Protein AF-0000000083364749 (afdb_homodimer)

Structure (mmCIF, N/CA/C/O backbone):
data_AF-0000000083364749-model_v1
#
loop_
_entity.id
_entity.type
_entity.pdbx_description
1 polymer 'Stress up-regulated Nod 19 protein'
#
loop_
_atom_site.group_PDB
_atom_site.id
_atom_site.type_symbol
_atom_site.label_atom_id
_atom_site.label_alt_id
_atom_site.label_comp_id
_atom_site.label_asym_id
_atom_site.label_entity_id
_atom_site.label_seq_id
_atom_site.pdbx_PDB_ins_code
_atom_site.Cartn_x
_atom_site.Cartn_y
_atom_site.Cartn_z
_atom_site.occupancy
_atom_site.B_iso_or_equiv
_atom_site.auth_seq_id
_atom_site.auth_comp_id
_atom_site.auth_asym_id
_atom_site.auth_atom_id
_atom_site.pdbx_PDB_model_num
ATOM 1 N N . MET A 1 1 ? -13.578 8.008 -82.625 1 28.19 1 MET A N 1
ATOM 2 C CA . MET A 1 1 ? -14.102 7.398 -81.438 1 28.19 1 MET A CA 1
ATOM 3 C C . MET A 1 1 ? -13.125 7.57 -80.25 1 28.19 1 MET A C 1
ATOM 5 O O . MET A 1 1 ? -12.047 6.969 -80.25 1 28.19 1 MET A O 1
ATOM 9 N N . LYS A 1 2 ? -13.062 8.867 -79.75 1 32.34 2 LYS A N 1
ATOM 10 C CA . LYS A 1 2 ? -12.227 9.453 -78.688 1 32.34 2 LYS A CA 1
ATOM 11 C C . LYS A 1 2 ? -12.43 8.742 -77.375 1 32.34 2 LYS A C 1
ATOM 13 O O . LYS A 1 2 ? -13.539 8.703 -76.812 1 32.34 2 LYS A O 1
ATOM 18 N N . MET A 1 3 ? -11.672 7.637 -77.062 1 31.55 3 MET A N 1
ATOM 19 C CA . MET A 1 3 ? -11.656 6.84 -75.875 1 31.55 3 MET A CA 1
ATOM 20 C C . MET A 1 3 ? -11.336 7.711 -74.625 1 31.55 3 MET A C 1
ATOM 22 O O . MET A 1 3 ? -10.289 8.359 -74.625 1 31.55 3 MET A O 1
ATOM 26 N N . SER A 1 4 ? -12.312 8.32 -74 1 31.8 4 SER A N 1
ATOM 27 C CA . SER A 1 4 ? -12.234 9.07 -72.75 1 31.8 4 SER A CA 1
ATOM 28 C C . SER A 1 4 ? -11.664 8.219 -71.625 1 31.8 4 SER A C 1
ATOM 30 O O . SER A 1 4 ? -12.156 7.113 -71.375 1 31.8 4 SER A O 1
ATOM 32 N N . ALA A 1 5 ? -10.328 8.391 -71.375 1 33.69 5 ALA A N 1
ATOM 33 C CA . ALA A 1 5 ? -9.555 7.812 -70.25 1 33.69 5 ALA A CA 1
ATOM 34 C C . ALA A 1 5 ? -10.18 8.156 -68.938 1 33.69 5 ALA A C 1
ATOM 36 O O . ALA A 1 5 ? -10.266 9.336 -68.562 1 33.69 5 ALA A O 1
ATOM 37 N N . PHE A 1 6 ? -11.234 7.488 -68.5 1 32.88 6 PHE A N 1
ATOM 38 C CA . PHE A 1 6 ? -11.758 7.629 -67.125 1 32.88 6 PHE A CA 1
ATOM 39 C C . PHE A 1 6 ? -10.695 7.297 -66.125 1 32.88 6 PHE A C 1
ATOM 41 O O . PHE A 1 6 ? -10.148 6.188 -66.125 1 32.88 6 PHE A O 1
ATOM 48 N N . LEU A 1 7 ? -9.836 8.273 -65.75 1 34.16 7 LEU A N 1
ATOM 49 C CA . LEU A 1 7 ? -8.922 8.078 -64.625 1 34.16 7 LEU A CA 1
ATOM 50 C C . LEU A 1 7 ? -9.68 7.781 -63.344 1 34.16 7 LEU A C 1
ATOM 52 O O . LEU A 1 7 ? -10.508 8.586 -62.906 1 34.16 7 LEU A O 1
ATOM 56 N N . PRO A 1 8 ? -9.875 6.488 -63 1 33.5 8 PRO A N 1
ATOM 57 C CA . PRO A 1 8 ? -10.461 6.191 -61.688 1 33.5 8 PRO A CA 1
ATOM 58 C C . PRO A 1 8 ? -9.672 6.812 -60.531 1 33.5 8 PRO A C 1
ATOM 60 O O . PRO A 1 8 ? -8.438 6.742 -60.531 1 33.5 8 PRO A O 1
ATOM 63 N N . LEU A 1 9 ? -10.141 7.961 -60.062 1 33.53 9 LEU A N 1
ATOM 64 C CA . LEU A 1 9 ? -9.68 8.531 -58.812 1 33.53 9 LEU A CA 1
ATOM 65 C C . LEU A 1 9 ? -9.781 7.52 -57.688 1 33.53 9 LEU A C 1
ATOM 67 O O . LEU A 1 9 ? -10.883 7.09 -57.312 1 33.53 9 LEU A O 1
ATOM 71 N N . LEU A 1 10 ? -8.75 6.656 -57.562 1 32.38 10 LEU A N 1
ATOM 72 C CA . LEU A 1 10 ? -8.617 5.785 -56.406 1 32.38 10 LEU A CA 1
ATOM 73 C C . LEU A 1 10 ? -8.602 6.598 -55.094 1 32.38 10 LEU A C 1
ATOM 75 O O . LEU A 1 10 ? -7.664 7.367 -54.875 1 32.38 10 LEU A O 1
ATOM 79 N N . VAL A 1 11 ? -9.758 6.973 -54.562 1 34.28 11 VAL A N 1
ATOM 80 C CA . VAL A 1 11 ? -9.875 7.512 -53.188 1 34.28 11 VAL A CA 1
ATOM 81 C C . VAL A 1 11 ? -9.352 6.492 -52.188 1 34.28 11 VAL A C 1
ATOM 83 O O . VAL A 1 11 ? -9.906 5.398 -52.062 1 34.28 11 VAL A O 1
ATOM 86 N N . THR A 1 12 ? -8.055 6.469 -52 1 31.2 12 THR A N 1
ATOM 87 C CA . THR A 1 12 ? -7.535 5.727 -50.844 1 31.2 12 THR A CA 1
ATOM 88 C C . THR A 1 12 ? -8.148 6.238 -49.562 1 31.2 12 THR A C 1
ATOM 90 O O . THR A 1 12 ? -7.957 7.402 -49.188 1 31.2 12 THR A O 1
ATOM 93 N N . LEU A 1 13 ? -9.297 5.723 -49.188 1 30.56 13 LEU A N 1
ATOM 94 C CA . LEU A 1 13 ? -9.812 5.898 -47.812 1 30.56 13 LEU A CA 1
ATOM 95 C C . LEU A 1 13 ? -8.789 5.426 -46.781 1 30.56 13 LEU A C 1
ATOM 97 O O . LEU A 1 13 ? -8.508 4.23 -46.688 1 30.56 13 LEU A O 1
ATOM 101 N N . LEU A 1 14 ? -7.836 6.27 -46.469 1 33.12 14 LEU A N 1
ATOM 102 C CA . LEU A 1 14 ? -7.023 6.047 -45.281 1 33.12 14 LEU A CA 1
ATOM 103 C C . LEU A 1 14 ? -7.898 5.891 -44.031 1 33.12 14 LEU A C 1
ATOM 105 O O . LEU A 1 14 ? -8.531 6.852 -43.594 1 33.12 14 LEU A O 1
ATOM 109 N N . SER A 1 15 ? -8.477 4.73 -43.875 1 27.16 15 SER A N 1
ATOM 110 C CA . SER A 1 15 ? -9.109 4.414 -42.594 1 27.16 15 SER A CA 1
ATOM 111 C C . SER A 1 15 ? -8.125 4.547 -41.438 1 27.16 15 SER A C 1
ATOM 113 O O . SER A 1 15 ? -7.207 3.736 -41.312 1 27.16 15 SER A O 1
ATOM 115 N N . ALA A 1 16 ? -7.828 5.723 -41.031 1 30.89 16 ALA A N 1
ATOM 116 C CA . ALA A 1 16 ? -7.16 5.852 -39.719 1 30.89 16 ALA A CA 1
ATOM 117 C C . ALA A 1 16 ? -7.953 5.156 -38.625 1 30.89 16 ALA A C 1
ATOM 119 O O . ALA A 1 16 ? -8.977 5.664 -38.188 1 30.89 16 ALA A O 1
ATOM 120 N N . ALA A 1 17 ? -7.918 3.867 -38.531 1 30.73 17 ALA A N 1
ATOM 121 C CA . ALA A 1 17 ? -8.367 3.191 -37.312 1 30.73 17 ALA A CA 1
ATOM 122 C C . ALA A 1 17 ? -7.668 3.76 -36.062 1 30.73 17 ALA A C 1
ATOM 124 O O . ALA A 1 17 ? -6.492 3.482 -35.844 1 30.73 17 ALA A O 1
ATOM 125 N N . ALA A 1 18 ? -7.984 4.91 -35.594 1 31.73 18 ALA A N 1
ATOM 126 C CA . ALA A 1 18 ? -7.566 5.34 -34.25 1 31.73 18 ALA A CA 1
ATOM 127 C C . ALA A 1 18 ? -7.965 4.312 -33.188 1 31.73 18 ALA A C 1
ATOM 129 O O . ALA A 1 18 ? -9.148 4.051 -33 1 31.73 18 ALA A O 1
ATOM 130 N N . THR A 1 19 ? -7.176 3.369 -32.875 1 33.38 19 THR A N 1
ATOM 131 C CA . THR A 1 19 ? -7.359 2.504 -31.719 1 33.38 19 THR A CA 1
ATOM 132 C C . THR A 1 19 ? -7.746 3.322 -30.484 1 33.38 19 THR A C 1
ATOM 134 O O . THR A 1 19 ? -7.031 4.25 -30.109 1 33.38 19 THR A O 1
ATOM 137 N N . LEU A 1 20 ? -8.961 3.559 -30.188 1 33.44 20 LEU A N 1
ATOM 138 C CA . LEU A 1 20 ? -9.469 4.195 -28.984 1 33.44 20 LEU A CA 1
ATOM 139 C C . LEU A 1 20 ? -8.812 3.6 -27.734 1 33.44 20 LEU A C 1
ATOM 141 O O . LEU A 1 20 ? -8.789 2.377 -27.578 1 33.44 20 LEU A O 1
ATOM 145 N N . PRO A 1 21 ? -7.902 4.281 -27.141 1 36.56 21 PRO A N 1
ATOM 146 C CA . PRO A 1 21 ? -7.344 3.814 -25.859 1 36.56 21 PRO A CA 1
ATOM 147 C C . PRO A 1 21 ? -8.414 3.342 -24.891 1 36.56 21 PRO A C 1
ATOM 149 O O . PRO A 1 21 ? -9.523 3.887 -24.859 1 36.56 21 PRO A O 1
ATOM 152 N N . SER A 1 22 ? -8.539 2.152 -24.641 1 38.72 22 SER A N 1
ATOM 153 C CA . SER A 1 22 ? -9.422 1.568 -23.641 1 38.72 22 SER A CA 1
ATOM 154 C C . SER A 1 22 ? -9.438 2.4 -22.359 1 38.72 22 SER A C 1
ATOM 156 O O . SER A 1 22 ? -8.391 2.605 -21.734 1 38.72 22 SER A O 1
ATOM 158 N N . GLU A 1 23 ? -10.383 3.309 -22.312 1 42.69 23 GLU A N 1
ATOM 159 C CA . GLU A 1 23 ? -10.523 4.316 -21.266 1 42.69 23 GLU A CA 1
ATOM 160 C C . GLU A 1 23 ? -10.797 3.67 -19.922 1 42.69 23 GLU A C 1
ATOM 162 O O . GLU A 1 23 ? -11.547 2.693 -19.828 1 42.69 23 GLU A O 1
ATOM 167 N N . ALA A 1 24 ? -9.914 3.766 -19.016 1 44.56 24 ALA A N 1
ATOM 168 C CA . ALA A 1 24 ? -10.07 3.387 -17.609 1 44.56 24 ALA A CA 1
ATOM 169 C C . ALA A 1 24 ? -11.273 4.086 -16.984 1 44.56 24 ALA A C 1
ATOM 171 O O . ALA A 1 24 ? -11.391 5.312 -17.062 1 44.56 24 ALA A O 1
ATOM 172 N N . LEU A 1 25 ? -12.477 3.361 -16.797 1 48.22 25 LEU A N 1
ATOM 173 C CA . LEU A 1 25 ? -13.695 3.971 -16.266 1 48.22 25 LEU A CA 1
ATOM 174 C C . LEU A 1 25 ? -13.734 3.852 -14.742 1 48.22 25 LEU A C 1
ATOM 176 O O . LEU A 1 25 ? -13.234 2.875 -14.172 1 48.22 25 LEU A O 1
ATOM 180 N N . SER A 1 26 ? -14 4.969 -14.062 1 43.47 26 SER A N 1
ATOM 181 C CA . SER A 1 26 ? -14.367 4.93 -12.648 1 43.47 26 SER A CA 1
ATOM 182 C C . SER A 1 26 ? -15.594 4.062 -12.422 1 43.47 26 SER A C 1
ATOM 184 O O . SER A 1 26 ? -16.234 3.623 -13.375 1 43.47 26 SER A O 1
ATOM 186 N N . VAL A 1 27 ? -15.852 3.717 -11.133 1 39.06 27 VAL A N 1
ATOM 187 C CA . VAL A 1 27 ? -17.016 2.922 -10.75 1 39.06 27 VAL A CA 1
ATOM 188 C C . VAL A 1 27 ? -18.281 3.553 -11.312 1 39.06 27 VAL A C 1
ATOM 190 O O . VAL A 1 27 ? -19.25 2.85 -11.625 1 39.06 27 VAL A O 1
ATOM 193 N N . ARG A 1 28 ? -18.219 4.801 -11.547 1 47.31 28 ARG A N 1
ATOM 194 C CA . ARG A 1 28 ? -19.422 5.469 -12.055 1 47.31 28 ARG A CA 1
ATOM 195 C C . ARG A 1 28 ? -19.297 5.762 -13.547 1 47.31 28 ARG A C 1
ATOM 197 O O . ARG A 1 28 ? -20.016 6.605 -14.078 1 47.31 28 ARG A O 1
ATOM 204 N N . GLY A 1 29 ? -18.344 5.098 -14.086 1 55.75 29 GLY A N 1
ATOM 205 C CA . GLY A 1 29 ? -18.25 5.199 -15.531 1 55.75 29 GLY A CA 1
ATOM 206 C C . GLY A 1 29 ? -17.359 6.348 -15.992 1 55.75 29 GLY A C 1
ATOM 207 O O . GLY A 1 29 ? -17.328 6.668 -17.188 1 55.75 29 GLY A O 1
ATOM 208 N N . GLN A 1 30 ? -16.938 7.027 -14.938 1 63.5 30 GLN A N 1
ATOM 209 C CA . GLN A 1 30 ? -16.016 8.102 -15.305 1 63.5 30 GLN A CA 1
ATOM 210 C C . GLN A 1 30 ? -14.594 7.578 -15.461 1 63.5 30 GLN A C 1
ATOM 212 O O . GLN A 1 30 ? -14.18 6.66 -14.75 1 63.5 30 GLN A O 1
ATOM 217 N N . LEU A 1 31 ? -14.055 8.148 -16.375 1 74.94 31 LEU A N 1
ATOM 218 C CA . LEU A 1 31 ? -12.695 7.723 -16.703 1 74.94 31 LEU A CA 1
ATOM 219 C C . LEU A 1 31 ? -11.719 8.125 -15.609 1 74.94 31 LEU A C 1
ATOM 221 O O . LEU A 1 31 ? -11.688 9.281 -15.195 1 74.94 31 LEU A O 1
ATOM 225 N N . LEU A 1 32 ? -11.125 7.195 -14.977 1 84.25 32 LEU A N 1
ATOM 226 C CA . LEU A 1 32 ? -10.039 7.434 -14.031 1 84.25 32 LEU A CA 1
ATOM 227 C C . LEU A 1 32 ? -8.695 7.473 -14.742 1 84.25 32 LEU A C 1
ATOM 229 O O . LEU A 1 32 ? -8.438 6.668 -15.641 1 84.25 32 LEU A O 1
ATOM 233 N N . LYS A 1 33 ? -7.992 8.516 -14.391 1 86.38 33 LYS A N 1
ATOM 234 C CA . LYS A 1 33 ? -6.637 8.656 -14.914 1 86.38 33 LYS A CA 1
ATOM 235 C C . LYS A 1 33 ? -5.602 8.578 -13.797 1 86.38 33 LYS A C 1
ATOM 237 O O . LYS A 1 33 ? -5.914 8.852 -12.633 1 86.38 33 LYS A O 1
ATOM 242 N N . SER A 1 34 ? -4.41 8.07 -14.133 1 89.75 34 SER A N 1
ATOM 243 C CA . SER A 1 34 ? -3.34 7.965 -13.148 1 89.75 34 SER A CA 1
ATOM 244 C C . SER A 1 34 ? -1.974 8.172 -13.797 1 89.75 34 SER A C 1
ATOM 246 O O . SER A 1 34 ? -1.777 7.836 -14.969 1 89.75 34 SER A O 1
ATOM 248 N N . GLN A 1 35 ? -1.102 8.766 -13.039 1 90.12 35 GLN A N 1
ATOM 249 C CA . GLN A 1 35 ? 0.281 8.945 -13.469 1 90.12 35 GLN A CA 1
ATOM 250 C C . GLN A 1 35 ? 1.241 8.852 -12.281 1 90.12 35 GLN A C 1
ATOM 252 O O . GLN A 1 35 ? 0.926 9.312 -11.188 1 90.12 35 GLN A O 1
ATOM 257 N N . THR A 1 36 ? 2.393 8.234 -12.523 1 91.31 36 THR A N 1
ATOM 258 C CA . THR A 1 36 ? 3.436 8.109 -11.508 1 91.31 36 THR A CA 1
ATOM 259 C C . THR A 1 36 ? 4.617 9.016 -11.844 1 91.31 36 THR A C 1
ATOM 261 O O . THR A 1 36 ? 5.094 9.039 -12.977 1 91.31 36 THR A O 1
ATOM 264 N N . PHE A 1 37 ? 5.059 9.75 -10.844 1 91.69 37 PHE A N 1
ATOM 265 C CA . PHE A 1 37 ? 6.137 10.719 -10.992 1 91.69 37 PHE A CA 1
ATOM 266 C C . PHE A 1 37 ? 7.254 10.445 -9.992 1 91.69 37 PHE A C 1
ATOM 268 O O . PHE A 1 37 ? 7.086 9.641 -9.07 1 91.69 37 PHE A O 1
ATOM 275 N N . LEU A 1 38 ? 8.391 11.039 -10.266 1 92.31 38 LEU A N 1
ATOM 276 C CA . LEU A 1 38 ? 9.492 11.094 -9.305 1 92.31 38 LEU A CA 1
ATOM 277 C C . LEU A 1 38 ? 9.805 12.531 -8.922 1 92.31 38 LEU A C 1
ATOM 279 O O . LEU A 1 38 ? 9.766 13.43 -9.766 1 92.31 38 LEU A O 1
ATOM 283 N N . SER A 1 39 ? 10.109 12.719 -7.672 1 93.81 39 SER A N 1
ATOM 284 C CA . SER A 1 39 ? 10.68 14 -7.266 1 93.81 39 SER A CA 1
ATOM 285 C C . SER A 1 39 ? 12.078 14.195 -7.844 1 93.81 39 SER A C 1
ATOM 287 O O . SER A 1 39 ? 12.672 13.25 -8.359 1 93.81 39 SER A O 1
ATOM 289 N N . PRO A 1 40 ? 12.562 15.484 -7.793 1 92.06 40 PRO A N 1
ATOM 290 C CA . PRO A 1 40 ? 14.008 15.617 -7.992 1 92.06 40 PRO A CA 1
ATOM 291 C C . PRO A 1 40 ? 14.812 14.758 -7.023 1 92.06 40 PRO A C 1
ATOM 293 O O . PRO A 1 40 ? 14.312 14.375 -5.965 1 92.06 40 PRO A O 1
ATOM 296 N N . PRO A 1 41 ? 16.031 14.414 -7.434 1 94.38 41 PRO A N 1
ATOM 297 C CA . PRO A 1 41 ? 16.828 13.547 -6.566 1 94.38 41 PRO A CA 1
ATOM 298 C C . PRO A 1 41 ? 17.109 14.172 -5.199 1 94.38 41 PRO A C 1
ATOM 300 O O . PRO A 1 41 ? 17.312 15.383 -5.098 1 94.38 41 PRO A O 1
ATOM 303 N N . ILE A 1 42 ? 17.062 13.375 -4.238 1 97.06 42 ILE A N 1
ATOM 304 C CA . ILE A 1 42 ? 17.422 13.719 -2.869 1 97.06 42 ILE A CA 1
ATOM 305 C C . ILE A 1 42 ? 18.719 13.023 -2.492 1 97.06 42 ILE A C 1
ATOM 307 O O . ILE A 1 42 ? 18.781 11.789 -2.439 1 97.06 42 ILE A O 1
ATOM 311 N N . PHE A 1 43 ? 19.703 13.75 -2.234 1 96.94 43 PHE A N 1
ATOM 312 C CA . PHE A 1 43 ? 21 13.188 -1.893 1 96.94 43 PHE A CA 1
ATOM 313 C C . PHE A 1 43 ? 21.156 13.078 -0.381 1 96.94 43 PHE A C 1
ATOM 315 O O . PHE A 1 43 ? 21.016 14.07 0.338 1 96.94 43 PHE A O 1
ATOM 322 N N . LEU A 1 44 ? 21.469 11.891 0.113 1 97.81 44 LEU A N 1
ATOM 323 C CA . LEU A 1 44 ? 21.562 11.648 1.549 1 97.81 44 LEU A CA 1
ATOM 324 C C . LEU A 1 44 ? 22.828 10.859 1.884 1 97.81 44 LEU A C 1
ATOM 326 O O . LEU A 1 44 ? 23.047 9.773 1.344 1 97.81 44 LEU A O 1
ATOM 330 N N . ARG A 1 45 ? 23.672 11.359 2.678 1 97.19 45 ARG A N 1
ATOM 331 C CA . ARG A 1 45 ? 24.703 10.578 3.355 1 97.19 45 ARG A CA 1
ATOM 332 C C . ARG A 1 45 ? 24.219 10.094 4.719 1 97.19 45 ARG A C 1
ATOM 334 O O . ARG A 1 45 ? 23.266 10.641 5.27 1 97.19 45 ARG A O 1
ATOM 341 N N . PRO A 1 46 ? 24.891 9.125 5.281 1 98.06 46 PRO A N 1
ATOM 342 C CA . PRO A 1 46 ? 24.453 8.68 6.605 1 98.06 46 PRO A CA 1
ATOM 343 C C . PRO A 1 46 ? 24.344 9.82 7.613 1 98.06 46 PRO A C 1
ATOM 345 O O . PRO A 1 46 ? 25.266 10.648 7.707 1 98.06 46 PRO A O 1
ATOM 348 N N . GLY A 1 47 ? 23.188 9.891 8.266 1 98.25 47 GLY A N 1
ATOM 349 C CA . GLY A 1 47 ? 22.938 10.93 9.258 1 98.25 47 GLY A CA 1
ATOM 350 C C . GLY A 1 47 ? 22.312 12.172 8.672 1 98.25 47 GLY A C 1
ATOM 351 O O . GLY A 1 47 ? 21.766 13.008 9.398 1 98.25 47 GLY A O 1
ATOM 352 N N . SER A 1 48 ? 22.25 12.289 7.371 1 97.56 48 SER A N 1
ATOM 353 C CA . SER A 1 48 ? 21.828 13.531 6.734 1 97.56 48 SER A CA 1
ATOM 354 C C . SER A 1 48 ? 20.312 13.672 6.758 1 97.56 48 SER A C 1
ATOM 356 O O . SER A 1 48 ? 19.594 12.68 6.738 1 97.56 48 SER A O 1
ATOM 358 N N . VAL A 1 49 ? 19.938 14.969 6.785 1 98.5 49 VAL A N 1
ATOM 359 C CA . VAL A 1 49 ? 18.531 15.328 6.699 1 98.5 49 VAL A CA 1
ATOM 360 C C . VAL A 1 49 ? 18.281 16.109 5.41 1 98.5 49 VAL A C 1
ATOM 362 O O . VAL A 1 49 ? 19.047 17 5.059 1 98.5 49 VAL A O 1
ATOM 365 N N . SER A 1 50 ? 17.312 15.672 4.66 1 98.38 50 SER A N 1
ATOM 366 C CA . SER A 1 50 ? 16.75 16.5 3.592 1 98.38 50 SER A CA 1
ATOM 367 C C . SER A 1 50 ? 15.359 17 3.949 1 98.38 50 SER A C 1
ATOM 369 O O . SER A 1 50 ? 14.477 16.203 4.289 1 98.38 50 SER A O 1
ATOM 371 N N . ASN A 1 51 ? 15.141 18.281 3.977 1 97.75 51 ASN A N 1
ATOM 372 C CA . ASN A 1 51 ? 13.852 18.922 4.211 1 97.75 51 ASN A CA 1
ATOM 373 C C . ASN A 1 51 ? 13.586 20.031 3.191 1 97.75 51 ASN A C 1
ATOM 375 O O . ASN A 1 51 ? 13.312 21.172 3.564 1 97.75 51 ASN A O 1
ATOM 379 N N . LYS A 1 52 ? 13.57 19.672 1.948 1 95.56 52 LYS A N 1
ATOM 380 C CA . LYS A 1 52 ? 13.523 20.641 0.854 1 95.56 52 LYS A CA 1
ATOM 381 C C . LYS A 1 52 ? 12.109 20.766 0.293 1 95.56 52 LYS A C 1
ATOM 383 O O . LYS A 1 52 ? 11.344 19.797 0.288 1 95.56 52 LYS A O 1
ATOM 388 N N . TRP A 1 53 ? 11.844 21.969 -0.144 1 94.81 53 TRP A N 1
ATOM 389 C CA . TRP A 1 53 ? 10.641 22.219 -0.93 1 94.81 53 TRP A CA 1
ATOM 390 C C . TRP A 1 53 ? 10.953 22.188 -2.424 1 94.81 53 TRP A C 1
ATOM 392 O O . TRP A 1 53 ? 11.805 22.938 -2.902 1 94.81 53 TRP A O 1
ATOM 402 N N . TYR A 1 54 ? 10.336 21.344 -3.096 1 94.81 54 TYR A N 1
ATOM 403 C CA . TYR A 1 54 ? 10.414 21.312 -4.551 1 94.81 54 TYR A CA 1
ATOM 404 C C . TYR A 1 54 ? 9.211 21.984 -5.191 1 94.81 54 TYR A C 1
ATOM 406 O O . TYR A 1 54 ? 8.07 21.578 -4.961 1 94.81 54 TYR A O 1
ATOM 414 N N . HIS A 1 55 ? 9.484 22.984 -5.973 1 93.25 55 HIS A N 1
ATOM 415 C CA . HIS A 1 55 ? 8.43 23.781 -6.598 1 93.25 55 HIS A CA 1
ATOM 416 C C . HIS A 1 55 ? 8.125 23.266 -8.008 1 93.25 55 HIS A C 1
ATOM 418 O O . HIS A 1 55 ? 9 22.719 -8.672 1 93.25 55 HIS A O 1
ATOM 424 N N . ASP A 1 56 ? 6.852 23.453 -8.414 1 92.38 56 ASP A N 1
ATOM 425 C CA . ASP A 1 56 ? 6.371 23.125 -9.75 1 92.38 56 ASP A CA 1
ATOM 426 C C . ASP A 1 56 ? 6.715 21.672 -10.117 1 92.38 56 ASP A C 1
ATOM 428 O O . ASP A 1 56 ? 7.312 21.422 -11.156 1 92.38 56 ASP A O 1
ATOM 432 N N . ILE A 1 57 ? 6.465 20.859 -9.219 1 93.62 57 ILE A N 1
ATOM 433 C CA . ILE A 1 57 ? 6.691 19.453 -9.477 1 93.62 57 ILE A CA 1
ATOM 434 C C . ILE A 1 57 ? 5.723 18.953 -10.555 1 93.62 57 ILE A C 1
ATOM 436 O O . ILE A 1 57 ? 4.691 19.578 -10.797 1 93.62 57 ILE A O 1
ATOM 440 N N . ALA A 1 58 ? 6.133 17.844 -11.188 1 92.06 58 ALA A N 1
ATOM 441 C CA . ALA A 1 58 ? 5.227 17.219 -12.148 1 92.06 58 ALA A CA 1
ATOM 442 C C . ALA A 1 58 ? 3.916 16.812 -11.484 1 92.06 58 ALA A C 1
ATOM 444 O O . ALA A 1 58 ? 3.926 16.125 -10.453 1 92.06 58 ALA A O 1
ATOM 445 N N . PHE A 1 59 ? 2.859 17.266 -12.062 1 93.94 59 PHE A N 1
ATOM 446 C CA . PHE A 1 59 ? 1.521 17.047 -11.523 1 93.94 59 PHE A CA 1
ATOM 447 C C . PHE A 1 59 ? 0.47 17.172 -12.625 1 93.94 59 PHE A C 1
ATOM 449 O O . PHE A 1 59 ? 0.639 17.938 -13.57 1 93.94 59 PHE A O 1
ATOM 456 N N . PRO A 1 60 ? -0.603 16.359 -12.539 1 92.75 60 PRO A N 1
ATOM 457 C CA . PRO A 1 60 ? -1.638 16.531 -13.562 1 92.75 60 PRO A CA 1
ATOM 458 C C . PRO A 1 60 ? -2.199 17.953 -13.594 1 92.75 60 PRO A C 1
ATOM 460 O O . PRO A 1 60 ? -2.359 18.578 -12.547 1 92.75 60 PRO A O 1
ATOM 463 N N . ARG A 1 61 ? -2.539 18.422 -14.773 1 92.25 61 ARG A N 1
ATOM 464 C CA . ARG A 1 61 ? -3.037 19.781 -14.969 1 92.25 61 ARG A CA 1
ATOM 465 C C . ARG A 1 61 ? -4.453 19.766 -15.531 1 92.25 61 ARG A C 1
ATOM 467 O O . ARG A 1 61 ? -4.875 18.781 -16.141 1 92.25 61 ARG A O 1
ATOM 474 N N . GLY A 1 62 ? -5.121 20.922 -15.289 1 94.31 62 GLY A N 1
ATOM 475 C CA . GLY A 1 62 ? -6.508 21.062 -15.711 1 94.31 62 GLY A CA 1
ATOM 476 C C . GLY A 1 62 ? -7.488 21.047 -14.555 1 94.31 62 GLY A C 1
ATOM 477 O O . GLY A 1 62 ? -7.082 20.984 -13.391 1 94.31 62 GLY A O 1
ATOM 478 N N . HIS A 1 63 ? -8.797 21.297 -14.938 1 96.5 63 HIS A N 1
ATOM 479 C CA . HIS A 1 63 ? -9.852 21.219 -13.93 1 96.5 63 HIS A CA 1
ATOM 480 C C . HIS A 1 63 ? -10.195 19.781 -13.586 1 96.5 63 HIS A C 1
ATOM 482 O O . HIS A 1 63 ? -10.906 19.109 -14.344 1 96.5 63 HIS A O 1
ATOM 488 N N . LEU A 1 64 ? -9.68 19.328 -12.438 1 97.31 64 LEU A N 1
ATOM 489 C CA . LEU A 1 64 ? -9.688 17.906 -12.117 1 97.31 64 LEU A CA 1
ATOM 490 C C . LEU A 1 64 ? -10.266 17.672 -10.719 1 97.31 64 LEU A C 1
ATOM 492 O O . LEU A 1 64 ? -10.391 18.609 -9.93 1 97.31 64 LEU A O 1
ATOM 496 N N . ALA A 1 65 ? -10.688 16.422 -10.484 1 97.25 65 ALA A N 1
ATOM 497 C CA . ALA A 1 65 ? -10.992 15.891 -9.164 1 97.25 65 ALA A CA 1
ATOM 498 C C . ALA A 1 65 ? -9.945 14.875 -8.719 1 97.25 65 ALA A C 1
ATOM 500 O O . ALA A 1 65 ? -9.875 13.766 -9.266 1 97.25 65 ALA A O 1
ATOM 501 N N . LEU A 1 66 ? -9.148 15.266 -7.746 1 97.81 66 LEU A N 1
ATOM 502 C CA . LEU A 1 66 ? -8.172 14.32 -7.223 1 97.81 66 LEU A CA 1
ATOM 503 C C . LEU A 1 66 ? -8.859 13.203 -6.449 1 97.81 66 LEU A C 1
ATOM 505 O O . LEU A 1 66 ? -9.766 13.461 -5.652 1 97.81 66 LEU A O 1
ATOM 509 N N . LYS A 1 67 ? -8.398 11.984 -6.691 1 96.56 67 LYS A N 1
ATOM 510 C CA . LYS A 1 67 ? -9.008 10.82 -6.059 1 96.56 67 LYS A CA 1
ATOM 511 C C . LYS A 1 67 ? -8.031 10.133 -5.113 1 96.56 67 LYS A C 1
ATOM 513 O O . LYS A 1 67 ? -8.438 9.445 -4.176 1 96.56 67 LYS A O 1
ATOM 518 N N . SER A 1 68 ? -6.734 10.25 -5.406 1 96.38 68 SER A N 1
ATOM 519 C CA . SER A 1 68 ? -5.746 9.688 -4.496 1 96.38 68 SER A CA 1
ATOM 520 C C . SER A 1 68 ? -4.355 10.242 -4.777 1 96.38 68 SER A C 1
ATOM 522 O O . SER A 1 68 ? -4.094 10.758 -5.867 1 96.38 68 SER A O 1
ATOM 524 N N . PHE A 1 69 ? -3.516 10.25 -3.824 1 97.5 69 PHE A N 1
ATOM 525 C CA . PHE A 1 69 ? -2.094 10.562 -3.881 1 97.5 69 PHE A CA 1
ATOM 526 C C . PHE A 1 69 ? -1.292 9.617 -2.998 1 97.5 69 PHE A C 1
ATOM 528 O O . PHE A 1 69 ? -1.35 9.703 -1.771 1 97.5 69 PHE A O 1
ATOM 535 N N . ASN A 1 70 ? -0.549 8.711 -3.588 1 95.44 70 ASN A N 1
ATOM 536 C CA . ASN A 1 70 ? 0.288 7.758 -2.869 1 95.44 70 ASN A CA 1
ATOM 537 C C . ASN A 1 70 ? 1.768 7.969 -3.176 1 95.44 70 ASN A C 1
ATOM 539 O O . ASN A 1 70 ? 2.143 8.188 -4.328 1 95.44 70 ASN A O 1
ATOM 543 N N . ALA A 1 71 ? 2.566 7.934 -2.109 1 97.31 71 ALA A N 1
ATOM 544 C CA . ALA A 1 71 ? 3.99 8.188 -2.314 1 97.31 71 ALA A CA 1
ATOM 545 C C . ALA A 1 71 ? 4.844 7.277 -1.434 1 97.31 71 ALA A C 1
ATOM 547 O O . ALA A 1 71 ? 4.348 6.707 -0.458 1 97.31 71 ALA A O 1
ATOM 548 N N . GLU A 1 72 ? 6.074 7.098 -1.833 1 96.44 72 GLU A N 1
ATOM 549 C CA . GLU A 1 72 ? 7.086 6.398 -1.049 1 96.44 72 GLU A CA 1
ATOM 550 C C . GLU A 1 72 ? 8.492 6.812 -1.468 1 96.44 72 GLU A C 1
ATOM 552 O O . GLU A 1 72 ? 8.68 7.418 -2.525 1 96.44 72 GLU A O 1
ATOM 557 N N . VAL A 1 73 ? 9.438 6.484 -0.627 1 97.88 73 VAL A N 1
ATOM 558 C CA . VAL A 1 73 ? 10.836 6.734 -0.96 1 97.88 73 VAL A CA 1
ATOM 559 C C . VAL A 1 73 ? 11.43 5.508 -1.647 1 97.88 73 VAL A C 1
ATOM 561 O O . VAL A 1 73 ? 11.281 4.383 -1.16 1 97.88 73 VAL A O 1
ATOM 564 N N . VAL A 1 74 ? 12.078 5.73 -2.787 1 96.12 74 VAL A N 1
ATOM 565 C CA . VAL A 1 74 ? 12.711 4.656 -3.549 1 96.12 74 VAL A CA 1
ATOM 566 C C . VAL A 1 74 ? 14.156 5.027 -3.867 1 96.12 74 VAL A C 1
ATOM 568 O O . VAL A 1 74 ? 14.523 6.203 -3.82 1 96.12 74 VAL A O 1
ATOM 571 N N . ASP A 1 75 ? 15 4.078 -4.148 1 94.81 75 ASP A N 1
ATOM 572 C CA . ASP A 1 75 ? 16.375 4.352 -4.527 1 94.81 75 ASP A CA 1
ATOM 573 C C . ASP A 1 75 ? 16.5 4.574 -6.035 1 94.81 75 ASP A C 1
ATOM 575 O O . ASP A 1 75 ? 15.5 4.777 -6.719 1 94.81 75 ASP A O 1
ATOM 579 N N . ASP A 1 76 ? 17.75 4.652 -6.512 1 90.56 76 ASP A N 1
ATOM 580 C CA . ASP A 1 76 ? 18.016 5.027 -7.898 1 90.56 76 ASP A CA 1
ATOM 581 C C . ASP A 1 76 ? 17.672 3.885 -8.852 1 90.56 76 ASP A C 1
ATOM 583 O O . ASP A 1 76 ? 17.766 4.035 -10.07 1 90.56 76 ASP A O 1
ATOM 587 N N . HIS A 1 77 ? 17.141 2.754 -8.344 1 89 77 HIS A N 1
ATOM 588 C CA . HIS A 1 77 ? 16.656 1.65 -9.164 1 89 77 HIS A CA 1
ATOM 589 C C . HIS A 1 77 ? 15.141 1.469 -9.008 1 89 77 HIS A C 1
ATOM 591 O O . HIS A 1 77 ? 14.57 0.523 -9.547 1 89 77 HIS A O 1
ATOM 597 N N . GLY A 1 78 ? 14.539 2.346 -8.242 1 90.88 78 GLY A N 1
ATOM 598 C CA . GLY A 1 78 ? 13.102 2.27 -8.008 1 90.88 78 GLY A CA 1
ATOM 599 C C . GLY A 1 78 ? 12.727 1.295 -6.91 1 90.88 78 GLY A C 1
ATOM 600 O O . GLY A 1 78 ? 11.547 0.98 -6.727 1 90.88 78 GLY A O 1
ATOM 601 N N . VAL A 1 79 ? 13.695 0.787 -6.234 1 92.31 79 VAL A N 1
ATOM 602 C CA . VAL A 1 79 ? 13.445 -0.155 -5.148 1 92.31 79 VAL A CA 1
ATOM 603 C C . VAL A 1 79 ? 13.047 0.605 -3.885 1 92.31 79 VAL A C 1
ATOM 605 O O . VAL A 1 79 ? 13.688 1.597 -3.52 1 92.31 79 VAL A O 1
ATOM 608 N N . PRO A 1 80 ? 11.969 0.15 -3.248 1 95.19 80 PRO A N 1
ATOM 609 C CA . PRO A 1 80 ? 11.578 0.81 -2 1 95.19 80 PRO A CA 1
ATOM 610 C C . PRO A 1 80 ? 12.688 0.812 -0.958 1 95.19 80 PRO A C 1
ATOM 612 O O . PRO A 1 80 ? 13.352 -0.211 -0.75 1 95.19 80 PRO A O 1
ATOM 615 N N . VAL A 1 81 ? 12.891 1.916 -0.289 1 97.31 81 VAL A N 1
ATOM 616 C CA . VAL A 1 81 ? 13.922 2.051 0.731 1 97.31 81 VAL A CA 1
ATOM 617 C C . VAL A 1 81 ? 13.312 1.848 2.117 1 97.31 81 VAL A C 1
ATOM 619 O O . VAL A 1 81 ? 12.359 2.529 2.486 1 97.31 81 VAL A O 1
ATOM 622 N N . PRO A 1 82 ? 13.805 0.928 2.885 1 96.88 82 PRO A N 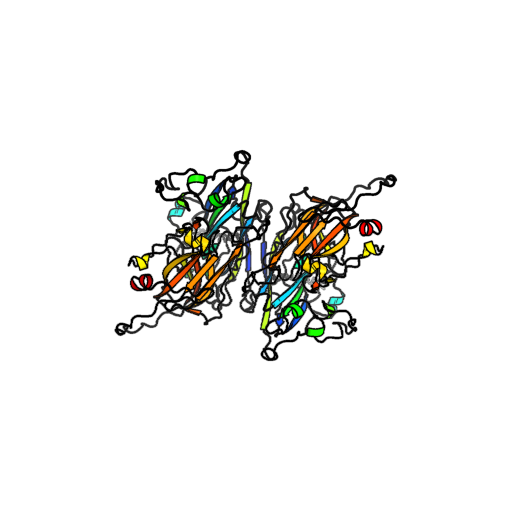1
ATOM 623 C CA . PRO A 1 82 ? 13.227 0.704 4.215 1 96.88 82 PRO A CA 1
ATOM 624 C C . PRO A 1 82 ? 13.383 1.914 5.133 1 96.88 82 PRO A C 1
ATOM 626 O O . PRO A 1 82 ? 14.352 2.664 5.02 1 96.88 82 PRO A O 1
ATOM 629 N N . LEU A 1 83 ? 12.516 2.018 6.117 1 98 83 LEU A N 1
ATOM 630 C CA . LEU A 1 83 ? 12.438 3.162 7.02 1 98 83 LEU A CA 1
ATOM 631 C C . LEU A 1 83 ? 13.664 3.227 7.922 1 98 83 LEU A C 1
ATOM 633 O O . LEU A 1 83 ? 14.062 4.309 8.359 1 98 83 LEU A O 1
ATOM 637 N N . HIS A 1 84 ? 14.32 2.078 8.227 1 97.5 84 HIS A N 1
ATOM 638 C CA . HIS A 1 84 ? 15.477 2.086 9.109 1 97.5 84 HIS A CA 1
ATOM 639 C C . HIS A 1 84 ? 16.734 2.564 8.383 1 97.5 84 HIS A C 1
ATOM 641 O O . HIS A 1 84 ? 17.766 2.824 9.008 1 97.5 84 HIS A O 1
ATOM 647 N N . GLU A 1 85 ? 16.625 2.695 7.062 1 97.81 85 GLU A N 1
ATOM 648 C CA . GLU A 1 85 ? 17.688 3.332 6.289 1 97.81 85 GLU A CA 1
ATOM 649 C C . GLU A 1 85 ? 17.375 4.805 6.039 1 97.81 85 GLU A C 1
ATOM 651 O O . GLU A 1 85 ? 18.234 5.664 6.238 1 97.81 85 GLU A O 1
ATOM 656 N N . THR A 1 86 ? 16.234 5.066 5.527 1 98.38 86 THR A N 1
ATOM 657 C CA . THR A 1 86 ? 15.742 6.422 5.336 1 98.38 86 THR A CA 1
ATOM 658 C C . THR A 1 86 ? 14.375 6.598 5.996 1 98.38 86 THR A C 1
ATOM 660 O O . THR A 1 86 ? 13.367 6.109 5.484 1 98.38 86 THR A O 1
ATOM 663 N N . TYR A 1 87 ? 14.406 7.293 7.121 1 98.44 87 TYR A N 1
ATOM 664 C CA . TYR A 1 87 ? 13.148 7.609 7.781 1 98.44 87 TYR A CA 1
ATOM 665 C C . TYR A 1 87 ? 12.422 8.742 7.07 1 98.44 87 TYR A C 1
ATOM 667 O O . TYR A 1 87 ? 12.992 9.82 6.863 1 98.44 87 TYR A O 1
ATOM 675 N N . LEU A 1 88 ? 11.242 8.461 6.586 1 98.25 88 LEU A N 1
ATOM 676 C CA . LEU A 1 88 ? 10.383 9.492 6.008 1 98.25 88 LEU A CA 1
ATOM 677 C C . LEU A 1 88 ? 9.547 10.164 7.09 1 98.25 88 LEU A C 1
ATOM 679 O O . LEU A 1 88 ? 8.461 9.688 7.426 1 98.25 88 LEU A O 1
ATOM 683 N N . HIS A 1 89 ? 10.117 11.203 7.613 1 97.06 89 HIS A N 1
ATOM 684 C CA . HIS A 1 89 ? 9.414 11.961 8.648 1 97.06 89 HIS A CA 1
ATOM 685 C C . HIS A 1 89 ? 8.062 12.453 8.148 1 97.06 89 HIS A C 1
ATOM 687 O O . HIS A 1 89 ? 7.035 12.203 8.789 1 97.06 89 HIS A O 1
ATOM 693 N N . HIS A 1 90 ? 8.07 13.164 7.031 1 96.62 90 HIS A N 1
ATOM 694 C CA . HIS A 1 90 ? 6.828 13.469 6.336 1 96.62 90 HIS A CA 1
ATOM 695 C C . HIS A 1 90 ? 7.094 13.906 4.898 1 96.62 90 HIS A C 1
ATOM 697 O O . HIS A 1 90 ? 8.219 14.281 4.555 1 96.62 90 HIS A O 1
ATOM 703 N N . TRP A 1 91 ? 6.176 13.766 4.086 1 98.25 91 TRP A N 1
ATOM 704 C CA . TRP A 1 91 ? 6.027 14.508 2.838 1 98.25 91 TRP A CA 1
ATOM 705 C C . TRP A 1 91 ? 4.688 15.234 2.799 1 98.25 91 TRP A C 1
ATOM 707 O O . TRP A 1 91 ? 3.693 14.75 3.34 1 98.25 91 TRP A O 1
ATOM 717 N N . VAL A 1 92 ? 4.668 16.422 2.258 1 98 92 VAL A N 1
ATOM 718 C CA . VAL A 1 92 ? 3.438 17.188 2.111 1 98 92 VAL A CA 1
ATOM 719 C C . VAL A 1 92 ? 3.363 17.781 0.707 1 98 92 VAL A C 1
ATOM 721 O O . VAL A 1 92 ? 4.383 18.203 0.149 1 98 92 VAL A O 1
ATOM 724 N N . VAL A 1 93 ? 2.178 17.766 0.136 1 97.62 93 VAL A N 1
ATOM 725 C CA . VAL A 1 93 ? 1.939 18.328 -1.191 1 97.62 93 VAL A CA 1
ATOM 726 C C . VAL A 1 93 ? 0.869 19.406 -1.112 1 97.62 93 VAL A C 1
ATOM 728 O O . VAL A 1 93 ? -0.178 19.219 -0.492 1 97.62 93 VAL A O 1
ATOM 731 N N . GLU A 1 94 ? 1.183 20.547 -1.72 1 95.69 94 GLU A N 1
ATOM 732 C CA . GLU A 1 94 ? 0.251 21.672 -1.68 1 95.69 94 GLU A CA 1
ATOM 733 C C . GLU A 1 94 ? 0.26 22.453 -2.996 1 95.69 94 GLU A C 1
ATOM 735 O O . GLU A 1 94 ? 1.298 22.547 -3.652 1 95.69 94 GLU A O 1
ATOM 740 N N . PRO A 1 95 ? -0.875 22.969 -3.359 1 96.44 95 PRO A N 1
ATOM 741 C CA . PRO A 1 95 ? -0.946 23.828 -4.547 1 96.44 95 PRO A CA 1
ATOM 742 C C . PRO A 1 95 ? -0.574 25.281 -4.25 1 96.44 95 PRO A C 1
ATOM 744 O O . PRO A 1 95 ? -0.593 25.703 -3.09 1 96.44 95 PRO A O 1
ATOM 747 N N . TYR A 1 96 ? -0.163 25.969 -5.305 1 94.62 96 TYR A N 1
ATOM 748 C CA . TYR A 1 96 ? 0.051 27.406 -5.262 1 94.62 96 TYR A CA 1
ATOM 749 C C . TYR A 1 96 ? -0.195 28.047 -6.629 1 94.62 96 TYR A C 1
ATOM 751 O O . TYR A 1 96 ? -0.229 27.344 -7.641 1 94.62 96 TYR A O 1
ATOM 759 N N . TYR A 1 97 ? -0.495 29.297 -6.66 1 94.81 97 TYR A N 1
ATOM 760 C CA . TYR A 1 97 ? -0.607 30.047 -7.906 1 94.81 97 TYR A CA 1
ATOM 761 C C . TYR A 1 97 ? 0.691 30.781 -8.219 1 94.81 97 TYR A C 1
ATOM 763 O O . TYR A 1 97 ? 1.281 31.422 -7.34 1 94.81 97 TYR A O 1
ATOM 771 N N . ALA A 1 98 ? 1.142 30.641 -9.367 1 93.19 98 ALA A N 1
ATOM 772 C CA . ALA A 1 98 ? 2.314 31.344 -9.875 1 93.19 98 ALA A CA 1
ATOM 773 C C . ALA A 1 98 ? 1.999 32.062 -11.195 1 93.19 98 ALA A C 1
ATOM 775 O O . ALA A 1 98 ? 1.139 31.609 -11.953 1 93.19 98 ALA A O 1
ATOM 776 N N . PRO A 1 99 ? 2.719 33.188 -11.43 1 90.5 99 PRO A N 1
ATOM 777 C CA . PRO A 1 99 ? 2.518 33.812 -12.734 1 90.5 99 PRO A CA 1
ATOM 778 C C . PRO A 1 99 ? 2.82 32.875 -13.898 1 90.5 99 PRO A C 1
ATOM 780 O O . PRO A 1 99 ? 3.779 32.094 -13.844 1 90.5 99 PRO A O 1
ATOM 783 N N . LYS A 1 100 ? 1.961 33 -14.906 1 86.81 100 LYS A N 1
ATOM 784 C CA . LYS A 1 100 ? 2.094 32.094 -16.062 1 86.81 100 LYS A CA 1
ATOM 785 C C . LYS A 1 100 ? 3.453 32.281 -16.734 1 86.81 100 LYS A C 1
ATOM 787 O O . LYS A 1 100 ? 4.008 31.328 -17.281 1 86.81 100 LYS A O 1
ATOM 792 N N . ASP A 1 101 ? 3.994 33.469 -16.781 1 78.25 101 ASP A N 1
ATOM 793 C CA . ASP A 1 101 ? 5.242 33.781 -17.469 1 78.25 101 ASP A CA 1
ATOM 794 C C . ASP A 1 101 ? 6.449 33.438 -16.594 1 78.25 101 ASP A C 1
ATOM 796 O O . ASP A 1 101 ? 7.594 33.656 -17 1 78.25 101 ASP A O 1
ATOM 800 N N . ASP A 1 102 ? 6.113 33.062 -15.5 1 69.81 102 ASP A N 1
ATOM 801 C CA . ASP A 1 102 ? 7.219 32.75 -14.594 1 69.81 102 ASP A CA 1
ATOM 802 C C . ASP A 1 102 ? 7.883 31.438 -14.992 1 69.81 102 ASP A C 1
ATOM 804 O O . ASP A 1 102 ? 7.215 30.406 -15.078 1 69.81 102 ASP A O 1
ATOM 808 N N . ALA A 1 103 ? 8.984 31.641 -15.688 1 57.94 103 ALA A N 1
ATOM 809 C CA . ALA A 1 103 ? 9.758 30.438 -15.945 1 57.94 103 ALA A CA 1
ATOM 810 C C . ALA A 1 103 ? 10.062 29.688 -14.641 1 57.94 103 ALA A C 1
ATOM 812 O O . ALA A 1 103 ? 10.289 30.312 -13.602 1 57.94 103 ALA A O 1
ATOM 813 N N . ALA A 1 104 ? 9.609 28.438 -14.547 1 55.56 104 ALA A N 1
ATOM 814 C CA . ALA A 1 104 ? 9.711 27.469 -13.461 1 55.56 104 ALA A CA 1
ATOM 815 C C . ALA A 1 104 ? 11.039 27.609 -12.719 1 55.56 104 ALA A C 1
ATOM 817 O O . ALA A 1 104 ? 12.109 27.5 -13.328 1 55.56 104 ALA A O 1
ATOM 818 N N . GLY A 1 105 ? 11.141 28.125 -11.414 1 53.97 105 GLY A N 1
ATOM 819 C CA . GLY A 1 105 ? 12.359 27.984 -10.641 1 53.97 105 GLY A CA 1
ATOM 820 C C . GLY A 1 105 ? 13 29.312 -10.273 1 53.97 105 GLY A C 1
ATOM 821 O O . GLY A 1 105 ? 13.977 29.344 -9.523 1 53.97 105 GLY A O 1
ATOM 822 N N . GLU A 1 106 ? 12.633 30.344 -10.992 1 52.34 106 GLU A N 1
ATOM 823 C CA . GLU A 1 106 ? 13.422 31.531 -10.68 1 52.34 106 GLU A CA 1
ATOM 824 C C . GLU A 1 106 ? 13.031 32.125 -9.32 1 52.34 106 GLU A C 1
ATOM 826 O O . GLU A 1 106 ? 11.852 32.312 -9.047 1 52.34 106 GLU A O 1
ATOM 831 N N . ALA A 1 107 ? 14.016 32.125 -8.391 1 53.03 107 ALA A N 1
ATOM 832 C CA . ALA A 1 107 ? 13.906 32.594 -7.02 1 53.03 107 ALA A CA 1
ATOM 833 C C . ALA A 1 107 ? 13.148 33.938 -6.973 1 53.03 107 ALA A C 1
ATOM 835 O O . ALA A 1 107 ? 12.328 34.156 -6.078 1 53.03 107 ALA A O 1
ATOM 836 N N . ARG A 1 108 ? 13.461 34.781 -7.902 1 52.31 108 ARG A N 1
ATOM 837 C CA . ARG A 1 108 ? 12.883 36.125 -7.938 1 52.31 108 ARG A CA 1
ATOM 838 C C . ARG A 1 108 ? 11.359 36.062 -8 1 52.31 108 ARG A C 1
ATOM 840 O O . ARG A 1 108 ? 10.672 36.938 -7.469 1 52.31 108 ARG A O 1
ATOM 847 N N . ASN A 1 109 ? 10.836 35 -8.578 1 57.41 109 ASN A N 1
ATOM 848 C CA . ASN A 1 109 ? 9.391 35 -8.781 1 57.41 109 ASN A CA 1
ATOM 849 C C . ASN A 1 109 ? 8.68 34.219 -7.672 1 57.41 109 ASN A C 1
ATOM 851 O O . ASN A 1 109 ? 7.449 34.156 -7.652 1 57.41 109 ASN A O 1
ATOM 855 N N . ARG A 1 110 ? 9.453 33.812 -6.742 1 66.75 110 ARG A N 1
ATOM 856 C CA . ARG A 1 110 ? 8.836 33.125 -5.605 1 66.75 110 ARG A CA 1
ATOM 857 C C . ARG A 1 110 ? 8.094 34.094 -4.715 1 66.75 110 ARG A C 1
ATOM 859 O O . ARG A 1 110 ? 7.137 33.719 -4.031 1 66.75 110 ARG A O 1
ATOM 866 N N . SER A 1 111 ? 8.469 35.312 -4.887 1 73.31 111 SER A N 1
ATOM 867 C CA . SER A 1 111 ? 7.816 36.344 -4.098 1 73.31 111 SER A CA 1
ATOM 868 C C . SER A 1 111 ? 6.395 36.594 -4.59 1 73.31 111 SER A C 1
ATOM 870 O O . SER A 1 111 ? 5.559 37.125 -3.854 1 73.31 111 SER A O 1
ATOM 872 N N . LYS A 1 112 ? 6.09 36.125 -5.711 1 81.06 112 LYS A N 1
ATOM 873 C CA . LYS A 1 112 ? 4.766 36.406 -6.262 1 81.06 112 LYS A CA 1
ATOM 874 C C . LYS A 1 112 ? 3.852 35.188 -6.105 1 81.06 112 LYS A C 1
ATOM 876 O O . LYS A 1 112 ? 2.686 35.219 -6.5 1 81.06 112 LYS A O 1
ATOM 881 N N . MET A 1 113 ? 4.355 34.25 -5.531 1 89.69 113 MET A N 1
ATOM 882 C CA . MET A 1 113 ? 3.561 33.031 -5.359 1 89.69 113 MET A CA 1
ATOM 883 C C . MET A 1 113 ? 2.449 33.25 -4.34 1 89.69 113 MET A C 1
ATOM 885 O O . MET A 1 113 ? 2.654 33.906 -3.326 1 89.69 113 MET A O 1
ATOM 889 N N . ILE A 1 114 ? 1.296 32.719 -4.668 1 91.44 114 ILE A N 1
ATOM 890 C CA . ILE A 1 114 ? 0.164 32.75 -3.746 1 91.44 114 ILE A CA 1
ATOM 891 C C . ILE A 1 114 ? -0.18 31.312 -3.328 1 91.44 114 ILE A C 1
ATOM 893 O O . ILE A 1 114 ? -0.63 30.516 -4.148 1 91.44 114 ILE A O 1
ATOM 897 N N . ARG A 1 115 ? 0.002 31.062 -2.062 1 90.5 115 ARG A N 1
ATOM 898 C CA . ARG A 1 115 ? -0.31 29.719 -1.583 1 90.5 115 ARG A CA 1
ATOM 899 C C . ARG A 1 115 ? -1.812 29.453 -1.623 1 90.5 115 ARG A C 1
ATOM 901 O O . ARG A 1 115 ? -2.609 30.344 -1.312 1 90.5 115 ARG A O 1
ATOM 908 N N . HIS A 1 116 ? -2.232 28.375 -2.131 1 92.56 116 HIS A N 1
ATOM 909 C CA . HIS A 1 116 ? -3.615 27.922 -2.131 1 92.56 116 HIS A CA 1
ATOM 910 C C . HIS A 1 116 ? -3.811 26.766 -1.147 1 92.56 116 HIS A C 1
ATOM 912 O O . HIS A 1 116 ? -3.92 25.609 -1.555 1 92.56 116 HIS A O 1
ATOM 918 N N . ARG A 1 117 ? -3.969 27.062 0.091 1 93.56 117 ARG A N 1
ATOM 919 C CA . ARG A 1 117 ? -3.945 26.125 1.211 1 93.56 117 ARG A CA 1
ATOM 920 C C . ARG A 1 117 ? -5.316 25.484 1.425 1 93.56 117 ARG A C 1
ATOM 922 O O . ARG A 1 117 ? -6.301 25.906 0.815 1 93.56 117 ARG A O 1
ATOM 929 N N . ASN A 1 118 ? -5.352 24.438 2.176 1 95.5 118 ASN A N 1
ATOM 930 C CA . ASN A 1 118 ? -6.602 23.75 2.477 1 95.5 118 ASN A CA 1
ATOM 931 C C . ASN A 1 118 ? -7.523 24.609 3.336 1 95.5 118 ASN A C 1
ATOM 933 O O . ASN A 1 118 ? -7.219 25.766 3.613 1 95.5 118 ASN A O 1
ATOM 937 N N . SER A 1 119 ? -8.641 24.078 3.709 1 92.81 119 SER A N 1
ATOM 938 C CA . SER A 1 119 ? -9.672 24.828 4.414 1 92.81 119 SER A CA 1
ATOM 939 C C . SER A 1 119 ? -9.523 24.688 5.926 1 92.81 119 SER A C 1
ATOM 941 O O . SER A 1 119 ? -10.398 25.125 6.68 1 92.81 119 SER A O 1
ATOM 943 N N . GLY A 1 120 ? -8.453 24.094 6.324 1 88.44 120 GLY A N 1
ATOM 944 C CA . GLY A 1 120 ? -8.289 23.734 7.723 1 88.44 120 GLY A CA 1
ATOM 945 C C . GLY A 1 120 ? -8.047 24.938 8.617 1 88.44 120 GLY A C 1
ATOM 946 O O . GLY A 1 120 ? -7.891 26.062 8.133 1 88.44 120 GLY A O 1
ATOM 947 N N . VAL A 1 121 ? -8.008 24.625 9.891 1 85.69 121 VAL A N 1
ATOM 948 C CA . VAL A 1 121 ? -7.965 25.656 10.914 1 85.69 121 VAL A CA 1
ATOM 949 C C . VAL A 1 121 ? -6.516 26.062 11.18 1 85.69 121 VAL A C 1
ATOM 951 O O . VAL A 1 121 ? -6.246 27.172 11.648 1 85.69 121 VAL A O 1
ATOM 954 N N . CYS A 1 122 ? -5.605 25.188 10.906 1 91.5 122 CYS A N 1
ATOM 955 C CA . CYS A 1 122 ? -4.188 25.469 11.094 1 91.5 122 CYS A CA 1
ATOM 956 C C . CYS A 1 122 ? -3.578 26.062 9.836 1 91.5 122 CYS A C 1
ATOM 958 O O . CYS A 1 122 ? -2.557 25.578 9.344 1 91.5 122 CYS A O 1
ATOM 960 N N . SER A 1 123 ? -4.047 27.156 9.398 1 83.81 123 SER A N 1
ATOM 961 C CA . SER A 1 123 ? -3.832 27.703 8.062 1 83.81 123 SER A CA 1
ATOM 962 C C . SER A 1 123 ? -2.398 28.188 7.887 1 83.81 123 SER A C 1
ATOM 964 O O . SER A 1 123 ? -1.885 28.234 6.766 1 83.81 123 SER A O 1
ATOM 966 N N . GLN A 1 124 ? -1.749 28.484 8.945 1 84.25 124 GLN A N 1
ATOM 967 C CA . GLN A 1 124 ? -0.397 29.016 8.812 1 84.25 124 GLN A CA 1
ATOM 968 C C . GLN A 1 124 ? 0.642 27.906 8.867 1 84.25 124 GLN A C 1
ATOM 970 O O . GLN A 1 124 ? 1.804 28.109 8.516 1 84.25 124 GLN A O 1
ATOM 975 N N . THR A 1 125 ? 0.239 26.781 9.312 1 90.38 125 THR A N 1
ATOM 976 C CA . THR A 1 125 ? 1.228 25.734 9.547 1 90.38 125 THR A CA 1
ATOM 977 C C . THR A 1 125 ? 0.93 24.5 8.703 1 90.38 125 THR A C 1
ATOM 979 O O . THR A 1 125 ? 1.849 23.828 8.242 1 90.38 125 THR A O 1
ATOM 982 N N . LEU A 1 126 ? -0.297 24.188 8.586 1 94.88 126 LEU A N 1
ATOM 983 C CA . LEU A 1 126 ? -0.695 22.969 7.91 1 94.88 126 LEU A CA 1
ATOM 984 C C . LEU A 1 126 ? -1.603 23.266 6.723 1 94.88 126 LEU A C 1
ATOM 986 O O . LEU A 1 126 ? -2.828 23.266 6.859 1 94.88 126 LEU A O 1
ATOM 990 N N . GLY A 1 127 ? -1.045 23.484 5.566 1 95.38 127 GLY A N 1
ATOM 991 C CA . GLY A 1 127 ? -1.824 23.891 4.406 1 95.38 127 GLY A CA 1
ATOM 992 C C . GLY A 1 127 ? -1.854 22.844 3.314 1 95.38 127 GLY A C 1
ATOM 993 O O . GLY A 1 127 ? -2.4 23.078 2.234 1 95.38 127 GLY A O 1
ATOM 994 N N . GLN A 1 128 ? -1.39 21.688 3.551 1 97.25 128 GLN A N 1
ATOM 995 C CA . GLN A 1 128 ? -1.209 20.672 2.521 1 97.25 128 GLN A CA 1
ATOM 996 C C . GLN A 1 128 ? -2.537 20.016 2.158 1 97.25 128 GLN A C 1
ATOM 998 O O . GLN A 1 128 ? -3.465 19.984 2.971 1 97.25 128 GLN A O 1
ATOM 1003 N N . TYR A 1 129 ? -2.582 19.516 0.943 1 98 129 TYR A N 1
ATOM 1004 C CA . TYR A 1 129 ? -3.725 18.734 0.48 1 98 129 TYR A CA 1
ATOM 1005 C C . TYR A 1 129 ? -3.539 17.266 0.802 1 98 129 TYR A C 1
ATOM 1007 O O . TYR A 1 129 ? -4.504 16.562 1.128 1 98 129 TYR A O 1
ATOM 1015 N N . TYR A 1 130 ? -2.357 16.812 0.627 1 98 130 TYR A N 1
ATOM 1016 C CA . TYR A 1 130 ? -1.934 15.477 1.039 1 98 130 TYR A CA 1
ATOM 1017 C C . TYR A 1 130 ? -0.653 15.539 1.863 1 98 130 TYR A C 1
ATOM 1019 O O . TYR A 1 130 ? 0.201 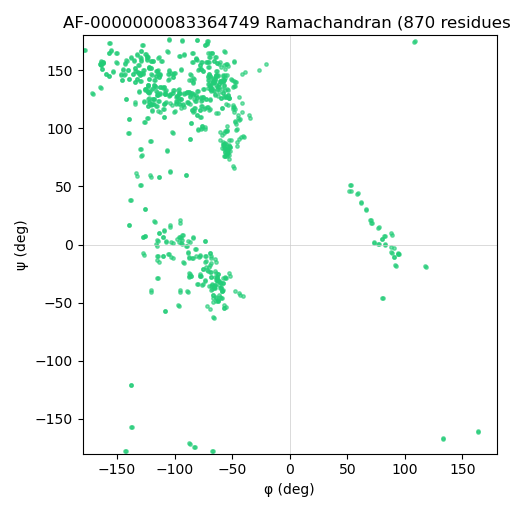16.391 1.628 1 98 130 TYR A O 1
ATOM 1027 N N . GLY A 1 131 ? -0.545 14.664 2.75 1 97.94 131 GLY A N 1
ATOM 1028 C CA . GLY A 1 131 ? 0.667 14.539 3.543 1 97.94 131 GLY A CA 1
ATOM 1029 C C . GLY A 1 131 ? 0.683 13.297 4.414 1 97.94 131 GLY A C 1
ATOM 1030 O O . GLY A 1 131 ? -0.304 12.992 5.082 1 97.94 131 GLY A O 1
ATOM 1031 N N . LEU A 1 132 ? 1.723 12.578 4.355 1 97.81 132 LEU A N 1
ATOM 1032 C CA . LEU A 1 132 ? 2 11.406 5.188 1 97.81 132 LEU A CA 1
ATOM 1033 C C . LEU A 1 132 ? 3.482 11.336 5.543 1 97.81 132 LEU A C 1
ATOM 1035 O O . LEU A 1 132 ? 4.219 12.305 5.348 1 97.81 132 LEU A O 1
ATOM 1039 N N . GLY A 1 133 ? 3.873 10.305 6.246 1 98.06 133 GLY A N 1
ATOM 1040 C CA . GLY A 1 133 ? 5.258 10.031 6.598 1 98.06 133 GLY A CA 1
ATOM 1041 C C . GLY A 1 133 ? 5.625 8.562 6.465 1 98.06 133 GLY A C 1
ATOM 1042 O O . GLY A 1 133 ? 5.465 7.977 5.395 1 98.06 133 GLY A O 1
ATOM 1043 N N . SER A 1 134 ? 6.035 8.055 7.586 1 98.06 134 SER A N 1
ATOM 1044 C CA . SER A 1 134 ? 6.48 6.664 7.598 1 98.06 134 SER A CA 1
ATOM 1045 C C . SER A 1 134 ? 5.352 5.719 7.215 1 98.06 134 SER A C 1
ATOM 1047 O O . SER A 1 134 ? 5.598 4.637 6.676 1 98.06 134 SER A O 1
ATOM 1049 N N . GLU A 1 135 ? 4.125 6.098 7.422 1 97.38 135 GLU A N 1
ATOM 1050 C CA . GLU A 1 135 ? 2.963 5.238 7.23 1 97.38 135 GLU A CA 1
ATOM 1051 C C . GLU A 1 135 ? 2.514 5.234 5.773 1 97.38 135 GLU A C 1
ATOM 1053 O O . GLU A 1 135 ? 1.521 4.59 5.426 1 97.38 135 GLU A O 1
ATOM 1058 N N . THR A 1 136 ? 3.203 5.84 4.898 1 97.31 136 THR A N 1
ATOM 1059 C CA . THR A 1 136 ? 2.754 6.18 3.553 1 97.31 136 THR A CA 1
ATOM 1060 C C . THR A 1 136 ? 2.42 4.922 2.758 1 97.31 136 THR A C 1
ATOM 1062 O O . THR A 1 136 ? 1.514 4.93 1.921 1 97.31 136 THR A O 1
ATOM 1065 N N . ARG A 1 137 ? 3.061 3.83 2.994 1 94.5 137 ARG A N 1
ATOM 1066 C CA . ARG A 1 137 ? 2.945 2.656 2.135 1 94.5 137 ARG A CA 1
ATOM 1067 C C . ARG A 1 137 ? 1.644 1.909 2.4 1 94.5 137 ARG A C 1
ATOM 1069 O O . ARG A 1 137 ? 1.117 1.232 1.514 1 94.5 137 ARG A O 1
ATOM 1076 N N . HIS A 1 138 ? 1.123 2.014 3.604 1 93.31 138 HIS A N 1
ATOM 1077 C CA . HIS A 1 138 ? -0.045 1.217 3.963 1 93.31 138 HIS A CA 1
ATOM 1078 C C . HIS A 1 138 ? -1.172 2.098 4.492 1 93.31 138 HIS A C 1
ATOM 1080 O O . HIS A 1 138 ? -1.94 1.676 5.359 1 93.31 138 HIS A O 1
ATOM 1086 N N . THR A 1 139 ? -1.246 3.324 4.008 1 95.56 139 THR A N 1
ATOM 1087 C CA . THR A 1 139 ? -2.328 4.238 4.355 1 95.56 139 THR A CA 1
ATOM 1088 C C . THR A 1 139 ? -3.123 4.637 3.115 1 95.56 139 THR A C 1
ATOM 1090 O O . THR A 1 139 ? -2.566 5.199 2.17 1 95.56 139 THR A O 1
ATOM 1093 N N . ALA A 1 140 ? -4.391 4.328 3.172 1 94.12 140 ALA A N 1
ATOM 1094 C CA . ALA A 1 140 ? -5.25 4.652 2.037 1 94.12 140 ALA A CA 1
ATOM 1095 C C . ALA A 1 140 ? -5.477 6.156 1.931 1 94.12 140 ALA A C 1
ATOM 1097 O O . ALA A 1 140 ? -5.574 6.852 2.945 1 94.12 140 ALA A O 1
ATOM 1098 N N . THR A 1 141 ? -5.574 6.664 0.68 1 96.88 141 THR A N 1
ATOM 1099 C CA . THR A 1 141 ? -5.816 8.086 0.468 1 96.88 141 THR A CA 1
ATOM 1100 C C . THR A 1 141 ? -7.008 8.297 -0.465 1 96.88 141 THR A C 1
ATOM 1102 O O . THR A 1 141 ? -7.309 9.43 -0.844 1 96.88 141 THR A O 1
ATOM 1105 N N . TRP A 1 142 ? -7.719 7.234 -0.84 1 95.5 142 TRP A N 1
ATOM 1106 C CA . TRP A 1 142 ? -8.773 7.285 -1.847 1 95.5 142 TRP A CA 1
ATOM 1107 C C . TRP A 1 142 ? -9.914 8.195 -1.394 1 95.5 142 TRP A C 1
ATOM 1109 O O . TRP A 1 142 ? -10.375 8.094 -0.255 1 95.5 142 TRP A O 1
ATOM 1119 N N . VAL A 1 143 ? -10.352 9.031 -2.283 1 97.38 143 VAL A N 1
ATOM 1120 C CA . VAL A 1 143 ? -11.555 9.82 -2.072 1 97.38 143 VAL A CA 1
ATOM 1121 C C . VAL A 1 143 ? -12.766 9.094 -2.658 1 97.38 143 VAL A C 1
ATOM 1123 O O . VAL A 1 143 ? -12.859 8.914 -3.875 1 97.38 143 VAL A O 1
ATOM 1126 N N . PRO A 1 144 ? -13.703 8.812 -1.827 1 95.38 144 PRO A N 1
ATOM 1127 C CA . PRO A 1 144 ? -14.812 7.996 -2.318 1 95.38 144 PRO A CA 1
ATOM 1128 C C . PRO A 1 144 ? -15.688 8.742 -3.33 1 95.38 144 PRO A C 1
ATOM 1130 O O . PRO A 1 144 ? -15.906 9.945 -3.193 1 95.38 144 PRO A O 1
ATOM 1133 N N . ASP A 1 145 ? -16.219 7.969 -4.355 1 91.69 145 ASP A N 1
ATOM 1134 C CA . ASP A 1 145 ? -17.219 8.539 -5.262 1 91.69 145 ASP A CA 1
ATOM 1135 C C . ASP A 1 145 ? -18.516 8.836 -4.531 1 91.69 145 ASP A C 1
ATOM 1137 O O . ASP A 1 145 ? -18.906 8.094 -3.627 1 91.69 145 ASP A O 1
ATOM 1141 N N . PRO A 1 146 ? -19.125 9.852 -4.852 1 94.06 146 PRO A N 1
ATOM 1142 C CA . PRO A 1 146 ? -18.844 10.734 -5.984 1 94.06 146 PRO A CA 1
ATOM 1143 C C . PRO A 1 146 ? -17.984 11.938 -5.598 1 94.06 146 PRO A C 1
ATOM 1145 O O . PRO A 1 146 ? -17.969 12.945 -6.305 1 94.06 146 PRO A O 1
ATOM 1148 N N . TYR A 1 147 ? -17.328 11.867 -4.527 1 96.75 147 TYR A N 1
ATOM 1149 C CA . TYR A 1 147 ? -16.578 13.016 -4.02 1 96.75 147 TYR A CA 1
ATOM 1150 C C . TYR A 1 147 ? -15.242 13.156 -4.723 1 96.75 147 TYR A C 1
ATOM 1152 O O . TYR A 1 147 ? -14.727 12.18 -5.285 1 96.75 147 TYR A O 1
ATOM 1160 N N . GLY A 1 148 ? -14.664 14.352 -4.688 1 97.62 148 GLY A N 1
ATOM 1161 C CA . GLY A 1 148 ? -13.336 14.625 -5.211 1 97.62 148 GLY A CA 1
ATOM 1162 C C . GLY A 1 148 ? -12.75 15.93 -4.691 1 97.62 148 GLY A C 1
ATOM 1163 O O . GLY A 1 148 ? -13.492 16.859 -4.348 1 97.62 148 GLY A O 1
ATOM 1164 N N . ILE A 1 149 ? -11.461 15.992 -4.594 1 98.19 149 ILE A N 1
ATOM 1165 C CA . ILE A 1 149 ? -10.781 17.25 -4.277 1 98.19 149 ILE A CA 1
ATOM 1166 C C . ILE A 1 149 ? -10.602 18.062 -5.551 1 98.19 149 ILE A C 1
ATOM 1168 O O . ILE A 1 149 ? -9.836 17.688 -6.441 1 98.19 149 ILE A O 1
ATOM 1172 N N . GLU A 1 150 ? -11.234 19.172 -5.633 1 97.25 150 GLU A N 1
ATOM 1173 C CA . GLU A 1 150 ? -11.227 20.016 -6.832 1 97.25 150 GLU A CA 1
ATOM 1174 C C . GLU A 1 150 ? -9.906 20.766 -6.98 1 97.25 150 GLU A C 1
ATOM 1176 O O . GLU A 1 150 ? -9.477 21.453 -6.051 1 97.25 150 GLU A O 1
ATOM 1181 N N . ILE A 1 151 ? -9.305 20.625 -8.125 1 97.56 151 ILE A N 1
ATOM 1182 C CA . ILE A 1 151 ? -8.094 21.391 -8.383 1 97.56 151 ILE A CA 1
ATOM 1183 C C . ILE A 1 151 ? -8.156 21.984 -9.789 1 97.56 151 ILE A C 1
ATOM 1185 O O . ILE A 1 151 ? -8.945 21.547 -10.625 1 97.56 151 ILE A O 1
ATOM 1189 N N . GLY A 1 152 ? -7.387 23.016 -9.992 1 96.5 152 GLY A N 1
ATOM 1190 C CA . GLY A 1 152 ? -7.227 23.594 -11.312 1 96.5 152 GLY A CA 1
ATOM 1191 C C . GLY A 1 152 ? -8.477 24.312 -11.805 1 96.5 152 GLY A C 1
ATOM 1192 O O . GLY A 1 152 ? -8.734 24.359 -13.008 1 96.5 152 GLY A O 1
ATOM 1193 N N . ASP A 1 153 ? -9.336 24.688 -10.914 1 94.5 153 ASP A N 1
ATOM 1194 C CA . ASP A 1 153 ? -10.492 25.5 -11.297 1 94.5 153 ASP A CA 1
ATOM 1195 C C . ASP A 1 153 ? -10.055 26.812 -11.945 1 94.5 153 ASP A C 1
ATOM 1197 O O . ASP A 1 153 ? -9.461 27.672 -11.289 1 94.5 153 ASP A O 1
ATOM 1201 N N . PRO A 1 154 ? -10.406 27.016 -13.172 1 91.06 154 PRO A N 1
ATOM 1202 C CA . PRO A 1 154 ? -9.961 28.25 -13.844 1 91.06 154 PRO A CA 1
ATOM 1203 C C . PRO A 1 154 ? -10.531 29.5 -13.188 1 91.06 154 PRO A C 1
ATOM 1205 O O . PRO A 1 154 ? -9.914 30.578 -13.266 1 91.06 154 PRO A O 1
ATOM 1208 N N . ALA A 1 155 ? -11.617 29.359 -12.625 1 91.44 155 ALA A N 1
ATOM 1209 C CA . ALA A 1 155 ? -12.266 30.516 -12.008 1 91.44 155 ALA A CA 1
ATOM 1210 C C . ALA A 1 155 ? -11.586 30.891 -10.695 1 91.44 155 ALA A C 1
ATOM 1212 O O . ALA A 1 155 ? -11.734 32 -10.203 1 91.44 155 ALA A O 1
ATOM 1213 N N . ALA A 1 156 ? -10.875 29.938 -10.133 1 91.25 156 ALA A N 1
ATOM 1214 C CA . ALA A 1 156 ? -10.266 30.172 -8.828 1 91.25 156 ALA A CA 1
ATOM 1215 C C . ALA A 1 156 ? -8.914 30.859 -8.969 1 91.25 156 ALA A C 1
ATOM 1217 O O . ALA A 1 156 ? -8.477 31.578 -8.07 1 91.25 156 ALA A O 1
ATOM 1218 N N . ALA A 1 157 ? -8.258 30.672 -10.031 1 91.19 157 ALA A N 1
ATOM 1219 C CA . ALA A 1 157 ? -6.926 31.25 -10.227 1 91.19 157 ALA A CA 1
ATOM 1220 C C . ALA A 1 157 ? -7.004 32.75 -10.5 1 91.19 157 ALA A C 1
ATOM 1222 O O . ALA A 1 157 ? -7.801 33.188 -11.328 1 91.19 157 ALA A O 1
ATOM 1223 N N . PRO A 1 158 ? -6.18 33.5 -9.852 1 91.69 158 PRO A N 1
ATOM 1224 C CA . PRO A 1 158 ? -6.125 34.938 -10.203 1 91.69 158 PRO A CA 1
ATOM 1225 C C . PRO A 1 158 ? -5.703 35.156 -11.656 1 91.69 158 PRO A C 1
ATOM 1227 O O . PRO A 1 158 ? -5.004 34.344 -12.234 1 91.69 158 PRO A O 1
ATOM 1230 N N . GLU A 1 159 ? -6.125 36.312 -12.148 1 91.19 159 GLU A N 1
ATOM 1231 C CA . GLU A 1 159 ? -5.77 36.656 -13.523 1 91.19 159 GLU A CA 1
ATOM 1232 C C . GLU A 1 159 ? -4.258 36.625 -13.727 1 91.19 159 GLU A C 1
ATOM 1234 O O . GLU A 1 159 ? -3.51 37.188 -12.922 1 91.19 159 GLU A O 1
ATOM 1239 N N . GLY A 1 160 ? -3.854 36.031 -14.727 1 90.75 160 GLY A N 1
ATOM 1240 C CA . GLY A 1 160 ? -2.439 35.969 -15.062 1 90.75 160 GLY A CA 1
ATOM 1241 C C . GLY A 1 160 ? -1.689 34.875 -14.305 1 90.75 160 GLY A C 1
ATOM 1242 O O . GLY A 1 160 ? -0.485 34.719 -14.5 1 90.75 160 GLY A O 1
ATOM 1243 N N . TYR A 1 161 ? -2.391 34.156 -13.469 1 93.56 161 TYR A N 1
ATOM 1244 C CA . TYR A 1 161 ? -1.747 33.125 -12.656 1 93.56 161 TYR A CA 1
ATOM 1245 C C . TYR A 1 161 ? -2.184 31.734 -13.094 1 93.56 161 TYR A C 1
ATOM 1247 O O . TYR A 1 161 ? -3.209 31.578 -13.758 1 93.56 161 TYR A O 1
ATOM 1255 N N . GLU A 1 162 ? -1.393 30.719 -12.781 1 93 162 GLU A N 1
ATOM 1256 C CA . GLU A 1 162 ? -1.732 29.312 -12.961 1 93 162 GLU A CA 1
ATOM 1257 C C . GLU A 1 162 ? -1.447 28.5 -11.703 1 93 162 GLU A C 1
ATOM 1259 O O . GLU A 1 162 ? -0.64 28.906 -10.867 1 93 162 GLU A O 1
ATOM 1264 N N . GLU A 1 163 ? -2.143 27.453 -11.57 1 95.25 163 GLU A N 1
ATOM 1265 C CA . GLU A 1 163 ? -1.955 26.562 -10.422 1 95.25 163 GLU A CA 1
ATOM 1266 C C . GLU A 1 163 ? -0.758 25.641 -10.625 1 95.25 163 GLU A C 1
ATOM 1268 O O . GLU A 1 163 ? -0.61 25.031 -11.688 1 95.25 163 GLU A O 1
ATOM 1273 N N . ARG A 1 164 ? 0.115 25.641 -9.672 1 94.62 164 ARG A N 1
ATOM 1274 C CA . ARG A 1 164 ? 1.267 24.734 -9.617 1 94.62 164 ARG A CA 1
ATOM 1275 C C . ARG A 1 164 ? 1.323 24 -8.289 1 94.62 164 ARG A C 1
ATOM 1277 O O . ARG A 1 164 ? 0.501 24.234 -7.402 1 94.62 164 ARG A O 1
ATOM 1284 N N . TRP A 1 165 ? 2.242 23.047 -8.281 1 95.75 165 TRP A N 1
ATOM 1285 C CA . TRP A 1 165 ? 2.27 22.203 -7.094 1 95.75 165 TRP A CA 1
ATOM 1286 C C . TRP A 1 165 ? 3.678 22.109 -6.516 1 95.75 165 TRP A C 1
ATOM 1288 O O . TRP A 1 165 ? 4.66 22.078 -7.258 1 95.75 165 TRP A O 1
ATOM 1298 N N . LEU A 1 166 ? 3.75 22.125 -5.25 1 95.5 166 LEU A N 1
ATOM 1299 C CA . LEU A 1 166 ? 5.016 21.938 -4.555 1 95.5 166 LEU A CA 1
ATOM 1300 C C . LEU A 1 166 ? 4.934 20.734 -3.602 1 95.5 166 LEU A C 1
ATOM 1302 O O . LEU A 1 166 ? 3.848 20.375 -3.145 1 95.5 166 LEU A O 1
ATOM 1306 N N . VAL A 1 167 ? 6.043 20.109 -3.35 1 97.19 167 VAL A N 1
ATOM 1307 C CA . VAL A 1 167 ? 6.156 19.016 -2.395 1 97.19 167 VAL A CA 1
ATOM 1308 C C . VAL A 1 167 ? 7.336 19.266 -1.46 1 97.19 167 VAL A C 1
ATOM 1310 O O . VAL A 1 167 ? 8.383 19.766 -1.887 1 97.19 167 VAL A O 1
ATOM 1313 N N . ASN A 1 168 ? 7.082 19.109 -0.192 1 97.5 168 ASN A N 1
ATOM 1314 C CA . ASN A 1 168 ? 8.156 19.047 0.796 1 97.5 168 ASN A CA 1
ATOM 1315 C C . ASN A 1 168 ? 8.43 17.609 1.23 1 97.5 168 ASN A C 1
ATOM 1317 O O . ASN A 1 168 ? 7.5 16.859 1.526 1 97.5 168 ASN A O 1
ATOM 1321 N N . VAL A 1 169 ? 9.641 17.234 1.201 1 98.19 169 VAL A N 1
ATOM 1322 C CA . VAL A 1 169 ? 10.047 15.906 1.667 1 98.19 169 VAL A CA 1
ATOM 1323 C C . VAL A 1 169 ? 11.039 16.047 2.818 1 98.19 169 VAL A C 1
ATOM 1325 O O . VAL A 1 169 ? 12.133 16.594 2.641 1 98.19 169 VAL A O 1
ATOM 1328 N N . HIS A 1 170 ? 10.648 15.609 3.979 1 98.38 170 HIS A N 1
ATOM 1329 C CA . HIS A 1 170 ? 11.523 15.531 5.141 1 98.38 170 HIS A CA 1
ATOM 1330 C C . HIS A 1 170 ? 12.008 14.102 5.375 1 98.38 170 HIS A C 1
ATOM 1332 O O . HIS A 1 170 ? 11.312 13.305 6.004 1 98.38 170 HIS A O 1
ATOM 1338 N N . ALA A 1 171 ? 13.148 13.828 4.887 1 98.5 171 ALA A N 1
ATOM 1339 C CA . ALA A 1 171 ? 13.75 12.492 4.938 1 98.5 171 ALA A CA 1
ATOM 1340 C C . ALA A 1 171 ? 15.047 12.508 5.742 1 98.5 171 ALA A C 1
ATOM 1342 O O . ALA A 1 171 ? 15.852 13.43 5.609 1 98.5 171 ALA A O 1
ATOM 1343 N N . ILE A 1 172 ? 15.258 11.523 6.582 1 98.44 172 ILE A N 1
ATOM 1344 C CA . ILE A 1 172 ? 16.438 11.398 7.434 1 98.44 172 ILE A CA 1
ATOM 1345 C C . ILE A 1 172 ? 17.125 10.062 7.16 1 98.44 172 ILE A C 1
ATOM 1347 O O . ILE A 1 172 ? 16.531 9 7.328 1 98.44 172 ILE A O 1
ATOM 1351 N N . ASP A 1 173 ? 18.344 10.141 6.719 1 98.56 173 ASP A N 1
ATOM 1352 C CA . ASP A 1 173 ? 19.141 8.93 6.547 1 98.56 173 ASP A CA 1
ATOM 1353 C C . ASP A 1 173 ? 19.672 8.422 7.887 1 98.56 173 ASP A C 1
ATOM 1355 O O . ASP A 1 173 ? 20.5 9.094 8.523 1 98.56 173 ASP A O 1
ATOM 1359 N N . THR A 1 174 ? 19.266 7.258 8.312 1 98.19 174 THR A N 1
ATOM 1360 C CA . THR A 1 174 ? 19.641 6.809 9.648 1 98.19 174 THR A CA 1
ATOM 1361 C C . THR A 1 174 ? 20.641 5.66 9.57 1 98.19 174 THR A C 1
ATOM 1363 O O . THR A 1 174 ? 20.891 4.988 10.57 1 98.19 174 THR A O 1
ATOM 1366 N N . ARG A 1 175 ? 21.125 5.32 8.383 1 97 175 ARG A N 1
ATOM 1367 C CA . ARG A 1 175 ? 22.203 4.34 8.297 1 97 175 ARG A CA 1
ATOM 1368 C C . ARG A 1 175 ? 23.375 4.73 9.195 1 97 175 ARG A C 1
ATOM 1370 O O . ARG A 1 175 ? 23.828 5.879 9.172 1 97 175 ARG A O 1
ATOM 1377 N N . GLY A 1 176 ? 23.766 3.748 10.07 1 97.56 176 GLY A N 1
ATOM 1378 C CA . GLY A 1 176 ? 24.938 3.969 10.906 1 97.56 176 GLY A CA 1
ATOM 1379 C C . GLY A 1 176 ? 24.688 4.957 12.031 1 97.56 176 GLY A C 1
ATOM 1380 O O . GLY A 1 176 ? 25.609 5.32 12.758 1 97.56 176 GLY A O 1
ATOM 1381 N N . ALA A 1 177 ? 23.516 5.484 12.203 1 98.06 177 ALA A N 1
ATOM 1382 C CA . ALA A 1 177 ? 23.234 6.41 13.297 1 98.06 177 ALA A CA 1
ATOM 1383 C C . ALA A 1 177 ? 23.547 5.773 14.648 1 98.06 177 ALA A C 1
ATOM 1385 O O . ALA A 1 177 ? 23.25 4.594 14.867 1 98.06 177 ALA A O 1
ATOM 1386 N N . VAL A 1 178 ? 24.094 6.551 15.555 1 97.88 178 VAL A N 1
ATOM 1387 C CA . VAL A 1 178 ? 24.422 6.047 16.891 1 97.88 178 VAL A CA 1
ATOM 1388 C C . VAL A 1 178 ? 23.141 5.727 17.641 1 97.88 178 VAL A C 1
ATOM 1390 O O . VAL A 1 178 ? 23.109 4.812 18.469 1 97.88 178 VAL A O 1
ATOM 1393 N N . ASP A 1 179 ? 22.156 6.488 17.391 1 97.62 179 ASP A N 1
ATOM 1394 C CA . ASP A 1 179 ? 20.812 6.359 17.953 1 97.62 179 ASP A CA 1
ATOM 1395 C C . ASP A 1 179 ? 19.75 6.656 16.906 1 97.62 179 ASP A C 1
ATOM 1397 O O . ASP A 1 179 ? 19.359 7.812 16.719 1 97.62 179 ASP A O 1
ATOM 1401 N N . LYS A 1 180 ? 19.219 5.609 16.266 1 96.94 180 LYS A N 1
ATOM 1402 C CA . LYS A 1 180 ? 18.281 5.785 15.156 1 96.94 180 LYS A CA 1
ATOM 1403 C C . LYS A 1 180 ? 17.016 6.508 15.609 1 96.94 180 LYS A C 1
ATOM 1405 O O . LYS A 1 180 ? 16.547 7.43 14.938 1 96.94 180 LYS A O 1
ATOM 1410 N N . LEU A 1 181 ? 16.453 6.02 16.734 1 96.75 181 LEU A N 1
ATOM 1411 C CA . LEU A 1 181 ? 15.234 6.645 17.234 1 96.75 181 LEU A CA 1
ATOM 1412 C C . LEU A 1 181 ? 15.461 8.117 17.547 1 96.75 181 LEU A C 1
ATOM 1414 O O . LEU A 1 181 ? 14.648 8.969 17.172 1 96.75 181 LEU A O 1
ATOM 1418 N N . GLY A 1 182 ? 16.547 8.398 18.219 1 97.38 182 GLY A N 1
ATOM 1419 C CA . GLY A 1 182 ? 16.875 9.781 18.531 1 97.38 182 GLY A CA 1
ATOM 1420 C C . GLY A 1 182 ? 17.016 10.656 17.297 1 97.38 182 GLY A C 1
ATOM 1421 O O . GLY A 1 182 ? 16.625 11.828 17.312 1 97.38 182 GLY A O 1
ATOM 1422 N N . CYS A 1 183 ? 17.625 10.133 16.219 1 98.06 183 CYS A N 1
ATOM 1423 C CA . CYS A 1 183 ? 17.781 10.891 14.984 1 98.06 183 CYS A CA 1
ATOM 1424 C C . CYS A 1 183 ? 16.422 11.156 14.336 1 98.06 183 CYS A C 1
ATOM 1426 O O . CYS A 1 183 ? 16.156 12.266 13.867 1 98.06 183 CYS A O 1
ATOM 1428 N N . THR A 1 184 ? 15.547 10.141 14.297 1 97.75 184 THR A N 1
ATOM 1429 C CA . THR A 1 184 ? 14.242 10.289 13.648 1 97.75 184 THR A CA 1
ATOM 1430 C C . THR A 1 184 ? 13.359 11.242 14.438 1 97.75 184 THR A C 1
ATOM 1432 O O . THR A 1 184 ? 12.453 11.867 13.875 1 97.75 184 THR A O 1
ATOM 1435 N N . GLU A 1 185 ? 13.656 11.391 15.766 1 97.69 185 GLU A N 1
ATOM 1436 C CA . GLU A 1 185 ? 12.891 12.289 16.625 1 97.69 185 GLU A CA 1
ATOM 1437 C C . GLU A 1 185 ? 13.547 13.664 16.703 1 97.69 185 GLU A C 1
ATOM 1439 O O . GLU A 1 185 ? 13.156 14.492 17.531 1 97.69 185 GLU A O 1
ATOM 1444 N N . CYS A 1 186 ? 14.578 13.836 15.961 1 97.81 186 CYS A N 1
ATOM 1445 C CA . CYS A 1 186 ? 15.258 15.117 15.82 1 97.81 186 CYS A CA 1
ATOM 1446 C C . CYS A 1 186 ? 15.766 15.609 17.172 1 97.81 186 CYS A C 1
ATOM 1448 O O . CYS A 1 186 ? 15.594 16.781 17.516 1 97.81 186 CYS A O 1
ATOM 1450 N N . ARG A 1 187 ? 16.344 14.742 17.906 1 97.19 187 ARG A N 1
ATOM 1451 C CA . ARG A 1 187 ? 16.922 15.164 19.172 1 97.19 187 ARG A CA 1
ATOM 1452 C C . ARG A 1 187 ? 18.078 16.141 18.953 1 97.19 187 ARG A C 1
ATOM 1454 O O . ARG A 1 187 ? 19.047 15.812 18.25 1 97.19 187 ARG A O 1
ATOM 1461 N N . CYS A 1 188 ? 18.062 17.25 19.609 1 97.12 188 CYS A N 1
ATOM 1462 C CA . CYS A 1 188 ? 19 18.328 19.344 1 97.12 188 CYS A CA 1
ATOM 1463 C C . CYS A 1 188 ? 20.422 17.906 19.688 1 97.12 188 CYS A C 1
ATOM 1465 O O . CYS A 1 188 ? 21.359 18.297 18.984 1 97.12 188 CYS A O 1
ATOM 1467 N N . ASP A 1 189 ? 20.641 17.109 20.734 1 96 189 ASP A N 1
ATOM 1468 C CA . ASP A 1 189 ? 21.969 16.703 21.172 1 96 189 ASP A CA 1
ATOM 1469 C C . ASP A 1 189 ? 22.656 15.836 20.125 1 96 189 ASP A C 1
ATOM 1471 O O . ASP A 1 189 ? 23.859 15.922 19.922 1 96 189 ASP A O 1
ATOM 1475 N N . LEU A 1 190 ? 21.875 15.031 19.453 1 97.88 190 LEU A N 1
ATOM 1476 C CA . LEU A 1 190 ? 22.438 14.148 18.438 1 97.88 190 LEU A CA 1
ATOM 1477 C C . LEU A 1 190 ? 22.828 14.93 17.188 1 97.88 190 LEU A C 1
ATOM 1479 O O . LEU A 1 190 ? 23.75 14.531 16.453 1 97.88 190 LEU A O 1
ATOM 1483 N N . TYR A 1 191 ? 22.125 15.969 16.922 1 97.5 191 TYR A N 1
ATOM 1484 C CA . TYR A 1 191 ? 22.422 16.828 15.773 1 97.5 191 TYR A CA 1
ATOM 1485 C C . TYR A 1 191 ? 23.438 17.891 16.156 1 97.5 191 TYR A C 1
ATOM 1487 O O . TYR A 1 191 ? 24 18.562 15.273 1 97.5 191 TYR A O 1
ATOM 1495 N N . ASN A 1 192 ? 23.719 18.062 17.406 1 95.12 192 ASN A N 1
ATOM 1496 C CA . ASN A 1 192 ? 24.703 19.016 17.938 1 95.12 192 ASN A CA 1
ATOM 1497 C C . ASN A 1 192 ? 24.453 20.422 17.406 1 95.12 192 ASN A C 1
ATOM 1499 O O . ASN A 1 192 ? 25.359 21.047 16.844 1 95.12 192 ASN A O 1
ATOM 1503 N N . LEU A 1 193 ? 23.25 20.875 17.531 1 93.25 193 LEU A N 1
ATOM 1504 C CA . LEU A 1 193 ? 22.844 22.188 17.031 1 93.25 193 LEU A CA 1
ATOM 1505 C C . LEU A 1 193 ? 22.438 23.094 18.188 1 93.25 193 LEU A C 1
ATOM 1507 O O . LEU A 1 193 ? 21.844 22.641 19.172 1 93.25 193 LEU A O 1
ATOM 1511 N N . THR A 1 194 ? 22.672 24.406 18 1 92.31 194 THR A N 1
ATOM 1512 C CA . THR A 1 194 ? 22.234 25.391 18.984 1 92.31 194 THR A CA 1
ATOM 1513 C C . THR A 1 194 ? 21.406 26.484 18.328 1 92.31 194 THR A C 1
ATOM 1515 O O . THR A 1 194 ? 20.844 27.344 19.016 1 92.31 194 THR A O 1
ATOM 1518 N N . VAL A 1 195 ? 21.328 26.484 17.031 1 94.75 195 VAL A N 1
ATOM 1519 C CA . VAL A 1 195 ? 20.547 27.469 16.297 1 94.75 195 VAL A CA 1
ATOM 1520 C C . VAL A 1 195 ? 19.656 26.766 15.281 1 94.75 195 VAL A C 1
ATOM 1522 O O . VAL A 1 195 ? 20 25.688 14.773 1 94.75 195 VAL A O 1
ATOM 1525 N N . ASP A 1 196 ? 18.484 27.312 15.016 1 94.44 196 ASP A N 1
ATOM 1526 C CA . ASP A 1 196 ? 17.578 26.719 14.031 1 94.44 196 ASP A CA 1
ATOM 1527 C C . ASP A 1 196 ? 17.953 27.156 12.617 1 94.44 196 ASP A C 1
ATOM 1529 O O . ASP A 1 196 ? 19.016 27.75 12.406 1 94.44 196 ASP A O 1
ATOM 1533 N N . GLU A 1 197 ? 17.156 26.797 11.68 1 94.06 197 GLU A N 1
ATOM 1534 C CA . GLU A 1 197 ? 17.469 27.016 10.266 1 94.06 197 GLU A CA 1
ATOM 1535 C C . GLU A 1 197 ? 17.531 28.5 9.938 1 94.06 197 GLU A C 1
ATOM 1537 O O . GLU A 1 197 ? 18.125 28.891 8.922 1 94.06 197 GLU A O 1
ATOM 1542 N N . PHE A 1 198 ? 17.094 29.375 10.766 1 93.88 198 PHE A N 1
ATOM 1543 C CA . PHE A 1 198 ? 17.047 30.812 10.539 1 93.88 198 PHE A CA 1
ATOM 1544 C C . PHE A 1 198 ? 18.109 31.516 11.375 1 93.88 198 PHE A C 1
ATOM 1546 O O . PHE A 1 198 ? 18.125 32.75 11.453 1 93.88 198 PHE A O 1
ATOM 1553 N N . GLY A 1 199 ? 18.844 30.797 12.055 1 93.38 199 GLY A N 1
ATOM 1554 C CA . GLY A 1 199 ? 19.922 31.375 12.844 1 93.38 199 GLY A CA 1
ATOM 1555 C C . GLY A 1 199 ? 19.5 31.781 14.234 1 93.38 199 GLY A C 1
ATOM 1556 O O . GLY A 1 199 ? 20.219 32.5 14.93 1 93.38 199 GLY A O 1
ATOM 1557 N N . ARG A 1 200 ? 18.375 31.453 14.625 1 96 200 ARG A N 1
ATOM 1558 C CA . ARG A 1 200 ? 17.875 31.781 15.953 1 96 200 ARG A CA 1
ATOM 1559 C C . ARG A 1 200 ? 18.297 30.734 16.969 1 96 200 ARG A C 1
ATOM 1561 O O . ARG A 1 200 ? 18.281 29.531 16.672 1 96 200 ARG A O 1
ATOM 1568 N N . ARG A 1 201 ? 18.516 31.203 18.078 1 95.81 201 ARG A N 1
ATOM 1569 C CA . ARG A 1 201 ? 18.938 30.297 19.141 1 95.81 201 ARG A CA 1
ATOM 1570 C C . ARG A 1 201 ? 17.812 29.344 19.531 1 95.81 201 ARG A C 1
ATOM 1572 O O . ARG A 1 201 ? 16.672 29.75 19.688 1 95.81 201 ARG A O 1
ATOM 1579 N N . ILE A 1 202 ? 18.109 28.078 19.672 1 95.12 202 ILE A N 1
ATOM 1580 C CA . ILE A 1 202 ? 17.172 27.062 20.156 1 95.12 202 ILE A CA 1
ATOM 1581 C C . ILE A 1 202 ? 17.172 27.062 21.688 1 95.12 202 ILE A C 1
ATOM 1583 O O . ILE A 1 202 ? 18.234 27.062 22.328 1 95.12 202 ILE A O 1
ATOM 1587 N N . ALA A 1 203 ? 16 27.141 22.234 1 93.62 203 ALA A N 1
ATOM 1588 C CA . ALA A 1 203 ? 15.898 27.141 23.688 1 93.62 203 AL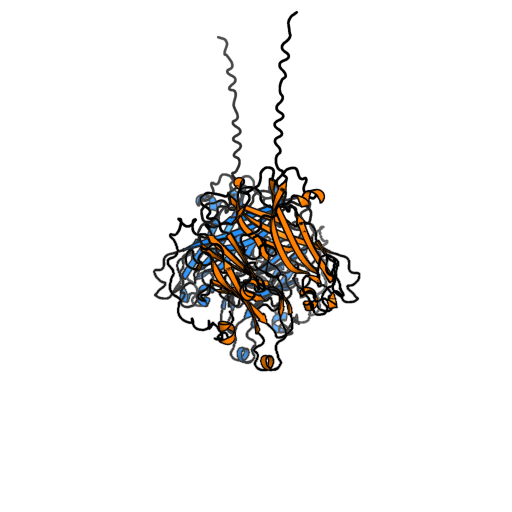A A CA 1
ATOM 1589 C C . ALA A 1 203 ? 16.594 25.938 24.297 1 93.62 203 ALA A C 1
ATOM 1591 O O . ALA A 1 203 ? 16.531 24.828 23.75 1 93.62 203 ALA A O 1
ATOM 1592 N N . ASP A 1 204 ? 17.188 26.109 25.469 1 90.38 204 ASP A N 1
ATOM 1593 C CA . ASP A 1 204 ? 17.969 25.062 26.109 1 90.38 204 ASP A CA 1
ATOM 1594 C C . ASP A 1 204 ? 17.078 23.875 26.484 1 90.38 204 ASP A C 1
ATOM 1596 O O . ASP A 1 204 ? 17.547 22.734 26.531 1 90.38 204 ASP A O 1
ATOM 1600 N N . ASP A 1 205 ? 15.844 24.109 26.719 1 90.62 205 ASP A N 1
ATOM 1601 C CA . ASP A 1 205 ? 14.953 23.047 27.156 1 90.62 205 ASP A CA 1
ATOM 1602 C C . ASP A 1 205 ? 14.234 22.391 25.984 1 90.62 205 ASP A C 1
ATOM 1604 O O . ASP A 1 205 ? 13.391 21.516 26.172 1 90.62 205 ASP A O 1
ATOM 1608 N N . TYR A 1 206 ? 14.547 22.891 24.797 1 94.88 206 TYR A N 1
ATOM 1609 C CA . TYR A 1 206 ? 14.023 22.234 23.609 1 94.88 206 TYR A CA 1
ATOM 1610 C C . TYR A 1 206 ? 14.781 20.953 23.297 1 94.88 206 TYR A C 1
ATOM 1612 O O . TYR A 1 206 ? 15.844 21 22.656 1 94.88 206 TYR A O 1
ATOM 1620 N N . ALA A 1 207 ? 14.234 19.844 23.656 1 94.31 207 ALA A N 1
ATOM 1621 C CA . ALA A 1 207 ? 14.945 18.562 23.641 1 94.31 207 ALA A CA 1
ATOM 1622 C C . ALA A 1 207 ? 15.078 18.031 22.203 1 94.31 207 ALA A C 1
ATOM 1624 O O . ALA A 1 207 ? 16.047 17.359 21.875 1 94.31 207 ALA A O 1
ATOM 1625 N N . GLY A 1 208 ? 14.047 18.312 21.422 1 96.25 208 GLY A N 1
ATOM 1626 C CA . GLY A 1 208 ? 14.047 17.797 20.062 1 96.25 208 GLY A CA 1
ATOM 1627 C C . GLY A 1 208 ? 12.836 18.234 19.25 1 96.25 208 GLY A C 1
ATOM 1628 O O . GLY A 1 208 ? 11.828 18.656 19.828 1 96.25 208 GLY A O 1
ATOM 1629 N N . GLY A 1 209 ? 12.867 18.031 17.938 1 95.81 209 GLY A N 1
ATOM 1630 C CA . GLY A 1 209 ? 11.836 18.438 17 1 95.81 209 GLY A CA 1
ATOM 1631 C C . GLY A 1 209 ? 12.383 19.141 15.773 1 95.81 209 GLY A C 1
ATOM 1632 O O . GLY A 1 209 ? 13.594 19.188 15.562 1 95.81 209 GLY A O 1
ATOM 1633 N N . LEU A 1 210 ? 11.562 19.75 15.031 1 94.31 210 LEU A N 1
ATOM 1634 C CA . LEU A 1 210 ? 11.844 20.219 13.68 1 94.31 210 LEU A CA 1
ATOM 1635 C C . LEU A 1 210 ? 12.922 21.297 13.688 1 94.31 210 LEU A C 1
ATOM 1637 O O . LEU A 1 210 ? 13.617 21.5 12.688 1 94.31 210 LEU A O 1
ATOM 1641 N N . LEU A 1 211 ? 13.109 21.969 14.781 1 95.94 211 LEU A N 1
ATOM 1642 C CA . LEU A 1 211 ? 14.125 23.016 14.852 1 95.94 211 LEU A CA 1
ATOM 1643 C C . LEU A 1 211 ? 15.523 22.438 14.789 1 95.94 211 LEU A C 1
ATOM 1645 O O . LEU A 1 211 ? 16.5 23.141 14.516 1 95.94 211 LEU A O 1
ATOM 1649 N N . CYS A 1 212 ? 15.672 21.141 15.039 1 97.38 212 CYS A N 1
ATOM 1650 C CA . CYS A 1 212 ? 17 20.547 15.195 1 97.38 212 CYS A CA 1
ATOM 1651 C C . CYS A 1 212 ? 17.328 19.641 14.008 1 97.38 212 CYS A C 1
ATOM 1653 O O . CYS A 1 212 ? 18.438 19.125 13.922 1 97.38 212 CYS A O 1
ATOM 1655 N N . CYS A 1 213 ? 16.406 19.344 13.164 1 97.69 213 CYS A N 1
ATOM 1656 C CA . CYS A 1 213 ? 16.672 18.469 12.031 1 97.69 213 CYS A CA 1
ATOM 1657 C C . CYS A 1 213 ? 16.188 19.094 10.727 1 97.69 213 CYS A C 1
ATOM 1659 O O . CYS A 1 213 ? 15.461 18.453 9.969 1 97.69 213 CYS A O 1
ATOM 1661 N N . TYR A 1 214 ? 16.594 20.297 10.531 1 97.19 214 TYR A N 1
ATOM 1662 C CA . TYR A 1 214 ? 16.266 21 9.305 1 97.19 214 TYR A CA 1
ATOM 1663 C C . TYR A 1 214 ? 17.188 20.594 8.172 1 97.19 214 TYR A C 1
ATOM 1665 O O . TYR A 1 214 ? 18.062 19.75 8.352 1 97.19 214 TYR A O 1
ATOM 1673 N N . ASP A 1 215 ? 16.922 21.109 6.996 1 97.25 215 ASP A N 1
ATOM 1674 C CA . ASP A 1 215 ? 17.609 20.688 5.781 1 97.25 215 ASP A CA 1
ATOM 1675 C C . ASP A 1 215 ? 19.125 20.797 5.941 1 97.25 215 ASP A C 1
ATOM 1677 O O . ASP A 1 215 ? 19.625 21.766 6.512 1 97.25 215 ASP A O 1
ATOM 1681 N N . GLU A 1 216 ? 19.875 19.781 5.547 1 95.94 216 GLU A N 1
ATOM 1682 C CA . GLU A 1 216 ? 21.344 19.703 5.461 1 95.94 216 GLU A CA 1
ATOM 1683 C C . GLU A 1 216 ? 21.953 19.5 6.836 1 95.94 216 GLU A C 1
ATOM 1685 O O . GLU A 1 216 ? 23.188 19.469 6.973 1 95.94 216 GLU A O 1
ATOM 1690 N N . THR A 1 217 ? 21.172 19.406 7.871 1 97.75 217 THR A N 1
ATOM 1691 C CA . THR A 1 217 ? 21.734 18.969 9.148 1 97.75 217 THR A CA 1
ATOM 1692 C C . THR A 1 217 ? 22.094 17.484 9.094 1 97.75 217 THR A C 1
ATOM 1694 O O . THR A 1 217 ? 21.734 16.781 8.148 1 97.75 217 THR A O 1
ATOM 1697 N N . ARG A 1 218 ? 22.891 17.062 10.07 1 98 218 ARG A N 1
ATOM 1698 C CA . ARG A 1 218 ? 23.344 15.672 10.078 1 98 218 ARG A CA 1
ATOM 1699 C C . ARG A 1 218 ? 23.391 15.117 11.5 1 98 218 ARG A C 1
ATOM 1701 O O . ARG A 1 218 ? 24.016 15.711 12.383 1 98 218 ARG A O 1
ATOM 1708 N N . CYS A 1 219 ? 22.75 14.07 11.68 1 98.38 219 CYS A N 1
ATOM 1709 C CA . CYS A 1 219 ? 22.766 13.367 12.961 1 98.38 219 CYS A CA 1
ATOM 1710 C C . CYS A 1 219 ? 24.062 12.602 13.156 1 98.38 219 CYS A C 1
ATOM 1712 O O . CYS A 1 219 ? 24.734 12.242 12.188 1 98.38 219 CYS A O 1
ATOM 1714 N N . LYS A 1 220 ? 24.391 12.336 14.383 1 98.12 220 LYS A N 1
ATOM 1715 C CA . LYS A 1 220 ? 25.625 11.633 14.727 1 98.12 220 LYS A CA 1
ATOM 1716 C C . LYS A 1 220 ? 25.609 10.195 14.211 1 98.12 220 LYS A C 1
ATOM 1718 O O . LYS A 1 220 ? 24.625 9.477 14.406 1 98.12 220 LYS A O 1
ATOM 1723 N N . VAL A 1 221 ? 26.672 9.805 13.57 1 98.38 221 VAL A N 1
ATOM 1724 C CA . VAL A 1 221 ? 26.766 8.445 13.031 1 98.38 221 VAL A CA 1
ATOM 1725 C C . VAL A 1 221 ? 28.016 7.758 13.594 1 98.38 221 VAL A C 1
ATOM 1727 O O . VAL A 1 221 ? 28.922 8.422 14.102 1 98.38 221 VAL A O 1
ATOM 1730 N N . GLU A 1 222 ? 28.031 6.477 13.5 1 97.88 222 GLU A N 1
ATOM 1731 C CA . GLU A 1 222 ? 29.188 5.68 13.898 1 97.88 222 GLU A CA 1
ATOM 1732 C C . GLU A 1 222 ? 30.391 5.984 13.016 1 97.88 222 GLU A C 1
ATOM 1734 O O . GLU A 1 222 ? 30.234 6.449 11.883 1 97.88 222 GLU A O 1
ATOM 1739 N N . GLU A 1 223 ? 31.578 5.625 13.5 1 96.12 223 GLU A N 1
ATOM 1740 C CA . GLU A 1 223 ? 32.844 5.957 12.828 1 96.12 223 GLU A CA 1
ATOM 1741 C C . GLU A 1 223 ? 32.875 5.375 11.422 1 96.12 223 GLU A C 1
ATOM 1743 O O . GLU A 1 223 ? 33.344 6.023 10.484 1 96.12 223 GLU A O 1
ATOM 1748 N N . GLY A 1 224 ? 32.438 4.258 11.195 1 95.38 224 GLY A N 1
ATOM 1749 C CA . GLY A 1 224 ? 32.469 3.59 9.906 1 95.38 224 GLY A CA 1
ATOM 1750 C C . GLY A 1 224 ? 31.547 4.219 8.883 1 95.38 224 GLY A C 1
ATOM 1751 O O . GLY A 1 224 ? 31.656 3.949 7.684 1 95.38 224 GLY A O 1
ATOM 1752 N N . PHE A 1 225 ? 30.719 5.191 9.305 1 96.94 225 PHE A N 1
ATOM 1753 C CA . PHE A 1 225 ? 29.703 5.758 8.43 1 96.94 225 PHE A CA 1
ATOM 1754 C C . PHE A 1 225 ? 29.984 7.234 8.164 1 96.94 225 PHE A C 1
ATOM 1756 O O . PHE A 1 225 ? 29.281 7.867 7.367 1 96.94 225 PHE A O 1
ATOM 1763 N N . VAL A 1 226 ? 31 7.758 8.688 1 94.94 226 VAL A N 1
ATOM 1764 C CA . VAL A 1 226 ? 31.281 9.188 8.641 1 94.94 226 VAL A CA 1
ATOM 1765 C C . VAL A 1 226 ? 31.656 9.602 7.215 1 94.94 226 VAL A C 1
ATOM 1767 O O . VAL A 1 226 ? 31.219 10.648 6.734 1 94.94 226 VAL A O 1
ATOM 1770 N N . ASP A 1 227 ? 32.375 8.734 6.461 1 94.56 227 ASP A N 1
ATOM 1771 C CA . ASP A 1 227 ? 32.906 9.133 5.16 1 94.56 227 ASP A CA 1
ATOM 1772 C C . ASP A 1 227 ? 32.156 8.43 4.027 1 94.56 227 ASP A C 1
ATOM 1774 O O . ASP A 1 227 ? 32.594 8.445 2.879 1 94.56 227 ASP A O 1
ATOM 1778 N N . VAL A 1 228 ? 31.078 7.824 4.406 1 95.56 228 VAL A N 1
ATOM 1779 C CA . VAL A 1 228 ? 30.297 7.156 3.377 1 95.56 228 VAL A CA 1
ATOM 1780 C C . VAL A 1 228 ? 29.656 8.195 2.455 1 95.56 228 VAL A C 1
ATOM 1782 O O . VAL A 1 228 ? 29.125 9.203 2.92 1 95.56 228 VAL A O 1
ATOM 1785 N N . GLU A 1 229 ? 29.703 7.949 1.17 1 95 229 GLU A N 1
ATOM 1786 C CA . GLU A 1 229 ? 29.219 8.883 0.161 1 95 229 GLU A CA 1
ATOM 1787 C C . GLU A 1 229 ? 27.688 8.938 0.156 1 95 229 GLU A C 1
ATOM 1789 O O . GLU A 1 229 ? 27.031 7.996 0.591 1 95 229 GLU A O 1
ATOM 1794 N N . ALA A 1 230 ? 27.234 10.078 -0.372 1 96.88 230 ALA A N 1
ATOM 1795 C CA . ALA A 1 230 ? 25.781 10.273 -0.462 1 96.88 230 ALA A CA 1
ATOM 1796 C C . ALA A 1 230 ? 25.172 9.367 -1.521 1 96.88 230 ALA A C 1
ATOM 1798 O O . ALA A 1 230 ? 25.781 9.117 -2.562 1 96.88 230 ALA A O 1
ATOM 1799 N N . ARG A 1 231 ? 24.062 8.891 -1.228 1 96.69 231 ARG A N 1
ATOM 1800 C CA . ARG A 1 231 ? 23.281 8.164 -2.215 1 96.69 231 ARG A CA 1
ATOM 1801 C C . ARG A 1 231 ? 22.094 9.008 -2.686 1 96.69 231 ARG A C 1
ATOM 1803 O O . ARG A 1 231 ? 21.766 10.031 -2.082 1 96.69 231 ARG A O 1
ATOM 1810 N N . LYS A 1 232 ? 21.578 8.477 -3.764 1 94.69 232 LYS A N 1
ATOM 1811 C CA . LYS A 1 232 ? 20.422 9.148 -4.34 1 94.69 232 LYS A CA 1
ATOM 1812 C C . LYS A 1 232 ? 19.125 8.391 -4.031 1 94.69 232 LYS A C 1
ATOM 1814 O O . LYS A 1 232 ? 19.062 7.172 -4.207 1 94.69 232 LYS A O 1
ATOM 1819 N N . VAL A 1 233 ? 18.141 9.109 -3.508 1 97.06 233 VAL A N 1
ATOM 1820 C CA . VAL A 1 233 ? 16.781 8.562 -3.363 1 97.06 233 VAL A CA 1
ATOM 1821 C C . VAL A 1 233 ? 15.773 9.531 -3.969 1 97.06 233 VAL A C 1
ATOM 1823 O O . VAL A 1 233 ? 16.125 10.648 -4.355 1 97.06 233 VAL A O 1
ATOM 1826 N N . PHE A 1 234 ? 14.539 9.039 -4.168 1 95.94 234 PHE A N 1
ATOM 1827 C CA . PHE A 1 234 ? 13.453 9.828 -4.73 1 95.94 234 PHE A CA 1
ATOM 1828 C C . PHE A 1 234 ? 12.164 9.602 -3.957 1 95.94 234 PHE A C 1
ATOM 1830 O O . PHE A 1 234 ? 11.969 8.539 -3.363 1 95.94 234 PHE A O 1
ATOM 1837 N N . LEU A 1 235 ? 11.383 10.625 -3.887 1 97.31 235 LEU A N 1
ATOM 1838 C CA . LEU A 1 235 ? 9.969 10.383 -3.621 1 97.31 235 LEU A CA 1
ATOM 1839 C C . LEU A 1 235 ? 9.234 9.977 -4.895 1 97.31 235 LEU A C 1
ATOM 1841 O O . LEU A 1 235 ? 9.133 10.773 -5.836 1 97.31 235 LEU A O 1
ATOM 1845 N N . ARG A 1 236 ? 8.805 8.797 -4.996 1 95.44 236 ARG A N 1
ATOM 1846 C CA . ARG A 1 236 ? 7.902 8.367 -6.062 1 95.44 236 ARG A CA 1
ATOM 1847 C C . ARG A 1 236 ? 6.445 8.555 -5.652 1 95.44 236 ARG A C 1
ATOM 1849 O O . ARG A 1 236 ? 6.051 8.18 -4.547 1 95.44 236 ARG A O 1
ATOM 1856 N N . TYR A 1 237 ? 5.684 9.164 -6.547 1 95.81 237 TYR A N 1
ATOM 1857 C CA . TYR A 1 237 ? 4.285 9.359 -6.18 1 95.81 237 TYR A CA 1
ATOM 1858 C C . TYR A 1 237 ? 3.369 9.109 -7.375 1 95.81 237 TYR A C 1
ATOM 1860 O O . TYR A 1 237 ? 3.732 9.398 -8.516 1 95.81 237 TYR A O 1
ATOM 1868 N N . THR A 1 238 ? 2.232 8.523 -7.109 1 93.56 238 THR A N 1
ATOM 1869 C CA . THR A 1 238 ? 1.175 8.258 -8.078 1 93.56 238 THR A CA 1
ATOM 1870 C C . THR A 1 238 ? -0.077 9.062 -7.75 1 93.56 238 THR A C 1
ATOM 1872 O O . THR A 1 238 ? -0.573 9.016 -6.621 1 93.56 238 THR A O 1
ATOM 1875 N N . VAL A 1 239 ? -0.548 9.742 -8.773 1 95.44 239 VAL A N 1
ATOM 1876 C CA . VAL A 1 239 ? -1.75 10.555 -8.625 1 95.44 239 VAL A CA 1
ATOM 1877 C C . VAL A 1 239 ? -2.883 9.953 -9.453 1 95.44 239 VAL A C 1
ATOM 1879 O O . VAL A 1 239 ? -2.68 9.57 -10.609 1 95.44 239 VAL A O 1
ATOM 1882 N N . VAL A 1 240 ? -4.016 9.781 -8.844 1 93.88 240 VAL A N 1
ATOM 1883 C CA . VAL A 1 240 ? -5.219 9.352 -9.547 1 93.88 240 VAL A CA 1
ATOM 1884 C C . VAL A 1 240 ? -6.246 10.477 -9.555 1 93.88 240 VAL A C 1
ATOM 1886 O O . VAL A 1 240 ? -6.434 11.164 -8.539 1 93.88 240 VAL A O 1
ATOM 1889 N N . TRP A 1 241 ? -6.859 10.703 -10.688 1 95 241 TRP A N 1
ATOM 1890 C CA . TRP A 1 241 ? -7.832 11.781 -10.789 1 95 241 TRP A CA 1
ATOM 1891 C C . TRP A 1 241 ? -8.891 11.461 -11.836 1 95 241 TRP A C 1
ATOM 1893 O O . TRP A 1 241 ? -8.766 10.477 -12.57 1 95 241 TRP A O 1
ATOM 1903 N N . GLN A 1 242 ? -9.93 12.156 -11.82 1 92.62 242 GLN A N 1
ATOM 1904 C CA . GLN A 1 242 ? -10.883 12.25 -12.914 1 92.62 242 GLN A CA 1
ATOM 1905 C C . GLN A 1 242 ? -11.094 13.695 -13.344 1 92.62 242 GLN A C 1
ATOM 1907 O O . GLN A 1 242 ? -10.758 14.625 -12.602 1 92.62 242 GLN A O 1
ATOM 1912 N N . ASP A 1 243 ? -11.578 13.859 -14.57 1 92.69 243 ASP A N 1
ATOM 1913 C CA . ASP A 1 243 ? -11.906 15.219 -14.992 1 92.69 243 ASP A CA 1
ATOM 1914 C C . ASP A 1 243 ? -13.047 15.789 -14.156 1 92.69 243 ASP A C 1
ATOM 1916 O O . ASP A 1 243 ? -13.984 15.07 -13.797 1 92.69 243 ASP A O 1
ATOM 1920 N N . TRP A 1 244 ? -12.898 17.016 -13.898 1 94.69 244 TRP A N 1
ATOM 1921 C CA . TRP A 1 244 ? -13.969 17.656 -13.141 1 94.69 244 TRP A CA 1
ATOM 1922 C C . TRP A 1 244 ? -15.266 17.688 -13.945 1 94.69 244 TRP A C 1
ATOM 1924 O O . TRP A 1 244 ? -15.242 17.891 -15.156 1 94.69 244 TRP A O 1
ATOM 1934 N N . SER A 1 245 ? -16.359 17.453 -13.289 1 92 245 SER A N 1
ATOM 1935 C CA . SER A 1 245 ? -17.703 17.562 -13.867 1 92 245 SER A CA 1
ATOM 1936 C C . SER A 1 245 ? -18.75 17.797 -12.781 1 92 245 SER A C 1
ATOM 1938 O O . SER A 1 245 ? -18.438 17.734 -11.586 1 92 245 SER A O 1
ATOM 1940 N N . ASP A 1 246 ? -19.953 18.031 -13.234 1 89.75 246 ASP A N 1
ATOM 1941 C CA . ASP A 1 246 ? -21.047 18.281 -12.305 1 89.75 246 ASP A CA 1
ATOM 1942 C C . ASP A 1 246 ? -21.391 17.031 -11.508 1 89.75 246 ASP A C 1
ATOM 1944 O O . ASP A 1 246 ? -22.078 17.109 -10.477 1 89.75 246 ASP A O 1
ATOM 1948 N N . ALA A 1 247 ? -20.797 15.945 -11.938 1 89.81 247 ALA A N 1
ATOM 1949 C CA . ALA A 1 247 ? -21.094 14.688 -11.258 1 89.81 247 ALA A CA 1
ATOM 1950 C C . ALA A 1 247 ? -20.203 14.523 -10.016 1 89.81 247 ALA A C 1
ATOM 1952 O O . ALA A 1 247 ? -20.469 13.664 -9.172 1 89.81 247 ALA A O 1
ATOM 1953 N N . VAL A 1 248 ? -19.219 15.344 -9.906 1 94.06 248 VAL A N 1
ATOM 1954 C CA . VAL A 1 248 ? -18.297 15.242 -8.773 1 94.06 248 VAL A CA 1
ATOM 1955 C C . VAL A 1 248 ? -18.719 16.219 -7.676 1 94.06 248 VAL A C 1
ATOM 1957 O O . VAL A 1 248 ? -18.969 17.391 -7.941 1 94.06 248 VAL A O 1
ATOM 1960 N N . LEU A 1 249 ? -18.922 15.688 -6.5 1 95.44 249 LEU A N 1
ATOM 1961 C CA . LEU A 1 249 ? -19.172 16.531 -5.34 1 95.44 249 LEU A CA 1
ATOM 1962 C C . LEU A 1 249 ? -17.859 16.969 -4.688 1 95.44 249 LEU A C 1
ATOM 1964 O O . LEU A 1 249 ? -17.062 16.125 -4.281 1 95.44 249 LEU A O 1
ATOM 1968 N N . PRO A 1 250 ? -17.625 18.234 -4.602 1 96.94 250 PRO A N 1
ATOM 1969 C CA . PRO A 1 250 ? -16.359 18.688 -4.027 1 96.94 250 PRO A CA 1
ATOM 1970 C C . PRO A 1 250 ? -16.266 18.438 -2.523 1 96.94 250 PRO A C 1
ATOM 1972 O O . PRO A 1 250 ? -17.266 18.531 -1.816 1 96.94 250 PRO A O 1
ATOM 1975 N N . VAL A 1 251 ? -15.062 18.156 -2.064 1 98.12 251 VAL A N 1
ATOM 1976 C CA . VAL A 1 251 ? -14.805 18.047 -0.632 1 98.12 251 VAL A CA 1
ATOM 1977 C C . VAL A 1 251 ? -13.742 19.062 -0.22 1 98.12 251 VAL A C 1
ATOM 1979 O O . VAL A 1 251 ? -12.906 19.469 -1.035 1 98.12 251 VAL A O 1
ATOM 1982 N N . LYS A 1 252 ? -13.828 19.484 1.045 1 97.88 252 LYS A N 1
ATOM 1983 C CA . LYS A 1 252 ? -12.836 20.359 1.653 1 97.88 252 LYS A CA 1
ATOM 1984 C C . LYS A 1 252 ? -11.945 19.578 2.621 1 97.88 252 LYS A C 1
ATOM 1986 O O . LYS A 1 252 ? -12.398 18.641 3.277 1 97.88 252 LYS A O 1
ATOM 1991 N N . ILE A 1 253 ? -10.734 20.016 2.66 1 98.19 253 ILE A N 1
ATOM 1992 C CA . ILE A 1 253 ? -9.75 19.359 3.508 1 98.19 253 ILE A CA 1
ATOM 1993 C C . ILE A 1 253 ? -9.594 20.125 4.82 1 98.19 253 ILE A C 1
ATOM 1995 O O . ILE A 1 253 ? -9.328 21.328 4.816 1 98.19 253 ILE A O 1
ATOM 1999 N N . TYR A 1 254 ? -9.727 19.438 5.941 1 97.75 254 TYR A N 1
ATOM 2000 C CA . TYR A 1 254 ? -9.445 19.984 7.266 1 97.75 254 TYR A CA 1
ATOM 2001 C C . TYR A 1 254 ? -8.391 19.156 7.984 1 97.75 254 TYR A C 1
ATOM 2003 O O . TYR A 1 254 ? -8.492 17.922 8.055 1 97.75 254 TYR A O 1
ATOM 2011 N N . ILE A 1 255 ? -7.422 19.812 8.5 1 97.56 255 ILE A N 1
ATOM 2012 C CA . ILE A 1 255 ? -6.395 19.156 9.312 1 97.56 255 ILE A CA 1
ATOM 2013 C C . ILE A 1 255 ? -6.426 19.719 10.734 1 97.56 255 ILE A C 1
ATOM 2015 O O . ILE A 1 255 ? -6.328 20.938 10.93 1 97.56 255 ILE A O 1
ATOM 2019 N N . PHE A 1 256 ? -6.551 18.875 11.648 1 97.12 256 PHE A N 1
ATOM 2020 C CA . PHE A 1 256 ? -6.551 19.234 13.062 1 97.12 256 PHE A CA 1
ATOM 2021 C C . PHE A 1 256 ? -5.234 18.844 13.727 1 97.12 256 PHE A C 1
ATOM 2023 O O . PHE A 1 256 ? -4.664 17.797 13.414 1 97.12 256 PHE A O 1
ATOM 2030 N N . ASP A 1 257 ? -4.84 19.688 14.562 1 97.62 257 ASP A N 1
ATOM 2031 C CA . ASP A 1 257 ? -3.568 19.531 15.266 1 97.62 257 ASP A CA 1
ATOM 2032 C C . ASP A 1 257 ? -3.771 19.516 16.781 1 97.62 257 ASP A C 1
ATOM 2034 O O . ASP A 1 257 ? -4.227 20.484 17.359 1 97.62 257 ASP A O 1
ATOM 2038 N N . VAL A 1 258 ? -3.275 18.516 17.406 1 97.56 258 VAL A N 1
ATOM 2039 C CA . VAL A 1 258 ? -3.52 18.312 18.828 1 97.56 258 VAL A CA 1
ATOM 2040 C C . VAL A 1 258 ? -2.715 19.328 19.641 1 97.56 258 VAL A C 1
ATOM 2042 O O . VAL A 1 258 ? -2.953 19.516 20.844 1 97.56 258 VAL A O 1
ATOM 2045 N N . THR A 1 259 ? -1.842 20.031 19.016 1 96.25 259 THR A N 1
ATOM 2046 C CA . THR A 1 259 ? -0.991 20.984 19.734 1 96.25 259 THR A CA 1
ATOM 2047 C C . THR A 1 259 ? -1.671 22.344 19.828 1 96.25 259 THR A C 1
ATOM 2049 O O . THR A 1 259 ? -1.148 23.266 20.484 1 96.25 259 THR A O 1
ATOM 2052 N N . ASP A 1 260 ? -2.781 22.453 19.156 1 93.5 260 ASP A N 1
ATOM 2053 C CA . ASP A 1 260 ? -3.441 23.766 19.188 1 93.5 260 ASP A CA 1
ATOM 2054 C C . ASP A 1 260 ? -3.891 24.109 20.609 1 93.5 260 ASP A C 1
ATOM 2056 O O . ASP A 1 260 ? -4.465 23.281 21.312 1 93.5 260 ASP A O 1
ATOM 2060 N N . ARG A 1 261 ? -3.686 25.359 21.047 1 85.81 261 ARG A N 1
ATOM 2061 C CA . ARG A 1 261 ? -4.055 25.797 22.391 1 85.81 261 ARG A CA 1
ATOM 2062 C C . ARG A 1 261 ? -4.945 27.031 22.344 1 85.81 261 ARG A C 1
ATOM 2064 O O . ARG A 1 261 ? -5.195 27.656 23.375 1 85.81 261 ARG A O 1
ATOM 2071 N N . ALA A 1 262 ? -5.352 27.406 21.188 1 81.38 262 ALA A N 1
ATOM 2072 C CA . ALA A 1 262 ? -6.051 28.688 21.031 1 81.38 262 ALA A CA 1
ATOM 2073 C C . ALA A 1 262 ? -7.277 28.75 21.922 1 81.38 262 ALA A C 1
ATOM 2075 O O . ALA A 1 262 ? -7.426 29.703 22.703 1 81.38 262 ALA A O 1
ATOM 2076 N N . LEU A 1 263 ? -8.109 27.797 21.859 1 76.69 263 LEU A N 1
ATOM 2077 C CA . LEU A 1 263 ? -9.344 27.828 22.641 1 76.69 263 LEU A CA 1
ATOM 2078 C C . LEU A 1 263 ? -9.055 27.766 24.141 1 76.69 263 LEU A C 1
ATOM 2080 O O . LEU A 1 263 ? -9.742 28.406 24.938 1 76.69 263 LEU A O 1
ATOM 2084 N N . LEU A 1 264 ? -8.109 27.016 24.438 1 73.88 264 LEU A N 1
ATOM 2085 C CA . LEU A 1 264 ? -7.707 26.953 25.844 1 73.88 264 LEU A CA 1
ATOM 2086 C C . LEU A 1 264 ? -7.195 28.312 26.312 1 73.88 264 LEU A C 1
ATOM 2088 O O . LEU A 1 264 ? -7.391 28.672 27.484 1 73.88 264 LEU A O 1
ATOM 2092 N N . GLU A 1 265 ? -6.633 29 25.438 1 75.75 265 GLU A N 1
ATOM 2093 C CA . GLU A 1 265 ? -6.047 30.281 25.797 1 75.75 265 GLU A CA 1
ATOM 2094 C C . GLU A 1 265 ? -7.016 31.438 25.516 1 75.75 265 GLU A C 1
ATOM 2096 O O . GLU A 1 265 ? -6.648 32.594 25.641 1 75.75 265 GLU A O 1
ATOM 2101 N N . GLY A 1 266 ? -8.18 31.094 25.156 1 72.44 266 GLY A N 1
ATOM 2102 C CA . GLY A 1 266 ? -9.195 32.094 24.906 1 72.44 266 GLY A CA 1
ATOM 2103 C C . GLY A 1 266 ? -8.953 32.906 23.641 1 72.44 266 GLY A C 1
ATOM 2104 O O . GLY A 1 266 ? -9.375 34.062 23.531 1 72.44 266 GLY A O 1
ATOM 2105 N N . LYS A 1 267 ? -8.164 32.344 22.875 1 73.75 267 LYS A N 1
ATOM 2106 C CA . LYS A 1 267 ? -7.863 33 21.609 1 73.75 267 LYS A CA 1
ATOM 2107 C C . LYS A 1 267 ? -8.672 32.406 20.469 1 73.75 267 LYS A C 1
ATOM 2109 O O . LYS A 1 267 ? -9.047 31.219 20.516 1 73.75 267 LYS A O 1
ATOM 2114 N N . THR A 1 268 ? -8.938 33.312 19.609 1 68.81 268 THR A N 1
ATOM 2115 C CA . THR A 1 268 ? -9.727 32.875 18.453 1 68.81 268 THR A CA 1
ATOM 2116 C C . THR A 1 268 ? -8.82 32.344 17.344 1 68.81 268 THR A C 1
ATOM 2118 O O . THR A 1 268 ? -9.195 31.438 16.609 1 68.81 268 THR A O 1
ATOM 2121 N N . GLU A 1 269 ? -7.668 32.875 17.359 1 75.19 269 GLU A N 1
ATOM 2122 C CA . GLU A 1 269 ? -6.773 32.469 16.297 1 75.19 269 GLU A CA 1
ATOM 2123 C C . GLU A 1 269 ? -6.008 31.203 16.688 1 75.19 269 GLU A C 1
ATOM 2125 O O . GLU A 1 269 ? -5.473 31.109 17.781 1 75.19 269 GLU A O 1
ATOM 2130 N N . THR A 1 270 ? -6.121 30.219 15.773 1 76.06 270 THR A N 1
ATOM 2131 C CA . THR A 1 270 ? -5.465 28.953 16.047 1 76.06 270 THR A CA 1
ATOM 2132 C C . THR A 1 270 ? -3.961 29.141 16.219 1 76.06 270 THR A C 1
ATOM 2134 O O . THR A 1 270 ? -3.367 30 15.57 1 76.06 270 THR A O 1
ATOM 2137 N N . ALA A 1 271 ? -3.424 28.438 17.156 1 82.25 271 ALA A N 1
ATOM 2138 C CA . ALA A 1 271 ? -1.996 28.422 17.453 1 82.25 271 ALA A CA 1
ATOM 2139 C C . ALA A 1 271 ? -1.417 27.016 17.328 1 82.25 271 ALA A C 1
ATOM 2141 O O . ALA A 1 271 ? -0.807 26.5 18.266 1 82.25 271 ALA A O 1
ATOM 2142 N N . CYS A 1 272 ? -1.532 26.469 16.156 1 92.5 272 CYS A N 1
ATOM 2143 C CA . CYS A 1 272 ? -1.039 25.125 15.906 1 92.5 272 CYS A CA 1
ATOM 2144 C C . CYS A 1 272 ? 0.485 25.078 15.93 1 92.5 272 CYS A C 1
ATOM 2146 O O . CYS A 1 272 ? 1.141 25.828 15.203 1 92.5 272 CYS A O 1
ATOM 2148 N N . ARG A 1 273 ? 1.056 24.266 16.719 1 91.88 273 ARG A N 1
ATOM 2149 C CA . ARG A 1 273 ? 2.508 24.172 16.844 1 91.88 273 ARG A CA 1
ATOM 2150 C C . ARG A 1 273 ? 3.059 22.984 16.078 1 91.88 273 ARG A C 1
ATOM 2152 O O . ARG A 1 273 ? 4.273 22.828 15.945 1 91.88 273 ARG A O 1
ATOM 2159 N N . VAL A 1 274 ? 2.227 22.047 15.602 1 94.88 274 VAL A N 1
ATOM 2160 C CA . VAL A 1 274 ? 2.518 20.953 14.688 1 94.88 274 VAL A CA 1
ATOM 2161 C C . VAL A 1 274 ? 3.154 19.797 15.453 1 94.88 274 VAL A C 1
ATOM 2163 O O . VAL A 1 274 ? 2.764 18.641 15.281 1 94.88 274 VAL A O 1
ATOM 2166 N N . GLU A 1 275 ? 4.141 20.062 16.328 1 96.44 275 GLU A N 1
ATOM 2167 C CA . GLU A 1 275 ? 4.836 19.016 17.062 1 96.44 275 GLU A CA 1
ATOM 2168 C C . GLU A 1 275 ? 4.75 19.25 18.562 1 96.44 275 GLU A C 1
ATOM 2170 O O . GLU A 1 275 ? 4.43 20.344 19.016 1 96.44 275 GLU A O 1
ATOM 2175 N N . TYR A 1 276 ? 5 18.172 19.312 1 96.19 276 TYR A N 1
ATOM 2176 C CA . TYR A 1 276 ? 5.023 18.281 20.766 1 96.19 276 TYR A CA 1
ATOM 2177 C C . TYR A 1 276 ? 5.879 17.188 21.391 1 96.19 276 TYR A C 1
ATOM 2179 O O . TYR A 1 276 ? 6.387 16.312 20.688 1 96.19 276 TYR A O 1
ATOM 2187 N N . LEU A 1 277 ? 6.16 17.391 22.656 1 96.75 277 LEU A N 1
ATOM 2188 C CA . LEU A 1 277 ? 6.977 16.469 23.453 1 96.75 277 LEU A CA 1
ATOM 2189 C C . LEU A 1 277 ? 6.098 15.508 24.234 1 96.75 277 LEU A C 1
ATOM 2191 O O . LEU A 1 277 ? 5.09 15.914 24.828 1 96.75 277 LEU A O 1
ATOM 2195 N N . VAL A 1 278 ? 6.387 14.211 24.156 1 97.69 278 VAL A N 1
ATOM 2196 C CA . VAL A 1 278 ? 5.789 13.211 25.031 1 97.69 278 VAL A CA 1
ATOM 2197 C C . VAL A 1 278 ? 6.766 12.852 26.141 1 97.69 278 VAL A C 1
ATOM 2199 O O . VAL A 1 278 ? 7.816 12.258 25.891 1 97.69 278 VAL A O 1
ATOM 2202 N N . GLU A 1 279 ? 6.406 13.188 27.359 1 96.19 279 GLU A N 1
ATOM 2203 C CA . GLU A 1 279 ? 7.266 12.891 28.5 1 96.19 279 GLU A CA 1
ATOM 2204 C C . GLU A 1 279 ? 7.211 11.406 28.859 1 96.19 279 GLU A C 1
ATOM 2206 O O . GLU A 1 279 ? 6.188 10.75 28.656 1 96.19 279 GLU A O 1
ATOM 2211 N N . GLU A 1 280 ? 8.312 10.922 29.375 1 96.56 280 GLU A N 1
ATOM 2212 C CA . GLU A 1 280 ? 8.344 9.555 29.875 1 96.56 280 GLU A CA 1
ATOM 2213 C C . GLU A 1 280 ? 7.402 9.391 31.062 1 96.56 280 GLU A C 1
ATOM 2215 O O . GLU A 1 280 ? 7.293 10.281 31.906 1 96.56 280 GLU A O 1
ATOM 2220 N N . CYS A 1 281 ? 6.828 8.211 31.125 1 96.75 281 CYS A N 1
ATOM 2221 C CA . CYS A 1 281 ? 5.863 7.973 32.188 1 96.75 281 CYS A CA 1
ATOM 2222 C C . CYS A 1 281 ? 6.559 7.855 33.562 1 96.75 281 CYS A C 1
ATOM 2224 O O . CYS A 1 281 ? 7.75 7.551 33.625 1 96.75 281 CYS A O 1
ATOM 2226 N N . SER A 1 282 ? 5.805 8.117 34.625 1 95.5 282 SER A N 1
ATOM 2227 C CA . SER A 1 282 ? 6.33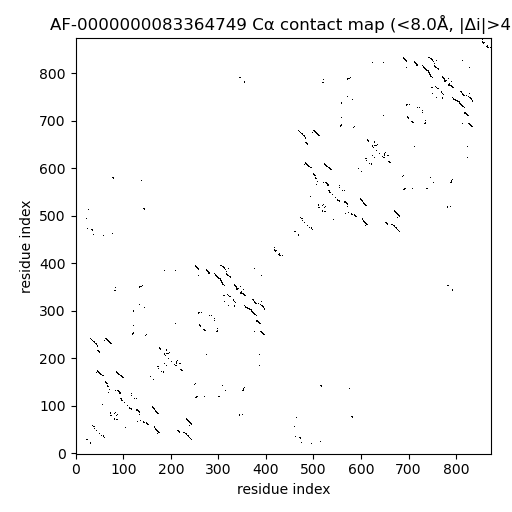6 8.008 35.969 1 95.5 282 SER A CA 1
ATOM 2228 C C . SER A 1 282 ? 6.609 6.559 36.344 1 95.5 282 SER A C 1
ATOM 2230 O O . SER A 1 282 ? 6.105 5.637 35.719 1 95.5 282 SER A O 1
ATOM 2232 N N . SER A 1 283 ? 7.434 6.387 37.375 1 94.62 283 SER A N 1
ATOM 2233 C CA . SER A 1 283 ? 7.711 5.043 37.875 1 94.62 283 SER A CA 1
ATOM 2234 C C . SER A 1 283 ? 6.438 4.355 38.344 1 94.62 283 SER A C 1
ATOM 2236 O O . SER A 1 283 ? 6.285 3.143 38.188 1 94.62 283 SER A O 1
ATOM 2238 N N . GLU A 1 284 ? 5.594 5.086 38.906 1 93.94 284 GLU A N 1
ATOM 2239 C CA . GLU A 1 284 ? 4.32 4.547 39.406 1 93.94 284 GLU A CA 1
ATOM 2240 C C . GLU A 1 284 ? 3.482 4.02 38.219 1 93.94 284 GLU A C 1
ATOM 2242 O O . GLU A 1 284 ? 2.936 2.916 38.312 1 93.94 284 GLU A O 1
ATOM 2247 N N . ASN A 1 285 ? 3.375 4.852 37.188 1 93.12 285 ASN A N 1
ATOM 2248 C CA . ASN A 1 285 ? 2.59 4.445 36.031 1 93.12 285 ASN A CA 1
ATOM 2249 C C . ASN A 1 285 ? 3.217 3.252 35.312 1 93.12 285 ASN A C 1
ATOM 2251 O O . ASN A 1 285 ? 2.508 2.389 34.781 1 93.12 285 ASN A O 1
ATOM 2255 N N . ARG A 1 286 ? 4.449 3.258 35.281 1 93.44 286 ARG A N 1
ATOM 2256 C CA . ARG A 1 286 ? 5.156 2.141 34.656 1 93.44 286 ARG A CA 1
ATOM 2257 C C . ARG A 1 286 ? 4.844 0.832 35.375 1 93.44 286 ARG A C 1
ATOM 2259 O O . ARG A 1 286 ? 4.621 -0.197 34.75 1 93.44 286 ARG A O 1
ATOM 2266 N N . ALA A 1 287 ? 4.848 0.847 36.719 1 92.81 287 ALA A N 1
ATOM 2267 C CA . ALA A 1 287 ? 4.547 -0.334 37.531 1 92.81 287 ALA A CA 1
ATOM 2268 C C . ALA A 1 287 ? 3.139 -0.849 37.25 1 92.81 287 ALA A C 1
ATOM 2270 O O . ALA A 1 287 ? 2.893 -2.057 37.281 1 92.81 287 ALA A O 1
ATOM 2271 N N . LYS A 1 288 ? 2.285 0.064 36.938 1 93.81 288 LYS A N 1
ATOM 2272 C CA . LYS A 1 288 ? 0.897 -0.305 36.688 1 93.81 288 LYS A CA 1
ATOM 2273 C C . LYS A 1 288 ? 0.685 -0.625 35.219 1 93.81 288 LYS A C 1
ATOM 2275 O O . LYS A 1 288 ? -0.441 -0.893 34.781 1 93.81 288 LYS A O 1
ATOM 2280 N N . ASN A 1 289 ? 1.704 -0.5 34.438 1 91.81 289 ASN A N 1
ATOM 2281 C CA . ASN A 1 289 ? 1.633 -0.708 33 1 91.81 289 ASN A CA 1
ATOM 2282 C C . ASN A 1 289 ? 0.679 0.281 32.344 1 91.81 289 ASN A C 1
ATOM 2284 O O . ASN A 1 289 ? -0.091 -0.091 31.453 1 91.81 289 ASN A O 1
ATOM 2288 N N . ASP A 1 290 ? 0.682 1.479 32.875 1 92 290 ASP A N 1
ATOM 2289 C CA . ASP A 1 290 ? -0.159 2.564 32.375 1 92 290 ASP A CA 1
ATOM 2290 C C . ASP A 1 290 ? 0.687 3.686 31.766 1 92 290 ASP A C 1
ATOM 2292 O O . ASP A 1 290 ? 0.584 4.84 32.188 1 92 290 ASP A O 1
ATOM 2296 N N . CYS A 1 291 ? 1.507 3.42 30.766 1 96.56 291 CYS A N 1
ATOM 2297 C CA . CYS A 1 291 ? 2.41 4.383 30.141 1 96.56 291 CYS A CA 1
ATOM 2298 C C . CYS A 1 291 ? 1.877 4.84 28.797 1 96.56 291 CYS A C 1
ATOM 2300 O O . CYS A 1 291 ? 2.52 4.629 27.766 1 96.56 291 CYS A O 1
ATOM 2302 N N . VAL A 1 292 ? 0.714 5.473 28.844 1 97.5 292 VAL A N 1
ATOM 2303 C CA . VAL A 1 292 ? 0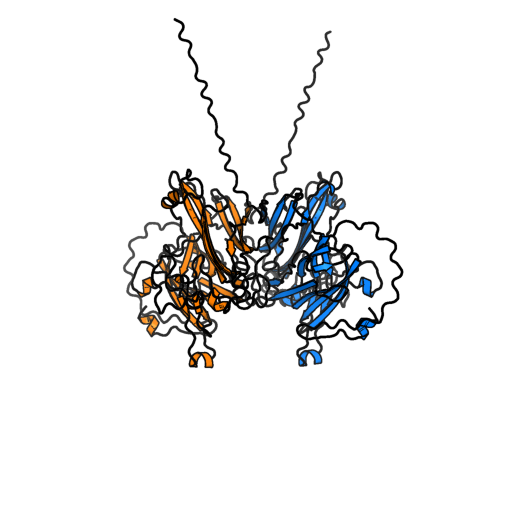.118 6.07 27.641 1 97.5 292 VAL A CA 1
ATOM 2304 C C . VAL A 1 292 ? -0.051 7.574 27.859 1 97.5 292 VAL A C 1
ATOM 2306 O O . VAL A 1 292 ? -0.663 8.008 28.828 1 97.5 292 VAL A O 1
ATOM 2309 N N . HIS A 1 293 ? 0.542 8.375 27.062 1 97.81 293 HIS A N 1
ATOM 2310 C CA . HIS A 1 293 ? 0.363 9.82 27.047 1 97.81 293 HIS A CA 1
ATOM 2311 C C . HIS A 1 293 ? -0.84 10.219 26.203 1 97.81 293 HIS A C 1
ATOM 2313 O O . HIS A 1 293 ? -0.993 9.758 25.078 1 97.81 293 HIS A O 1
ATOM 2319 N N . VAL A 1 294 ? -1.666 11.016 26.734 1 97.56 294 VAL A N 1
ATOM 2320 C CA . VAL A 1 294 ? -2.842 11.508 26.031 1 97.56 294 VAL A CA 1
ATOM 2321 C C . VAL A 1 294 ? -2.742 13.023 25.844 1 97.56 294 VAL A C 1
ATOM 2323 O O . VAL A 1 294 ? -2.588 13.766 26.812 1 97.56 294 VAL A O 1
ATOM 2326 N N . GLN A 1 295 ? -2.732 13.492 24.641 1 97.44 295 GLN A N 1
ATOM 2327 C CA . GLN A 1 295 ? -2.797 14.906 24.297 1 97.44 295 GLN A CA 1
ATOM 2328 C C . GLN A 1 295 ? -4.148 15.258 23.672 1 97.44 295 GLN A C 1
ATOM 2330 O O . GLN A 1 295 ? -4.684 14.5 22.875 1 97.44 295 GLN A O 1
ATOM 2335 N N . VAL A 1 296 ? -4.734 16.375 24.109 1 96.62 296 VAL A N 1
ATOM 2336 C CA . VAL A 1 296 ? -6.07 16.75 23.672 1 96.62 296 VAL A CA 1
ATOM 2337 C C . VAL A 1 296 ? -6.086 18.219 23.266 1 96.62 296 VAL A C 1
ATOM 2339 O O . VAL A 1 296 ? -5.391 19.047 23.859 1 96.62 296 VAL A O 1
ATOM 2342 N N . ALA A 1 297 ? -6.801 18.547 22.25 1 96.06 297 ALA A N 1
ATOM 2343 C CA . ALA A 1 297 ? -7.055 19.922 21.844 1 96.06 297 ALA A CA 1
ATOM 2344 C C . ALA A 1 297 ? -8.461 20.078 21.266 1 96.06 297 ALA A C 1
ATOM 2346 O O . ALA A 1 297 ? -9.039 19.125 20.766 1 96.06 297 ALA A O 1
ATOM 2347 N N . LYS A 1 298 ? -9.008 21.234 21.406 1 94.12 298 LYS A N 1
ATOM 2348 C CA . LYS A 1 298 ? -10.289 21.578 20.797 1 94.12 298 LYS A CA 1
ATOM 2349 C C . LYS A 1 298 ? -10.109 22.594 19.688 1 94.12 298 LYS A C 1
ATOM 2351 O O . LYS A 1 298 ? -9.328 23.547 19.812 1 94.12 298 LYS A O 1
ATOM 2356 N N . GLN A 1 299 ? -10.758 22.344 18.641 1 94.56 299 GLN A N 1
ATOM 2357 C CA . GLN A 1 299 ? -10.695 23.234 17.484 1 94.56 299 GLN A CA 1
ATOM 2358 C C . GLN A 1 299 ? -12.062 23.375 16.828 1 94.56 299 GLN A C 1
ATOM 2360 O O . GLN A 1 299 ? -12.852 22.438 16.812 1 94.56 299 GLN A O 1
ATOM 2365 N N . ILE A 1 300 ? -12.32 24.516 16.219 1 93.12 300 ILE A N 1
ATOM 2366 C CA . ILE A 1 300 ? -13.617 24.797 15.617 1 93.12 300 ILE A CA 1
ATOM 2367 C C . ILE A 1 300 ? -13.578 24.516 14.117 1 93.12 300 ILE A C 1
ATOM 2369 O O . ILE A 1 300 ? -12.656 24.953 13.422 1 93.12 300 ILE A O 1
ATOM 2373 N N . LEU A 1 301 ? -14.484 23.75 13.641 1 94.25 301 LEU A N 1
ATOM 2374 C CA . LEU A 1 301 ? -14.672 23.562 12.203 1 94.25 301 LEU A CA 1
ATOM 2375 C C . LEU A 1 301 ? -15.562 24.656 11.633 1 94.25 301 LEU A C 1
ATOM 2377 O O . LEU A 1 301 ? -16.75 24.75 11.977 1 94.25 301 LEU A O 1
ATOM 2381 N N . PRO A 1 302 ? -15.055 25.438 10.805 1 92.38 302 PRO A N 1
ATOM 2382 C CA . PRO A 1 302 ? -15.812 26.594 10.344 1 92.38 302 PRO A CA 1
ATOM 2383 C C . PRO A 1 302 ? -17.078 26.203 9.57 1 92.38 302 PRO A C 1
ATOM 2385 O O . PRO A 1 302 ? -18.141 26.781 9.805 1 92.38 302 PRO A O 1
ATOM 2388 N N . ARG A 1 303 ? -16.969 25.281 8.672 1 95.25 303 ARG A N 1
ATOM 2389 C CA . ARG A 1 303 ? -18.094 24.859 7.844 1 95.25 303 ARG A CA 1
ATOM 2390 C C . ARG A 1 303 ? -18.344 23.359 7.988 1 95.25 303 ARG A C 1
ATOM 2392 O O . ARG A 1 303 ? -17.422 22.547 7.832 1 95.25 303 ARG A O 1
ATOM 2399 N N . GLY A 1 304 ? -19.609 23.094 8.211 1 95.94 304 GLY A N 1
ATOM 2400 C CA . GLY A 1 304 ? -19.969 21.703 8.453 1 95.94 304 GLY A CA 1
ATOM 2401 C C . GLY A 1 304 ? -20.406 20.984 7.191 1 95.94 304 GLY A C 1
ATOM 2402 O O . GLY A 1 304 ? -20.453 21.578 6.113 1 95.94 304 GLY A O 1
ATOM 2403 N N . GLY A 1 305 ? -20.641 19.656 7.355 1 97.75 305 GLY A N 1
ATOM 2404 C CA . GLY A 1 305 ? -21.047 18.75 6.293 1 97.75 305 GLY A CA 1
ATOM 2405 C C . GLY A 1 305 ? -20.859 17.281 6.656 1 97.75 305 GLY A C 1
ATOM 2406 O O . GLY A 1 305 ? -20.875 16.922 7.836 1 97.75 305 GLY A O 1
ATOM 2407 N N . ASP A 1 306 ? -20.844 16.484 5.582 1 97.69 306 ASP A N 1
ATOM 2408 C CA . ASP A 1 306 ? -20.609 15.055 5.758 1 97.69 306 ASP A CA 1
ATOM 2409 C C . ASP A 1 306 ? -19.109 14.742 5.734 1 97.69 306 ASP A C 1
ATOM 2411 O O . ASP A 1 306 ? -18.422 15.086 4.777 1 97.69 306 ASP A O 1
ATOM 2415 N N . ILE A 1 307 ? -18.641 14.133 6.82 1 98.25 307 ILE A N 1
ATOM 2416 C CA . ILE A 1 307 ? -17.281 13.594 6.758 1 98.25 307 ILE A CA 1
ATOM 2417 C C . ILE A 1 307 ? -17.266 12.344 5.875 1 98.25 307 ILE A C 1
ATOM 2419 O O . ILE A 1 307 ? -18 11.391 6.121 1 98.25 307 ILE A O 1
ATOM 2423 N N . VAL A 1 308 ? -16.391 12.312 4.832 1 97.69 308 VAL A N 1
ATOM 2424 C CA . VAL A 1 308 ? -16.422 11.195 3.896 1 97.69 308 VAL A CA 1
ATOM 2425 C C . VAL A 1 308 ? -15.117 10.414 3.984 1 97.69 308 VAL A C 1
ATOM 2427 O O . VAL A 1 308 ? -15 9.32 3.418 1 97.69 308 VAL A O 1
ATOM 2430 N N . PHE A 1 309 ? -14.195 10.922 4.656 1 97.94 309 PHE A N 1
ATOM 2431 C CA . PHE A 1 309 ? -12.883 10.312 4.832 1 97.94 309 PHE A CA 1
ATOM 2432 C C . PHE A 1 309 ? -12.18 10.891 6.055 1 97.94 309 PHE A C 1
ATOM 2434 O O . PHE A 1 309 ? -12.359 12.07 6.383 1 97.94 309 PHE A O 1
ATOM 2441 N N . GLY A 1 310 ? -11.375 10.078 6.762 1 98.06 310 GLY A N 1
ATOM 2442 C CA . GLY A 1 310 ? -10.539 10.531 7.867 1 98.06 310 GLY A CA 1
ATOM 2443 C C . GLY A 1 310 ? -9.312 9.672 8.078 1 98.06 310 GLY A C 1
ATOM 2444 O O . GLY A 1 310 ? -9.336 8.469 7.824 1 98.06 310 GLY A O 1
ATOM 2445 N N . VAL A 1 311 ? -8.266 10.281 8.547 1 98.25 311 VAL A N 1
ATOM 2446 C CA . VAL A 1 311 ? -7.027 9.57 8.852 1 98.25 311 VAL A CA 1
ATOM 2447 C C . VAL A 1 311 ? -6.152 10.414 9.773 1 98.25 311 VAL A C 1
ATOM 2449 O O . VAL A 1 311 ? -6.32 11.633 9.844 1 98.25 311 VAL A O 1
ATOM 2452 N N . ALA A 1 312 ? -5.246 9.742 10.5 1 98.44 312 ALA A N 1
ATOM 2453 C CA . ALA A 1 312 ? -4.324 10.477 11.367 1 98.44 312 ALA A CA 1
ATOM 2454 C C . ALA A 1 312 ? -2.883 10.328 10.883 1 98.44 312 ALA A C 1
ATOM 2456 O O . ALA A 1 312 ? -2.586 9.461 10.055 1 98.44 312 ALA A O 1
ATOM 2457 N N . HIS A 1 313 ? -2.104 11.195 11.312 1 98.5 313 HIS A N 1
ATOM 2458 C CA . HIS A 1 313 ? -0.654 11.141 11.156 1 98.5 313 HIS A CA 1
ATOM 2459 C C . HIS A 1 313 ? 0.054 11.188 12.5 1 98.5 313 HIS A C 1
ATOM 2461 O O . HIS A 1 313 ? -0.114 12.133 13.266 1 98.5 313 HIS A O 1
ATOM 2467 N N . LEU A 1 314 ? 0.82 10.211 12.734 1 98.5 314 LEU A N 1
ATOM 2468 C CA . LEU A 1 314 ? 1.586 10.078 13.969 1 98.5 314 LEU A CA 1
ATOM 2469 C C . LEU A 1 314 ? 3.035 9.711 13.672 1 98.5 314 LEU A C 1
ATOM 2471 O O . LEU A 1 314 ? 3.363 9.312 12.547 1 98.5 314 LEU A O 1
ATOM 2475 N N . HIS A 1 315 ? 3.848 9.906 14.641 1 97.94 315 HIS A N 1
ATOM 2476 C CA . HIS A 1 315 ? 5.234 9.453 14.602 1 97.94 315 HIS A CA 1
ATOM 2477 C C . HIS A 1 315 ? 5.43 8.211 15.477 1 97.94 315 HIS A C 1
ATOM 2479 O O . HIS A 1 315 ? 4.5 7.773 16.156 1 97.94 315 HIS A O 1
ATOM 2485 N N . SER A 1 316 ? 6.672 7.715 15.414 1 95.75 316 SER A N 1
ATOM 2486 C CA . SER A 1 316 ? 6.984 6.551 16.234 1 95.75 316 SER A CA 1
ATOM 2487 C C . SER A 1 316 ? 6.57 6.77 17.688 1 95.75 316 SER A C 1
ATOM 2489 O O . SER A 1 316 ? 6.754 7.859 18.234 1 95.75 316 SER A O 1
ATOM 2491 N N . GLY A 1 317 ? 6.062 5.676 18.297 1 97.25 317 GLY A N 1
ATOM 2492 C CA . GLY A 1 317 ? 5.484 5.762 19.625 1 97.25 317 GLY A CA 1
ATOM 2493 C C . GLY A 1 317 ? 3.992 6.023 19.609 1 97.25 317 GLY A C 1
ATOM 2494 O O . GLY A 1 317 ? 3.316 5.852 20.625 1 97.25 317 GLY A O 1
ATOM 2495 N N . GLY A 1 318 ? 3.529 6.488 18.438 1 98.31 318 GLY A N 1
ATOM 2496 C CA . GLY A 1 318 ? 2.105 6.738 18.297 1 98.31 318 GLY A CA 1
ATOM 2497 C C . GLY A 1 318 ? 1.266 5.477 18.359 1 98.31 318 GLY A C 1
ATOM 2498 O O . GLY A 1 318 ? 1.662 4.434 17.844 1 98.31 318 GLY A O 1
ATOM 2499 N N . ILE A 1 319 ? 0.142 5.574 19 1 97.19 319 ILE A N 1
ATOM 2500 C CA . ILE A 1 319 ? -0.783 4.453 19.125 1 97.19 319 ILE A CA 1
ATOM 2501 C C . ILE A 1 319 ? -2.016 4.695 18.266 1 97.19 319 ILE A C 1
ATOM 2503 O O . ILE A 1 319 ? -2.354 3.871 17.406 1 97.19 319 ILE A O 1
ATOM 2507 N N . ALA A 1 320 ? -2.67 5.801 18.516 1 97.38 320 ALA A N 1
ATOM 2508 C CA . ALA A 1 320 ? -3.889 6.156 17.781 1 97.38 320 ALA A CA 1
ATOM 2509 C C . ALA A 1 320 ? -4.215 7.637 17.969 1 97.38 320 ALA A C 1
ATOM 2511 O O . ALA A 1 320 ? -3.732 8.281 18.891 1 97.38 320 ALA A O 1
ATOM 2512 N N . ALA A 1 321 ? -4.961 8.172 17.047 1 98.56 321 ALA A N 1
ATOM 2513 C CA . ALA A 1 321 ? -5.574 9.492 17.172 1 98.56 321 ALA A CA 1
ATOM 2514 C C . ALA A 1 321 ? -7.039 9.453 16.75 1 98.56 321 ALA A C 1
ATOM 2516 O O . ALA A 1 321 ? -7.445 8.609 15.953 1 98.56 321 ALA A O 1
ATOM 2517 N N . SER A 1 322 ? -7.789 10.32 17.375 1 98.31 322 SER A N 1
ATOM 2518 C CA . SER A 1 322 ? -9.227 10.328 17.094 1 98.31 322 SER A CA 1
ATOM 2519 C C . SER A 1 322 ? -9.781 11.742 17.094 1 98.31 322 SER A C 1
ATOM 2521 O O . SER A 1 322 ? -9.156 12.664 17.625 1 98.31 322 SER A O 1
ATOM 2523 N N . LEU A 1 323 ? -10.828 11.906 16.438 1 98.62 323 LEU A N 1
ATOM 2524 C CA . LEU A 1 323 ? -11.594 13.141 16.359 1 98.62 323 LEU A CA 1
ATOM 2525 C C . LEU A 1 323 ? -13.016 12.93 16.891 1 98.62 323 LEU A C 1
ATOM 2527 O O . LEU A 1 323 ? -13.656 11.93 16.562 1 98.62 323 LEU A O 1
ATOM 2531 N N . HIS A 1 324 ? -13.477 13.875 17.75 1 98.38 324 HIS A N 1
ATOM 2532 C CA . HIS A 1 324 ? -14.789 13.766 18.375 1 98.38 324 HIS A CA 1
ATOM 2533 C C . HIS A 1 324 ? -15.617 15.031 18.156 1 98.38 324 HIS A C 1
ATOM 2535 O O . HIS A 1 324 ? -15.07 16.141 18.125 1 98.38 324 HIS A O 1
ATOM 2541 N N . GLY A 1 325 ? -16.922 14.844 18.047 1 97.69 325 GLY A N 1
ATOM 2542 C CA . GLY A 1 325 ? -17.812 15.984 17.969 1 97.69 325 GLY A CA 1
ATOM 2543 C C . GLY A 1 325 ? -17.953 16.719 19.281 1 97.69 325 GLY A C 1
ATOM 2544 O O . GLY A 1 325 ? -17.453 16.266 20.312 1 97.69 325 GLY A O 1
ATOM 2545 N N . GLU A 1 326 ? -18.641 17.828 19.172 1 96.25 326 GLU A N 1
ATOM 2546 C CA . GLU A 1 326 ? -18.859 18.672 20.344 1 96.25 326 GLU A CA 1
ATOM 2547 C C . GLU A 1 326 ? -19.562 17.906 21.453 1 96.25 326 GLU A C 1
ATOM 2549 O O . GLU A 1 326 ? -19.312 18.125 22.641 1 96.25 326 GLU A O 1
ATOM 2554 N N . ASP A 1 327 ? -20.391 17.031 21.047 1 95.06 327 ASP A N 1
ATOM 2555 C CA . ASP A 1 327 ? -21.172 16.25 22 1 95.06 327 ASP A CA 1
ATOM 2556 C C . ASP A 1 327 ? -20.406 14.992 22.422 1 95.06 327 ASP A C 1
ATOM 2558 O O . ASP A 1 327 ? -20.969 14.125 23.109 1 95.06 327 ASP A O 1
ATOM 2562 N N . GLY A 1 328 ? -19.203 14.836 21.953 1 95.81 328 GLY A N 1
ATOM 2563 C CA . GLY A 1 328 ? -18.375 13.719 22.375 1 95.81 328 GLY A CA 1
ATOM 2564 C C . GLY A 1 328 ? -18.453 12.531 21.422 1 95.81 328 GLY A C 1
ATOM 2565 O O . GLY A 1 328 ? -17.703 11.57 21.578 1 95.81 328 GLY A O 1
ATOM 2566 N N . ARG A 1 329 ? -19.281 12.523 20.5 1 97 329 ARG A N 1
ATOM 2567 C CA . ARG A 1 329 ? -19.406 11.391 19.594 1 97 329 ARG A CA 1
ATOM 2568 C C . ARG A 1 329 ? -18.125 11.195 18.781 1 97 329 ARG A C 1
ATOM 2570 O O . ARG A 1 329 ? -17.469 12.164 18.391 1 97 329 ARG A O 1
ATOM 2577 N N . LEU A 1 330 ? -17.828 9.938 18.5 1 97.44 330 LEU A N 1
ATOM 2578 C CA . LEU A 1 330 ? -16.641 9.609 17.719 1 97.44 330 LEU A CA 1
ATOM 2579 C C . LEU A 1 330 ? -16.891 9.898 16.234 1 97.44 330 LEU A C 1
ATOM 2581 O O . LEU A 1 330 ? -17.859 9.414 15.656 1 97.44 330 LEU A O 1
ATOM 2585 N N . LEU A 1 331 ? -16.062 10.695 15.68 1 98.25 331 LEU A N 1
ATOM 2586 C CA . LEU A 1 331 ? -16.141 10.984 14.258 1 98.25 331 LEU A CA 1
ATOM 2587 C C . LEU A 1 331 ? -15.203 10.094 13.461 1 98.25 331 LEU A C 1
ATOM 2589 O O . LEU A 1 331 ? -15.547 9.617 12.375 1 98.25 331 LEU A O 1
ATOM 2593 N N . CYS A 1 332 ? -14.047 9.836 13.945 1 97.56 332 CYS A N 1
ATOM 2594 C CA . CYS A 1 332 ? -13.047 8.977 13.32 1 97.56 332 CYS A CA 1
ATOM 2595 C C . CYS A 1 332 ? -11.961 8.586 14.312 1 97.56 332 CYS A C 1
ATOM 2597 O O . CYS A 1 332 ? -11.523 9.414 15.117 1 97.56 332 CYS A O 1
ATOM 2599 N N . GLU A 1 333 ? -11.586 7.41 14.352 1 96.81 333 GLU A N 1
ATOM 2600 C CA . GLU A 1 333 ? -10.391 6.922 15.039 1 96.81 333 GLU A CA 1
ATOM 2601 C C . GLU A 1 333 ? -9.422 6.266 14.055 1 96.81 333 GLU A C 1
ATOM 2603 O O . GLU A 1 333 ? -9.812 5.406 13.266 1 96.81 333 GLU A O 1
ATOM 2608 N N . SER A 1 334 ? -8.281 6.68 14.031 1 97.12 334 SER A N 1
ATOM 2609 C CA . SER A 1 334 ? -7.199 6.152 13.203 1 97.12 334 SER A CA 1
ATOM 2610 C C . SER A 1 334 ? -6.105 5.523 14.062 1 97.12 334 SER A C 1
ATOM 2612 O O . SER A 1 334 ? -5.508 6.191 14.906 1 97.12 334 SER A O 1
ATOM 2614 N N . THR A 1 335 ? -5.793 4.312 13.852 1 95.25 335 THR A N 1
ATOM 2615 C CA . THR A 1 335 ? -4.848 3.557 14.664 1 95.25 335 THR A CA 1
ATOM 2616 C C . THR A 1 335 ? -3.59 3.225 13.875 1 95.25 335 THR A C 1
ATOM 2618 O O . THR A 1 335 ? -3.666 2.891 12.688 1 95.25 335 THR A O 1
ATOM 2621 N N . ALA A 1 336 ? -2.484 3.189 14.57 1 95.81 336 ALA A N 1
ATOM 2622 C CA . ALA A 1 336 ? -1.198 2.906 13.945 1 95.81 336 ALA A CA 1
ATOM 2623 C C . ALA A 1 336 ? -0.97 1.402 13.812 1 95.81 336 ALA A C 1
ATOM 2625 O O . ALA A 1 336 ? -1.328 0.635 14.711 1 95.81 336 ALA A O 1
ATOM 2626 N N . THR A 1 337 ? -0.418 1.017 12.664 1 91.88 337 THR A N 1
ATOM 2627 C CA . THR A 1 337 ? 0.107 -0.329 12.469 1 91.88 337 THR A CA 1
ATOM 2628 C C . THR A 1 337 ? 1.632 -0.313 12.422 1 91.88 337 THR A C 1
ATOM 2630 O O . THR A 1 337 ? 2.227 0.462 11.664 1 91.88 337 THR A O 1
ATOM 2633 N N . TYR A 1 338 ? 2.281 -1.203 13.234 1 92.31 338 TYR A N 1
ATOM 2634 C CA . TYR A 1 338 ? 3.736 -1.307 13.258 1 92.31 338 TYR A CA 1
ATOM 2635 C C . TYR A 1 338 ? 4.211 -2.51 12.453 1 92.31 338 TYR A C 1
ATOM 2637 O O . TYR A 1 338 ? 3.521 -3.529 12.383 1 92.31 338 TYR A O 1
ATOM 2645 N N . GLY A 1 339 ? 5.379 -2.305 11.789 1 90 339 GLY A N 1
ATOM 2646 C CA . GLY A 1 339 ? 6.016 -3.459 11.18 1 90 339 GLY A CA 1
ATOM 2647 C C . GLY A 1 339 ? 6.672 -4.383 12.188 1 90 339 GLY A C 1
ATOM 2648 O O . GLY A 1 339 ? 6.727 -4.074 13.375 1 90 339 GLY A O 1
ATOM 2649 N N . ASP A 1 340 ? 7.121 -5.527 11.758 1 88 340 ASP A N 1
ATOM 2650 C CA . ASP A 1 340 ? 7.781 -6.488 12.641 1 88 340 ASP A CA 1
ATOM 2651 C C . ASP A 1 340 ? 8.977 -7.133 11.945 1 88 340 ASP A C 1
ATOM 2653 O O . ASP A 1 340 ? 9.445 -8.195 12.367 1 88 340 ASP A O 1
ATOM 2657 N N . GLY A 1 341 ? 9.414 -6.555 10.93 1 89.12 341 GLY A N 1
ATOM 2658 C CA . GLY A 1 341 ? 10.539 -7.066 10.164 1 89.12 341 GLY A CA 1
ATOM 2659 C C . GLY A 1 341 ? 11.508 -5.98 9.742 1 89.12 341 GLY A C 1
ATOM 2660 O O . GLY A 1 341 ? 11.656 -4.965 10.422 1 89.12 341 GLY A O 1
ATOM 2661 N N . GLN A 1 342 ? 12.32 -6.266 8.625 1 91.75 342 GLN A N 1
ATOM 2662 C CA . GLN A 1 342 ? 13.328 -5.324 8.148 1 91.75 342 GLN A CA 1
ATOM 2663 C C . GLN A 1 342 ? 12.977 -4.785 6.77 1 91.75 342 GLN A C 1
ATOM 2665 O O . GLN A 1 342 ? 13.516 -3.76 6.34 1 91.75 342 GLN A O 1
ATOM 2670 N N . GLU A 1 343 ? 12.07 -5.387 6.078 1 89.19 343 GLU A N 1
ATOM 2671 C CA . GLU A 1 343 ? 11.75 -5.066 4.691 1 89.19 343 GLU A CA 1
ATOM 2672 C C . GLU A 1 343 ? 10.914 -3.793 4.598 1 89.19 343 GLU A C 1
ATOM 2674 O O . GLU A 1 343 ? 10.117 -3.498 5.492 1 89.19 343 GLU A O 1
ATOM 2679 N N . ALA A 1 344 ? 11.062 -3.113 3.523 1 93.5 344 ALA A N 1
ATOM 2680 C CA . ALA A 1 344 ? 10.258 -1.914 3.299 1 93.5 344 ALA A CA 1
ATOM 2681 C C . ALA A 1 344 ? 8.766 -2.225 3.404 1 93.5 344 ALA A C 1
ATOM 2683 O O . ALA A 1 344 ? 8.273 -3.154 2.762 1 93.5 344 ALA A O 1
ATOM 2684 N N . GLY A 1 345 ? 8.078 -1.469 4.227 1 90.75 345 GLY A N 1
ATOM 2685 C CA . GLY A 1 345 ? 6.66 -1.682 4.445 1 90.75 345 GLY A CA 1
ATOM 2686 C C . GLY A 1 345 ? 6.367 -2.574 5.637 1 90.75 345 GLY A C 1
ATOM 2687 O O . GLY A 1 345 ? 5.207 -2.752 6.016 1 90.75 345 GLY A O 1
ATOM 2688 N N . ASN A 1 346 ? 7.363 -3.166 6.219 1 90.12 346 ASN A N 1
ATOM 2689 C CA . ASN A 1 346 ? 7.223 -4.027 7.391 1 90.12 346 ASN A CA 1
ATOM 2690 C C . ASN A 1 346 ? 8.336 -3.777 8.406 1 90.12 346 ASN A C 1
ATOM 2692 O O . ASN A 1 346 ? 8.859 -4.719 9 1 90.12 346 ASN A O 1
ATOM 2696 N N . GLU A 1 347 ? 8.734 -2.648 8.602 1 94.75 347 GLU A N 1
ATOM 2697 C CA . GLU A 1 347 ? 9.875 -2.33 9.469 1 94.75 347 GLU A CA 1
ATOM 2698 C C . GLU A 1 347 ? 9.461 -2.293 10.938 1 94.75 347 GLU A C 1
ATOM 2700 O O . GLU A 1 347 ? 8.57 -1.53 11.312 1 94.75 347 GLU A O 1
ATOM 2705 N N . ALA A 1 348 ? 10.164 -3.104 11.672 1 94.19 348 ALA A N 1
ATOM 2706 C CA . ALA A 1 348 ? 9.891 -3.141 13.109 1 94.19 348 ALA A CA 1
ATOM 2707 C C . ALA A 1 348 ? 10.164 -1.782 13.75 1 94.19 348 ALA A C 1
ATOM 2709 O O . ALA A 1 348 ? 11.125 -1.1 13.391 1 94.19 348 ALA A O 1
ATOM 2710 N N . ASP A 1 349 ? 9.266 -1.326 14.688 1 94.06 349 ASP A N 1
ATOM 2711 C CA . ASP A 1 349 ? 9.398 -0.14 15.531 1 94.06 349 ASP A CA 1
ATOM 2712 C C . ASP A 1 349 ? 9.016 1.123 14.758 1 94.06 349 ASP A C 1
ATOM 2714 O O . ASP A 1 349 ? 9.172 2.236 15.266 1 94.06 349 ASP A O 1
ATOM 2718 N N . TYR A 1 350 ? 8.562 0.986 13.555 1 96.62 350 TYR A N 1
ATOM 2719 C CA . TYR A 1 350 ? 8.062 2.111 12.773 1 96.62 350 TYR A CA 1
ATOM 2720 C C . TYR A 1 350 ? 6.582 1.946 12.461 1 96.62 350 TYR A C 1
ATOM 2722 O O . TYR A 1 350 ? 6.102 0.825 12.281 1 96.62 350 TYR A O 1
ATOM 2730 N N . ILE A 1 351 ? 5.898 3.039 12.445 1 96.44 351 ILE A N 1
ATOM 2731 C CA . ILE A 1 351 ? 4.535 3.008 11.922 1 96.44 351 ILE A CA 1
ATOM 2732 C C . ILE A 1 351 ? 4.566 2.82 10.406 1 96.44 351 ILE A C 1
ATOM 2734 O O . ILE A 1 351 ? 5.059 3.686 9.68 1 96.44 351 ILE A O 1
ATOM 2738 N N . VAL A 1 352 ? 4.004 1.763 9.938 1 95.12 352 VAL A N 1
ATOM 2739 C CA . VAL A 1 352 ? 4.055 1.481 8.508 1 95.12 352 VAL A CA 1
ATOM 2740 C C . VAL A 1 352 ? 2.695 1.763 7.875 1 95.12 352 VAL A C 1
ATOM 2742 O O . VAL A 1 352 ? 2.561 1.765 6.648 1 95.12 352 VAL A O 1
ATOM 2745 N N . GLY A 1 353 ? 1.695 2.025 8.656 1 94.56 353 GLY A N 1
ATOM 2746 C CA . GLY A 1 353 ? 0.357 2.33 8.18 1 94.56 353 GLY A CA 1
ATOM 2747 C C . GLY A 1 353 ? -0.53 2.949 9.242 1 94.56 353 GLY A C 1
ATOM 2748 O O . GLY A 1 353 ? -0.312 2.744 10.438 1 94.56 353 GLY A O 1
ATOM 2749 N N . MET A 1 354 ? -1.513 3.68 8.773 1 96.38 354 MET A N 1
ATOM 2750 C CA . MET A 1 354 ? -2.594 4.195 9.617 1 96.38 354 MET A CA 1
ATOM 2751 C C . MET A 1 354 ? -3.951 3.74 9.086 1 96.38 354 MET A C 1
ATOM 2753 O O . MET A 1 354 ? -4.184 3.73 7.879 1 96.38 354 MET A O 1
ATOM 2757 N N . SER A 1 355 ? -4.801 3.338 10.047 1 93.44 355 SER A N 1
ATOM 2758 C CA . SER A 1 355 ? -6.152 2.998 9.602 1 93.44 355 SER A CA 1
ATOM 2759 C C . SER A 1 355 ? -6.926 4.242 9.188 1 93.44 355 SER A C 1
ATOM 2761 O O . SER A 1 355 ? -6.605 5.355 9.609 1 93.44 355 SER A O 1
ATOM 2763 N N . THR A 1 356 ? -7.879 4.051 8.289 1 95.31 356 THR A N 1
ATOM 2764 C CA . THR A 1 356 ? -8.656 5.168 7.754 1 95.31 356 THR A CA 1
ATOM 2765 C C . THR A 1 356 ? -10.141 4.98 8.039 1 95.31 356 THR A C 1
ATOM 2767 O O . THR A 1 356 ? -10.586 3.869 8.336 1 95.31 356 THR A O 1
ATOM 2770 N N . CYS A 1 357 ? -10.883 6.078 8.031 1 95.69 357 CYS A N 1
ATOM 2771 C CA . CYS A 1 357 ? -12.328 6.094 8.203 1 95.69 357 CYS A CA 1
ATOM 2772 C C . CYS A 1 357 ? -13.031 6.434 6.887 1 95.69 357 CYS A C 1
ATOM 2774 O O . CYS A 1 357 ? -12.664 7.402 6.219 1 95.69 357 CYS A O 1
ATOM 2776 N N . TYR A 1 358 ? -13.984 5.617 6.559 1 95.12 358 TYR A N 1
ATOM 2777 C CA . TYR A 1 358 ? -14.852 5.844 5.41 1 95.12 358 TYR A CA 1
ATOM 2778 C C . TYR A 1 358 ? -16.312 5.734 5.805 1 95.12 358 TYR A C 1
ATOM 2780 O O . TYR A 1 358 ? -16.984 4.758 5.465 1 95.12 358 TYR A O 1
ATOM 2788 N N . PRO A 1 359 ? -16.75 6.77 6.445 1 95 359 PRO A N 1
ATOM 2789 C CA . PRO A 1 359 ? -18.172 6.707 6.797 1 95 359 PRO A CA 1
ATOM 2790 C C . PRO A 1 359 ? -19.078 6.664 5.574 1 95 359 PRO A C 1
ATOM 2792 O O . PRO A 1 359 ? -18.766 7.25 4.535 1 95 359 PRO A O 1
ATOM 2795 N N . LYS A 1 360 ? -20.234 5.973 5.805 1 89.75 360 LYS A N 1
ATOM 2796 C CA . LYS A 1 360 ? -21.266 6.086 4.781 1 89.75 360 LYS A CA 1
ATOM 2797 C C . LYS A 1 360 ? -21.734 7.527 4.633 1 89.75 360 LYS A C 1
ATOM 2799 O O . LYS A 1 360 ? -21.781 8.273 5.613 1 89.75 360 LYS A O 1
ATOM 2804 N N . PRO A 1 361 ? -22.047 7.828 3.404 1 87.19 361 PRO A N 1
ATOM 2805 C CA . PRO A 1 361 ? -22.531 9.195 3.227 1 87.19 361 PRO A CA 1
ATOM 2806 C C . PRO A 1 361 ? -23.688 9.539 4.168 1 87.19 361 PRO A C 1
ATOM 2808 O O . PRO A 1 361 ? -24.656 8.789 4.258 1 87.19 361 PRO A O 1
ATOM 2811 N N . GLY A 1 362 ? -23.5 10.586 4.879 1 90.81 362 GLY A N 1
ATOM 2812 C CA . GLY A 1 362 ? -24.562 11.07 5.758 1 90.81 362 GLY A CA 1
ATOM 2813 C C . GLY A 1 362 ? -24.5 10.453 7.145 1 90.81 362 GLY A C 1
ATOM 2814 O O . GLY A 1 362 ? -25.219 10.891 8.047 1 90.81 362 GLY A O 1
ATOM 2815 N N . ALA A 1 363 ? -23.672 9.516 7.359 1 93.5 363 ALA A N 1
ATOM 2816 C CA . ALA A 1 363 ? -23.625 8.812 8.641 1 93.5 363 ALA A CA 1
ATOM 2817 C C . ALA A 1 363 ? -22.875 9.625 9.688 1 93.5 363 ALA A C 1
ATOM 2819 O O . ALA A 1 363 ? -23.188 9.547 10.883 1 93.5 363 ALA A O 1
ATOM 2820 N N . VAL A 1 364 ? -21.891 10.352 9.328 1 97.25 364 VAL A N 1
ATOM 2821 C CA . VAL A 1 364 ? -21.094 11.188 10.219 1 97.25 364 VAL A CA 1
ATOM 2822 C C . VAL A 1 364 ? -21.125 12.633 9.727 1 97.25 364 VAL A C 1
ATOM 2824 O O . VAL A 1 364 ? -20.5 12.969 8.719 1 97.25 364 VAL A O 1
ATOM 2827 N N . THR A 1 365 ? -21.812 13.43 10.477 1 97 365 THR A N 1
ATOM 2828 C CA . THR A 1 365 ? -22 14.82 10.078 1 97 365 THR A CA 1
ATOM 2829 C C . THR A 1 365 ? -21.484 15.766 11.156 1 97 365 THR A C 1
ATOM 2831 O O . THR A 1 365 ? -21.453 15.414 12.336 1 97 365 THR A O 1
ATOM 2834 N N . VAL A 1 366 ? -21.078 16.922 10.719 1 97.38 366 VAL A N 1
ATOM 2835 C CA . VAL A 1 366 ? -20.641 18 11.602 1 97.38 366 VAL A CA 1
ATOM 2836 C C . VAL A 1 366 ? -21.328 19.312 11.195 1 97.38 366 VAL A C 1
ATOM 2838 O O . VAL A 1 366 ? -21.609 19.531 10.016 1 97.38 366 VAL A O 1
ATOM 2841 N N . ARG A 1 367 ? -21.594 20.141 12.148 1 96.5 367 ARG A N 1
ATOM 2842 C CA . ARG A 1 367 ? -22.297 21.391 11.891 1 96.5 367 ARG A CA 1
ATOM 2843 C C . ARG A 1 367 ? -21.312 22.547 11.711 1 96.5 367 ARG A C 1
ATOM 2845 O O . ARG A 1 367 ? -20.156 22.453 12.125 1 96.5 367 ARG A O 1
ATOM 2852 N N . ASP A 1 368 ? -21.812 23.656 11.102 1 95.38 368 ASP A N 1
ATOM 2853 C CA . ASP A 1 368 ? -21.047 24.891 11.023 1 95.38 368 ASP A CA 1
ATOM 2854 C C . ASP A 1 368 ? -20.625 25.359 12.422 1 95.38 368 ASP A C 1
ATOM 2856 O O . ASP A 1 368 ? -21.469 25.469 13.32 1 95.38 368 ASP A O 1
ATOM 2860 N N . GLY A 1 369 ? -19.359 25.609 12.586 1 94.06 369 GLY A N 1
ATOM 2861 C CA . GLY A 1 369 ? -18.891 26.172 13.844 1 94.06 369 GLY A CA 1
ATOM 2862 C C . GLY A 1 369 ? -18.812 25.156 14.961 1 94.06 369 GLY A C 1
ATOM 2863 O O . GLY A 1 369 ? -18.688 25.516 16.141 1 94.06 369 GLY A O 1
ATOM 2864 N N . GLU A 1 370 ? -18.891 23.906 14.602 1 95.75 370 GLU A N 1
ATOM 2865 C CA . GLU A 1 370 ? -18.844 22.875 15.648 1 95.75 370 GLU A CA 1
ATOM 2866 C C . GLU A 1 370 ? -17.469 22.797 16.281 1 95.75 370 GLU A C 1
ATOM 2868 O O . GLU A 1 370 ? -16.453 22.844 15.57 1 95.75 370 GLU A O 1
ATOM 2873 N N . VAL A 1 371 ? -17.438 22.75 17.594 1 94.88 371 VAL A N 1
ATOM 2874 C CA . VAL A 1 371 ? -16.172 22.547 18.297 1 94.88 371 VAL A CA 1
ATOM 2875 C C . VAL A 1 371 ? -15.828 21.062 18.344 1 94.88 371 VAL A C 1
ATOM 2877 O O . VAL A 1 371 ? -16.562 20.266 18.938 1 94.88 371 VAL A O 1
ATOM 2880 N N . LEU A 1 372 ? -14.742 20.719 17.734 1 96.75 372 LEU A N 1
ATOM 2881 C CA . LEU A 1 372 ? -14.312 19.328 17.703 1 96.75 372 LEU A CA 1
ATOM 2882 C C . LEU A 1 372 ? -13.141 19.109 18.656 1 96.75 372 LEU A C 1
ATOM 2884 O O . LEU A 1 372 ? -12.383 20.031 18.953 1 96.75 372 LEU A O 1
ATOM 2888 N N . THR A 1 373 ? -13.07 17.906 19.172 1 96.94 373 THR A N 1
ATOM 2889 C CA . THR A 1 373 ? -11.984 17.516 20.047 1 96.94 373 THR A CA 1
ATOM 2890 C C . THR A 1 373 ? -11.047 16.531 19.359 1 96.94 373 THR A C 1
ATOM 2892 O O . THR A 1 373 ? -11.484 15.453 18.938 1 96.94 373 THR A O 1
ATOM 2895 N N . VAL A 1 374 ? -9.812 16.875 19.234 1 97.81 374 VAL A N 1
ATOM 2896 C CA . VAL A 1 374 ? -8.797 15.969 18.688 1 97.81 374 VAL A CA 1
ATOM 2897 C C . VAL A 1 374 ? -7.98 15.359 19.812 1 97.81 374 VAL A C 1
ATOM 2899 O O . VAL A 1 374 ? -7.59 16.062 20.75 1 97.81 374 VAL A O 1
ATOM 2902 N N . VAL A 1 375 ? -7.801 14.047 19.75 1 98.38 375 VAL A N 1
ATOM 2903 C CA . VAL A 1 375 ? -7.082 13.297 20.781 1 98.38 375 VAL A CA 1
ATOM 2904 C C . VAL A 1 375 ? -5.957 12.492 20.125 1 98.38 375 VAL A C 1
ATOM 2906 O O . VAL A 1 375 ? -6.152 11.859 19.094 1 98.38 375 VAL A O 1
ATOM 2909 N N . SER A 1 376 ? -4.785 12.547 20.703 1 98.56 376 SER A N 1
ATOM 2910 C CA . SER A 1 376 ? -3.652 11.742 20.25 1 98.56 376 SER A CA 1
ATOM 2911 C C . SER A 1 376 ? -3.066 10.93 21.406 1 98.56 376 SER A C 1
ATOM 2913 O O . SER A 1 376 ? -2.879 11.453 22.516 1 98.56 376 SER A O 1
ATOM 2915 N N . ASN A 1 377 ? -2.818 9.68 21.156 1 98.44 377 ASN A N 1
ATOM 2916 C CA . ASN A 1 377 ? -2.254 8.766 22.156 1 98.44 377 ASN A CA 1
ATOM 2917 C C . ASN A 1 377 ? -0.875 8.266 21.719 1 98.44 377 ASN A C 1
ATOM 2919 O O . ASN A 1 377 ? -0.696 7.809 20.594 1 98.44 377 ASN A O 1
ATOM 2923 N N . TYR A 1 378 ? 0.035 8.344 22.656 1 98.56 378 TYR A N 1
ATOM 2924 C CA . TYR A 1 378 ? 1.385 7.832 22.453 1 98.56 378 TYR A CA 1
ATOM 2925 C C . TYR A 1 378 ? 1.802 6.934 23.625 1 98.56 378 TYR A C 1
ATOM 2927 O O . TYR A 1 378 ? 1.403 7.164 24.766 1 98.56 378 TYR A O 1
ATOM 2935 N N . SER A 1 379 ? 2.609 5.898 23.234 1 97.81 379 SER A N 1
ATOM 2936 C CA . SER A 1 379 ? 3.336 5.23 24.312 1 97.81 379 SER A CA 1
ATOM 2937 C C . SER A 1 379 ? 4.293 6.188 25.016 1 97.81 379 SER A C 1
ATOM 2939 O O . SER A 1 379 ? 4.977 6.977 24.359 1 97.81 379 SER A O 1
ATOM 2941 N N . SER A 1 380 ? 4.301 6.137 26.328 1 97.88 380 SER A N 1
ATOM 2942 C CA . SER A 1 380 ? 5.199 7.004 27.094 1 97.88 380 SER A CA 1
ATOM 2943 C C . SER A 1 380 ? 6.203 6.191 27.891 1 97.88 380 SER A C 1
ATOM 2945 O O . SER A 1 380 ? 6.715 6.664 28.906 1 97.88 380 SER A O 1
ATOM 2947 N N . HIS A 1 381 ? 6.402 4.922 27.484 1 96 381 HIS A N 1
ATOM 2948 C CA . HIS A 1 381 ? 7.438 4.121 28.125 1 96 381 HIS A CA 1
ATOM 2949 C C . HIS A 1 381 ? 8.789 4.82 28.062 1 96 381 HIS A C 1
ATOM 2951 O O . HIS A 1 381 ? 9.641 4.621 28.938 1 96 381 HIS A O 1
ATOM 2957 N N . GLN A 1 382 ? 8.977 5.574 27.109 1 95.75 382 GLN A N 1
ATOM 2958 C CA . GLN A 1 382 ? 10.125 6.457 26.953 1 95.75 382 GLN A CA 1
ATOM 2959 C C . GLN A 1 382 ? 9.703 7.824 26.422 1 95.75 382 GLN A C 1
ATOM 2961 O O . GLN A 1 382 ? 8.586 7.984 25.922 1 95.75 382 GLN A O 1
ATOM 2966 N N . GLN A 1 383 ? 10.57 8.805 26.625 1 96.69 383 GLN A N 1
ATOM 2967 C CA . GLN A 1 383 ? 10.312 10.141 26.078 1 96.69 383 GLN A CA 1
ATOM 2968 C C . GLN A 1 383 ? 10.352 10.141 24.562 1 96.69 383 GLN A C 1
ATOM 2970 O O . GLN A 1 383 ? 11.18 9.445 23.953 1 96.69 383 GLN A O 1
ATOM 2975 N N . HIS A 1 384 ? 9.461 10.867 23.969 1 98.06 384 HIS A N 1
ATOM 2976 C CA . HIS A 1 384 ? 9.492 11.117 22.531 1 98.06 384 HIS A CA 1
ATOM 2977 C C . HIS A 1 384 ? 9.523 12.609 22.234 1 98.06 384 HIS A C 1
ATOM 2979 O O . HIS A 1 384 ? 8.812 13.391 22.875 1 98.06 384 HIS A O 1
ATOM 2985 N N . THR A 1 385 ? 10.375 13.031 21.297 1 97.62 385 THR A N 1
ATOM 2986 C CA . THR A 1 385 ? 10.469 14.438 20.922 1 97.62 385 THR A CA 1
ATOM 2987 C C . THR A 1 385 ? 9.977 14.656 19.484 1 97.62 385 THR A C 1
ATOM 2989 O O . THR A 1 385 ? 10.141 13.781 18.625 1 97.62 385 THR A O 1
ATOM 2992 N N . GLY A 1 386 ? 9.367 15.805 19.281 1 96.31 386 GLY A N 1
ATOM 2993 C CA . GLY A 1 386 ? 8.984 16.219 17.938 1 96.31 386 GLY A CA 1
ATOM 2994 C C . GLY A 1 386 ? 7.914 15.328 17.328 1 96.31 386 GLY A C 1
ATOM 2995 O O . GLY A 1 386 ? 7.926 15.07 16.109 1 96.31 386 GLY A O 1
ATOM 2996 N N . VAL A 1 387 ? 7.055 14.758 18.141 1 97.94 387 VAL A N 1
ATOM 2997 C CA . VAL A 1 387 ? 6.008 13.898 17.594 1 97.94 387 VAL A CA 1
ATOM 2998 C C . VAL A 1 387 ? 4.852 14.758 17.078 1 97.94 387 VAL A C 1
ATOM 3000 O O . VAL A 1 387 ? 4.754 15.945 17.422 1 97.94 387 VAL A O 1
ATOM 3003 N N . MET A 1 388 ? 4.059 14.211 16.25 1 98 388 MET A N 1
ATOM 3004 C CA . MET A 1 388 ? 2.893 14.906 15.703 1 98 388 MET A CA 1
ATOM 3005 C C . MET A 1 388 ? 1.606 14.164 16.047 1 98 388 MET A C 1
ATOM 3007 O O . MET A 1 388 ? 1.63 12.953 16.281 1 98 388 MET A O 1
ATOM 3011 N N . GLY A 1 389 ? 0.553 14.844 16.25 1 98.25 389 GLY A N 1
ATOM 3012 C CA . GLY A 1 389 ? -0.811 14.359 16.406 1 98.25 389 GLY A CA 1
ATOM 3013 C C . GLY A 1 389 ? -1.804 15.094 15.516 1 98.25 389 GLY A C 1
ATOM 3014 O O . GLY A 1 389 ? -2.479 16.016 15.961 1 98.25 389 GLY A O 1
ATOM 3015 N N . LEU A 1 390 ? -1.866 14.656 14.281 1 98.44 390 LEU A N 1
ATOM 3016 C CA . LEU A 1 390 ? -2.721 15.312 13.297 1 98.44 390 LEU A CA 1
ATOM 3017 C C . LEU A 1 390 ? -3.861 14.391 12.875 1 98.44 390 LEU A C 1
ATOM 3019 O O . LEU A 1 390 ? -3.678 13.18 12.766 1 98.44 390 LEU A O 1
ATOM 3023 N N . VAL A 1 391 ? -4.977 14.938 12.641 1 98.31 391 VAL A N 1
ATOM 3024 C CA . VAL A 1 391 ? -6.105 14.219 12.062 1 98.31 391 VAL A CA 1
ATOM 3025 C C . VAL A 1 391 ? -6.613 14.969 10.828 1 98.31 391 VAL A C 1
ATOM 3027 O O . VAL A 1 391 ? -6.93 16.156 10.898 1 98.31 391 VAL A O 1
ATOM 3030 N N . TYR A 1 392 ? -6.645 14.281 9.68 1 97.94 392 TYR A N 1
ATOM 3031 C CA . TYR A 1 392 ? -7.168 14.758 8.406 1 97.94 392 TYR A CA 1
ATOM 3032 C C . TYR A 1 392 ? -8.602 14.281 8.195 1 97.94 392 TYR A C 1
ATOM 3034 O O . TYR A 1 392 ? -8.898 13.102 8.367 1 97.94 392 TYR A O 1
ATOM 3042 N N . ILE A 1 393 ? -9.453 15.203 7.789 1 98.31 393 ILE A N 1
ATOM 3043 C CA . ILE A 1 393 ? -10.766 14.75 7.324 1 98.31 393 ILE A CA 1
ATOM 3044 C C . ILE A 1 393 ? -11.125 15.469 6.023 1 98.31 393 ILE A C 1
ATOM 3046 O O . ILE A 1 393 ? -10.633 16.562 5.754 1 98.31 393 ILE A O 1
ATOM 3050 N N . LEU A 1 394 ? -11.914 14.828 5.195 1 98.5 394 LEU A N 1
ATOM 3051 C CA . LEU A 1 394 ? -12.586 15.414 4.039 1 98.5 394 LEU A CA 1
ATOM 3052 C C . LEU A 1 394 ? -14.07 15.633 4.32 1 98.5 394 LEU A C 1
ATOM 3054 O O . LEU A 1 394 ? -14.758 14.711 4.762 1 98.5 394 LEU A O 1
ATOM 3058 N N . VAL A 1 395 ? -14.477 16.828 4.07 1 98.12 395 VAL A N 1
ATOM 3059 C CA . VAL A 1 395 ? -15.852 17.188 4.391 1 98.12 395 VAL A CA 1
ATOM 3060 C C . VAL A 1 395 ? -16.578 17.625 3.123 1 98.12 395 VAL A C 1
ATOM 3062 O O . VAL A 1 395 ? -16.125 18.531 2.422 1 98.12 395 VAL A O 1
ATOM 3065 N N . ALA A 1 396 ? -17.656 16.938 2.789 1 97.88 396 ALA A N 1
ATOM 3066 C CA . ALA A 1 396 ? -18.609 17.453 1.801 1 97.88 396 ALA A CA 1
ATOM 3067 C C . ALA A 1 396 ? -19.547 18.484 2.418 1 97.88 396 ALA A C 1
ATOM 3069 O O . ALA A 1 396 ? -20.547 18.125 3.037 1 97.88 396 ALA A O 1
ATOM 3070 N N . GLU A 1 397 ? -19.266 19.75 2.229 1 95.62 397 GLU A N 1
ATOM 3071 C CA . GLU A 1 397 ? -19.969 20.828 2.914 1 95.62 397 GLU A CA 1
ATOM 3072 C C . GLU A 1 397 ? -21.422 20.906 2.459 1 95.62 397 GLU A C 1
ATOM 3074 O O . GLU A 1 397 ? -21.719 20.719 1.276 1 95.62 397 GLU A O 1
ATOM 3079 N N . HIS A 1 398 ? -22.297 21.141 3.422 1 88.88 398 HIS A N 1
ATOM 3080 C CA . HIS A 1 398 ? -23.703 21.344 3.125 1 88.88 398 HIS A CA 1
ATOM 3081 C C . HIS A 1 398 ? -23.953 22.75 2.58 1 88.88 398 HIS A C 1
ATOM 3083 O O . HIS A 1 398 ? -23.266 23.703 2.959 1 88.88 398 HIS A O 1
ATOM 3089 N N . GLY A 1 399 ? -24.594 22.938 1.394 1 68.69 399 GLY A N 1
ATOM 3090 C CA . GLY A 1 399 ? -24.922 24.172 0.694 1 68.69 399 GLY A CA 1
ATOM 3091 C C . GLY A 1 399 ? -24.938 25.375 1.605 1 68.69 399 GLY A C 1
ATOM 3092 O O . GLY A 1 399 ? -24.969 25.234 2.83 1 68.69 399 GLY A O 1
ATOM 3093 N N . GLN A 1 400 ? -24.719 26.656 1.123 1 50.72 400 GLN A N 1
ATOM 3094 C CA . GLN A 1 400 ? -24.703 27.984 1.739 1 50.72 400 GLN A CA 1
ATOM 3095 C C . GLN A 1 400 ? -25.875 28.141 2.695 1 50.72 400 GLN A C 1
ATOM 3097 O O . GLN A 1 400 ? -27 27.75 2.383 1 50.72 400 GLN A O 1
ATOM 3102 N N . PRO A 1 401 ? -25.734 28.516 3.924 1 42.34 401 PRO A N 1
ATOM 3103 C CA . PRO A 1 401 ? -26.781 28.938 4.863 1 42.34 401 PRO A CA 1
ATOM 3104 C C . PRO A 1 401 ? -27.812 29.875 4.227 1 42.34 401 PRO A C 1
ATOM 3106 O O . PRO A 1 401 ? -27.453 30.719 3.406 1 42.34 401 PRO A O 1
ATOM 3109 N N . GLN A 1 402 ? -29.094 29.484 3.947 1 35.28 402 GLN A N 1
ATOM 3110 C CA . GLN A 1 402 ? -30.016 30.609 4.094 1 35.28 402 GLN A CA 1
ATOM 3111 C C . GLN A 1 402 ? -29.672 31.438 5.324 1 35.28 402 GLN A C 1
ATOM 3113 O O . GLN A 1 402 ? -29.109 30.922 6.297 1 35.28 402 GLN A O 1
ATOM 3118 N N . PRO A 1 403 ? -29.906 32.844 5.273 1 35.06 403 PRO A N 1
ATOM 3119 C CA . PRO A 1 403 ? -29.688 33.719 6.426 1 35.06 403 PRO A CA 1
ATOM 3120 C C . PRO A 1 403 ? -30.266 33.156 7.719 1 35.06 403 PRO A C 1
ATOM 3122 O O . PRO A 1 403 ? -31.453 32.812 7.773 1 35.06 403 PRO A O 1
ATOM 3125 N N . GLN A 1 404 ? -29.656 32.438 8.414 1 34.12 404 GLN A N 1
ATOM 3126 C CA . GLN A 1 404 ? -30.219 32 9.688 1 34.12 404 GLN A CA 1
ATOM 3127 C C . GLN A 1 404 ? -30.797 33.188 10.461 1 34.12 404 GLN A C 1
ATOM 3129 O O . GLN A 1 404 ? -30.172 34.25 10.539 1 34.12 404 GLN A O 1
ATOM 3134 N N . PRO A 1 405 ? -32.188 33.156 10.695 1 33.78 405 PRO A N 1
ATOM 3135 C CA . PRO A 1 405 ? -32.625 34.188 11.641 1 33.78 405 PRO A CA 1
ATOM 3136 C C . PRO A 1 405 ? -31.781 34.25 12.898 1 33.78 405 PRO A C 1
ATOM 3138 O O . PRO A 1 405 ? -31.094 33.281 13.234 1 33.78 405 PRO A O 1
ATOM 3141 N N . GLN A 1 406 ? -31.781 35.375 13.57 1 30.62 406 GLN A N 1
ATOM 3142 C CA . GLN A 1 406 ? -31.094 35.844 14.773 1 30.62 406 GLN A CA 1
ATOM 3143 C C . GLN A 1 406 ? -31.203 34.781 15.891 1 30.62 406 GLN A C 1
ATOM 3145 O O . GLN A 1 406 ? -32.312 34.312 16.203 1 30.62 406 GLN A O 1
ATOM 3150 N N . PRO A 1 407 ? -30.141 34.094 16.172 1 31.45 407 PRO A N 1
ATOM 3151 C CA . PRO A 1 407 ? -30.172 33.094 17.234 1 31.45 407 PRO A CA 1
ATOM 3152 C C . PRO A 1 407 ? -30.844 33.594 18.5 1 31.45 407 PRO A C 1
ATOM 3154 O O . PRO A 1 407 ? -30.547 34.688 18.969 1 31.45 407 PRO A O 1
ATOM 3157 N N . GLN A 1 408 ? -32.125 33.188 18.641 1 30.05 408 GLN A N 1
ATOM 3158 C CA . GLN A 1 408 ? -32.719 33.438 19.953 1 30.05 408 GLN A CA 1
ATOM 3159 C C . GLN A 1 408 ? -31.797 32.969 21.062 1 30.05 408 GLN A C 1
ATOM 3161 O O . GLN A 1 408 ? -31.078 31.969 20.891 1 30.05 408 GLN A O 1
ATOM 3166 N N . GLN A 1 409 ? -31.609 33.75 22.156 1 27.44 409 GLN A N 1
ATOM 3167 C CA . GLN A 1 409 ? -30.859 33.656 23.406 1 27.44 409 GLN A CA 1
ATOM 3168 C C . GLN A 1 409 ? -31.125 32.312 24.109 1 27.44 409 GLN A C 1
ATOM 3170 O O . GLN A 1 409 ? -32.219 32.062 24.609 1 27.44 409 GLN A O 1
ATOM 3175 N N . LEU A 1 410 ? -30.672 31.219 23.531 1 29.58 410 LEU A N 1
ATOM 3176 C CA . LEU A 1 410 ? -31.047 30 24.25 1 29.58 410 LEU A CA 1
ATOM 3177 C C . LEU A 1 410 ? -30.531 30.047 25.688 1 29.58 410 LEU A C 1
ATOM 3179 O O . LEU A 1 410 ? -29.422 30.5 25.938 1 29.58 410 LEU A O 1
ATOM 3183 N N . PRO A 1 411 ? -31.406 29.766 26.656 1 31.09 411 PRO A N 1
ATOM 3184 C CA . PRO A 1 411 ? -31.078 29.859 28.078 1 31.09 411 PRO A CA 1
ATOM 3185 C C . PRO A 1 411 ? -29.875 28.984 28.469 1 31.09 411 PRO A C 1
ATOM 3187 O O . PRO A 1 411 ? -29.547 28.031 27.766 1 31.09 411 PRO A O 1
ATOM 3190 N N . ALA A 1 412 ? -29.156 29.344 29.547 1 31.09 412 ALA A N 1
ATOM 3191 C CA . ALA A 1 412 ? -27.938 28.891 30.219 1 31.09 412 ALA A CA 1
ATOM 3192 C C . ALA A 1 412 ? -28.016 27.406 30.531 1 31.09 412 ALA A C 1
ATOM 3194 O O . ALA A 1 412 ? -28.859 26.969 31.312 1 31.09 412 ALA A O 1
ATOM 3195 N N . ALA A 1 413 ? -27.656 26.547 29.609 1 24.89 413 ALA A N 1
ATOM 3196 C CA . ALA A 1 413 ? -27.672 25.094 29.75 1 24.89 413 ALA A CA 1
ATOM 3197 C C . ALA A 1 413 ? -27.031 24.641 31.062 1 24.89 413 ALA A C 1
ATOM 3199 O O . ALA A 1 413 ? -26.031 25.234 31.5 1 24.89 413 ALA A O 1
ATOM 3200 N N . ALA A 1 414 ? -27.625 23.734 31.719 1 29.84 414 ALA A N 1
ATOM 3201 C CA . ALA A 1 414 ? -27.281 22.969 32.906 1 29.84 414 ALA A CA 1
ATOM 3202 C C . ALA A 1 414 ? -25.953 22.25 32.719 1 29.84 414 ALA A C 1
ATOM 3204 O O . ALA A 1 414 ? -25.547 21.969 31.609 1 29.84 414 ALA A O 1
ATOM 3205 N N . GLY A 1 415 ? -25.141 21.969 33.781 1 28.56 415 GLY A N 1
ATOM 3206 C CA . GLY A 1 415 ? -23.781 21.531 34.094 1 28.56 415 GLY A CA 1
ATOM 3207 C C . GLY A 1 415 ? -23.438 20.203 33.438 1 28.56 415 GLY A C 1
ATOM 3208 O O . GLY A 1 415 ? -24 19.172 33.781 1 28.56 415 GLY A O 1
ATOM 3209 N N . LYS A 1 416 ? -23.156 20.094 32.188 1 33.34 416 LYS A N 1
ATOM 3210 C CA . LYS A 1 416 ? -23.047 18.844 31.453 1 33.34 416 LYS A CA 1
ATOM 3211 C C . LYS A 1 416 ? -21.938 17.969 32.031 1 33.34 416 LYS A C 1
ATOM 3213 O O . LYS A 1 416 ? -20.875 18.453 32.375 1 33.34 416 LYS A O 1
ATOM 3218 N N . PRO A 1 417 ? -22.188 16.625 32.312 1 34.22 417 PRO A N 1
ATOM 3219 C CA . PRO A 1 417 ? -21.344 15.578 32.906 1 34.22 417 PRO A CA 1
ATOM 3220 C C . PRO A 1 417 ? -20.062 15.352 32.125 1 34.22 417 PRO A C 1
ATOM 3222 O O . PRO A 1 417 ? -19.984 15.664 30.938 1 34.22 417 PRO A O 1
ATOM 3225 N N . GLY A 1 418 ? -18.938 15.094 32.719 1 31.45 418 GLY A N 1
ATOM 3226 C CA . GLY A 1 418 ? -17.578 14.805 32.312 1 31.45 418 GLY A CA 1
ATOM 3227 C C . GLY A 1 418 ? -17.5 13.727 31.234 1 31.45 418 GLY A C 1
ATOM 3228 O O . GLY A 1 418 ? -18.375 12.852 31.172 1 31.45 418 GLY A O 1
ATOM 3229 N N . LEU A 1 419 ? -17.062 14.047 30.016 1 37.09 419 LEU A N 1
ATOM 3230 C CA . LEU A 1 419 ? -16.953 13.203 28.844 1 37.09 419 LEU A CA 1
ATOM 3231 C C . LEU A 1 419 ? -16.172 11.93 29.141 1 37.09 419 LEU A C 1
ATOM 3233 O O . LEU A 1 419 ? -15.008 11.992 29.547 1 37.09 419 LEU A O 1
ATOM 3237 N N . CYS A 1 420 ? -16.766 10.914 29.641 1 42.75 420 CYS A N 1
ATOM 3238 C CA . CYS A 1 420 ? -16.203 9.594 29.875 1 42.75 420 CYS A CA 1
ATOM 3239 C C . CYS A 1 420 ? -16.125 8.797 28.578 1 42.75 420 CYS A C 1
ATOM 3241 O O . CYS A 1 420 ? -17.031 8.875 27.734 1 42.75 420 CYS A O 1
ATOM 3243 N N . PHE A 1 421 ? -14.93 8.617 28.156 1 38.28 421 PHE A N 1
ATOM 3244 C CA . PHE A 1 421 ? -14.703 7.828 26.938 1 38.28 421 PHE A CA 1
ATOM 3245 C C . PHE A 1 421 ? -14.633 6.34 27.281 1 38.28 421 PHE A C 1
ATOM 3247 O O . PHE A 1 421 ? -14.055 5.957 28.297 1 38.28 421 PHE A O 1
ATOM 3254 N N . SER A 1 422 ? -15.555 5.598 27.031 1 34.78 422 SER A N 1
ATOM 3255 C CA . SER A 1 422 ? -15.656 4.191 27.406 1 34.78 422 SER A CA 1
ATOM 3256 C C . SER A 1 422 ? -14.617 3.352 26.672 1 34.78 422 SER A C 1
ATOM 3258 O O . SER A 1 422 ? -14.195 2.305 27.172 1 34.78 422 SER A O 1
ATOM 3260 N N . PHE A 1 423 ? -14.539 3.191 25.422 1 35.88 423 PHE A N 1
ATOM 3261 C CA . PHE A 1 423 ? -13.906 2.02 24.828 1 35.88 423 PHE A CA 1
ATOM 3262 C C . PHE A 1 423 ? -12.414 2.24 24.656 1 35.88 423 PHE A C 1
ATOM 3264 O O . PHE A 1 423 ? -11.977 3.34 24.312 1 35.88 423 PHE A O 1
ATOM 3271 N N . PRO A 1 424 ? -11.477 1.044 24.938 1 34.38 424 PRO A N 1
ATOM 3272 C CA . PRO A 1 424 ? -11.492 -0.216 25.672 1 34.38 424 PRO A CA 1
ATOM 3273 C C . PRO A 1 424 ? -11.438 -0.007 27.188 1 34.38 424 PRO A C 1
ATOM 3275 O O . PRO A 1 424 ? -11.773 -0.917 27.953 1 34.38 424 PRO A O 1
ATOM 3278 N N . VAL A 1 425 ? -10.492 0.738 27.75 1 33.75 425 VAL A N 1
ATOM 3279 C CA . VAL A 1 425 ? -10.625 1.046 29.156 1 33.75 425 VAL A CA 1
ATOM 3280 C C . VAL A 1 425 ? -11.312 2.396 29.344 1 33.75 425 VAL A C 1
ATOM 3282 O O . VAL A 1 425 ? -11.008 3.354 28.625 1 33.75 425 VAL A O 1
ATOM 3285 N N . SER A 1 426 ? -12.516 2.445 29.984 1 36.59 426 SER A N 1
ATOM 3286 C CA . SER A 1 426 ? -13.344 3.598 30.328 1 36.59 426 SER A CA 1
ATOM 3287 C C . SER A 1 426 ? -12.539 4.648 31.078 1 36.59 426 SER A C 1
ATOM 3289 O O . SER A 1 426 ? -11.945 4.352 32.125 1 36.59 426 SER A O 1
ATOM 3291 N N . TRP A 1 427 ? -11.867 5.465 30.547 1 40.41 427 TRP A N 1
ATOM 3292 C CA . TRP A 1 427 ? -11.328 6.52 31.391 1 40.41 427 TRP A CA 1
ATOM 3293 C C . TRP A 1 427 ? -12.094 7.824 31.203 1 40.41 427 TRP A C 1
ATOM 3295 O O . TRP A 1 427 ? -12.711 8.039 30.156 1 40.41 427 TRP A O 1
ATOM 3305 N N . CYS A 1 428 ? -12.68 8.367 32.344 1 43 428 CYS A N 1
ATOM 3306 C CA . CYS A 1 428 ? -13.375 9.648 32.375 1 43 428 CYS A CA 1
ATOM 3307 C C . CYS A 1 428 ? -12.383 10.797 32.531 1 43 428 CYS A C 1
ATOM 3309 O O . CYS A 1 428 ? -11.359 10.648 33.188 1 43 428 CYS A O 1
ATOM 3311 N N . LEU A 1 429 ? -12.352 11.703 31.766 1 39.84 429 LEU A N 1
ATOM 3312 C CA . LEU A 1 429 ? -11.57 12.914 32 1 39.84 429 LEU A CA 1
ATOM 3313 C C . LEU A 1 429 ? -11.828 13.453 33.406 1 39.84 429 LEU A C 1
ATOM 3315 O O . LEU A 1 429 ? -12.977 13.477 33.875 1 39.84 429 LEU A O 1
ATOM 3319 N N . PRO A 1 430 ? -10.852 13.562 34.312 1 35.19 430 PRO A N 1
ATOM 3320 C CA . PRO A 1 430 ? -11.133 14.164 35.625 1 35.19 430 PRO A CA 1
ATOM 3321 C C . PRO A 1 430 ? -11.906 15.477 35.5 1 35.19 430 PRO A C 1
ATOM 3323 O O . PRO A 1 430 ? -11.789 16.188 34.5 1 35.19 430 PRO A O 1
ATOM 3326 N N . SER A 1 431 ? -12.906 15.672 36.438 1 34.47 431 SER A N 1
ATOM 3327 C CA . SER A 1 431 ? -13.781 16.828 36.531 1 34.47 431 SER A CA 1
ATOM 3328 C C . SER A 1 431 ? -12.992 18.141 36.438 1 34.47 431 SER A C 1
ATOM 3330 O O . SER A 1 431 ? -13.508 19.141 35.969 1 34.47 431 SER A O 1
ATOM 3332 N N . TRP A 1 432 ? -11.82 18.172 37.094 1 36.88 432 TRP A N 1
ATOM 3333 C CA . TRP A 1 432 ? -11.141 19.453 37.125 1 36.88 432 TRP A CA 1
ATOM 3334 C C . TRP A 1 432 ? -10.75 19.906 35.719 1 36.88 432 TRP A C 1
ATOM 3336 O O . TRP A 1 432 ? -10.562 21.109 35.5 1 36.88 432 TRP A O 1
ATOM 3346 N N . LEU A 1 433 ? -10.492 19.047 34.875 1 32.88 433 LEU A N 1
ATOM 3347 C CA . LEU A 1 433 ? -10.18 19.453 33.5 1 32.88 433 LEU A CA 1
ATOM 3348 C C . LEU A 1 433 ? -11.453 19.828 32.75 1 32.88 433 LEU A C 1
ATOM 3350 O O . LEU A 1 433 ? -11.391 20.406 31.672 1 32.88 433 LEU A O 1
ATOM 3354 N N . SER A 1 434 ? -12.617 19.312 33.062 1 32.06 434 SER A N 1
ATOM 3355 C CA . SER A 1 434 ? -13.883 19.703 32.469 1 32.06 434 SER A CA 1
ATOM 3356 C C . SER A 1 434 ? -14.266 21.125 32.875 1 32.06 434 SER A C 1
ATOM 3358 O O . SER A 1 434 ? -15.125 21.75 32.25 1 32.06 434 SER A O 1
ATOM 3360 N N . SER A 1 435 ? -14.008 21.484 34.125 1 32.19 435 SER A N 1
ATOM 3361 C CA . SER A 1 435 ? -14.477 22.781 34.562 1 32.19 435 SER A CA 1
ATOM 3362 C C . SER A 1 435 ? -13.758 23.906 33.844 1 32.19 435 SER A C 1
ATOM 3364 O O . SER A 1 435 ? -14.25 25.047 33.781 1 32.19 435 SER A O 1
ATOM 3366 N N . ASN A 1 436 ? -12.367 23.797 33.75 1 29.33 436 ASN A N 1
ATOM 3367 C CA . ASN A 1 436 ? -11.719 24.984 33.219 1 29.33 436 ASN A CA 1
ATOM 3368 C C . ASN A 1 436 ? -11.789 25 31.688 1 29.33 436 ASN A C 1
ATOM 3370 O O . ASN A 1 436 ? -11.125 25.828 31.047 1 29.33 436 ASN A O 1
ATOM 3374 N N . LEU A 1 437 ? -12.219 23.906 31.062 1 26.47 437 LEU A N 1
ATOM 3375 C CA . LEU A 1 437 ? -12.391 24.188 29.641 1 26.47 437 LEU A CA 1
ATOM 3376 C C . LEU A 1 437 ? -13.758 24.828 29.391 1 26.47 437 LEU A C 1
ATOM 3378 O O . LEU A 1 437 ? -14.773 24.375 29.922 1 26.47 437 LEU A O 1
ATOM 3382 N N . MET B 1 1 ? 1.565 58.531 -60 1 27.77 1 MET B N 1
ATOM 3383 C CA . MET B 1 1 ? 2.375 57.75 -59.062 1 27.77 1 MET B CA 1
ATOM 3384 C C . MET B 1 1 ? 1.492 56.938 -58.125 1 27.77 1 MET B C 1
ATOM 3386 O O . MET B 1 1 ? 0.828 57.531 -57.25 1 27.77 1 MET B O 1
ATOM 3390 N N . LYS B 1 2 ? 0.878 55.844 -58.688 1 32.66 2 LYS B N 1
ATOM 3391 C CA . LYS B 1 2 ? -0.099 54.906 -58.125 1 32.66 2 LYS B CA 1
ATOM 3392 C C . LYS B 1 2 ? 0.47 54.188 -56.938 1 32.66 2 LYS B C 1
ATOM 3394 O O . LYS B 1 2 ? 1.492 53.5 -57.031 1 32.66 2 LYS B O 1
ATOM 3399 N N . MET B 1 3 ? 0.295 54.75 -55.719 1 31.27 3 MET B N 1
ATOM 3400 C CA . MET B 1 3 ? 0.7 54.188 -54.406 1 31.27 3 MET B CA 1
ATOM 3401 C C . MET B 1 3 ? 0.109 52.812 -54.188 1 31.27 3 MET B C 1
ATOM 3403 O O . MET B 1 3 ? -1.111 52.656 -54.219 1 31.27 3 MET B O 1
ATOM 3407 N N . SER B 1 4 ? 0.75 51.75 -54.656 1 32.41 4 SER B N 1
ATOM 3408 C CA . SER B 1 4 ? 0.462 50.344 -54.438 1 32.41 4 SER B CA 1
ATOM 3409 C C . SER B 1 4 ? 0.407 50.031 -52.969 1 32.41 4 SER B C 1
ATOM 3411 O O . SER B 1 4 ? 1.345 50.312 -52.219 1 32.41 4 SER B O 1
ATOM 3413 N N . ALA B 1 5 ? -0.847 50 -52.438 1 33.03 5 ALA B N 1
ATOM 3414 C CA . ALA B 1 5 ? -1.189 49.594 -51.062 1 33.03 5 ALA B CA 1
ATOM 3415 C C . ALA B 1 5 ? -0.685 48.188 -50.75 1 33.03 5 ALA B C 1
ATOM 3417 O O . ALA B 1 5 ? -1.095 47.219 -51.375 1 33.03 5 ALA B O 1
ATOM 3418 N N . PHE B 1 6 ? 0.586 48 -50.438 1 32.91 6 PHE B N 1
ATOM 3419 C CA . PHE B 1 6 ? 1.125 46.75 -49.906 1 32.91 6 PHE B CA 1
ATOM 3420 C C . PHE B 1 6 ? 0.384 46.312 -48.656 1 32.91 6 PHE B C 1
ATOM 3422 O O . PHE B 1 6 ? 0.368 47.031 -47.656 1 32.91 6 PHE B O 1
ATOM 3429 N N . LEU B 1 7 ? -0.773 45.656 -48.812 1 34.47 7 LEU B N 1
ATOM 3430 C CA . LEU B 1 7 ? -1.41 45.094 -47.625 1 34.47 7 LEU B CA 1
ATOM 3431 C C . LEU B 1 7 ? -0.493 44.062 -46.969 1 34.47 7 LEU B C 1
ATOM 3433 O O . LEU B 1 7 ? -0.067 43.094 -47.594 1 34.47 7 LEU B O 1
ATOM 3437 N N . PRO B 1 8 ? 0.269 44.469 -45.938 1 32.91 8 PRO B N 1
ATOM 3438 C CA . PRO B 1 8 ? 1.041 43.5 -45.188 1 32.91 8 PRO B CA 1
ATOM 3439 C C . PRO B 1 8 ? 0.171 42.375 -44.594 1 32.91 8 PRO B C 1
ATOM 3441 O O . PRO B 1 8 ? -0.902 42.625 -44.062 1 32.91 8 PRO B O 1
ATOM 3444 N N . LEU B 1 9 ? 0.122 41.25 -45.344 1 33.97 9 LEU B N 1
ATOM 3445 C CA . LEU B 1 9 ? -0.421 40.031 -44.781 1 33.97 9 LEU B CA 1
ATOM 3446 C C . LEU B 1 9 ? 0.239 39.688 -43.438 1 33.97 9 LEU B C 1
ATOM 3448 O O . LEU B 1 9 ? 1.438 39.375 -43.406 1 33.97 9 LEU B O 1
ATOM 3452 N N . LEU B 1 10 ? -0.28 40.312 -42.344 1 32.84 10 LEU B N 1
ATOM 3453 C CA . LEU B 1 10 ? 0.115 39.906 -41 1 32.84 10 LEU B CA 1
ATOM 3454 C C . LEU B 1 10 ? -0.183 38.406 -40.781 1 32.84 10 LEU B C 1
ATOM 3456 O O . LEU B 1 10 ? -1.347 38 -40.781 1 32.84 10 LEU B O 1
ATOM 3460 N N . VAL B 1 11 ? 0.708 37.5 -41.188 1 34.5 11 VAL B N 1
ATOM 3461 C CA . VAL B 1 11 ? 0.682 36.125 -40.781 1 34.5 11 VAL B CA 1
ATOM 3462 C C . VAL B 1 11 ? 0.744 36 -39.25 1 34.5 11 VAL B C 1
ATOM 3464 O O . VAL B 1 11 ? 1.73 36.406 -38.625 1 34.5 11 VAL B O 1
ATOM 3467 N N . THR B 1 12 ? -0.398 36.156 -38.625 1 31.36 12 THR B N 1
ATOM 3468 C CA . THR B 1 12 ? -0.434 35.812 -37.219 1 31.36 12 THR B CA 1
ATOM 3469 C C . THR B 1 12 ? 0.002 34.375 -37 1 31.36 12 THR B C 1
ATOM 3471 O O . THR B 1 12 ? -0.636 33.438 -37.531 1 31.36 12 THR B O 1
ATOM 3474 N N . LEU B 1 13 ? 1.289 34.125 -36.844 1 31 13 LEU B N 1
ATOM 3475 C CA . LEU B 1 13 ? 1.805 32.875 -36.344 1 31 13 LEU B CA 1
ATOM 3476 C C . LEU B 1 13 ? 1.173 32.531 -35 1 31 13 LEU B C 1
ATOM 3478 O O . LEU B 1 13 ? 1.435 33.219 -34 1 31 13 LEU B O 1
ATOM 3482 N N . LEU B 1 14 ? -0.029 32 -35 1 32.62 14 LEU B N 1
ATOM 3483 C CA . LEU B 1 14 ? -0.553 31.359 -33.812 1 32.62 14 LEU B CA 1
ATOM 3484 C C . LEU B 1 14 ? 0.41 30.297 -33.281 1 32.62 14 LEU B C 1
ATOM 3486 O O . LEU B 1 14 ? 0.595 29.266 -33.938 1 32.62 14 LEU B O 1
ATOM 3490 N N . SER B 1 15 ? 1.446 30.734 -32.625 1 26.73 15 SER B N 1
ATOM 3491 C CA . SER B 1 15 ? 2.264 29.781 -31.875 1 26.73 15 SER B CA 1
ATOM 3492 C C . SER B 1 15 ? 1.424 29 -30.875 1 26.73 15 SER B C 1
ATOM 3494 O O . SER B 1 15 ? 0.978 29.562 -29.859 1 26.73 15 SER B O 1
ATOM 3496 N N . ALA B 1 16 ? 0.68 28.062 -31.297 1 31.69 16 ALA B N 1
ATOM 3497 C CA . ALA B 1 16 ? 0.149 27.125 -30.312 1 31.69 16 ALA B CA 1
ATOM 3498 C C . ALA B 1 16 ? 1.27 26.531 -29.469 1 31.69 16 ALA B C 1
ATOM 3500 O O . ALA B 1 16 ? 2.016 25.672 -29.938 1 31.69 16 ALA B O 1
ATOM 3501 N N . ALA B 1 17 ? 1.754 27.203 -28.469 1 29.89 17 ALA B N 1
ATOM 3502 C CA . ALA B 1 17 ? 2.566 26.562 -27.438 1 29.89 17 ALA B CA 1
ATOM 3503 C C . ALA B 1 17 ? 1.847 25.359 -26.844 1 29.89 17 ALA B C 1
ATOM 3505 O O . ALA B 1 17 ? 0.897 25.516 -26.078 1 29.89 17 ALA B O 1
ATOM 3506 N N . ALA B 1 18 ? 1.812 24.234 -27.469 1 31.36 18 ALA B N 1
ATOM 3507 C CA . ALA B 1 18 ? 1.436 22.984 -26.812 1 31.36 18 ALA B CA 1
ATOM 3508 C C . ALA B 1 18 ? 2.242 22.766 -25.531 1 31.36 18 ALA B C 1
ATOM 3510 O O . ALA B 1 18 ? 3.471 22.672 -25.578 1 31.36 18 ALA B O 1
ATOM 3511 N N . THR B 1 19 ? 1.812 23.203 -24.422 1 32.72 19 THR B N 1
ATOM 3512 C CA . THR B 1 19 ? 2.398 22.859 -23.141 1 32.72 19 THR B CA 1
ATOM 3513 C C . THR B 1 19 ? 2.734 21.375 -23.078 1 32.72 19 THR B C 1
ATOM 3515 O O . THR B 1 19 ? 1.872 20.531 -23.312 1 32.72 19 THR B O 1
ATOM 3518 N N . LEU B 1 20 ? 3.881 20.922 -23.406 1 32.94 20 LEU B N 1
ATOM 3519 C CA . LEU B 1 20 ? 4.391 19.578 -23.234 1 32.94 20 LEU B CA 1
ATOM 3520 C C . LEU B 1 20 ? 4.055 19.031 -21.859 1 32.94 20 LEU B C 1
ATOM 3522 O O . LEU B 1 20 ? 4.293 19.703 -20.844 1 32.94 20 LEU B O 1
ATOM 3526 N N . PRO B 1 21 ? 3.158 18.125 -21.766 1 36.41 21 PRO B N 1
ATOM 3527 C CA . PRO B 1 21 ? 2.887 17.484 -20.484 1 36.41 21 PRO B CA 1
ATOM 3528 C C . PRO B 1 21 ? 4.16 17.094 -19.734 1 36.41 21 PRO B C 1
ATOM 3530 O O . PRO B 1 21 ? 5.176 16.781 -20.359 1 36.41 21 PRO B O 1
ATOM 3533 N N . SER B 1 22 ? 4.469 17.672 -18.703 1 38.31 22 SER B N 1
ATOM 3534 C CA . SER B 1 22 ? 5.578 17.344 -17.828 1 38.31 22 SER B CA 1
ATOM 3535 C C . SER B 1 22 ? 5.727 15.836 -17.656 1 38.31 22 SER B C 1
ATOM 3537 O O . SER B 1 22 ? 4.785 15.156 -17.25 1 38.31 22 SER B O 1
ATOM 3539 N N . GLU B 1 23 ? 6.582 15.281 -18.5 1 42.84 23 GLU B N 1
ATOM 3540 C CA . GLU B 1 23 ? 6.805 13.844 -18.625 1 42.84 23 GLU B CA 1
ATOM 3541 C C . GLU B 1 23 ? 7.355 13.258 -17.328 1 42.84 23 GLU B C 1
ATOM 3543 O O . GLU B 1 23 ? 8.188 13.883 -16.656 1 42.84 23 GLU B O 1
ATOM 3548 N N . ALA B 1 24 ? 6.625 12.453 -16.672 1 43.59 24 ALA B N 1
ATOM 3549 C CA . ALA B 1 24 ? 7.043 11.656 -15.531 1 43.59 24 ALA B CA 1
ATOM 3550 C C . ALA B 1 24 ? 8.266 10.812 -15.867 1 43.59 24 ALA B C 1
ATOM 3552 O O . ALA B 1 24 ? 8.258 10.055 -16.828 1 43.59 24 ALA B O 1
ATOM 3553 N N . LEU B 1 25 ? 9.539 11.266 -15.477 1 47.31 25 LEU B N 1
ATOM 3554 C CA . LEU B 1 25 ? 10.773 10.562 -15.82 1 47.31 25 LEU B CA 1
ATOM 3555 C C . LEU B 1 25 ? 11.086 9.492 -14.781 1 47.31 25 LEU B C 1
ATOM 3557 O O . LEU B 1 25 ? 10.773 9.648 -13.602 1 47.31 25 LEU B O 1
ATOM 3561 N N . SER B 1 26 ? 11.344 8.273 -15.242 1 43.38 26 SER B N 1
ATOM 3562 C CA . SER B 1 26 ? 11.945 7.246 -14.406 1 43.38 26 SER B CA 1
ATOM 3563 C C . SER B 1 26 ? 13.281 7.719 -13.82 1 43.38 26 SER B C 1
ATOM 3565 O O . SER B 1 26 ? 13.789 8.773 -14.211 1 43.38 26 SER B O 1
ATOM 3567 N N . VAL B 1 27 ? 13.781 6.973 -12.805 1 38.84 27 VAL B N 1
ATOM 3568 C CA . VAL B 1 27 ? 15.062 7.258 -12.164 1 38.84 27 VAL B CA 1
ATOM 3569 C C . VAL B 1 27 ? 16.156 7.387 -13.227 1 38.84 27 VAL B C 1
ATOM 3571 O O . VAL B 1 27 ? 17.094 8.156 -13.062 1 38.84 27 VAL B O 1
ATOM 3574 N N . ARG B 1 28 ? 15.961 6.746 -14.32 1 47.41 28 ARG B N 1
ATOM 3575 C CA . ARG B 1 28 ? 16.984 6.797 -15.352 1 47.41 28 ARG B CA 1
ATOM 3576 C C . ARG B 1 28 ? 16.578 7.727 -16.484 1 47.41 28 ARG B C 1
ATOM 3578 O O . ARG B 1 28 ? 17.109 7.641 -17.594 1 47.41 28 ARG B O 1
ATOM 3585 N N . GLY B 1 29 ? 15.633 8.508 -16.141 1 55.56 29 GLY B N 1
ATOM 3586 C CA . GLY B 1 29 ? 15.266 9.531 -17.109 1 55.56 29 GLY B CA 1
ATOM 3587 C C . GLY B 1 29 ? 14.219 9.07 -18.109 1 55.56 29 GLY B C 1
ATOM 3588 O O . GLY B 1 29 ? 13.938 9.766 -19.094 1 55.56 29 GLY B O 1
ATOM 3589 N N . GLN B 1 30 ? 13.922 7.773 -17.859 1 63.53 30 GLN B N 1
ATOM 3590 C CA . GLN B 1 30 ? 12.867 7.293 -18.734 1 63.53 30 GLN B CA 1
ATOM 3591 C C . GLN B 1 30 ? 11.484 7.641 -18.188 1 63.53 30 GLN B C 1
ATOM 3593 O O . GLN B 1 30 ? 11.289 7.652 -16.969 1 63.53 30 GLN B O 1
ATOM 3598 N N . LEU B 1 31 ? 10.75 7.91 -19.094 1 74.38 31 LEU B N 1
ATOM 3599 C CA . LEU B 1 31 ? 9.398 8.328 -18.734 1 74.38 31 LEU B CA 1
ATOM 3600 C C . LEU B 1 31 ? 8.594 7.152 -18.188 1 74.38 31 LEU B C 1
ATOM 3602 O O . LEU B 1 31 ? 8.539 6.09 -18.812 1 74.38 31 LEU B O 1
ATOM 3606 N N . LEU B 1 32 ? 8.203 7.211 -16.969 1 83.75 32 LEU B N 1
ATOM 3607 C CA . LEU B 1 32 ? 7.281 6.246 -16.391 1 83.75 32 LEU B CA 1
ATOM 3608 C C . LEU B 1 32 ? 5.832 6.66 -16.625 1 83.75 32 LEU B C 1
ATOM 3610 O O . LEU B 1 32 ? 5.496 7.84 -16.531 1 83.75 32 LEU B O 1
ATOM 3614 N N . LYS B 1 33 ? 5.121 5.652 -17.094 1 86.19 33 LYS B N 1
ATOM 3615 C CA . LYS B 1 33 ? 3.689 5.859 -17.297 1 86.19 33 LYS B CA 1
ATOM 3616 C C . LYS B 1 33 ? 2.867 4.973 -16.359 1 86.19 33 LYS B C 1
ATOM 3618 O O . LYS B 1 33 ? 3.342 3.93 -15.914 1 86.19 33 LYS B O 1
ATOM 3623 N N . SER B 1 34 ? 1.688 5.453 -16 1 89.62 34 SER B N 1
ATOM 3624 C CA . SER B 1 34 ? 0.81 4.68 -15.125 1 89.62 34 SER B CA 1
ATOM 3625 C C . SER B 1 34 ? -0.657 4.93 -15.461 1 89.62 34 SER B C 1
ATOM 3627 O O . SER B 1 34 ? -1.021 6.02 -15.906 1 89.62 34 SER B O 1
ATOM 3629 N N . GLN B 1 35 ? -1.434 3.91 -15.289 1 90.12 35 GLN B N 1
ATOM 3630 C CA . GLN B 1 35 ? -2.879 4.008 -15.461 1 90.12 35 GLN B CA 1
ATOM 3631 C C . GLN B 1 35 ? -3.613 3.09 -14.484 1 90.12 35 GLN B C 1
ATOM 3633 O O . GLN B 1 35 ? -3.152 1.982 -14.195 1 90.12 35 GLN B O 1
ATOM 3638 N N . THR B 1 36 ? -4.73 3.564 -13.961 1 91.31 36 THR B N 1
ATOM 3639 C CA . THR B 1 36 ? -5.574 2.791 -13.062 1 91.31 36 THR B CA 1
ATOM 3640 C C . THR B 1 36 ? -6.863 2.365 -13.758 1 91.31 36 THR B C 1
ATOM 3642 O O . THR B 1 36 ? -7.527 3.182 -14.398 1 91.31 36 THR B O 1
ATOM 3645 N N . PHE B 1 37 ? -7.191 1.107 -13.602 1 91.88 37 PHE B N 1
ATOM 3646 C CA . PHE B 1 37 ? -8.352 0.51 -14.242 1 91.88 37 PHE B CA 1
ATOM 3647 C C . PHE B 1 37 ? -9.258 -0.167 -13.219 1 91.88 37 PHE B C 1
ATOM 3649 O O . PHE B 1 37 ? -8.867 -0.339 -12.062 1 91.88 37 PHE B O 1
ATOM 3656 N N . LEU B 1 38 ? -10.477 -0.434 -13.664 1 92.5 38 LEU B N 1
ATOM 3657 C CA . LEU B 1 38 ? -11.391 -1.286 -12.914 1 92.5 38 LEU B CA 1
ATOM 3658 C C . LEU B 1 38 ? -11.75 -2.533 -13.719 1 92.5 38 LEU B C 1
ATOM 3660 O O . LEU B 1 38 ? -11.922 -2.463 -14.938 1 92.5 38 LEU B O 1
ATOM 3664 N N . SER B 1 39 ? -11.844 -3.627 -13.023 1 93.94 39 SER B N 1
ATOM 3665 C CA . SER B 1 39 ? -12.43 -4.805 -13.648 1 93.94 39 SER B CA 1
ATOM 3666 C C . SER B 1 39 ? -13.914 -4.602 -13.922 1 93.94 39 SER B C 1
ATOM 3668 O O . SER B 1 39 ? -14.523 -3.648 -13.43 1 93.94 39 SER B O 1
ATOM 3670 N N . PRO B 1 40 ? -14.484 -5.504 -14.789 1 92.19 40 PRO B N 1
ATOM 3671 C CA . PRO B 1 40 ? -15.953 -5.551 -14.766 1 92.19 40 PRO B CA 1
ATOM 3672 C C . PRO B 1 40 ? -16.516 -5.809 -13.375 1 92.19 40 PRO B C 1
ATOM 3674 O O . PRO B 1 40 ? -15.812 -6.328 -12.508 1 92.19 40 PRO B O 1
ATOM 3677 N N . PRO B 1 41 ? -17.75 -5.379 -13.164 1 94.5 41 PRO B N 1
ATOM 3678 C CA . PRO B 1 41 ? -18.328 -5.543 -11.828 1 94.5 41 PRO B CA 1
ATOM 3679 C C . PRO B 1 41 ? -18.406 -7.008 -11.398 1 94.5 41 PRO B C 1
ATOM 3681 O O . PRO B 1 41 ? -18.703 -7.879 -12.219 1 94.5 41 PRO B O 1
ATOM 3684 N N . ILE B 1 42 ? -18.141 -7.227 -10.203 1 97.19 42 ILE B N 1
ATOM 3685 C CA . ILE B 1 42 ? -18.297 -8.516 -9.547 1 97.19 42 ILE B CA 1
ATOM 3686 C C . ILE B 1 42 ? -19.453 -8.461 -8.555 1 97.19 42 ILE B C 1
ATOM 3688 O O . ILE B 1 42 ? -19.406 -7.715 -7.574 1 97.19 42 ILE B O 1
ATOM 3692 N N . PHE B 1 43 ? -20.422 -9.203 -8.781 1 97.06 43 PHE B N 1
ATOM 3693 C CA . PHE B 1 43 ? -21.594 -9.203 -7.914 1 97.06 43 PHE B CA 1
ATOM 3694 C C . PHE B 1 43 ? -21.484 -10.297 -6.859 1 97.06 43 PHE B C 1
ATOM 3696 O O . PHE B 1 43 ? -21.297 -11.469 -7.191 1 97.06 43 PHE B O 1
ATOM 3703 N N . LEU B 1 44 ? -21.609 -9.938 -5.602 1 97.88 44 LEU B N 1
ATOM 3704 C CA . LEU B 1 44 ? -21.453 -10.891 -4.508 1 97.88 44 LEU B CA 1
ATOM 3705 C C . LEU B 1 44 ? -22.562 -10.734 -3.479 1 97.88 44 LEU B C 1
ATOM 3707 O O . LEU B 1 44 ? -22.781 -9.648 -2.953 1 97.88 44 LEU B O 1
ATOM 3711 N N . ARG B 1 45 ? -23.297 -11.727 -3.205 1 97.25 45 ARG B N 1
ATOM 3712 C CA . ARG B 1 45 ? -24.125 -11.828 -2.008 1 97.25 45 ARG B CA 1
ATOM 3713 C C . ARG B 1 45 ? -23.375 -12.523 -0.876 1 97.25 45 ARG B C 1
ATOM 3715 O O . ARG B 1 45 ? -22.375 -13.211 -1.114 1 97.25 45 ARG B O 1
ATOM 3722 N N . PRO B 1 46 ? -23.859 -12.391 0.331 1 98.12 46 PRO B N 1
ATOM 3723 C CA . PRO B 1 46 ? -23.172 -13.078 1.424 1 98.12 46 PRO B CA 1
ATOM 3724 C C . PRO B 1 46 ? -22.984 -14.57 1.16 1 98.12 46 PRO B C 1
ATOM 3726 O O . PRO B 1 46 ? -23.938 -15.25 0.75 1 98.12 46 PRO B O 1
ATOM 3729 N N . GLY B 1 47 ? -21.734 -15.016 1.323 1 98.31 47 GLY B N 1
ATOM 3730 C CA . GLY B 1 47 ? -21.406 -16.422 1.105 1 98.31 47 GLY B CA 1
ATOM 3731 C C . GLY B 1 47 ? -20.984 -16.719 -0.321 1 98.31 47 GLY B C 1
ATOM 3732 O O . GLY B 1 47 ? -20.391 -17.766 -0.593 1 98.31 47 GLY B O 1
ATOM 3733 N N . SER B 1 48 ? -21.156 -15.789 -1.223 1 97.62 48 SER B N 1
ATOM 3734 C CA . SER B 1 48 ? -20.953 -16.062 -2.641 1 97.62 48 SER B CA 1
ATOM 3735 C C . SER B 1 48 ? -19.469 -16.047 -2.992 1 97.62 48 SER B C 1
ATOM 3737 O O . SER B 1 48 ? -18.688 -15.336 -2.363 1 97.62 48 SER B O 1
ATOM 3739 N N . VAL B 1 49 ? -19.203 -16.875 -4.031 1 98.56 49 VAL B N 1
ATOM 3740 C CA . VAL B 1 49 ? -17.859 -16.922 -4.605 1 98.56 49 VAL B CA 1
ATOM 3741 C C . VAL B 1 49 ? -17.906 -16.422 -6.047 1 98.56 49 VAL B C 1
ATOM 3743 O O . VAL B 1 49 ? -18.797 -16.781 -6.816 1 98.56 49 VAL B O 1
ATOM 3746 N N . SER B 1 50 ? -17.047 -15.492 -6.34 1 98.38 50 SER B N 1
ATOM 3747 C CA . SER B 1 50 ? -16.734 -15.164 -7.727 1 98.38 50 SER B CA 1
ATOM 3748 C C . SER B 1 50 ? -15.352 -15.648 -8.125 1 98.38 50 SER B C 1
ATOM 3750 O O . SER B 1 50 ? -14.367 -15.344 -7.457 1 98.38 50 SER B O 1
ATOM 3752 N N . ASN B 1 51 ? -15.242 -16.469 -9.141 1 97.75 51 ASN B N 1
ATOM 3753 C CA . ASN B 1 51 ? -13.992 -16.969 -9.711 1 97.75 51 ASN B CA 1
ATOM 3754 C C . ASN B 1 51 ? -14 -16.875 -11.234 1 97.75 51 ASN B C 1
ATOM 3756 O O . ASN B 1 51 ? -13.781 -17.891 -11.914 1 97.75 51 ASN B O 1
ATOM 3760 N N . LYS B 1 52 ? -14.117 -15.695 -11.734 1 95.69 52 LYS B N 1
ATOM 3761 C CA . LYS B 1 52 ? -14.336 -15.477 -13.156 1 95.69 52 LYS B CA 1
ATOM 3762 C C . LYS B 1 52 ? -13.055 -15.016 -13.852 1 95.69 52 LYS B C 1
ATOM 3764 O O . LYS B 1 52 ? -12.234 -14.32 -13.25 1 95.69 52 LYS B O 1
ATOM 3769 N N . TRP B 1 53 ? -12.969 -15.438 -15.078 1 94.94 53 TRP B N 1
ATOM 3770 C CA . TRP B 1 53 ? -11.945 -14.906 -15.977 1 94.94 53 TRP B CA 1
ATOM 3771 C C . TRP B 1 53 ? -12.508 -13.773 -16.828 1 94.94 53 TRP B C 1
ATOM 3773 O O . TRP B 1 53 ? -13.492 -13.961 -17.547 1 94.94 53 TRP B O 1
ATOM 3783 N N . TYR B 1 54 ? -11.953 -12.672 -16.719 1 94.81 54 TYR B N 1
ATOM 3784 C CA . TYR B 1 54 ? -12.281 -11.539 -17.578 1 94.81 54 TYR B CA 1
ATOM 3785 C C . TYR B 1 54 ? -11.266 -11.391 -18.703 1 94.81 54 TYR B C 1
ATOM 3787 O O . TYR B 1 54 ? -10.07 -11.227 -18.438 1 94.81 54 TYR B O 1
ATOM 3795 N N . HIS B 1 55 ? -11.75 -11.461 -19.906 1 93.38 55 HIS B N 1
ATOM 3796 C CA . HIS B 1 55 ? -10.883 -11.398 -21.078 1 93.38 55 HIS B CA 1
ATOM 3797 C C . HIS B 1 55 ? -10.781 -9.977 -21.609 1 93.38 55 HIS B C 1
ATOM 3799 O O . HIS B 1 55 ? -11.711 -9.188 -21.469 1 93.38 55 HIS B O 1
ATOM 3805 N N . ASP B 1 56 ? -9.617 -9.688 -22.234 1 92.56 56 ASP B N 1
ATOM 3806 C CA . ASP B 1 56 ? -9.344 -8.414 -22.891 1 92.56 56 ASP B CA 1
ATOM 3807 C C . ASP B 1 56 ? -9.625 -7.238 -21.969 1 92.56 56 ASP B C 1
ATOM 3809 O O . ASP B 1 56 ? -10.375 -6.324 -22.312 1 92.56 56 ASP B O 1
ATOM 3813 N N . ILE B 1 57 ? -9.172 -7.371 -20.828 1 93.88 57 ILE B N 1
ATOM 3814 C CA . ILE B 1 57 ? -9.32 -6.285 -19.859 1 93.88 57 ILE B CA 1
ATOM 3815 C C . ILE B 1 57 ? -8.516 -5.07 -20.328 1 93.88 57 ILE B C 1
ATOM 3817 O O . ILE B 1 57 ? -7.602 -5.199 -21.141 1 93.88 57 ILE B O 1
ATOM 3821 N N . ALA B 1 58 ? -8.938 -3.902 -19.797 1 92.38 58 ALA B N 1
ATOM 3822 C CA . ALA B 1 58 ? -8.164 -2.697 -20.078 1 92.38 58 ALA B CA 1
ATOM 3823 C C . ALA B 1 58 ? -6.73 -2.834 -19.578 1 92.38 58 ALA B C 1
ATOM 3825 O O . ALA B 1 58 ? -6.508 -3.195 -18.422 1 92.38 58 ALA B O 1
ATOM 3826 N N . PHE B 1 59 ? -5.836 -2.602 -20.469 1 94 59 PHE B N 1
ATOM 3827 C CA . PHE B 1 59 ? -4.41 -2.766 -20.203 1 94 59 PHE B CA 1
ATOM 3828 C C . PHE B 1 59 ? -3.576 -1.921 -21.156 1 94 59 PHE B C 1
ATOM 3830 O O . PHE B 1 59 ? -3.965 -1.71 -22.312 1 94 59 PHE B O 1
ATOM 3837 N N . PRO B 1 60 ? -2.439 -1.375 -20.672 1 92.81 60 PRO B N 1
ATOM 3838 C CA . PRO B 1 60 ? -1.61 -0.628 -21.625 1 92.81 60 PRO B CA 1
ATOM 3839 C C . PRO B 1 60 ? -1.176 -1.473 -22.812 1 92.81 60 PRO B C 1
ATOM 3841 O O . PRO B 1 60 ? -0.893 -2.664 -22.656 1 92.81 60 PRO B O 1
ATOM 3844 N N . ARG B 1 61 ? -1.077 -0.85 -23.969 1 92.31 61 ARG B N 1
ATOM 3845 C CA . ARG B 1 61 ? -0.726 -1.538 -25.203 1 92.31 61 ARG B CA 1
ATOM 3846 C C . ARG B 1 61 ? 0.569 -0.985 -25.797 1 92.31 61 ARG B C 1
ATOM 3848 O O . ARG B 1 61 ? 0.953 0.15 -25.5 1 92.31 61 ARG B O 1
ATOM 3855 N N . GLY B 1 62 ? 1.173 -1.843 -26.625 1 94.25 62 GLY B N 1
ATOM 3856 C CA . GLY B 1 62 ? 2.449 -1.5 -27.234 1 94.25 62 GLY B CA 1
ATOM 3857 C C . GLY B 1 62 ? 3.611 -2.297 -26.672 1 94.25 62 GLY B C 1
ATOM 3858 O O . GLY B 1 62 ? 3.416 -3.182 -25.844 1 94.25 62 GLY B O 1
ATOM 3859 N N . HIS B 1 63 ? 4.809 -2.057 -27.328 1 96.5 63 HIS B N 1
ATOM 3860 C CA . HIS B 1 63 ? 6.02 -2.695 -26.828 1 96.5 63 HIS B CA 1
ATOM 3861 C C . HIS B 1 63 ? 6.535 -1.996 -25.578 1 96.5 63 HIS B C 1
ATOM 3863 O O . HIS B 1 63 ? 7.156 -0.934 -25.656 1 96.5 63 HIS B O 1
ATOM 3869 N N . LEU B 1 64 ? 6.262 -2.625 -24.438 1 97.25 64 LEU B N 1
ATOM 3870 C CA . LEU B 1 64 ? 6.441 -1.956 -23.156 1 97.25 64 LEU B CA 1
ATOM 3871 C C . LEU B 1 64 ? 7.258 -2.822 -22.188 1 97.25 64 LEU B C 1
ATOM 3873 O O . LEU B 1 64 ? 7.445 -4.016 -22.438 1 97.25 64 LEU B O 1
ATOM 3877 N N . ALA B 1 65 ? 7.809 -2.166 -21.156 1 97.25 65 ALA B N 1
ATOM 3878 C CA . ALA B 1 65 ? 8.375 -2.811 -19.984 1 97.25 65 ALA B CA 1
ATOM 3879 C C . ALA B 1 65 ? 7.5 -2.578 -18.75 1 97.25 65 ALA B C 1
ATOM 3881 O O . ALA B 1 65 ? 7.43 -1.463 -18.234 1 97.25 65 ALA B O 1
ATOM 3882 N N . LEU B 1 66 ? 6.855 -3.645 -18.312 1 97.75 66 LEU B N 1
ATOM 3883 C CA . LEU B 1 66 ? 6.062 -3.514 -17.094 1 97.75 66 LEU B CA 1
ATOM 3884 C C . LEU B 1 66 ? 6.961 -3.332 -15.867 1 97.75 66 LEU B C 1
ATOM 3886 O O . LEU B 1 66 ? 7.965 -4.035 -15.719 1 97.75 66 LEU B O 1
ATOM 3890 N N . LYS B 1 67 ? 6.559 -2.396 -15.016 1 96.44 67 LYS B N 1
ATOM 3891 C CA . LYS B 1 67 ? 7.355 -2.082 -13.836 1 96.44 67 LYS B CA 1
ATOM 3892 C C . LYS B 1 67 ? 6.609 -2.447 -12.555 1 96.44 67 LYS B C 1
ATOM 3894 O O . LYS B 1 67 ? 7.23 -2.691 -11.516 1 96.44 67 LYS B O 1
ATOM 3899 N N . SER B 1 68 ? 5.281 -2.408 -12.609 1 96.38 68 SER B N 1
ATOM 3900 C CA . SER B 1 68 ? 4.508 -2.82 -11.445 1 96.38 68 SER B CA 1
ATOM 3901 C C . SER B 1 68 ? 3.049 -3.074 -11.812 1 96.38 68 SER B C 1
ATOM 3903 O O . SER B 1 68 ? 2.568 -2.588 -12.836 1 96.38 68 SER B O 1
ATOM 3905 N N . PHE B 1 69 ? 2.393 -3.873 -11.078 1 97.5 69 PHE B N 1
ATOM 3906 C CA . PHE B 1 69 ? 0.961 -4.148 -11.117 1 97.5 69 PHE B CA 1
ATOM 3907 C C . PHE B 1 69 ? 0.402 -4.281 -9.703 1 97.5 69 PHE B C 1
ATOM 3909 O O . PHE B 1 69 ? 0.664 -5.273 -9.016 1 97.5 69 PHE B O 1
ATOM 3916 N N . ASN B 1 70 ? -0.356 -3.322 -9.258 1 95.56 70 ASN B N 1
ATOM 3917 C CA . ASN B 1 70 ? -0.977 -3.33 -7.938 1 95.56 70 ASN B CA 1
ATOM 3918 C C . ASN B 1 70 ? -2.5 -3.346 -8.031 1 95.56 70 ASN B C 1
ATOM 3920 O O . ASN B 1 70 ? -3.08 -2.635 -8.859 1 95.56 70 ASN B O 1
ATOM 3924 N N . ALA B 1 71 ? -3.102 -4.188 -7.199 1 97.31 71 ALA B N 1
ATOM 3925 C CA . ALA B 1 71 ? -4.555 -4.305 -7.273 1 97.31 71 ALA B CA 1
ATOM 3926 C C . ALA B 1 71 ? -5.168 -4.461 -5.887 1 97.31 71 ALA B C 1
ATOM 3928 O O . ALA B 1 71 ? -4.469 -4.797 -4.926 1 97.31 71 ALA B O 1
ATOM 3929 N N . GLU B 1 72 ? -6.438 -4.141 -5.789 1 96.5 72 GLU B N 1
ATOM 3930 C CA . GLU B 1 72 ? -7.242 -4.367 -4.594 1 96.5 72 GLU B CA 1
ATOM 3931 C C . GLU B 1 72 ? -8.727 -4.43 -4.93 1 96.5 72 GLU B C 1
ATOM 3933 O O . GLU B 1 72 ? -9.141 -4.027 -6.023 1 96.5 72 GLU B O 1
ATOM 3938 N N . VAL B 1 73 ? -9.484 -4.93 -3.992 1 97.94 73 VAL B N 1
ATOM 3939 C CA . VAL B 1 73 ? -10.93 -4.949 -4.152 1 97.94 73 VAL B CA 1
ATOM 3940 C C . VAL B 1 73 ? -11.531 -3.684 -3.543 1 97.94 73 VAL B C 1
ATOM 3942 O O . VAL B 1 73 ? -11.219 -3.322 -2.408 1 97.94 73 VAL B O 1
ATOM 3945 N N . VAL B 1 74 ? -12.391 -3 -4.316 1 96.19 74 VAL B N 1
ATOM 3946 C CA . VAL B 1 74 ? -13.055 -1.78 -3.867 1 96.19 74 VAL B CA 1
ATOM 3947 C C . VAL B 1 74 ? -14.562 -1.895 -4.102 1 96.19 74 VAL B C 1
ATOM 3949 O O . VAL B 1 74 ? -15.008 -2.713 -4.906 1 96.19 74 VAL B O 1
ATOM 3952 N N . ASP B 1 75 ? -15.352 -1.139 -3.398 1 94.94 75 ASP B N 1
ATOM 3953 C CA . ASP B 1 75 ? -16.797 -1.137 -3.607 1 94.94 75 ASP B CA 1
ATOM 3954 C C . ASP B 1 75 ? -17.203 -0.146 -4.699 1 94.94 75 ASP B C 1
ATOM 3956 O O . ASP B 1 75 ? -16.344 0.323 -5.457 1 94.94 75 ASP B O 1
ATOM 3960 N N . ASP B 1 76 ? -18.516 0.064 -4.848 1 90.75 76 ASP B N 1
ATOM 3961 C CA . ASP B 1 76 ? -19.031 0.856 -5.957 1 90.75 76 ASP B CA 1
ATOM 3962 C C . ASP B 1 76 ? -18.766 2.344 -5.742 1 90.75 76 ASP B C 1
ATOM 3964 O O . ASP B 1 76 ? -19.094 3.168 -6.598 1 90.75 76 ASP B O 1
ATOM 3968 N N . HIS B 1 77 ? -18.062 2.725 -4.648 1 89.12 77 HIS B N 1
ATOM 3969 C CA . HIS B 1 77 ? -17.641 4.098 -4.406 1 89.12 77 HIS B CA 1
ATOM 3970 C C . HIS B 1 77 ? -16.125 4.211 -4.422 1 89.12 77 HIS B C 1
ATOM 3972 O O . HIS B 1 77 ? -15.57 5.277 -4.137 1 89.12 77 HIS B O 1
ATOM 3978 N N . GLY B 1 78 ? -15.461 3.115 -4.73 1 91 78 GLY B N 1
ATOM 3979 C CA . GLY B 1 78 ? -14.008 3.1 -4.77 1 91 78 GLY B CA 1
ATOM 3980 C C . GLY B 1 78 ? -13.375 2.92 -3.402 1 91 78 GLY B C 1
ATOM 3981 O O . GLY B 1 78 ? -12.164 3.072 -3.25 1 91 78 GLY B O 1
ATOM 3982 N N . VAL B 1 79 ? -14.172 2.666 -2.432 1 92.44 79 VAL B N 1
ATOM 3983 C CA . VAL B 1 79 ? -13.672 2.467 -1.077 1 92.44 79 VAL B CA 1
ATOM 3984 C C . VAL B 1 79 ? -13.117 1.05 -0.935 1 92.44 79 VAL B C 1
ATOM 3986 O O . VAL B 1 79 ? -13.758 0.082 -1.351 1 92.44 79 VAL B O 1
ATOM 3989 N N . PRO B 1 80 ? -11.914 0.944 -0.374 1 95.19 80 PRO B N 1
ATOM 3990 C CA . PRO B 1 80 ? -11.367 -0.397 -0.163 1 95.19 80 PRO B CA 1
ATOM 3991 C C . PRO B 1 80 ? -12.281 -1.284 0.679 1 95.19 80 PRO B C 1
ATOM 3993 O O . PRO B 1 80 ? -12.805 -0.837 1.7 1 95.19 80 PRO B O 1
ATOM 3996 N N . VAL B 1 81 ? -12.43 -2.52 0.292 1 97.31 81 VAL B N 1
ATOM 3997 C CA . VAL B 1 81 ? -13.281 -3.469 1.003 1 97.31 81 VAL B CA 1
ATOM 3998 C C . VAL B 1 81 ? -12.43 -4.348 1.913 1 97.31 81 VAL B C 1
ATOM 4000 O O . VAL B 1 81 ? -11.469 -4.98 1.458 1 97.31 81 VAL B O 1
ATOM 4003 N N . PRO B 1 82 ? -12.711 -4.387 3.178 1 96.88 82 PRO B N 1
ATOM 4004 C CA . PRO B 1 82 ? -11.898 -5.207 4.078 1 96.88 82 PRO B CA 1
ATOM 4005 C C . PRO B 1 82 ? -11.984 -6.699 3.754 1 96.88 82 PRO B C 1
ATOM 4007 O O . PRO B 1 82 ? -13.023 -7.168 3.277 1 96.88 82 PRO B O 1
ATOM 4010 N N . LEU B 1 83 ? -10.977 -7.453 4.145 1 98.06 83 LEU B N 1
ATOM 4011 C CA . LEU B 1 83 ? -10.844 -8.867 3.822 1 98.06 83 LEU B CA 1
ATOM 4012 C C . LEU B 1 83 ? -11.906 -9.695 4.547 1 98.06 83 LEU B C 1
ATOM 4014 O O . LEU B 1 83 ? -12.312 -10.75 4.066 1 98.06 83 LEU B O 1
ATOM 4018 N N . HIS B 1 84 ? -12.398 -9.234 5.723 1 97.44 84 HIS B N 1
ATOM 4019 C CA . HIS B 1 84 ? -13.391 -10.008 6.469 1 97.44 84 HIS B CA 1
ATOM 4020 C C . HIS B 1 84 ? -14.781 -9.852 5.863 1 97.44 84 HIS B C 1
ATOM 4022 O O . HIS B 1 84 ? -15.711 -10.57 6.238 1 97.44 84 HIS B O 1
ATOM 4028 N N . GLU B 1 85 ? -14.906 -8.93 4.922 1 97.81 85 GLU B N 1
ATOM 4029 C CA . GLU B 1 85 ? -16.141 -8.836 4.141 1 97.81 85 GLU B CA 1
ATOM 4030 C C . GLU B 1 85 ? -16 -9.562 2.807 1 97.81 85 GLU B C 1
ATOM 4032 O O . GLU B 1 85 ? -16.891 -10.328 2.416 1 97.81 85 GLU B O 1
ATOM 4037 N N . THR B 1 86 ? -14.977 -9.25 2.098 1 98.44 86 THR B N 1
ATOM 4038 C CA . THR B 1 86 ? -14.641 -9.938 0.856 1 98.44 86 THR B CA 1
ATOM 4039 C C . THR B 1 86 ? -13.195 -10.445 0.895 1 98.44 86 THR B C 1
ATOM 4041 O O . THR B 1 86 ? -12.258 -9.664 0.778 1 98.44 86 THR B O 1
ATOM 4044 N N . TYR B 1 87 ? -13.086 -11.75 1.075 1 98.44 87 TYR B N 1
ATOM 4045 C CA . TYR B 1 87 ? -11.766 -12.352 1.035 1 98.44 87 TYR B CA 1
ATOM 4046 C C . TYR B 1 87 ? -11.266 -12.484 -0.4 1 98.44 87 TYR B C 1
ATOM 4048 O O . TYR B 1 87 ? -11.945 -13.062 -1.25 1 98.44 87 TYR B O 1
ATOM 4056 N N . LEU B 1 88 ? -10.164 -11.836 -0.686 1 98.31 88 LEU B N 1
ATOM 4057 C CA . LEU B 1 88 ? -9.508 -12 -1.979 1 98.31 88 LEU B CA 1
ATOM 4058 C C . LEU B 1 88 ? -8.555 -13.188 -1.963 1 98.31 88 LEU B C 1
ATOM 4060 O O . LEU B 1 88 ? -7.395 -13.055 -1.576 1 98.31 88 LEU B O 1
ATOM 4064 N N . HIS B 1 89 ? -9.117 -14.297 -2.34 1 97.31 89 HIS B N 1
ATOM 4065 C CA . HIS B 1 89 ? -8.32 -15.516 -2.385 1 97.31 89 HIS B CA 1
ATOM 4066 C C . HIS B 1 89 ? -7.109 -15.352 -3.299 1 97.31 89 HIS B C 1
ATOM 4068 O O . HIS B 1 89 ? -5.977 -15.609 -2.887 1 97.31 89 HIS B O 1
ATOM 4074 N N . HIS B 1 90 ? -7.367 -14.961 -4.539 1 96.75 90 HIS B N 1
ATOM 4075 C CA . HIS B 1 90 ? -6.285 -14.531 -5.418 1 96.75 90 HIS B CA 1
ATOM 4076 C C . HIS B 1 90 ? -6.82 -13.727 -6.598 1 96.75 90 HIS B C 1
ATOM 4078 O O . HIS B 1 90 ? -8.016 -13.789 -6.91 1 96.75 90 HIS B O 1
ATOM 4084 N N . TRP B 1 91 ? -6.043 -12.945 -7.148 1 98.31 91 TRP B N 1
ATOM 4085 C CA . TRP B 1 91 ? -6.168 -12.453 -8.516 1 98.31 91 TRP B CA 1
ATOM 4086 C C . TRP B 1 91 ? -4.918 -12.781 -9.328 1 98.31 91 TRP B C 1
ATOM 4088 O O . TRP B 1 91 ? -3.811 -12.805 -8.789 1 98.31 91 TRP B O 1
ATOM 4098 N N . VAL B 1 92 ? -5.09 -13.125 -10.578 1 98 92 VAL B N 1
ATOM 4099 C CA . VAL B 1 92 ? -3.965 -13.406 -11.469 1 98 92 VAL B CA 1
ATOM 4100 C C . VAL B 1 92 ? -4.184 -12.711 -12.812 1 98 92 VAL B C 1
ATOM 4102 O O . VAL B 1 92 ? -5.312 -12.633 -13.305 1 98 92 VAL B O 1
ATOM 4105 N N . VAL B 1 93 ? -3.117 -12.164 -13.352 1 97.69 93 VAL B N 1
ATOM 4106 C CA . VAL B 1 93 ? -3.162 -11.5 -14.648 1 97.69 93 VAL B CA 1
ATOM 4107 C C . VAL B 1 93 ? -2.182 -12.164 -15.609 1 97.69 93 VAL B C 1
ATOM 4109 O O . VAL B 1 93 ? -1.03 -12.43 -15.25 1 97.69 93 VAL B O 1
ATOM 4112 N N . GLU B 1 94 ? -2.68 -12.461 -16.812 1 95.75 94 GLU B N 1
ATOM 4113 C CA . GLU B 1 94 ? -1.85 -13.148 -17.797 1 95.75 94 GLU B CA 1
ATOM 4114 C C . GLU B 1 94 ? -2.141 -12.633 -19.203 1 95.75 94 GLU B C 1
ATOM 4116 O O . GLU B 1 94 ? -3.279 -12.281 -19.531 1 95.75 94 GLU B O 1
ATOM 4121 N N . PRO B 1 95 ? -1.129 -12.609 -20.031 1 96.5 95 PRO B N 1
ATOM 4122 C CA . PRO B 1 95 ? -1.33 -12.25 -21.438 1 96.5 95 PRO B CA 1
ATOM 4123 C C . PRO B 1 95 ? -1.76 -13.438 -22.297 1 96.5 95 PRO B C 1
ATOM 4125 O O . PRO B 1 95 ? -1.575 -14.586 -21.891 1 96.5 95 PRO B O 1
ATOM 4128 N N . TYR B 1 96 ? -2.398 -13.102 -23.406 1 94.81 96 TYR B N 1
ATOM 4129 C CA . TYR B 1 96 ? -2.713 -14.078 -24.438 1 94.81 96 TYR B CA 1
ATOM 4130 C C . TYR B 1 96 ? -2.756 -13.422 -25.812 1 94.81 96 TYR B C 1
ATOM 4132 O O . TYR B 1 96 ? -2.844 -12.195 -25.922 1 94.81 96 TYR B O 1
ATOM 4140 N N . TYR B 1 97 ? -2.561 -14.188 -26.844 1 94.88 97 TYR B N 1
ATOM 4141 C CA . TYR B 1 97 ? -2.723 -13.711 -28.219 1 94.88 97 TYR B CA 1
ATOM 4142 C C . TYR B 1 97 ? -4.113 -14.047 -28.75 1 94.88 97 TYR B C 1
ATOM 4144 O O . TYR B 1 97 ? -4.594 -15.164 -28.594 1 94.88 97 TYR B O 1
ATOM 4152 N N . ALA B 1 98 ? -4.738 -13.102 -29.281 1 93.38 98 ALA B N 1
ATOM 4153 C CA . ALA B 1 98 ? -6.035 -13.258 -29.938 1 93.38 98 ALA B CA 1
ATOM 4154 C C . ALA B 1 98 ? -6.004 -12.695 -31.359 1 93.38 98 ALA B C 1
ATOM 4156 O O . ALA B 1 98 ? -5.254 -11.766 -31.641 1 93.38 98 ALA B O 1
ATOM 4157 N N . PRO B 1 99 ? -6.836 -13.297 -32.219 1 90.62 99 PRO B N 1
ATOM 4158 C CA . PRO B 1 99 ? -6.91 -12.703 -33.562 1 90.62 99 PRO B CA 1
ATOM 4159 C C . PRO B 1 99 ? -7.328 -11.234 -33.531 1 90.62 99 PRO B C 1
ATOM 4161 O O . P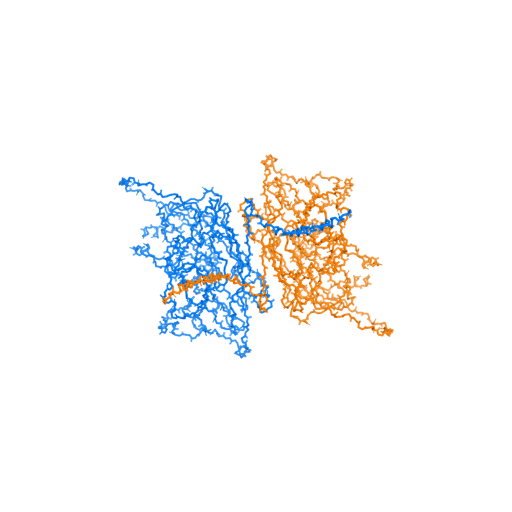RO B 1 99 ? -8.203 -10.852 -32.75 1 90.62 99 PRO B O 1
ATOM 4164 N N . LYS B 1 100 ? -6.652 -10.477 -34.406 1 87.06 100 LYS B N 1
ATOM 4165 C CA . LYS B 1 100 ? -6.902 -9.039 -34.438 1 87.06 100 LYS B CA 1
ATOM 4166 C C . LYS B 1 100 ? -8.367 -8.742 -34.75 1 87.06 100 LYS B C 1
ATOM 4168 O O . LYS B 1 100 ? -8.922 -7.754 -34.281 1 87.06 100 LYS B O 1
ATOM 4173 N N . ASP B 1 101 ? -9 -9.508 -35.625 1 78.12 101 ASP B N 1
ATOM 4174 C CA . ASP B 1 101 ? -10.367 -9.266 -36.062 1 78.12 101 ASP B CA 1
ATOM 4175 C C . ASP B 1 101 ? -11.383 -9.812 -35.062 1 78.12 101 ASP B C 1
ATOM 4177 O O . ASP B 1 101 ? -12.594 -9.734 -35.312 1 78.12 101 ASP B O 1
ATOM 4181 N N . ASP B 1 102 ? -10.836 -10.391 -34.156 1 69.5 102 ASP B N 1
ATOM 4182 C CA . ASP B 1 102 ? -11.75 -10.953 -33.156 1 69.5 102 ASP B CA 1
ATOM 4183 C C . ASP B 1 102 ? -12.359 -9.859 -32.281 1 69.5 102 ASP B C 1
ATOM 4185 O O . ASP B 1 102 ? -11.633 -9.07 -31.688 1 69.5 102 ASP B O 1
ATOM 4189 N N . ALA B 1 103 ? -13.602 -9.547 -32.656 1 58.56 103 ALA B N 1
ATOM 4190 C CA . ALA B 1 103 ? -14.297 -8.641 -31.75 1 58.56 103 ALA B CA 1
ATOM 4191 C C . ALA B 1 103 ? -14.312 -9.195 -30.328 1 58.56 103 ALA B C 1
ATOM 4193 O O . ALA B 1 103 ? -14.422 -10.414 -30.125 1 58.56 103 ALA B O 1
ATOM 4194 N N . ALA B 1 104 ? -13.766 -8.461 -29.406 1 55.72 104 ALA B N 1
ATOM 4195 C CA . ALA B 1 104 ? -13.586 -8.703 -27.969 1 55.72 104 ALA B CA 1
ATOM 4196 C C . ALA B 1 104 ? -14.773 -9.469 -27.391 1 55.72 104 ALA B C 1
ATOM 4198 O O . ALA B 1 104 ? -15.922 -9.031 -27.516 1 55.72 104 ALA B O 1
ATOM 4199 N N . GLY B 1 105 ? -14.711 -10.781 -26.938 1 54 105 GLY B N 1
ATOM 4200 C CA . GLY B 1 105 ? -15.758 -11.375 -26.125 1 54 105 GLY B CA 1
ATOM 4201 C C . GLY B 1 105 ? -16.438 -12.562 -26.797 1 54 105 GLY B C 1
ATOM 4202 O O . GLY B 1 105 ? -17.266 -13.234 -26.188 1 54 105 GLY B O 1
ATOM 4203 N N . GLU B 1 106 ? -16.266 -12.648 -28.109 1 51.78 106 GLU B N 1
ATOM 4204 C CA . GLU B 1 106 ? -17.094 -13.711 -28.672 1 51.78 106 GLU B CA 1
ATOM 4205 C C . GLU B 1 106 ? -16.516 -15.086 -28.344 1 51.78 106 GLU B C 1
ATOM 4207 O O . GLU B 1 106 ? -15.328 -15.328 -28.516 1 51.78 106 GLU B O 1
ATOM 4212 N N . ALA B 1 107 ? -17.312 -15.891 -27.562 1 52.88 107 ALA B N 1
ATOM 4213 C CA . ALA B 1 107 ? -17.016 -17.25 -27.094 1 52.88 107 ALA B CA 1
ATOM 4214 C C . ALA B 1 107 ? -16.359 -18.062 -28.203 1 52.88 107 ALA B C 1
ATOM 4216 O O . ALA B 1 107 ? -15.414 -18.828 -27.938 1 52.88 107 ALA B O 1
ATOM 4217 N N . ARG B 1 108 ? -16.906 -17.953 -29.406 1 52.19 108 ARG B N 1
ATOM 4218 C CA . ARG B 1 108 ? -16.438 -18.75 -30.547 1 52.19 108 ARG B CA 1
ATOM 4219 C C . ARG B 1 108 ? -14.953 -18.547 -30.797 1 52.19 108 ARG B C 1
ATOM 4221 O O . ARG B 1 108 ? -14.258 -19.453 -31.234 1 52.19 108 ARG B O 1
ATOM 4228 N N . ASN B 1 109 ? -14.461 -17.344 -30.438 1 56.88 109 ASN B N 1
ATOM 4229 C CA . ASN B 1 109 ? -13.07 -17.062 -30.781 1 56.88 109 ASN B CA 1
ATOM 4230 C C . ASN B 1 109 ? -12.125 -17.359 -29.625 1 56.88 109 ASN B C 1
ATOM 4232 O O . ASN B 1 109 ? -10.906 -17.234 -29.766 1 56.88 109 ASN B O 1
ATOM 4236 N N . ARG B 1 110 ? -12.688 -17.828 -28.594 1 66.5 110 ARG B N 1
ATOM 4237 C CA . ARG B 1 110 ? -11.836 -18.219 -27.469 1 66.5 110 ARG B CA 1
ATOM 4238 C C . ARG B 1 110 ? -11.031 -19.469 -27.797 1 66.5 110 ARG B C 1
ATOM 4240 O O . ARG B 1 110 ? -9.945 -19.672 -27.25 1 66.5 110 ARG B O 1
ATOM 4247 N N . SER B 1 111 ? -11.516 -20.125 -28.75 1 73.75 111 SER B N 1
ATOM 4248 C CA . SER B 1 111 ? -10.812 -21.344 -29.156 1 73.75 111 SER B CA 1
ATOM 4249 C C . SER B 1 111 ? -9.523 -21 -29.906 1 73.75 111 SER B C 1
ATOM 4251 O O . SER B 1 111 ? -8.617 -21.844 -29.984 1 73.75 111 SER B O 1
ATOM 4253 N N . LYS B 1 112 ? -9.398 -19.844 -30.312 1 81.69 112 LYS B N 1
ATOM 4254 C CA . LYS B 1 112 ? -8.211 -19.484 -31.094 1 81.69 112 LYS B CA 1
ATOM 4255 C C . LYS B 1 112 ? -7.191 -18.75 -30.234 1 81.69 112 LYS B C 1
ATOM 4257 O O . LYS B 1 112 ? -6.117 -18.375 -30.703 1 81.69 112 LYS B O 1
ATOM 4262 N N . MET B 1 113 ? -7.523 -18.609 -29.062 1 90.06 113 MET B N 1
ATOM 4263 C CA . MET B 1 113 ? -6.613 -17.891 -28.172 1 90.06 113 MET B CA 1
ATOM 4264 C C . MET B 1 113 ? -5.363 -18.719 -27.891 1 90.06 113 MET B C 1
ATOM 4266 O O . MET B 1 113 ? -5.445 -19.938 -27.734 1 90.06 113 MET B O 1
ATOM 4270 N N . ILE B 1 114 ? -4.242 -18.062 -27.906 1 91.56 114 ILE B N 1
ATOM 4271 C CA . ILE B 1 114 ? -2.975 -18.672 -27.547 1 91.56 114 ILE B CA 1
ATOM 4272 C C . ILE B 1 114 ? -2.445 -18.047 -26.25 1 91.56 114 ILE B C 1
ATOM 4274 O O . ILE B 1 114 ? -2.082 -16.875 -26.234 1 91.56 114 ILE B O 1
ATOM 4278 N N . ARG B 1 115 ? -2.391 -18.859 -25.234 1 90.62 115 ARG B N 1
ATOM 4279 C CA . ARG B 1 115 ? -1.892 -18.328 -23.969 1 90.62 115 ARG B CA 1
ATOM 4280 C C . ARG B 1 115 ? -0.403 -18.016 -24.062 1 90.62 115 ARG B C 1
ATOM 4282 O O . ARG B 1 115 ? 0.361 -18.766 -24.672 1 90.62 115 ARG B O 1
ATOM 4289 N N . HIS B 1 116 ? 0.012 -16.906 -23.625 1 92.69 116 HIS B N 1
ATOM 4290 C CA . HIS B 1 116 ? 1.407 -16.5 -23.5 1 92.69 116 HIS B CA 1
ATOM 4291 C C . HIS B 1 116 ? 1.861 -16.5 -22.047 1 92.69 116 HIS B C 1
ATOM 4293 O O . HIS B 1 116 ? 1.996 -15.43 -21.438 1 92.69 116 HIS B O 1
ATOM 4299 N N . ARG B 1 117 ? 2.189 -17.625 -21.516 1 93.69 117 ARG B N 1
ATOM 4300 C CA . ARG B 1 117 ? 2.428 -17.875 -20.109 1 93.69 117 ARG B CA 1
ATOM 4301 C C . ARG B 1 117 ? 3.861 -17.516 -19.719 1 93.69 117 ARG B C 1
ATOM 4303 O O . ARG B 1 117 ? 4.695 -17.25 -20.594 1 93.69 117 ARG B O 1
ATOM 4310 N N . ASN B 1 118 ? 4.105 -17.406 -18.453 1 95.62 118 ASN B N 1
ATOM 4311 C CA . ASN B 1 118 ? 5.441 -17.094 -17.953 1 95.62 118 ASN B CA 1
ATOM 4312 C C . ASN B 1 118 ? 6.422 -18.234 -18.234 1 95.62 118 ASN B C 1
ATOM 4314 O O . ASN B 1 118 ? 6.07 -19.219 -18.891 1 95.62 118 ASN B O 1
ATOM 4318 N N . SER B 1 119 ? 7.621 -18.094 -17.797 1 92.81 119 SER B N 1
ATOM 4319 C CA . SER B 1 119 ? 8.695 -19.031 -18.109 1 92.81 119 SER B CA 1
ATOM 4320 C C . SER B 1 119 ? 8.82 -20.094 -17.031 1 92.81 119 SER B C 1
ATOM 4322 O O . SER B 1 119 ? 9.781 -20.875 -17.031 1 92.81 119 SER B O 1
ATOM 4324 N N . GLY B 1 120 ? 7.887 -20.109 -16.141 1 88.56 120 GLY B N 1
ATOM 4325 C CA . GLY B 1 120 ? 7.992 -20.969 -14.977 1 88.56 120 GLY B CA 1
ATOM 4326 C C . GLY B 1 120 ? 7.816 -22.438 -15.289 1 88.56 120 GLY B C 1
ATOM 4327 O O . GLY B 1 120 ? 7.504 -22.797 -16.422 1 88.56 120 GLY B O 1
ATOM 4328 N N . VAL B 1 121 ? 8.016 -23.203 -14.234 1 85.81 121 VAL B N 1
ATOM 4329 C CA . VAL B 1 121 ? 8.062 -24.656 -14.367 1 85.81 121 VAL B CA 1
ATOM 4330 C C . VAL B 1 121 ? 6.652 -25.234 -14.273 1 85.81 121 VAL B C 1
ATOM 4332 O O . VAL B 1 121 ? 6.383 -26.328 -14.773 1 85.81 121 VAL B O 1
ATOM 4335 N N . CYS B 1 122 ? 5.777 -24.531 -13.617 1 91.56 122 CYS B N 1
ATOM 4336 C CA . CYS B 1 122 ? 4.395 -24.969 -13.477 1 91.56 122 CYS B CA 1
ATOM 4337 C C . CYS B 1 122 ? 3.535 -24.438 -14.617 1 91.56 122 CYS B C 1
ATOM 4339 O O . CYS B 1 122 ? 2.486 -23.844 -14.383 1 91.56 122 CYS B O 1
ATOM 4341 N N . SER B 1 123 ? 3.836 -24.766 -15.805 1 83.88 123 SER B N 1
ATOM 4342 C CA . SER B 1 123 ? 3.354 -24.109 -17.016 1 83.88 123 SER B CA 1
ATOM 4343 C C . SER B 1 123 ? 1.877 -24.406 -17.266 1 83.88 123 SER B C 1
ATOM 4345 O O . SER B 1 123 ? 1.179 -23.625 -17.906 1 83.88 123 SER B O 1
ATOM 4347 N N . GLN B 1 124 ? 1.401 -25.453 -16.719 1 84.62 124 GLN B N 1
ATOM 4348 C CA . GLN B 1 124 ? 0.01 -25.812 -16.969 1 84.62 124 GLN B CA 1
ATOM 4349 C C . GLN B 1 124 ? -0.914 -25.219 -15.906 1 84.62 124 GLN B C 1
ATOM 4351 O O . GLN B 1 124 ? -2.133 -25.188 -16.094 1 84.62 124 GLN B O 1
ATOM 4356 N N . THR B 1 125 ? -0.362 -24.797 -14.852 1 90.56 125 THR B N 1
ATOM 4357 C CA . THR B 1 125 ? -1.213 -24.391 -13.734 1 90.56 125 THR B CA 1
ATOM 4358 C C . THR B 1 125 ? -0.964 -22.922 -13.383 1 90.56 125 THR B C 1
ATOM 4360 O O . THR B 1 125 ? -1.892 -22.203 -13 1 90.56 125 THR B O 1
ATOM 4363 N N . LEU B 1 126 ? 0.249 -22.547 -13.414 1 95.12 126 LEU B N 1
ATOM 4364 C CA . LEU B 1 126 ? 0.624 -21.203 -12.969 1 95.12 126 LEU B CA 1
ATOM 4365 C C . LEU B 1 126 ? 1.29 -20.422 -14.094 1 95.12 126 LEU B C 1
ATOM 4367 O O . LEU B 1 126 ? 2.516 -20.422 -14.219 1 95.12 126 LEU B O 1
ATOM 4371 N N . GLY B 1 127 ? 0.526 -19.719 -14.891 1 95.56 127 GLY B N 1
ATOM 4372 C CA . GLY B 1 127 ? 1.061 -19.031 -16.062 1 95.56 127 GLY B CA 1
ATOM 4373 C C . GLY B 1 127 ? 0.986 -17.531 -15.938 1 95.56 127 GLY B C 1
ATOM 4374 O O . GLY B 1 127 ? 1.306 -16.812 -16.891 1 95.56 127 GLY B O 1
ATOM 4375 N N . GLN B 1 128 ? 0.671 -17.016 -14.844 1 97.31 128 GLN B N 1
ATOM 4376 C CA . GLN B 1 128 ? 0.394 -15.586 -14.672 1 97.31 128 GLN B CA 1
ATOM 4377 C C . GLN B 1 128 ? 1.687 -14.781 -14.625 1 97.31 128 GLN B C 1
ATOM 4379 O O . GLN B 1 128 ? 2.74 -15.305 -14.258 1 97.31 128 GLN B O 1
ATOM 4384 N N . TYR B 1 129 ? 1.562 -13.523 -15 1 98.06 129 TYR B N 1
ATOM 4385 C CA . TYR B 1 129 ? 2.666 -12.578 -14.891 1 98.06 129 TYR B CA 1
ATOM 4386 C C . TYR B 1 129 ? 2.662 -11.891 -13.531 1 98.06 129 TYR B C 1
ATOM 4388 O O . TYR B 1 129 ? 3.723 -11.617 -12.961 1 98.06 129 TYR B O 1
ATOM 4396 N N . TYR B 1 130 ? 1.51 -11.57 -13.078 1 98.06 130 TYR B N 1
ATOM 4397 C CA . TYR B 1 130 ? 1.275 -11.07 -11.727 1 98.06 130 TYR B CA 1
ATOM 4398 C C . TYR B 1 130 ? 0.147 -11.836 -11.055 1 98.06 130 TYR B C 1
ATOM 4400 O O . TYR B 1 130 ? -0.802 -12.266 -11.711 1 98.06 130 TYR B O 1
ATOM 4408 N N . GLY B 1 131 ? 0.263 -11.961 -9.812 1 98 131 GLY B N 1
ATOM 4409 C CA . GLY B 1 131 ? -0.782 -12.586 -9.016 1 98 131 GLY B CA 1
ATOM 4410 C C . GLY B 1 131 ? -0.553 -12.453 -7.523 1 98 131 GLY B C 1
ATOM 4411 O O . GLY B 1 131 ? 0.553 -12.695 -7.035 1 98 131 GLY B O 1
ATOM 4412 N N . LEU B 1 132 ? -1.521 -12.023 -6.836 1 97.94 132 LEU B N 1
ATOM 4413 C CA . LEU B 1 132 ? -1.562 -11.93 -5.383 1 97.94 132 LEU B CA 1
ATOM 4414 C C . LEU B 1 132 ? -2.949 -12.273 -4.852 1 97.94 132 LEU B C 1
ATOM 4416 O O . LEU B 1 132 ? -3.781 -12.812 -5.582 1 97.94 132 LEU B O 1
ATOM 4420 N N . GLY B 1 133 ? -3.139 -12.188 -3.57 1 98.12 133 GLY B N 1
ATOM 4421 C CA . GLY B 1 133 ? -4.418 -12.391 -2.904 1 98.12 133 GLY B CA 1
ATOM 4422 C C . GLY B 1 133 ? -4.684 -11.383 -1.806 1 98.12 133 GLY B C 1
ATOM 4423 O O . GLY B 1 133 ? -4.664 -10.172 -2.049 1 98.12 133 GLY B O 1
ATOM 4424 N N . SER B 1 134 ? -4.855 -11.938 -0.642 1 98.12 134 SER B N 1
ATOM 4425 C CA . SER B 1 134 ? -5.184 -11.094 0.501 1 98.12 134 SER B CA 1
ATOM 4426 C C . SER B 1 134 ? -4.066 -10.094 0.792 1 98.12 134 SER B C 1
ATOM 4428 O O . SER B 1 134 ? -4.312 -9.008 1.321 1 98.12 134 SER B O 1
ATOM 4430 N N . GLU B 1 135 ? -2.854 -10.406 0.416 1 97.44 135 GLU B N 1
ATOM 4431 C CA . GLU B 1 135 ? -1.677 -9.609 0.754 1 97.44 135 GLU B CA 1
ATOM 4432 C C . GLU B 1 135 ? -1.484 -8.461 -0.23 1 97.44 135 GLU B C 1
ATOM 4434 O O . GLU B 1 135 ? -0.515 -7.703 -0.13 1 97.44 135 GLU B O 1
ATOM 4439 N N . THR B 1 136 ? -2.369 -8.234 -1.114 1 97.31 136 THR B N 1
ATOM 4440 C CA . THR B 1 136 ? -2.186 -7.395 -2.291 1 97.31 136 THR B CA 1
ATOM 4441 C C . THR B 1 136 ? -1.888 -5.953 -1.883 1 97.31 136 THR B C 1
ATOM 4443 O O . THR B 1 136 ? -1.135 -5.254 -2.562 1 97.31 136 THR B O 1
ATOM 4446 N N . ARG B 1 137 ? -2.385 -5.48 -0.797 1 94.62 137 ARG B N 1
ATOM 4447 C CA . ARG B 1 137 ? -2.32 -4.059 -0.461 1 94.62 137 ARG B CA 1
ATOM 4448 C C . ARG B 1 137 ? -0.934 -3.68 0.049 1 94.62 137 ARG B C 1
ATOM 4450 O O . ARG B 1 137 ? -0.513 -2.529 -0.082 1 94.62 137 ARG B O 1
ATOM 4457 N N . HIS B 1 138 ? -0.225 -4.625 0.633 1 93.31 138 HIS B N 1
ATOM 4458 C CA . HIS B 1 138 ? 1.047 -4.289 1.265 1 93.31 138 HIS B CA 1
ATOM 4459 C C . HIS B 1 138 ? 2.174 -5.168 0.733 1 93.31 138 HIS B C 1
ATOM 4461 O O . HIS B 1 138 ? 3.113 -5.488 1.464 1 93.31 138 HIS B O 1
ATOM 4467 N N . THR B 1 139 ? 2.064 -5.59 -0.515 1 95.56 139 THR B N 1
ATOM 4468 C CA . THR B 1 139 ? 3.111 -6.359 -1.18 1 95.56 139 THR B CA 1
ATOM 4469 C C . THR B 1 139 ? 3.648 -5.602 -2.393 1 95.56 139 THR B C 1
ATOM 4471 O O . THR B 1 139 ? 2.896 -5.289 -3.318 1 95.56 139 THR B O 1
ATOM 4474 N N . ALA B 1 140 ? 4.93 -5.344 -2.348 1 94.19 140 ALA B N 1
ATOM 4475 C CA . ALA B 1 140 ? 5.551 -4.613 -3.449 1 94.19 140 ALA B CA 1
ATOM 4476 C C . ALA B 1 140 ? 5.637 -5.48 -4.703 1 94.19 140 ALA B C 1
ATOM 4478 O O . ALA B 1 140 ? 5.875 -6.688 -4.613 1 94.19 140 ALA B O 1
ATOM 4479 N N . THR B 1 141 ? 5.461 -4.844 -5.879 1 96.94 141 THR B N 1
ATOM 4480 C CA . THR B 1 141 ? 5.551 -5.578 -7.137 1 96.94 141 THR B CA 1
ATOM 4481 C C . THR B 1 141 ? 6.539 -4.906 -8.086 1 96.94 141 THR B C 1
ATOM 4483 O O . THR B 1 141 ? 6.68 -5.32 -9.234 1 96.94 141 THR B O 1
ATOM 4486 N N . TRP B 1 142 ? 7.258 -3.873 -7.629 1 95.38 142 TRP B N 1
ATOM 4487 C CA . TRP B 1 142 ? 8.117 -3.055 -8.477 1 95.38 142 TRP B CA 1
ATOM 4488 C C . TRP B 1 142 ? 9.242 -3.891 -9.078 1 95.38 142 TRP B C 1
ATOM 4490 O O . TRP B 1 142 ? 9.898 -4.66 -8.375 1 95.38 142 TRP B O 1
ATOM 4500 N N . VAL B 1 143 ? 9.453 -3.721 -10.352 1 97.38 143 VAL B N 1
ATOM 4501 C CA . VAL B 1 143 ? 10.609 -4.293 -11.031 1 97.38 143 VAL B CA 1
ATOM 4502 C C . VAL B 1 143 ? 11.758 -3.281 -11.039 1 97.38 143 VAL B C 1
ATOM 4504 O O . VAL B 1 143 ? 11.656 -2.227 -11.672 1 97.38 143 VAL B O 1
ATOM 4507 N N . PRO B 1 144 ? 12.836 -3.654 -10.469 1 95.25 144 PRO B N 1
ATOM 4508 C CA . PRO B 1 144 ? 13.914 -2.666 -10.344 1 95.25 144 PRO B CA 1
ATOM 4509 C C . PRO B 1 144 ? 14.539 -2.305 -11.688 1 95.25 144 PRO B C 1
ATOM 4511 O O . PRO B 1 144 ? 14.68 -3.168 -12.555 1 95.25 144 PRO B O 1
ATOM 4514 N N . ASP B 1 145 ? 14.945 -0.984 -11.836 1 91.62 145 ASP B N 1
ATOM 4515 C CA . ASP B 1 145 ? 15.727 -0.581 -13 1 91.62 145 ASP B CA 1
ATOM 4516 C C . ASP B 1 145 ? 17.109 -1.217 -12.992 1 91.62 145 ASP B C 1
ATOM 4518 O O . ASP B 1 145 ? 17.703 -1.401 -11.922 1 91.62 145 ASP B O 1
ATOM 4522 N N . PRO B 1 146 ? 17.594 -1.572 -14.078 1 94 146 PRO B N 1
ATOM 4523 C CA . PRO B 1 146 ? 17.031 -1.293 -15.406 1 94 146 PRO B CA 1
ATOM 4524 C C . PRO B 1 146 ? 16.172 -2.432 -15.938 1 94 146 PRO B C 1
ATOM 4526 O O . PRO B 1 146 ? 15.961 -2.541 -17.141 1 94 146 PRO B O 1
ATOM 4529 N N . TYR B 1 147 ? 15.703 -3.254 -15.102 1 96.69 147 TYR B N 1
ATOM 4530 C CA . TYR B 1 147 ? 14.969 -4.438 -15.539 1 96.69 147 TYR B CA 1
ATOM 4531 C C . TYR B 1 147 ? 13.523 -4.094 -15.852 1 96.69 147 TYR B C 1
ATOM 4533 O O . TYR B 1 147 ? 13 -3.08 -15.375 1 96.69 147 TYR B O 1
ATOM 4541 N N . GLY B 1 148 ? 12.867 -4.945 -16.641 1 97.56 148 GLY B N 1
ATOM 4542 C CA . GLY B 1 148 ? 11.453 -4.836 -16.953 1 97.56 148 GLY B CA 1
ATOM 4543 C C . GLY B 1 148 ? 10.867 -6.109 -17.516 1 97.56 148 GLY B C 1
ATOM 4544 O O . GLY B 1 148 ? 11.578 -6.906 -18.141 1 97.56 148 GLY B O 1
ATOM 4545 N N . ILE B 1 149 ? 9.609 -6.328 -17.297 1 98.19 149 ILE B N 1
ATOM 4546 C CA . ILE B 1 149 ? 8.898 -7.426 -17.938 1 98.19 149 ILE B CA 1
ATOM 4547 C C . ILE B 1 149 ? 8.438 -6.996 -19.328 1 98.19 149 ILE B C 1
ATOM 4549 O O . ILE B 1 149 ? 7.57 -6.129 -19.469 1 98.19 149 ILE B O 1
ATOM 4553 N N . GLU B 1 150 ? 8.969 -7.594 -20.328 1 97.25 150 GLU B N 1
ATOM 4554 C CA . GLU B 1 150 ? 8.688 -7.211 -21.719 1 97.25 150 GLU B CA 1
ATOM 4555 C C . GLU B 1 150 ? 7.309 -7.688 -22.156 1 97.25 150 GLU B C 1
ATOM 4557 O O . GLU B 1 150 ? 6.98 -8.867 -22.016 1 97.25 150 GLU B O 1
ATOM 4562 N N . ILE B 1 151 ? 6.531 -6.781 -22.656 1 97.56 151 ILE B N 1
ATOM 4563 C CA . ILE B 1 151 ? 5.227 -7.164 -23.188 1 97.56 151 ILE B CA 1
ATOM 4564 C C . ILE B 1 151 ? 5 -6.48 -24.531 1 97.56 151 ILE B C 1
ATOM 4566 O O . ILE B 1 151 ? 5.664 -5.496 -24.859 1 97.56 151 ILE B O 1
ATOM 4570 N N . GLY B 1 152 ? 4.137 -7.043 -25.312 1 96.5 152 GLY B N 1
ATOM 4571 C CA . GLY B 1 152 ? 3.707 -6.426 -26.562 1 96.5 152 GLY B CA 1
ATOM 4572 C C . GLY B 1 152 ? 4.789 -6.41 -27.625 1 96.5 152 GLY B C 1
ATOM 4573 O O . GLY B 1 152 ? 4.824 -5.512 -28.469 1 96.5 152 GLY B O 1
ATOM 4574 N N . ASP B 1 153 ? 5.758 -7.254 -27.5 1 94.56 153 ASP B N 1
ATOM 4575 C CA . ASP B 1 153 ? 6.762 -7.391 -28.562 1 94.56 153 ASP B CA 1
ATOM 4576 C C . ASP B 1 153 ? 6.117 -7.777 -29.891 1 94.56 153 ASP B C 1
ATOM 4578 O O . ASP B 1 153 ? 5.582 -8.883 -30.031 1 94.56 153 ASP B O 1
ATOM 4582 N N . PRO B 1 154 ? 6.227 -6.949 -30.875 1 91.19 154 PRO B N 1
ATOM 4583 C CA . PRO B 1 154 ? 5.582 -7.27 -32.156 1 91.19 154 PRO B CA 1
ATOM 4584 C C . PRO B 1 154 ? 6.152 -8.531 -32.812 1 91.19 154 PRO B C 1
ATOM 4586 O O . PRO B 1 154 ? 5.453 -9.211 -33.562 1 91.19 154 PRO B O 1
ATOM 4589 N N . ALA B 1 155 ? 7.332 -8.789 -32.531 1 91.69 155 ALA B N 1
ATOM 4590 C CA . ALA B 1 155 ? 7.984 -9.945 -33.125 1 91.69 155 ALA B CA 1
ATOM 4591 C C . ALA B 1 155 ? 7.516 -11.242 -32.469 1 91.69 155 ALA B C 1
ATOM 4593 O O . ALA B 1 155 ? 7.664 -12.32 -33.062 1 91.69 155 ALA B O 1
ATOM 4594 N N . ALA B 1 156 ? 6.996 -11.102 -31.281 1 91.44 156 ALA B N 1
ATOM 4595 C CA . ALA B 1 156 ? 6.602 -12.297 -30.531 1 91.44 156 ALA B CA 1
ATOM 4596 C C . ALA B 1 156 ? 5.195 -12.734 -30.906 1 91.44 156 ALA B C 1
ATOM 4598 O O . ALA B 1 156 ? 4.863 -13.922 -30.812 1 91.44 156 ALA B O 1
ATOM 4599 N N . ALA B 1 157 ? 4.387 -11.875 -31.328 1 91.38 157 ALA B N 1
ATOM 4600 C CA . ALA B 1 157 ? 3 -12.203 -31.656 1 91.38 157 ALA B CA 1
ATOM 4601 C C . ALA B 1 157 ? 2.914 -12.953 -32.969 1 91.38 157 ALA B C 1
ATOM 4603 O O . ALA B 1 157 ? 3.523 -12.547 -33.969 1 91.38 157 ALA B O 1
ATOM 4604 N N . PRO B 1 158 ? 2.17 -14 -33 1 92 158 PRO B N 1
ATOM 4605 C CA . PRO B 1 158 ? 1.943 -14.656 -34.312 1 92 158 PRO B CA 1
ATOM 4606 C C . PRO B 1 158 ? 1.268 -13.734 -35.312 1 92 158 PRO B C 1
ATOM 4608 O O . PRO B 1 158 ? 0.544 -12.812 -34.938 1 92 158 PRO B O 1
ATOM 4611 N N . GLU B 1 159 ? 1.491 -14.086 -36.594 1 91.5 159 GLU B N 1
ATOM 4612 C CA . GLU B 1 159 ? 0.885 -13.273 -37.625 1 91.5 159 GLU B CA 1
ATOM 4613 C C . GLU B 1 159 ? -0.633 -13.227 -37.5 1 91.5 159 GLU B C 1
ATOM 4615 O O . GLU B 1 159 ? -1.275 -14.258 -37.281 1 91.5 159 GLU B O 1
ATOM 4620 N N . GLY B 1 160 ? -1.151 -12.102 -37.594 1 91 160 GLY B N 1
ATOM 4621 C CA . GLY B 1 160 ? -2.594 -11.93 -37.5 1 91 160 GLY B CA 1
ATOM 4622 C C . GLY B 1 160 ? -3.119 -11.867 -36.094 1 91 160 GLY B C 1
ATOM 4623 O O . GLY B 1 160 ? -4.32 -11.703 -35.875 1 91 160 GLY B O 1
ATOM 4624 N N . TYR B 1 161 ? -2.232 -11.969 -35.125 1 93.69 161 TYR B N 1
ATOM 4625 C CA . TYR B 1 161 ? -2.646 -11.977 -33.719 1 93.69 161 TYR B CA 1
ATOM 4626 C C . TYR B 1 161 ? -2.184 -10.711 -33 1 93.69 161 TYR B C 1
ATOM 4628 O O . TYR B 1 161 ? -1.281 -10.016 -33.469 1 93.69 161 TYR B O 1
ATOM 4636 N N . GLU B 1 162 ? -2.83 -10.359 -31.906 1 93.12 162 GLU B N 1
ATOM 4637 C CA . GLU B 1 162 ? -2.416 -9.289 -31 1 93.12 162 GLU B CA 1
ATOM 4638 C C . GLU B 1 162 ? -2.42 -9.75 -29.547 1 93.12 162 GLU B C 1
ATOM 4640 O O . GLU B 1 162 ? -3.113 -10.711 -29.203 1 93.12 162 GLU B O 1
ATOM 4645 N N . GLU B 1 163 ? -1.636 -9.117 -28.797 1 95.31 163 GLU B N 1
ATOM 4646 C CA . GLU B 1 163 ? -1.558 -9.445 -27.375 1 95.31 163 GLU B CA 1
ATOM 4647 C C . GLU B 1 163 ? -2.695 -8.789 -26.594 1 95.31 163 GLU B C 1
ATOM 4649 O O . GLU B 1 163 ? -2.973 -7.602 -26.766 1 95.31 163 GLU B O 1
ATOM 4654 N N . ARG B 1 164 ? -3.391 -9.578 -25.828 1 94.75 164 ARG B N 1
ATOM 4655 C CA . ARG B 1 164 ? -4.441 -9.133 -24.922 1 94.75 164 ARG B CA 1
ATOM 4656 C C . ARG B 1 164 ? -4.207 -9.672 -23.516 1 94.75 164 ARG B C 1
ATOM 4658 O O . ARG B 1 164 ? -3.266 -10.438 -23.281 1 94.75 164 ARG B O 1
ATOM 4665 N N . TRP B 1 165 ? -5.035 -9.156 -22.625 1 95.81 165 TRP B N 1
ATOM 4666 C CA . TRP B 1 165 ? -4.793 -9.516 -21.234 1 95.81 165 TRP B CA 1
ATOM 4667 C C . TRP B 1 165 ? -6.07 -10.008 -20.578 1 95.81 165 TRP B C 1
ATOM 4669 O O . TRP B 1 165 ? -7.16 -9.5 -20.844 1 95.81 165 TRP B O 1
ATOM 4679 N N . LEU B 1 166 ? -5.926 -10.984 -19.781 1 95.56 166 LEU B N 1
ATOM 4680 C CA . LEU B 1 166 ? -7.035 -11.492 -18.969 1 95.56 166 LEU B CA 1
ATOM 4681 C C . LEU B 1 166 ? -6.699 -11.445 -17.484 1 95.56 166 LEU B C 1
ATOM 4683 O O . LEU B 1 166 ? -5.523 -11.477 -17.109 1 95.56 166 LEU B O 1
ATOM 4687 N N . VAL B 1 167 ? -7.688 -11.328 -16.672 1 97.25 167 VAL B N 1
ATOM 4688 C CA . VAL B 1 167 ? -7.547 -11.359 -15.211 1 97.25 167 VAL B CA 1
ATOM 4689 C C . VAL B 1 167 ? -8.57 -12.328 -14.617 1 97.25 167 VAL B C 1
ATOM 4691 O O . VAL B 1 167 ? -9.703 -12.406 -15.086 1 97.25 167 VAL B O 1
ATOM 4694 N N . ASN B 1 168 ? -8.094 -13.18 -13.758 1 97.56 168 ASN B N 1
ATOM 4695 C CA . ASN B 1 168 ? -8.969 -13.977 -12.906 1 97.56 168 ASN B CA 1
ATOM 4696 C C . ASN B 1 168 ? -9.047 -13.406 -11.492 1 97.56 168 ASN B C 1
ATOM 4698 O O . ASN B 1 168 ? -8.023 -13.078 -10.891 1 97.56 168 ASN B O 1
ATOM 4702 N N . VAL B 1 169 ? -10.211 -13.242 -11.016 1 98.25 169 VAL B N 1
ATOM 4703 C CA . VAL B 1 169 ? -10.43 -12.781 -9.648 1 98.25 169 VAL B CA 1
ATOM 4704 C C . VAL B 1 169 ? -11.219 -13.828 -8.867 1 98.25 169 VAL B C 1
ATOM 4706 O O . VAL B 1 169 ? -12.367 -14.133 -9.211 1 98.25 169 VAL B O 1
ATOM 4709 N N . HIS B 1 170 ? -10.602 -14.391 -7.867 1 98.44 170 HIS B N 1
ATOM 4710 C CA . HIS B 1 170 ? -11.258 -15.297 -6.934 1 98.44 170 HIS B CA 1
ATOM 4711 C C . HIS B 1 170 ? -11.578 -14.602 -5.617 1 98.44 170 HIS B C 1
ATOM 4713 O O . HIS B 1 170 ? -10.719 -14.508 -4.734 1 98.44 170 HIS B O 1
ATOM 4719 N N . ALA B 1 171 ? -12.773 -14.148 -5.512 1 98.56 171 ALA B N 1
ATOM 4720 C CA . ALA B 1 171 ? -13.242 -13.383 -4.359 1 98.56 171 ALA B CA 1
ATOM 4721 C C . ALA B 1 171 ? -14.383 -14.109 -3.646 1 98.56 171 ALA B C 1
ATOM 4723 O O . ALA B 1 171 ? -15.273 -14.664 -4.293 1 98.56 171 ALA B O 1
ATOM 4724 N N . ILE B 1 172 ? -14.359 -14.133 -2.338 1 98.5 172 ILE B N 1
ATOM 4725 C CA . ILE B 1 172 ? -15.367 -14.797 -1.507 1 98.5 172 ILE B CA 1
ATOM 4726 C C . ILE B 1 172 ? -15.984 -13.781 -0.546 1 98.5 172 ILE B C 1
ATOM 4728 O O . ILE B 1 172 ? -15.281 -13.172 0.265 1 98.5 172 ILE B O 1
ATOM 4732 N N . ASP B 1 173 ? -17.266 -13.594 -0.667 1 98.56 173 ASP B N 1
ATOM 4733 C CA . ASP B 1 173 ? -17.984 -12.742 0.286 1 98.56 173 ASP B CA 1
ATOM 4734 C C . ASP B 1 173 ? -18.234 -13.477 1.597 1 98.56 173 ASP B C 1
ATOM 4736 O O . ASP B 1 173 ? -18.984 -14.453 1.629 1 98.56 173 ASP B O 1
ATOM 4740 N N . THR B 1 174 ? -17.672 -13.023 2.684 1 98.19 174 THR B N 1
ATOM 4741 C CA . THR B 1 174 ? -17.766 -13.781 3.926 1 98.19 174 THR B CA 1
ATOM 4742 C C . THR B 1 174 ? -18.672 -13.07 4.926 1 98.19 174 THR B C 1
ATOM 4744 O O . THR B 1 174 ? -18.703 -13.422 6.105 1 98.19 174 THR B O 1
ATOM 4747 N N . ARG B 1 175 ? -19.328 -11.984 4.52 1 97.12 175 ARG B N 1
ATOM 4748 C CA . ARG B 1 175 ? -20.312 -11.375 5.398 1 97.12 175 ARG B CA 1
ATOM 4749 C C . ARG B 1 175 ? -21.344 -12.398 5.863 1 97.12 175 ARG B C 1
ATOM 4751 O O . ARG B 1 175 ? -21.875 -13.164 5.051 1 97.12 175 ARG B O 1
ATOM 4758 N N . GLY B 1 176 ? -21.5 -12.469 7.227 1 97.56 176 GLY B N 1
ATOM 4759 C CA . GLY B 1 176 ? -22.516 -13.344 7.781 1 97.56 176 GLY B CA 1
ATOM 4760 C C . GLY B 1 176 ? -22.156 -14.82 7.695 1 97.56 176 GLY B C 1
ATOM 4761 O O . GLY B 1 176 ? -22.969 -15.68 8.039 1 97.56 176 GLY B O 1
ATOM 4762 N N . ALA B 1 177 ? -21.031 -15.195 7.191 1 98.06 177 ALA B N 1
ATOM 4763 C CA . ALA B 1 177 ? -20.641 -16.609 7.121 1 98.06 177 ALA B CA 1
ATOM 4764 C C . ALA B 1 177 ? -20.656 -17.25 8.5 1 98.06 177 ALA B C 1
ATOM 4766 O O . ALA B 1 177 ? -20.234 -16.641 9.484 1 98.06 177 ALA B O 1
ATOM 4767 N N . VAL B 1 178 ? -21.094 -18.484 8.578 1 97.88 178 VAL B N 1
ATOM 4768 C CA . VAL B 1 178 ? -21.156 -19.203 9.844 1 97.88 178 VAL B CA 1
ATOM 4769 C C . VAL B 1 178 ? -19.734 -19.469 10.344 1 97.88 178 VAL B C 1
ATOM 4771 O O . VAL B 1 178 ? -19.484 -19.516 11.555 1 97.88 178 VAL B O 1
ATOM 4774 N N . ASP B 1 179 ? -18.875 -19.703 9.453 1 97.62 179 ASP B N 1
ATOM 4775 C CA . ASP B 1 179 ? -17.453 -19.938 9.664 1 97.62 179 ASP B CA 1
ATOM 4776 C C . ASP B 1 179 ? -16.609 -19.234 8.594 1 97.62 179 ASP B C 1
ATOM 4778 O O . ASP B 1 179 ? -16.359 -19.812 7.535 1 97.62 179 ASP B O 1
ATOM 4782 N N . LYS B 1 180 ? -16.109 -18.031 8.906 1 97.12 180 LYS B N 1
ATOM 4783 C CA . LYS B 1 180 ? -15.406 -17.234 7.918 1 97.12 180 LYS B CA 1
ATOM 4784 C C . LYS B 1 180 ? -14.148 -17.938 7.43 1 97.12 180 LYS B C 1
ATOM 4786 O O . LYS B 1 180 ? -13.883 -17.984 6.227 1 97.12 180 LYS B O 1
ATOM 4791 N N . LEU B 1 181 ? -13.359 -18.422 8.398 1 96.81 181 LEU B N 1
ATOM 4792 C CA . LEU B 1 181 ? -12.125 -19.109 8.023 1 96.81 181 LEU B CA 1
ATOM 4793 C C . LEU B 1 181 ? -12.422 -20.312 7.137 1 96.81 181 LEU B C 1
ATOM 4795 O O . LEU B 1 181 ? -11.758 -20.516 6.121 1 96.81 181 LEU B O 1
ATOM 4799 N N . GLY B 1 182 ? -13.391 -21.094 7.531 1 97.5 182 GLY B N 1
ATOM 4800 C CA . GLY B 1 182 ? -13.773 -22.25 6.734 1 97.5 182 GLY B CA 1
ATOM 4801 C C . GLY B 1 182 ? -14.195 -21.891 5.324 1 97.5 182 GLY B C 1
ATOM 4802 O O . GLY B 1 182 ? -13.891 -22.625 4.375 1 97.5 182 GLY B O 1
ATOM 4803 N N . CYS B 1 183 ? -14.93 -20.781 5.152 1 98.19 183 CYS B N 1
ATOM 4804 C CA . CYS B 1 183 ? -15.359 -20.328 3.83 1 98.19 183 CYS B CA 1
ATOM 4805 C C . CYS B 1 183 ? -14.164 -19.891 2.99 1 98.19 183 CYS B C 1
ATOM 4807 O O . CYS B 1 183 ? -14.078 -20.234 1.809 1 98.19 183 CYS B O 1
ATOM 4809 N N . THR B 1 184 ? -13.219 -19.141 3.59 1 97.81 184 THR B N 1
ATOM 4810 C CA . THR B 1 184 ? -12.062 -18.641 2.848 1 97.81 184 THR B CA 1
ATOM 4811 C C . THR B 1 184 ? -11.133 -19.797 2.467 1 97.81 184 THR B C 1
ATOM 4813 O O . THR B 1 184 ? -10.383 -19.688 1.489 1 97.81 184 THR B O 1
ATOM 4816 N N . GLU B 1 185 ? -11.211 -20.922 3.227 1 97.75 185 GLU B N 1
ATOM 4817 C CA . GLU B 1 185 ? -10.391 -22.094 2.947 1 97.75 185 GLU B CA 1
ATOM 4818 C C . GLU B 1 185 ? -11.133 -23.094 2.066 1 97.75 185 GLU B C 1
ATOM 4820 O O . GLU B 1 185 ? -10.672 -24.219 1.884 1 97.75 185 GLU B O 1
ATOM 4825 N N . CYS B 1 186 ? -12.266 -22.703 1.642 1 97.88 186 CYS B N 1
ATOM 4826 C CA . CYS B 1 186 ? -13.062 -23.484 0.695 1 97.88 186 CYS B CA 1
ATOM 4827 C C . CYS B 1 186 ? -13.375 -24.859 1.248 1 97.88 186 CYS B C 1
ATOM 4829 O O . CYS B 1 186 ? -13.25 -25.859 0.539 1 97.88 186 CYS B O 1
ATOM 4831 N N . ARG B 1 187 ? -13.742 -24.922 2.465 1 97.19 187 ARG B N 1
ATOM 4832 C CA . ARG B 1 187 ? -14.125 -26.203 3.029 1 97.19 187 ARG B CA 1
ATOM 4833 C C . ARG B 1 187 ? -15.383 -26.75 2.35 1 97.19 187 ARG B C 1
ATOM 4835 O O . ARG B 1 187 ? -16.422 -26.094 2.332 1 97.19 187 ARG B O 1
ATOM 4842 N N . CYS B 1 188 ? -15.344 -27.953 1.913 1 97.19 188 CYS B N 1
ATOM 4843 C CA . CYS B 1 188 ? -16.406 -28.531 1.088 1 97.19 188 CYS B CA 1
ATOM 4844 C C . CYS B 1 188 ? -17.703 -28.625 1.867 1 97.19 188 CYS B C 1
ATOM 4846 O O . CYS B 1 188 ? -18.781 -28.422 1.309 1 97.19 188 CYS B O 1
ATOM 4848 N N . ASP B 1 189 ? -17.672 -28.938 3.174 1 96 189 ASP B N 1
ATOM 4849 C CA . ASP B 1 189 ? -18.875 -29.109 3.982 1 96 189 ASP B CA 1
ATOM 4850 C C . ASP B 1 189 ? -19.656 -27.812 4.109 1 96 189 ASP B C 1
ATOM 4852 O O . ASP B 1 189 ? -20.875 -27.812 4.137 1 96 189 ASP B O 1
ATOM 4856 N N . LEU B 1 190 ? -18.938 -26.719 4.168 1 97.88 190 LEU B N 1
ATOM 4857 C CA . LEU B 1 190 ? -19.594 -25.422 4.305 1 97.88 190 LEU B CA 1
ATOM 4858 C C . LEU B 1 190 ? -20.266 -25 2.994 1 97.88 190 LEU B C 1
ATOM 4860 O O . LEU B 1 190 ? -21.25 -24.266 3 1 97.88 190 LEU B O 1
ATOM 4864 N N . TYR B 1 191 ? -19.688 -25.406 1.914 1 97.56 191 TYR B N 1
ATOM 4865 C CA . TYR B 1 191 ? -20.25 -25.109 0.601 1 97.56 191 TYR B CA 1
ATOM 4866 C C . TYR B 1 191 ? -21.266 -26.172 0.19 1 97.56 191 TYR B C 1
ATOM 4868 O O . TYR B 1 191 ? -22.016 -25.969 -0.764 1 97.56 191 TYR B O 1
ATOM 4876 N N . ASN B 1 192 ? -21.344 -27.266 0.895 1 95.25 192 ASN B N 1
ATOM 4877 C CA . ASN B 1 192 ? -22.297 -28.344 0.671 1 95.25 192 ASN B CA 1
ATOM 4878 C C . ASN B 1 192 ? -22.25 -28.828 -0.774 1 95.25 192 ASN B C 1
ATOM 4880 O O . ASN B 1 192 ? -23.281 -28.875 -1.447 1 95.25 192 ASN B O 1
ATOM 4884 N N . LEU B 1 193 ? -21.094 -29.125 -1.25 1 93.38 193 LEU B N 1
ATOM 4885 C CA . LEU B 1 193 ? -20.891 -29.562 -2.629 1 93.38 193 LEU B CA 1
ATOM 4886 C C . LEU B 1 193 ? -20.359 -30.984 -2.678 1 93.38 193 LEU B C 1
ATOM 4888 O O . LEU B 1 193 ? -19.578 -31.391 -1.812 1 93.38 193 LEU B O 1
ATOM 4892 N N . THR B 1 194 ? -20.719 -31.703 -3.74 1 92.5 194 THR B N 1
ATOM 4893 C CA . THR B 1 194 ? -20.203 -33.062 -3.957 1 92.5 194 THR B CA 1
ATOM 4894 C C . THR B 1 194 ? -19.578 -33.188 -5.344 1 92.5 194 THR B C 1
ATOM 4896 O O . THR B 1 194 ? -18.984 -34.219 -5.664 1 92.5 194 THR B O 1
ATOM 4899 N N . VAL B 1 195 ? -19.75 -32.188 -6.176 1 94.88 195 VAL B N 1
ATOM 4900 C CA . VAL B 1 195 ? -19.172 -32.188 -7.52 1 94.88 195 VAL B CA 1
ATOM 4901 C C . VAL B 1 195 ? -18.422 -30.891 -7.766 1 94.88 195 VAL B C 1
ATOM 4903 O O . VAL B 1 195 ? -18.766 -29.844 -7.203 1 94.88 195 VAL B O 1
ATOM 4906 N N . ASP B 1 196 ? -17.359 -30.953 -8.539 1 94.56 196 ASP B N 1
ATOM 4907 C CA . ASP B 1 196 ? -16.594 -29.75 -8.859 1 94.56 196 ASP B CA 1
ATOM 4908 C C . ASP B 1 196 ? -17.234 -28.984 -10.016 1 94.56 196 ASP B C 1
ATOM 4910 O O . ASP B 1 196 ? -18.359 -29.281 -10.414 1 94.56 196 ASP B O 1
ATOM 4914 N N . GLU B 1 197 ? -16.578 -27.969 -10.469 1 94.06 197 GLU B N 1
ATOM 4915 C CA . GLU B 1 197 ? -17.125 -27.047 -11.453 1 94.06 197 GLU B CA 1
ATOM 4916 C C . GLU B 1 197 ? -17.391 -27.766 -12.781 1 94.06 197 GLU B C 1
ATOM 4918 O O . GLU B 1 197 ? -18.172 -27.281 -13.602 1 94.06 197 GLU B O 1
ATOM 4923 N N . PHE B 1 198 ? -16.875 -28.922 -13.008 1 93.94 198 PHE B N 1
ATOM 4924 C CA . PHE B 1 198 ? -17 -29.656 -14.258 1 93.94 198 PHE B CA 1
ATOM 4925 C C . PHE B 1 198 ? -17.953 -30.844 -14.086 1 93.94 198 PHE B C 1
ATOM 4927 O O . PHE B 1 198 ? -18.078 -31.672 -14.984 1 93.94 198 PHE B O 1
ATOM 4934 N N . GLY B 1 199 ? -18.5 -30.969 -12.992 1 93.5 199 GLY B N 1
ATOM 4935 C CA . GLY B 1 199 ? -19.469 -32 -12.742 1 93.5 199 GLY B CA 1
ATOM 4936 C C . GLY B 1 199 ? -18.844 -33.312 -12.266 1 93.5 199 GLY B C 1
ATOM 4937 O O . GLY B 1 199 ? -19.5 -34.344 -12.25 1 93.5 199 GLY B O 1
ATOM 4938 N N . ARG B 1 200 ? -17.656 -33.312 -11.969 1 95.88 200 ARG B N 1
ATOM 4939 C CA . ARG B 1 200 ? -16.969 -34.5 -11.477 1 95.88 200 ARG B CA 1
ATOM 4940 C C . ARG B 1 200 ? -17.125 -34.625 -9.969 1 95.88 200 ARG B C 1
ATOM 4942 O O . ARG B 1 200 ? -17.078 -33.656 -9.242 1 95.88 200 ARG B O 1
ATOM 4949 N N . ARG B 1 201 ? -17.172 -35.781 -9.586 1 95.88 201 ARG B N 1
ATOM 4950 C CA . ARG B 1 201 ? -17.344 -36.062 -8.156 1 95.88 201 ARG B CA 1
ATOM 4951 C C . ARG B 1 201 ? -16.094 -35.656 -7.379 1 95.88 201 ARG B C 1
ATOM 4953 O O . ARG B 1 201 ? -14.977 -35.969 -7.789 1 95.88 201 ARG B O 1
ATOM 4960 N N . ILE B 1 202 ? -16.266 -34.969 -6.285 1 95.44 202 ILE B N 1
ATOM 4961 C CA . ILE B 1 202 ? -15.188 -34.594 -5.367 1 95.44 202 ILE B CA 1
ATOM 4962 C C . ILE B 1 202 ? -14.914 -35.781 -4.414 1 95.44 202 ILE B C 1
ATOM 4964 O O . ILE B 1 202 ? -15.844 -36.344 -3.842 1 95.44 202 ILE B O 1
ATOM 4968 N N . ALA B 1 203 ? -13.68 -36.125 -4.328 1 93.81 203 ALA B N 1
ATOM 4969 C CA . ALA B 1 203 ? -13.32 -37.25 -3.449 1 93.81 203 ALA B CA 1
ATOM 4970 C C . ALA B 1 203 ? -13.797 -37 -2.021 1 93.81 203 ALA B C 1
ATOM 4972 O O . ALA B 1 203 ? -13.75 -35.875 -1.535 1 93.81 203 ALA B O 1
ATOM 4973 N N . ASP B 1 204 ? -14.195 -38.031 -1.322 1 90.44 204 ASP B N 1
ATOM 4974 C CA . ASP B 1 204 ? -14.758 -37.938 0.019 1 90.44 204 ASP B CA 1
ATOM 4975 C C . ASP B 1 204 ? -13.734 -37.375 1.003 1 90.44 204 ASP B C 1
ATOM 4977 O O . ASP B 1 204 ? -14.094 -36.719 1.983 1 90.44 204 ASP B O 1
ATOM 4981 N N . ASP B 1 205 ? -12.484 -37.594 0.746 1 90.62 205 ASP B N 1
ATOM 4982 C CA . ASP B 1 205 ? -11.453 -37.188 1.685 1 90.62 205 ASP B CA 1
ATOM 4983 C C . ASP B 1 205 ? -10.898 -35.812 1.317 1 90.62 205 ASP B C 1
ATOM 4985 O O . ASP B 1 205 ? -9.953 -35.312 1.947 1 90.62 205 ASP B O 1
ATOM 4989 N N . TYR B 1 206 ? -11.461 -35.25 0.257 1 95 206 TYR B N 1
ATOM 4990 C CA . TYR B 1 206 ? -11.094 -33.875 -0.089 1 95 206 TYR B CA 1
ATOM 4991 C C . TYR B 1 206 ? -11.797 -32.875 0.824 1 95 206 TYR B C 1
ATOM 4993 O O . TYR B 1 206 ? -12.945 -32.531 0.583 1 95 206 TYR B O 1
ATOM 5001 N N . ALA B 1 207 ? -11.102 -32.406 1.817 1 94.38 207 ALA B N 1
ATOM 5002 C CA . ALA B 1 207 ? -11.703 -31.641 2.896 1 94.38 207 ALA B CA 1
ATOM 5003 C C . ALA B 1 207 ? -12.031 -30.219 2.432 1 94.38 207 ALA B C 1
ATOM 5005 O O . ALA B 1 207 ? -12.984 -29.609 2.922 1 94.38 207 ALA B O 1
ATOM 5006 N N . GLY B 1 208 ? -11.18 -29.703 1.544 1 96.44 208 GLY B N 1
ATOM 5007 C CA . GLY B 1 208 ? -11.375 -28.344 1.088 1 96.44 208 GLY B CA 1
ATOM 5008 C C . GLY B 1 208 ? -10.352 -27.906 0.051 1 96.44 208 GLY B C 1
ATOM 5009 O O . GLY B 1 208 ? -9.305 -28.531 -0.09 1 96.44 208 GLY B O 1
ATOM 5010 N N . GLY B 1 209 ? -10.609 -26.781 -0.607 1 95.94 209 GLY B N 1
ATOM 5011 C CA . GLY B 1 209 ? -9.781 -26.234 -1.676 1 95.94 209 GLY B CA 1
ATOM 5012 C C . GLY B 1 209 ? -10.586 -25.797 -2.885 1 95.94 209 GLY B C 1
ATOM 5013 O O . GLY B 1 209 ? -11.82 -25.766 -2.84 1 95.94 209 GLY B O 1
ATOM 5014 N N . LEU B 1 210 ? -9.953 -25.562 -3.953 1 94.44 210 LEU B N 1
ATOM 5015 C CA . LEU B 1 210 ? -10.5 -24.859 -5.109 1 94.44 210 LEU B CA 1
ATOM 5016 C C . LEU B 1 210 ? -11.648 -25.641 -5.73 1 94.44 210 LEU B C 1
ATOM 5018 O O . LEU B 1 210 ? -12.516 -25.078 -6.391 1 94.44 210 LEU B O 1
ATOM 5022 N N . LEU B 1 211 ? -11.695 -26.938 -5.539 1 96.19 211 LEU B N 1
ATOM 5023 C CA . LEU B 1 211 ? -12.758 -27.734 -6.125 1 96.19 211 LEU B CA 1
ATOM 5024 C C . LEU B 1 211 ? -14.102 -27.422 -5.469 1 96.19 211 LEU B C 1
ATOM 5026 O O . LEU B 1 211 ? -15.156 -27.75 -6.016 1 96.19 211 LEU B O 1
ATOM 5030 N N . CYS B 1 212 ? -14.094 -26.781 -4.305 1 97.44 212 CYS B N 1
ATOM 5031 C CA . CYS B 1 212 ? -15.32 -26.625 -3.529 1 97.44 212 CYS B CA 1
ATOM 5032 C C . CYS B 1 212 ? -15.773 -25.172 -3.525 1 97.44 212 CYS B C 1
ATOM 5034 O O . CYS B 1 212 ? -16.828 -24.844 -2.977 1 97.44 212 CYS B O 1
ATOM 5036 N N . CYS B 1 213 ? -14.984 -24.266 -3.988 1 97.75 213 CYS B N 1
ATOM 5037 C CA . CYS B 1 213 ? -15.383 -22.859 -3.98 1 97.75 213 CYS B CA 1
ATOM 5038 C C . CYS B 1 213 ? -15.18 -22.234 -5.352 1 97.75 213 CYS B C 1
ATOM 5040 O O . CYS B 1 213 ? -14.539 -21.188 -5.473 1 97.75 213 CYS B O 1
ATOM 5042 N N . TYR B 1 214 ? -15.703 -22.875 -6.32 1 97.31 214 TYR B N 1
ATOM 5043 C CA . TYR B 1 214 ? -15.648 -22.375 -7.688 1 97.31 214 TYR B CA 1
ATOM 5044 C C . TYR B 1 214 ? -16.719 -21.312 -7.926 1 97.31 214 TYR B C 1
ATOM 5046 O O . TYR B 1 214 ? -17.484 -20.984 -7.016 1 97.31 214 TYR B O 1
ATOM 5054 N N . ASP B 1 215 ? -16.703 -20.734 -9.086 1 97.31 215 ASP B N 1
ATOM 5055 C CA . ASP B 1 215 ? -17.562 -19.594 -9.414 1 97.31 215 ASP B CA 1
ATOM 5056 C C . ASP B 1 215 ? -19.031 -19.906 -9.133 1 97.31 215 ASP B C 1
ATOM 5058 O O . ASP B 1 215 ? -19.5 -21 -9.438 1 97.31 215 ASP B O 1
ATOM 5062 N N . GLU B 1 216 ? -19.734 -19 -8.477 1 96 216 GLU B N 1
ATOM 5063 C CA . GLU B 1 216 ? -21.172 -18.984 -8.211 1 96 216 GLU B CA 1
ATOM 5064 C C . GLU B 1 216 ? -21.531 -19.953 -7.09 1 96 216 GLU B C 1
ATOM 5066 O O . GLU B 1 216 ? -22.703 -20.125 -6.762 1 96 216 GLU B O 1
ATOM 5071 N N . THR B 1 217 ? -20.578 -20.641 -6.523 1 97.81 217 THR B N 1
ATOM 5072 C CA . THR B 1 217 ? -20.875 -21.375 -5.301 1 97.81 217 THR B CA 1
ATOM 5073 C C . THR B 1 217 ? -21.125 -20.422 -4.137 1 97.81 217 THR B C 1
ATOM 5075 O O . THR B 1 217 ? -20.859 -19.219 -4.25 1 97.81 217 THR B O 1
ATOM 5078 N N . ARG B 1 218 ? -21.703 -20.953 -3.066 1 98.12 218 ARG B N 1
ATOM 5079 C CA . ARG B 1 218 ? -22.047 -20.109 -1.928 1 98.12 218 ARG B CA 1
ATOM 5080 C C . ARG B 1 218 ? -21.797 -20.844 -0.61 1 98.12 218 ARG B C 1
ATOM 5082 O O . ARG B 1 218 ? -22.312 -21.938 -0.405 1 98.12 218 ARG B O 1
ATOM 5089 N N . CYS B 1 219 ? -21.062 -20.25 0.19 1 98.38 219 CYS B N 1
ATOM 5090 C CA . CYS B 1 219 ? -20.781 -20.781 1.523 1 98.38 219 CYS B CA 1
ATOM 5091 C C . CYS B 1 219 ? -21.969 -20.547 2.455 1 98.38 219 CYS B C 1
ATOM 5093 O O . CYS B 1 219 ? -22.766 -19.625 2.242 1 98.38 219 CYS B O 1
ATOM 5095 N N . LYS B 1 220 ? -22.062 -21.328 3.479 1 98.19 220 LYS B N 1
ATOM 5096 C CA . LYS B 1 220 ? -23.172 -21.25 4.441 1 98.19 220 LYS B CA 1
ATOM 5097 C C . LYS B 1 220 ? -23.109 -19.922 5.207 1 98.19 220 LYS B C 1
ATOM 5099 O O . LYS B 1 220 ? -22.062 -19.531 5.715 1 98.19 220 LYS B O 1
ATOM 5104 N N . VAL B 1 221 ? -24.234 -19.266 5.297 1 98.38 221 VAL B N 1
ATOM 5105 C CA . VAL B 1 221 ? -24.312 -18 6.008 1 98.38 221 VAL B CA 1
ATOM 5106 C C . VAL B 1 221 ? -25.375 -18.078 7.098 1 98.38 221 VAL B C 1
ATOM 5108 O O . VAL B 1 221 ? -26.234 -18.969 7.066 1 98.38 221 VAL B O 1
ATOM 5111 N N . GLU B 1 222 ? -25.297 -17.188 8.031 1 97.88 222 GLU B N 1
ATOM 5112 C CA . GLU B 1 222 ? -26.297 -17.078 9.086 1 97.88 222 GLU B CA 1
ATOM 5113 C C . GLU B 1 222 ? -27.656 -16.703 8.5 1 97.88 222 GLU B C 1
ATOM 5115 O O . GLU B 1 222 ? -27.734 -16.109 7.418 1 97.88 222 GLU B O 1
ATOM 5120 N N . GLU B 1 223 ? -28.719 -16.938 9.273 1 96.25 223 GLU B N 1
ATOM 5121 C CA . GLU B 1 223 ? -30.094 -16.734 8.812 1 96.25 223 GLU B CA 1
ATOM 5122 C C . GLU B 1 223 ? -30.344 -15.297 8.383 1 96.25 223 GLU B C 1
ATOM 5124 O O . GLU B 1 223 ? -31.016 -15.047 7.387 1 96.25 223 GLU B O 1
ATOM 5129 N N . GLY B 1 224 ? -29.859 -14.375 9.031 1 95.44 224 GLY B N 1
ATOM 5130 C CA . GLY B 1 224 ? -30.062 -12.961 8.742 1 95.44 224 GLY B CA 1
ATOM 5131 C C . GLY B 1 224 ? -29.375 -12.508 7.469 1 95.44 224 GLY B C 1
ATOM 5132 O O . GLY B 1 224 ? -29.672 -11.43 6.945 1 95.44 224 GLY B O 1
ATOM 5133 N N . PHE B 1 225 ? -28.562 -13.367 6.848 1 97 225 PHE B N 1
ATOM 5134 C CA . PHE B 1 225 ? -27.766 -12.984 5.695 1 97 225 PHE B CA 1
ATOM 5135 C C . PHE B 1 225 ? -28.203 -13.742 4.449 1 97 225 PHE B C 1
ATOM 5137 O O . PHE B 1 225 ? -27.703 -13.484 3.35 1 97 225 PHE B O 1
ATOM 5144 N N . VAL B 1 226 ? -29.141 -14.586 4.562 1 95 226 VAL B N 1
ATOM 5145 C CA . VAL B 1 226 ? -29.531 -15.492 3.488 1 95 226 VAL B CA 1
ATOM 5146 C C . VAL B 1 226 ? -30.172 -14.695 2.35 1 95 226 VAL B C 1
ATOM 5148 O O . VAL B 1 226 ? -29.922 -14.969 1.174 1 95 226 VAL B O 1
ATOM 5151 N N . ASP B 1 227 ? -30.938 -13.633 2.654 1 94.69 227 ASP B N 1
ATOM 5152 C CA . ASP B 1 227 ? -31.703 -12.945 1.631 1 94.69 227 ASP B CA 1
ATOM 5153 C C . ASP B 1 227 ? -31.125 -11.562 1.337 1 94.69 227 ASP B C 1
ATOM 5155 O O . ASP B 1 227 ? -31.766 -10.734 0.687 1 94.69 227 ASP B O 1
ATOM 5159 N N . VAL B 1 228 ? -29.969 -11.375 1.847 1 95.56 228 VAL B N 1
ATOM 5160 C CA . VAL B 1 228 ? -29.312 -10.094 1.579 1 95.56 228 VAL B CA 1
ATOM 5161 C C . VAL B 1 228 ? -28.938 -10 0.103 1 95.56 228 VAL B C 1
ATOM 5163 O O . VAL B 1 228 ? -28.406 -10.961 -0.468 1 95.56 228 VAL B O 1
ATOM 5166 N N . GLU B 1 229 ? -29.203 -8.883 -0.509 1 95 229 GLU B N 1
ATOM 5167 C CA . GLU B 1 229 ? -28.969 -8.672 -1.936 1 95 229 GLU B CA 1
ATOM 5168 C C . GLU B 1 229 ? -27.469 -8.578 -2.244 1 95 229 GLU B C 1
ATOM 5170 O O . GLU B 1 229 ? -26.672 -8.242 -1.369 1 95 229 GLU B O 1
ATOM 5175 N N . ALA B 1 230 ? -27.203 -8.883 -3.518 1 96.94 230 ALA B N 1
ATOM 5176 C CA . ALA B 1 230 ? -25.812 -8.82 -3.973 1 96.94 230 ALA B CA 1
ATOM 5177 C C . ALA B 1 230 ? -25.328 -7.379 -4.047 1 96.94 230 ALA B C 1
ATOM 5179 O O . ALA B 1 230 ? -26.078 -6.477 -4.406 1 96.94 230 ALA B O 1
ATOM 5180 N N . ARG B 1 231 ? -24.156 -7.199 -3.691 1 96.75 231 ARG B N 1
ATOM 5181 C CA . ARG B 1 231 ? -23.484 -5.918 -3.895 1 96.75 231 ARG B CA 1
ATOM 5182 C C . ARG B 1 231 ? -22.469 -6.004 -5.031 1 96.75 231 ARG B C 1
ATOM 5184 O O . ARG B 1 231 ? -22.141 -7.098 -5.496 1 96.75 231 ARG B O 1
ATOM 5191 N N . LYS B 1 232 ? -22.109 -4.801 -5.387 1 94.75 232 LYS B N 1
ATOM 5192 C CA . LYS B 1 232 ? -21.125 -4.703 -6.461 1 94.75 232 LYS B CA 1
ATOM 5193 C C . LYS B 1 232 ? -19.734 -4.344 -5.914 1 94.75 232 LYS B C 1
ATOM 5195 O O . LYS B 1 232 ? -19.609 -3.418 -5.109 1 94.75 232 LYS B O 1
ATOM 5200 N N . VAL B 1 233 ? -18.719 -5.117 -6.305 1 97.19 233 VAL B N 1
ATOM 5201 C CA . VAL B 1 233 ? -17.328 -4.77 -6.031 1 97.19 233 VAL B CA 1
ATOM 5202 C C . VAL B 1 233 ? -16.516 -4.848 -7.316 1 97.19 233 VAL B C 1
ATOM 5204 O O . VAL B 1 233 ? -17.016 -5.297 -8.352 1 97.19 233 VAL B O 1
ATOM 5207 N N . PHE B 1 234 ? -15.297 -4.285 -7.273 1 96.06 234 PHE B N 1
ATOM 5208 C CA . PHE B 1 234 ? -14.391 -4.281 -8.414 1 96.06 234 PHE B CA 1
ATOM 5209 C C . PHE B 1 234 ? -12.969 -4.617 -7.977 1 96.06 234 PHE B C 1
ATOM 5211 O O . PHE B 1 234 ? -12.594 -4.359 -6.832 1 96.06 234 PHE B O 1
ATOM 5218 N N . LEU B 1 235 ? -12.281 -5.266 -8.844 1 97.44 235 LEU B N 1
ATOM 5219 C CA . LEU B 1 235 ? -10.828 -5.199 -8.742 1 97.44 235 LEU B CA 1
ATOM 5220 C C . LEU B 1 235 ? -10.297 -3.908 -9.352 1 97.44 235 LEU B C 1
ATOM 5222 O O . LEU B 1 235 ? -10.422 -3.691 -10.562 1 97.44 235 LEU B O 1
ATOM 5226 N N . ARG B 1 236 ? -9.797 -3.029 -8.594 1 95.56 236 ARG B N 1
ATOM 5227 C CA . ARG B 1 236 ? -9.055 -1.872 -9.086 1 95.56 236 ARG B CA 1
ATOM 5228 C C . ARG B 1 236 ? -7.57 -2.189 -9.227 1 95.56 236 ARG B C 1
ATOM 5230 O O . ARG B 1 236 ? -6.965 -2.76 -8.32 1 95.56 236 ARG B O 1
ATOM 5237 N N . TYR B 1 237 ? -7.023 -1.848 -10.375 1 96 237 TYR B N 1
ATOM 5238 C CA . TYR B 1 237 ? -5.605 -2.145 -10.539 1 96 237 TYR B CA 1
ATOM 5239 C C . TYR B 1 237 ? -4.887 -1.001 -11.242 1 96 237 TYR B C 1
ATOM 5241 O O . TYR B 1 237 ? -5.465 -0.341 -12.109 1 96 237 TYR B O 1
ATOM 5249 N N . THR B 1 238 ? -3.682 -0.732 -10.828 1 93.62 238 THR B N 1
ATOM 5250 C CA . THR B 1 238 ? -2.785 0.263 -11.406 1 93.62 238 THR B CA 1
ATOM 5251 C C . THR B 1 238 ? -1.565 -0.406 -12.031 1 93.62 238 THR B C 1
ATOM 5253 O O . THR B 1 238 ? -0.886 -1.203 -11.383 1 93.62 238 THR B O 1
ATOM 5256 N N . VAL B 1 239 ? -1.33 -0.018 -13.266 1 95.56 239 VAL B N 1
ATOM 5257 C CA . VAL B 1 239 ? -0.189 -0.552 -14 1 95.56 239 VAL B CA 1
ATOM 5258 C C . VAL B 1 239 ? 0.828 0.558 -14.25 1 95.56 239 VAL B C 1
ATOM 5260 O O . VAL B 1 239 ? 0.46 1.668 -14.648 1 95.56 239 VAL B O 1
ATOM 5263 N N . VAL B 1 240 ? 2.059 0.299 -13.93 1 93.81 240 VAL B N 1
ATOM 5264 C CA . VAL B 1 240 ? 3.152 1.211 -14.242 1 93.81 240 VAL B CA 1
ATOM 5265 C C . VAL B 1 240 ? 4.07 0.577 -15.281 1 93.81 240 VAL B C 1
ATOM 5267 O O . VAL B 1 240 ? 4.375 -0.617 -15.211 1 93.81 240 VAL B O 1
ATOM 5270 N N . TRP B 1 241 ? 4.457 1.351 -16.281 1 94.94 241 TRP B N 1
ATOM 5271 C CA . TRP B 1 241 ? 5.312 0.82 -17.328 1 94.94 241 TRP B CA 1
ATOM 5272 C C . TRP B 1 241 ? 6.199 1.913 -17.922 1 94.94 241 TRP B C 1
ATOM 5274 O O . TRP B 1 241 ? 6.035 3.092 -17.594 1 94.94 241 TRP B O 1
ATOM 5284 N N . GLN B 1 242 ? 7.168 1.529 -18.609 1 92.44 242 GLN B N 1
ATOM 5285 C CA . GLN B 1 242 ? 7.914 2.385 -19.516 1 92.44 242 GLN B CA 1
ATOM 5286 C C . GLN B 1 242 ? 7.934 1.798 -20.922 1 92.44 242 GLN B C 1
ATOM 5288 O O . GLN B 1 242 ? 7.664 0.609 -21.109 1 92.44 242 GLN B O 1
ATOM 5293 N N . ASP B 1 243 ? 8.195 2.66 -21.891 1 92.62 243 ASP B N 1
ATOM 5294 C CA . ASP B 1 243 ? 8.344 2.137 -23.25 1 92.62 243 ASP B CA 1
ATOM 5295 C C . ASP B 1 243 ? 9.562 1.223 -23.359 1 92.62 243 ASP B C 1
ATOM 5297 O O . ASP B 1 243 ? 10.602 1.488 -22.734 1 92.62 243 ASP B O 1
ATOM 5301 N N . TRP B 1 244 ? 9.375 0.23 -24.109 1 94.75 244 TRP B N 1
ATOM 5302 C CA . TRP B 1 244 ? 10.5 -0.676 -24.312 1 94.75 244 TRP B CA 1
ATOM 5303 C C . TRP B 1 244 ? 11.633 0.021 -25.062 1 94.75 244 TRP B C 1
ATOM 5305 O O . TRP B 1 244 ? 11.383 0.811 -25.969 1 94.75 244 TRP B O 1
ATOM 5315 N N . SER B 1 245 ? 12.828 -0.241 -24.672 1 92.06 245 SER B N 1
ATOM 5316 C CA . SER B 1 245 ? 14.039 0.244 -25.328 1 92.06 245 SER B CA 1
ATOM 5317 C C . SER B 1 245 ? 15.234 -0.65 -25.016 1 92.06 245 SER B C 1
ATOM 5319 O O . SER B 1 245 ? 15.148 -1.541 -24.172 1 92.06 245 SER B O 1
ATOM 5321 N N . ASP B 1 246 ? 16.328 -0.354 -25.672 1 89.81 246 ASP B N 1
ATOM 5322 C CA . ASP B 1 246 ? 17.547 -1.131 -25.484 1 89.81 246 ASP B CA 1
ATOM 5323 C C . ASP B 1 246 ? 18.109 -0.913 -24.078 1 89.81 246 ASP B C 1
ATOM 5325 O O . ASP B 1 246 ? 18.953 -1.687 -23.625 1 89.81 246 ASP B O 1
ATOM 5329 N N . ALA B 1 247 ? 17.547 0.07 -23.422 1 89.69 247 ALA B N 1
ATOM 5330 C CA . ALA B 1 247 ? 18.047 0.38 -22.078 1 89.69 247 ALA B CA 1
ATOM 5331 C C . ALA B 1 247 ? 17.391 -0.528 -21.031 1 89.69 247 ALA B C 1
ATOM 5333 O O . ALA B 1 247 ? 17.875 -0.604 -19.891 1 89.69 247 ALA B O 1
ATOM 5334 N N . VAL B 1 248 ? 16.375 -1.222 -21.422 1 94.12 248 VAL B N 1
ATOM 5335 C CA . VAL B 1 248 ? 15.672 -2.094 -20.484 1 94.12 248 VAL B CA 1
ATOM 5336 C C . VAL B 1 248 ? 16.203 -3.52 -20.609 1 94.12 248 VAL B C 1
ATOM 5338 O O . VAL B 1 248 ? 16.312 -4.055 -21.719 1 94.12 248 VAL B O 1
ATOM 5341 N N . LEU B 1 249 ? 16.625 -4.074 -19.5 1 95.44 249 LEU B N 1
ATOM 5342 C CA . LEU B 1 249 ? 17 -5.484 -19.469 1 95.44 249 LEU B CA 1
ATOM 5343 C C . LEU B 1 249 ? 15.797 -6.363 -19.172 1 95.44 249 LEU B C 1
ATOM 5345 O O . LEU B 1 249 ? 15.141 -6.199 -18.141 1 95.44 249 LEU B O 1
ATOM 5349 N N . PRO B 1 250 ? 15.484 -7.266 -20.047 1 96.94 250 PRO B N 1
ATOM 5350 C CA . PRO B 1 250 ? 14.305 -8.102 -19.828 1 96.94 250 PRO B CA 1
ATOM 5351 C C . PRO B 1 250 ? 14.492 -9.094 -18.672 1 96.94 250 PRO B C 1
ATOM 5353 O O . PRO B 1 250 ? 15.594 -9.602 -18.469 1 96.94 250 PRO B O 1
ATOM 5356 N N . VAL B 1 251 ? 13.414 -9.367 -17.969 1 98.06 251 VAL B N 1
ATOM 5357 C CA . VAL B 1 251 ? 13.414 -10.406 -16.953 1 98.06 251 VAL B CA 1
ATOM 5358 C C . VAL B 1 251 ? 12.367 -11.469 -17.281 1 98.06 251 VAL B C 1
ATOM 5360 O O . VAL B 1 251 ? 11.375 -11.172 -17.953 1 98.06 251 VAL B O 1
ATOM 5363 N N . LYS B 1 252 ? 12.633 -12.688 -16.828 1 97.88 252 LYS B N 1
ATOM 5364 C CA . LYS B 1 252 ? 11.688 -13.789 -16.938 1 97.88 252 LYS B CA 1
ATOM 5365 C C . LYS B 1 252 ? 11.039 -14.102 -15.594 1 97.88 252 LYS B C 1
ATOM 5367 O O . LYS B 1 252 ? 11.672 -13.961 -14.547 1 97.88 252 LYS B O 1
ATOM 5372 N N . ILE B 1 253 ? 9.828 -14.508 -15.703 1 98.19 253 ILE B N 1
ATOM 5373 C CA . ILE B 1 253 ? 9.055 -14.812 -14.508 1 98.19 253 ILE B CA 1
ATOM 5374 C C . ILE B 1 253 ? 9.07 -16.312 -14.242 1 98.19 253 ILE B C 1
ATOM 5376 O O . ILE B 1 253 ? 8.711 -17.109 -15.117 1 98.19 253 ILE B O 1
ATOM 5380 N N . TYR B 1 254 ? 9.438 -16.703 -13.023 1 97.75 254 TYR B N 1
ATOM 5381 C CA . TYR B 1 254 ? 9.352 -18.094 -12.57 1 97.75 254 TYR B CA 1
ATOM 5382 C C . TYR B 1 254 ? 8.5 -18.188 -11.312 1 97.75 254 TYR B C 1
ATOM 5384 O O . TYR B 1 254 ? 8.711 -17.453 -10.352 1 97.75 254 TYR B O 1
ATOM 5392 N N . ILE B 1 255 ? 7.582 -19.094 -11.328 1 97.56 255 ILE B N 1
ATOM 5393 C CA . ILE B 1 255 ? 6.758 -19.375 -10.156 1 97.56 255 ILE B CA 1
ATOM 5394 C C . ILE B 1 255 ? 6.984 -20.828 -9.703 1 97.56 255 ILE B C 1
ATOM 5396 O O . ILE B 1 255 ? 6.824 -21.75 -10.492 1 97.56 255 ILE B O 1
ATOM 5400 N N . PHE B 1 256 ? 7.332 -20.969 -8.508 1 97.12 256 PHE B N 1
ATOM 5401 C CA . PHE B 1 256 ? 7.543 -22.281 -7.906 1 97.12 256 PHE B CA 1
ATOM 5402 C C . PHE B 1 256 ? 6.391 -22.641 -6.98 1 97.12 256 PHE B C 1
ATOM 5404 O O . PHE B 1 256 ? 5.844 -21.766 -6.293 1 97.12 256 PHE B O 1
ATOM 5411 N N . ASP B 1 257 ? 6.086 -23.859 -7.023 1 97.69 257 ASP B N 1
ATOM 5412 C CA . ASP B 1 257 ? 4.961 -24.391 -6.262 1 97.69 257 ASP B CA 1
ATOM 5413 C C . ASP B 1 257 ? 5.418 -25.516 -5.328 1 97.69 257 ASP B C 1
ATOM 5415 O O . ASP B 1 257 ? 5.883 -26.562 -5.785 1 97.69 257 ASP B O 1
ATOM 5419 N N . VAL B 1 258 ? 5.121 -25.375 -4.09 1 97.62 258 VAL B N 1
ATOM 5420 C CA . VAL B 1 258 ? 5.617 -26.312 -3.09 1 97.62 258 VAL B CA 1
ATOM 5421 C C . VAL B 1 258 ? 4.883 -27.656 -3.219 1 97.62 258 VAL B C 1
ATOM 5423 O O . VAL B 1 258 ? 5.305 -28.656 -2.643 1 97.62 258 VAL B O 1
ATOM 5426 N N . THR B 1 259 ? 3.869 -27.719 -3.992 1 96.38 259 THR B N 1
ATOM 5427 C CA . THR B 1 259 ? 3.08 -28.938 -4.129 1 96.38 259 THR B CA 1
ATOM 5428 C C . THR B 1 259 ? 3.658 -29.828 -5.223 1 96.38 259 THR B C 1
ATOM 5430 O O . THR B 1 259 ? 3.182 -30.953 -5.43 1 96.38 259 THR B O 1
ATOM 5433 N N . ASP B 1 260 ? 4.621 -29.297 -5.914 1 93.75 260 ASP B N 1
ATOM 5434 C CA . ASP B 1 260 ? 5.168 -30.094 -7.004 1 93.75 260 ASP B CA 1
ATOM 5435 C C . ASP B 1 260 ? 5.816 -31.375 -6.477 1 93.75 260 ASP B C 1
ATOM 5437 O O . ASP B 1 260 ? 6.566 -31.344 -5.5 1 93.75 260 ASP B O 1
ATOM 5441 N N . ARG B 1 261 ? 5.59 -32.531 -7.125 1 86.12 261 ARG B N 1
ATOM 5442 C CA . ARG B 1 261 ? 6.137 -33.781 -6.684 1 86.12 261 ARG B CA 1
ATOM 5443 C C . ARG B 1 261 ? 6.914 -34.469 -7.805 1 86.12 261 ARG B C 1
ATOM 5445 O O . ARG B 1 261 ? 7.293 -35.656 -7.688 1 86.12 261 ARG B O 1
ATOM 5452 N N . ALA B 1 262 ? 7.098 -33.812 -8.867 1 81.31 262 ALA B N 1
ATOM 5453 C CA . ALA B 1 262 ? 7.66 -34.438 -10.062 1 81.31 262 ALA B CA 1
ATOM 5454 C C . ALA B 1 262 ? 9.008 -35.094 -9.758 1 81.31 262 ALA B C 1
ATOM 5456 O O . ALA B 1 262 ? 9.211 -36.281 -10.023 1 81.31 262 ALA B O 1
ATOM 5457 N N . LEU B 1 263 ? 9.898 -34.344 -9.203 1 76.69 263 LEU B N 1
ATOM 5458 C CA . LEU B 1 263 ? 11.234 -34.875 -8.961 1 76.69 263 LEU B CA 1
ATOM 5459 C C . LEU B 1 263 ? 11.203 -36 -7.93 1 76.69 263 LEU B C 1
ATOM 5461 O O . LEU B 1 263 ? 11.961 -36.969 -8.031 1 76.69 263 LEU B O 1
ATOM 5465 N N . LEU B 1 264 ? 10.383 -35.844 -7.012 1 74.06 264 LEU B N 1
ATOM 5466 C CA . LEU B 1 264 ? 10.227 -36.906 -6.027 1 74.06 264 LEU B CA 1
ATOM 5467 C C . LEU B 1 264 ? 9.695 -38.156 -6.68 1 74.06 264 LEU B C 1
ATOM 5469 O O . LEU B 1 264 ? 10.055 -39.281 -6.27 1 74.06 264 LEU B O 1
ATOM 5473 N N . GLU B 1 265 ? 8.953 -37.969 -7.668 1 75.75 265 GLU B N 1
ATOM 5474 C CA . GLU B 1 265 ? 8.328 -39.125 -8.336 1 75.75 265 GLU B CA 1
ATOM 5475 C C . GLU B 1 265 ? 9.148 -39.562 -9.547 1 75.75 265 GLU B C 1
ATOM 5477 O O . GLU B 1 265 ? 8.719 -40.406 -10.305 1 75.75 265 GLU B O 1
ATOM 5482 N N . GLY B 1 266 ? 10.25 -38.969 -9.703 1 72.38 266 GLY B N 1
ATOM 5483 C CA . GLY B 1 266 ? 11.133 -39.344 -10.797 1 72.38 266 GLY B CA 1
ATOM 5484 C C . GLY B 1 266 ? 10.617 -38.906 -12.156 1 72.38 266 GLY B C 1
ATOM 5485 O O . GLY B 1 266 ? 10.93 -39.5 -13.172 1 72.38 266 GLY B O 1
ATOM 5486 N N . LYS B 1 267 ? 9.75 -38 -12.062 1 73.69 267 LYS B N 1
ATOM 5487 C CA . LYS B 1 267 ? 9.188 -37.5 -13.305 1 73.69 267 LYS B CA 1
ATOM 5488 C C . LYS B 1 267 ? 9.836 -36.156 -13.695 1 73.69 267 LYS B C 1
ATOM 5490 O O . LYS B 1 267 ? 10.297 -35.406 -12.836 1 73.69 267 LYS B O 1
ATOM 5495 N N . THR B 1 268 ? 9.883 -36.094 -14.992 1 68.75 268 THR B N 1
ATOM 5496 C CA . THR B 1 268 ? 10.492 -34.844 -15.492 1 68.75 268 THR B CA 1
ATOM 5497 C C . THR B 1 268 ? 9.453 -33.75 -15.625 1 68.75 268 THR B C 1
ATOM 5499 O O . THR B 1 268 ? 9.773 -32.562 -15.461 1 68.75 268 THR B O 1
ATOM 5502 N N . GLU B 1 269 ? 8.281 -34.219 -15.836 1 75.38 269 GLU B N 1
ATOM 5503 C CA . GLU B 1 269 ? 7.254 -33.188 -16.016 1 75.38 269 GLU B CA 1
ATOM 5504 C C . GLU B 1 269 ? 6.676 -32.75 -14.688 1 75.38 269 GLU B C 1
ATOM 5506 O O . GLU B 1 269 ? 6.359 -33.562 -13.828 1 75.38 269 GLU B O 1
ATOM 5511 N N . THR B 1 270 ? 6.699 -31.406 -14.523 1 76.62 270 THR B N 1
ATOM 5512 C CA . THR B 1 270 ? 6.211 -30.859 -13.266 1 76.62 270 THR B CA 1
ATOM 5513 C C . THR B 1 270 ? 4.75 -31.25 -13.039 1 76.62 270 THR B C 1
ATOM 5515 O O . THR B 1 270 ? 3.98 -31.375 -13.992 1 76.62 270 THR B O 1
ATOM 5518 N N . ALA B 1 271 ? 4.445 -31.547 -11.828 1 82.5 271 ALA B N 1
ATOM 5519 C CA . ALA B 1 271 ? 3.102 -31.906 -11.375 1 82.5 271 ALA B CA 1
ATOM 5520 C C . ALA B 1 271 ? 2.617 -30.938 -10.289 1 82.5 271 ALA B C 1
ATOM 5522 O O . ALA B 1 271 ? 2.209 -31.375 -9.211 1 82.5 271 ALA B O 1
ATOM 5523 N N . CYS B 1 272 ? 2.58 -29.688 -10.617 1 92.56 272 CYS B N 1
ATOM 5524 C CA . CYS B 1 272 ? 2.154 -28.672 -9.672 1 92.56 272 CYS B CA 1
ATOM 5525 C C . CYS B 1 272 ? 0.665 -28.781 -9.375 1 92.56 272 CYS B C 1
ATOM 5527 O O . CYS B 1 272 ? -0.159 -28.781 -10.289 1 92.56 272 CYS B O 1
ATOM 5529 N N . ARG B 1 273 ? 0.306 -28.891 -8.156 1 92.12 273 ARG B N 1
ATOM 5530 C CA . ARG B 1 273 ? -1.092 -29.062 -7.77 1 92.12 273 ARG B CA 1
ATOM 5531 C C . ARG B 1 273 ? -1.67 -27.75 -7.242 1 92.12 273 ARG B C 1
ATOM 5533 O O . ARG B 1 273 ? -2.873 -27.656 -6.996 1 92.12 273 ARG B O 1
ATOM 5540 N N . VAL B 1 274 ? -0.874 -26.719 -6.977 1 95.12 274 VAL B N 1
ATOM 5541 C CA . VAL B 1 274 ? -1.23 -25.344 -6.656 1 95.12 274 VAL B CA 1
ATOM 5542 C C . VAL B 1 274 ? -1.63 -25.234 -5.188 1 95.12 274 VAL B C 1
ATOM 5544 O O . VAL B 1 274 ? -1.184 -24.328 -4.477 1 95.12 274 VAL B O 1
ATOM 5547 N N . GLU B 1 275 ? -2.467 -26.141 -4.68 1 96.44 275 GLU B N 1
ATOM 5548 C CA . GLU B 1 275 ? -2.939 -26.094 -3.299 1 96.44 275 GLU B CA 1
ATOM 5549 C C . GLU B 1 275 ? -2.617 -27.375 -2.551 1 96.44 275 GLU B C 1
ATOM 5551 O O . GLU B 1 275 ? -2.311 -28.406 -3.168 1 96.44 275 GLU B O 1
ATOM 5556 N N . TYR B 1 276 ? -2.65 -27.281 -1.224 1 96.19 276 TYR B N 1
ATOM 5557 C CA . TYR B 1 276 ? -2.439 -28.469 -0.401 1 96.19 276 TYR B CA 1
ATOM 5558 C C . TYR B 1 276 ? -3.084 -28.297 0.97 1 96.19 276 TYR B C 1
ATOM 5560 O O . TYR B 1 276 ? -3.633 -27.234 1.281 1 96.19 276 TYR B O 1
ATOM 5568 N N . LEU B 1 277 ? -3.162 -29.406 1.667 1 96.75 277 LEU B N 1
ATOM 5569 C CA . LEU B 1 277 ? -3.756 -29.5 2.998 1 96.75 277 LEU B CA 1
ATOM 5570 C C . LEU B 1 277 ? -2.682 -29.406 4.078 1 96.75 277 LEU B C 1
ATOM 5572 O O . LEU B 1 277 ? -1.63 -30.047 3.961 1 96.75 277 LEU B O 1
ATOM 5576 N N . VAL B 1 278 ? -2.869 -28.531 5.059 1 97.75 278 VAL B N 1
ATOM 5577 C CA . VAL B 1 278 ? -2.051 -28.516 6.266 1 97.75 278 VAL B CA 1
ATOM 5578 C C . VAL B 1 278 ? -2.791 -29.219 7.406 1 97.75 278 VAL B C 1
ATOM 5580 O O . VAL B 1 278 ? -3.818 -28.719 7.879 1 97.75 278 VAL B O 1
ATOM 5583 N N . GLU B 1 279 ? -2.262 -30.312 7.852 1 96.25 279 GLU B N 1
ATOM 5584 C CA . GLU B 1 279 ? -2.885 -31.062 8.938 1 96.25 279 GLU B CA 1
ATOM 5585 C C . GLU B 1 279 ? -2.648 -30.375 10.281 1 96.25 279 GLU B C 1
ATOM 5587 O O . GLU B 1 279 ? -1.629 -29.719 10.477 1 96.25 279 GLU B O 1
ATOM 5592 N N . GLU B 1 280 ? -3.617 -30.547 11.164 1 96.56 280 GLU B N 1
ATOM 5593 C CA . GLU B 1 280 ? -3.447 -30.062 12.523 1 96.56 280 GLU B CA 1
ATOM 5594 C C . GLU B 1 280 ? -2.305 -30.781 13.234 1 96.56 280 GLU B C 1
ATOM 5596 O O . GLU B 1 280 ? -2.123 -31.984 13.055 1 96.56 280 GLU B O 1
ATOM 5601 N N . CYS B 1 281 ? -1.63 -30.016 14.07 1 96.69 281 CYS B N 1
ATOM 5602 C CA . CYS B 1 281 ? -0.48 -30.594 14.758 1 96.69 281 CYS B CA 1
ATOM 5603 C C . CYS B 1 281 ? -0.923 -31.625 15.805 1 96.69 281 CYS B C 1
ATOM 5605 O O . CYS B 1 281 ? -2.061 -31.578 16.281 1 96.69 281 CYS B O 1
ATOM 5607 N N . SER B 1 282 ? -0.015 -32.531 16.141 1 95.5 282 SER B N 1
ATOM 5608 C CA . SER B 1 282 ? -0.294 -33.531 17.156 1 95.5 282 SER B CA 1
ATOM 5609 C C . SER B 1 282 ? -0.38 -32.906 18.547 1 95.5 282 SER B C 1
ATOM 5611 O O . SER B 1 282 ? 0.075 -31.797 18.75 1 95.5 282 SER B O 1
ATOM 5613 N N . SER B 1 283 ? -0.993 -33.656 19.453 1 94.62 283 SER B N 1
ATOM 5614 C CA . SER B 1 283 ? -1.071 -33.188 20.828 1 94.62 283 SER B CA 1
ATOM 5615 C C . SER B 1 283 ? 0.319 -33 21.438 1 94.62 283 SER B C 1
ATOM 5617 O O . SER B 1 283 ? 0.536 -32.094 22.234 1 94.62 283 SER B O 1
ATOM 5619 N N . GLU B 1 284 ? 1.184 -33.844 21.109 1 93.81 284 GLU B N 1
ATOM 5620 C CA . GLU B 1 284 ? 2.559 -33.75 21.594 1 93.81 284 GLU B CA 1
ATOM 5621 C C . GLU B 1 284 ? 3.221 -32.469 21.125 1 93.81 284 GLU B C 1
ATOM 5623 O O . GLU B 1 284 ? 3.859 -31.766 21.922 1 93.81 284 GLU B O 1
ATOM 5628 N N . ASN B 1 285 ? 3.078 -32.188 19.812 1 93.06 285 ASN B N 1
ATOM 5629 C CA . ASN B 1 285 ? 3.682 -30.984 19.266 1 93.06 285 ASN B CA 1
ATOM 5630 C C . ASN B 1 285 ? 3.035 -29.734 19.844 1 93.06 285 ASN B C 1
ATOM 5632 O O . ASN B 1 285 ? 3.709 -28.719 20.047 1 93.06 285 ASN B O 1
ATOM 5636 N N . ARG B 1 286 ? 1.82 -29.828 20.031 1 93.25 286 ARG B N 1
ATOM 5637 C CA . ARG B 1 286 ? 1.104 -28.703 20.625 1 93.25 286 ARG B CA 1
ATOM 5638 C C . ARG B 1 286 ? 1.643 -28.375 22.016 1 93.25 286 ARG B C 1
ATOM 5640 O O . ARG B 1 286 ? 1.824 -27.203 22.359 1 93.25 286 ARG B O 1
ATOM 5647 N N . ALA B 1 287 ? 1.864 -29.391 22.844 1 92.75 287 ALA B N 1
ATOM 5648 C CA . ALA B 1 287 ? 2.393 -29.219 24.188 1 92.75 287 ALA B CA 1
ATOM 5649 C C . ALA B 1 287 ? 3.764 -28.547 24.156 1 92.75 287 ALA B C 1
ATOM 5651 O O . ALA B 1 287 ? 4.105 -27.781 25.062 1 92.75 287 ALA B O 1
ATOM 5652 N N . LYS B 1 288 ? 4.477 -28.844 23.141 1 93.69 288 LYS B N 1
ATOM 5653 C CA . LYS B 1 288 ? 5.824 -28.297 23.031 1 93.69 288 LYS B CA 1
ATOM 5654 C C . LYS B 1 288 ? 5.797 -26.938 22.312 1 93.69 288 LYS B C 1
ATOM 5656 O O . LYS B 1 288 ? 6.848 -26.359 22.047 1 93.69 288 LYS B O 1
ATOM 5661 N N . ASN B 1 289 ? 4.664 -26.516 21.906 1 91.75 289 ASN B N 1
ATOM 5662 C CA . ASN B 1 289 ? 4.5 -25.281 21.141 1 91.75 289 ASN B CA 1
ATOM 5663 C C . ASN B 1 289 ? 5.242 -25.344 19.812 1 91.75 289 ASN B C 1
ATOM 5665 O O . ASN B 1 289 ? 5.867 -24.359 19.406 1 91.75 289 ASN B O 1
ATOM 5669 N N . ASP B 1 290 ? 5.254 -26.516 19.234 1 92.12 290 ASP B N 1
ATOM 5670 C CA . ASP B 1 290 ? 5.91 -26.766 17.953 1 92.12 290 ASP B CA 1
ATOM 5671 C C . ASP B 1 290 ? 4.887 -27.109 16.875 1 92.12 290 ASP B C 1
ATOM 5673 O O . ASP B 1 290 ? 4.98 -28.156 16.234 1 92.12 290 ASP B O 1
ATOM 5677 N N . CYS B 1 291 ? 3.922 -26.234 16.594 1 96.56 291 CYS B N 1
ATOM 5678 C CA . CYS B 1 291 ? 2.855 -26.453 15.625 1 96.56 291 CYS B CA 1
ATOM 5679 C C . CYS B 1 291 ? 3.109 -25.672 14.344 1 96.56 291 CYS B C 1
ATOM 5681 O O . CYS B 1 291 ? 2.316 -24.812 13.969 1 96.56 291 CYS B O 1
ATOM 5683 N N . VAL B 1 292 ? 4.211 -26.031 13.688 1 97.56 292 VAL B N 1
ATOM 5684 C CA . VAL B 1 292 ? 4.543 -25.453 12.383 1 97.56 292 VAL B CA 1
ATOM 5685 C C . VAL B 1 292 ? 4.629 -26.562 11.336 1 97.56 292 VAL B C 1
ATOM 5687 O O . VAL B 1 292 ? 5.367 -27.547 11.516 1 97.56 292 VAL B O 1
ATOM 5690 N N . HIS B 1 293 ? 3.848 -26.516 10.328 1 97.81 293 HIS B N 1
ATOM 5691 C CA . HIS B 1 293 ? 3.91 -27.422 9.188 1 97.81 293 HIS B CA 1
ATOM 5692 C C . HIS B 1 293 ? 4.914 -26.938 8.148 1 97.81 293 HIS B C 1
ATOM 5694 O O . HIS B 1 293 ? 4.914 -25.766 7.781 1 97.81 293 HIS B O 1
ATOM 5700 N N . VAL B 1 294 ? 5.746 -27.797 7.734 1 97.62 294 VAL B N 1
ATOM 5701 C CA . VAL B 1 294 ? 6.742 -27.484 6.715 1 97.62 294 VAL B CA 1
ATOM 5702 C C . VAL B 1 294 ? 6.488 -28.312 5.461 1 97.62 294 VAL B C 1
ATOM 5704 O O . VAL B 1 294 ? 6.441 -29.547 5.531 1 97.62 294 VAL B O 1
ATOM 5707 N N . GLN B 1 295 ? 6.238 -27.703 4.352 1 97.38 295 GLN B N 1
ATOM 5708 C CA . GLN B 1 295 ? 6.129 -28.344 3.045 1 97.38 295 GLN B CA 1
ATOM 5709 C C . GLN B 1 295 ? 7.32 -28 2.16 1 97.38 295 GLN B C 1
ATOM 5711 O O . GLN B 1 295 ? 7.777 -26.859 2.145 1 97.38 295 GLN B O 1
ATOM 5716 N N . VAL B 1 296 ? 7.875 -29 1.482 1 96.69 296 VAL B N 1
ATOM 5717 C CA . VAL B 1 296 ? 9.078 -28.797 0.688 1 96.69 296 VAL B CA 1
ATOM 5718 C C . VAL B 1 296 ? 8.906 -29.422 -0.691 1 96.69 296 VAL B C 1
ATOM 5720 O O . VAL B 1 296 ? 8.258 -30.469 -0.827 1 96.69 296 VAL B O 1
ATOM 5723 N N . ALA B 1 297 ? 9.406 -28.812 -1.701 1 96.19 297 ALA B N 1
ATOM 5724 C CA . ALA B 1 297 ? 9.477 -29.359 -3.051 1 96.19 297 ALA B CA 1
ATOM 5725 C C . ALA B 1 297 ? 10.75 -28.906 -3.766 1 96.19 297 ALA B C 1
ATOM 5727 O O . ALA B 1 297 ? 11.305 -27.859 -3.447 1 96.19 297 ALA B O 1
ATOM 5728 N N . LYS B 1 298 ? 11.219 -29.719 -4.645 1 94.19 298 LYS B N 1
ATOM 5729 C CA . LYS B 1 298 ? 12.352 -29.375 -5.504 1 94.19 298 LYS B CA 1
ATOM 5730 C C . LYS B 1 298 ? 11.906 -29.188 -6.949 1 94.19 298 LYS B C 1
ATOM 5732 O O . LYS B 1 298 ? 11.086 -29.953 -7.453 1 94.19 298 LYS B O 1
ATOM 5737 N N . GLN B 1 299 ? 12.383 -28.172 -7.52 1 94.56 299 GLN B N 1
ATOM 5738 C CA . GLN B 1 299 ? 12.055 -27.875 -8.914 1 94.56 299 GLN B CA 1
ATOM 5739 C C . GLN B 1 299 ? 13.273 -27.344 -9.664 1 94.56 299 GLN B C 1
ATOM 5741 O O . GLN B 1 299 ? 14.125 -26.672 -9.078 1 94.56 299 GLN B O 1
ATOM 5746 N N . ILE B 1 300 ? 13.328 -27.594 -10.953 1 93.19 300 ILE B N 1
ATOM 5747 C CA . ILE B 1 300 ? 14.484 -27.219 -11.758 1 93.19 300 ILE B CA 1
ATOM 5748 C C . ILE B 1 300 ? 14.211 -25.891 -12.469 1 93.19 300 ILE B C 1
ATOM 5750 O O . ILE B 1 300 ? 13.156 -25.719 -13.094 1 93.19 300 ILE B O 1
ATOM 5754 N N . LEU B 1 301 ? 15.086 -24.969 -12.336 1 94.25 301 LEU B N 1
ATOM 5755 C CA . LEU B 1 301 ? 15.047 -23.734 -13.125 1 94.25 301 LEU B CA 1
ATOM 5756 C C . LEU B 1 301 ? 15.727 -23.938 -14.469 1 94.25 301 LEU B C 1
ATOM 5758 O O . LEU B 1 301 ? 16.938 -24.172 -14.531 1 94.25 301 LEU B O 1
ATOM 5762 N N . PRO B 1 302 ? 15.023 -23.844 -15.5 1 92.38 302 PRO B N 1
ATOM 5763 C CA . PRO B 1 302 ? 15.602 -24.172 -16.797 1 92.38 302 PRO B CA 1
ATOM 5764 C C . PRO B 1 302 ? 16.734 -23.234 -17.203 1 92.38 302 PRO B C 1
ATOM 5766 O O . PRO B 1 302 ? 17.781 -23.688 -17.688 1 92.38 302 PRO B O 1
ATOM 5769 N N . ARG B 1 303 ? 16.562 -21.953 -17.031 1 95.31 303 ARG B N 1
ATOM 5770 C CA . ARG B 1 303 ? 17.562 -20.969 -17.422 1 95.31 303 ARG B CA 1
ATOM 5771 C C . ARG B 1 303 ? 17.953 -20.094 -16.234 1 95.31 303 ARG B C 1
ATOM 5773 O O . ARG B 1 303 ? 17.078 -19.531 -15.562 1 95.31 303 ARG B O 1
ATOM 5780 N N . GLY B 1 304 ? 19.25 -20 -16.125 1 95.94 304 GLY B N 1
ATOM 5781 C CA . GLY B 1 304 ? 19.75 -19.25 -14.969 1 95.94 304 GLY B CA 1
ATOM 5782 C C . GLY B 1 304 ? 20.016 -17.781 -15.273 1 95.94 304 GLY B C 1
ATOM 5783 O O . GLY B 1 304 ? 19.844 -17.344 -16.406 1 95.94 304 GLY B O 1
ATOM 5784 N N . GLY B 1 305 ? 20.391 -17.047 -14.195 1 97.75 305 GLY B N 1
ATOM 5785 C CA . GLY B 1 305 ? 20.672 -15.617 -14.227 1 97.75 305 GLY B CA 1
ATOM 5786 C C . GLY B 1 305 ? 20.672 -14.977 -12.852 1 97.75 305 GLY B C 1
ATOM 5787 O O . GLY B 1 305 ? 20.922 -15.648 -11.852 1 97.75 305 GLY B O 1
ATOM 5788 N N . ASP B 1 306 ? 20.516 -13.648 -12.914 1 97.69 306 ASP B N 1
ATOM 5789 C CA . ASP B 1 306 ? 20.438 -12.883 -11.672 1 97.69 306 ASP B CA 1
ATOM 5790 C C . ASP B 1 306 ? 18.984 -12.781 -11.188 1 97.69 306 ASP B C 1
ATOM 5792 O O . ASP B 1 306 ? 18.109 -12.336 -11.93 1 97.69 306 ASP B O 1
ATOM 5796 N N . ILE B 1 307 ? 18.75 -13.258 -9.961 1 98.25 307 ILE B N 1
ATOM 5797 C CA . ILE B 1 307 ? 17.453 -12.977 -9.367 1 98.25 307 ILE B CA 1
ATOM 5798 C C . ILE B 1 307 ? 17.375 -11.5 -8.961 1 98.25 307 ILE B C 1
ATOM 5800 O O . ILE B 1 307 ? 18.219 -11.016 -8.203 1 98.25 307 ILE B O 1
ATOM 5804 N N . VAL B 1 308 ? 16.359 -10.75 -9.438 1 97.69 308 VAL B N 1
ATOM 5805 C CA . VAL B 1 308 ? 16.312 -9.32 -9.172 1 97.69 308 VAL B CA 1
ATOM 5806 C C . VAL B 1 308 ? 15.109 -8.984 -8.297 1 97.69 308 VAL B C 1
ATOM 5808 O O . VAL B 1 308 ? 14.977 -7.863 -7.809 1 97.69 308 VAL B O 1
ATOM 5811 N N . PHE B 1 309 ? 14.273 -9.906 -8.109 1 97.88 309 PHE B N 1
ATOM 5812 C CA . PHE B 1 309 ? 13.062 -9.758 -7.312 1 97.88 309 PHE B CA 1
ATOM 5813 C C . PHE B 1 309 ? 12.539 -11.117 -6.871 1 97.88 309 PHE B C 1
ATOM 5815 O O . PHE B 1 309 ? 12.688 -12.109 -7.586 1 97.88 309 PHE B O 1
ATOM 5822 N N . GLY B 1 310 ? 11.93 -11.195 -5.676 1 98.06 310 GLY B N 1
ATOM 5823 C CA . GLY B 1 310 ? 11.266 -12.398 -5.191 1 98.06 310 GLY B CA 1
ATOM 5824 C C . GLY B 1 310 ? 10.164 -12.109 -4.195 1 98.06 310 GLY B C 1
ATOM 5825 O O . GLY B 1 310 ? 10.234 -11.141 -3.436 1 98.06 310 GLY B O 1
ATOM 5826 N N . VAL B 1 311 ? 9.164 -12.938 -4.188 1 98.25 311 VAL B N 1
ATOM 5827 C CA . VAL B 1 311 ? 8.062 -12.82 -3.244 1 98.25 311 VAL B CA 1
ATOM 5828 C C . VAL B 1 311 ? 7.297 -14.133 -3.172 1 98.25 311 VAL B C 1
ATOM 5830 O O . VAL B 1 311 ? 7.367 -14.953 -4.09 1 98.25 311 VAL B O 1
ATOM 5833 N N . ALA B 1 312 ? 6.59 -14.336 -2.037 1 98.5 312 ALA B N 1
ATOM 5834 C CA . ALA B 1 312 ? 5.773 -15.539 -1.903 1 98.5 312 ALA B CA 1
ATOM 5835 C C . ALA B 1 312 ? 4.289 -15.188 -1.849 1 98.5 312 ALA B C 1
ATOM 5837 O O . ALA B 1 312 ? 3.924 -14.023 -1.661 1 98.5 312 ALA B O 1
ATOM 5838 N N . HIS B 1 313 ? 3.52 -16.141 -2.107 1 98.56 313 HIS B N 1
ATOM 5839 C CA . HIS B 1 313 ? 2.074 -16.094 -1.922 1 98.56 313 HIS B CA 1
ATOM 5840 C C . HIS B 1 313 ? 1.604 -17.203 -0.99 1 98.56 313 HIS B C 1
ATOM 5842 O O . HIS B 1 313 ? 1.82 -18.391 -1.269 1 98.56 313 HIS B O 1
ATOM 5848 N N . LEU B 1 314 ? 0.979 -16.828 0.026 1 98.5 314 LEU B N 1
ATOM 5849 C CA . LEU B 1 314 ? 0.446 -17.734 1.027 1 98.5 314 LEU B CA 1
ATOM 5850 C C . LEU B 1 314 ? -0.999 -17.391 1.367 1 98.5 314 LEU B C 1
ATOM 5852 O O . LEU B 1 314 ? -1.484 -16.312 1.011 1 98.5 314 LEU B O 1
ATOM 5856 N N . HIS B 1 315 ? -1.646 -18.312 1.979 1 98.06 315 HIS B N 1
ATOM 5857 C CA . HIS B 1 315 ? -2.977 -18.109 2.537 1 98.06 315 HIS B CA 1
ATOM 5858 C C . HIS B 1 315 ? -2.926 -17.984 4.059 1 98.06 315 HIS B C 1
ATOM 5860 O O . HIS B 1 315 ? -1.861 -18.156 4.66 1 98.06 315 HIS B O 1
ATOM 5866 N N . SER B 1 316 ? -4.113 -17.719 4.605 1 96 316 SER B N 1
ATOM 5867 C CA . SER B 1 316 ? -4.188 -17.625 6.059 1 96 316 SER B CA 1
ATOM 5868 C C . SER B 1 316 ? -3.551 -18.828 6.727 1 96 316 SER B C 1
ATOM 5870 O O . SER B 1 316 ? -3.725 -19.969 6.27 1 96 316 SER B O 1
ATOM 5872 N N . GLY B 1 317 ? -2.861 -18.547 7.855 1 97.31 317 GLY B N 1
ATOM 5873 C CA . GLY B 1 317 ? -2.072 -19.578 8.523 1 97.31 317 GLY B CA 1
ATOM 5874 C C . GLY B 1 317 ? -0.627 -19.609 8.062 1 97.31 317 GLY B C 1
ATOM 5875 O O . GLY B 1 317 ? 0.223 -20.219 8.711 1 97.31 317 GLY B O 1
ATOM 5876 N N . GLY B 1 318 ? -0.417 -19 6.902 1 98.38 318 GLY B N 1
ATOM 5877 C CA . GLY B 1 318 ? 0.936 -18.938 6.375 1 98.38 318 GLY B CA 1
ATOM 5878 C C . GLY B 1 318 ? 1.875 -18.109 7.23 1 98.38 318 GLY B C 1
ATOM 5879 O O . GLY B 1 318 ? 1.484 -17.062 7.762 1 98.38 318 GLY B O 1
ATOM 5880 N N . ILE B 1 319 ? 3.078 -18.562 7.359 1 97.25 319 ILE B N 1
ATOM 5881 C CA . ILE B 1 319 ? 4.102 -17.875 8.141 1 97.25 319 ILE B CA 1
ATOM 5882 C C . ILE B 1 319 ? 5.145 -17.266 7.203 1 97.25 319 ILE B C 1
ATOM 5884 O O . ILE B 1 319 ? 5.395 -16.062 7.242 1 97.25 319 ILE B O 1
ATOM 5888 N N . ALA B 1 320 ? 5.738 -18.109 6.398 1 97.38 320 ALA B N 1
ATOM 5889 C CA . ALA B 1 320 ? 6.777 -17.688 5.461 1 97.38 320 ALA B CA 1
ATOM 5890 C C . ALA B 1 320 ? 7.012 -18.75 4.391 1 97.38 320 ALA B C 1
ATOM 5892 O O . ALA B 1 320 ? 6.641 -19.906 4.566 1 97.38 320 ALA B O 1
ATOM 5893 N N . ALA B 1 321 ? 7.555 -18.328 3.285 1 98.62 321 ALA B N 1
ATOM 5894 C CA . ALA B 1 321 ? 8.07 -19.219 2.252 1 98.62 321 ALA B CA 1
ATOM 5895 C C . ALA B 1 321 ? 9.445 -18.766 1.771 1 98.62 321 ALA B C 1
ATOM 5897 O O . ALA B 1 321 ? 9.773 -17.578 1.84 1 98.62 321 ALA B O 1
ATOM 5898 N N . SER B 1 322 ? 10.219 -19.719 1.37 1 98.31 322 SER B N 1
ATOM 5899 C CA . SER B 1 322 ? 11.578 -19.406 0.951 1 98.31 322 SER B CA 1
ATOM 5900 C C . SER B 1 322 ? 12.016 -20.266 -0.227 1 98.31 322 SER B C 1
ATOM 5902 O O . SER B 1 322 ? 11.422 -21.312 -0.487 1 98.31 322 SER B O 1
ATOM 5904 N N . LEU B 1 323 ? 12.914 -19.781 -0.944 1 98.62 323 LEU B N 1
ATOM 5905 C CA . LEU B 1 323 ? 13.562 -20.469 -2.061 1 98.62 323 LEU B CA 1
ATOM 5906 C C . LEU B 1 323 ? 15.055 -20.625 -1.812 1 98.62 323 LEU B C 1
ATOM 5908 O O . LEU B 1 323 ? 15.711 -19.672 -1.356 1 98.62 323 LEU B O 1
ATOM 5912 N N . HIS B 1 324 ? 15.594 -21.844 -2.072 1 98.44 324 HIS B N 1
ATOM 5913 C CA . HIS B 1 324 ? 17 -22.141 -1.822 1 98.44 324 HIS B CA 1
ATOM 5914 C C . HIS B 1 324 ? 17.656 -22.719 -3.066 1 98.44 324 HIS B C 1
ATOM 5916 O O . HIS B 1 324 ? 17.031 -23.453 -3.824 1 98.44 324 HIS B O 1
ATOM 5922 N N . GLY B 1 325 ? 18.922 -22.406 -3.221 1 97.81 325 GLY B N 1
ATOM 5923 C CA . GLY B 1 325 ? 19.703 -23.016 -4.289 1 97.81 325 GLY B CA 1
ATOM 5924 C C . GLY B 1 325 ? 20.016 -24.469 -4.051 1 97.81 325 GLY B C 1
ATOM 5925 O O . GLY B 1 325 ? 19.719 -25.016 -2.979 1 97.81 325 GLY B O 1
ATOM 5926 N N . GLU B 1 326 ? 20.578 -25.047 -5.09 1 96.38 326 GLU B N 1
ATOM 5927 C CA . GLU B 1 326 ? 20.922 -26.469 -5.035 1 96.38 326 GLU B CA 1
ATOM 5928 C C . GLU B 1 326 ? 21.875 -26.75 -3.877 1 96.38 326 GLU B C 1
ATOM 5930 O O . GLU B 1 326 ? 21.797 -27.828 -3.26 1 96.38 326 GLU B O 1
ATOM 5935 N N . ASP B 1 327 ? 22.688 -25.828 -3.607 1 95.19 327 ASP B N 1
ATOM 5936 C CA . ASP B 1 327 ? 23.688 -25.969 -2.545 1 95.19 327 ASP B CA 1
ATOM 5937 C C . ASP B 1 327 ? 23.109 -25.562 -1.191 1 95.19 327 ASP B C 1
ATOM 5939 O O . ASP B 1 327 ? 23.828 -25.484 -0.2 1 95.19 327 ASP B O 1
ATOM 5943 N N . GLY B 1 328 ? 21.828 -25.203 -1.166 1 95.94 328 GLY B N 1
ATOM 5944 C CA . GLY B 1 328 ? 21.172 -24.875 0.088 1 95.94 328 GLY B CA 1
ATOM 5945 C C . GLY B 1 328 ? 21.188 -23.391 0.395 1 95.94 328 GLY B C 1
ATOM 5946 O O . GLY B 1 328 ? 20.547 -22.938 1.347 1 95.94 328 GLY B O 1
ATOM 5947 N N . ARG B 1 329 ? 21.844 -22.609 -0.322 1 97.06 329 ARG B N 1
ATOM 5948 C CA . ARG B 1 329 ? 21.906 -21.172 -0.041 1 97.06 329 ARG B CA 1
ATOM 5949 C C . ARG B 1 329 ? 20.531 -20.531 -0.184 1 97.06 329 ARG B C 1
ATOM 5951 O O . ARG B 1 329 ? 19.75 -20.906 -1.065 1 97.06 329 ARG B O 1
ATOM 5958 N N . LEU B 1 330 ? 20.297 -19.547 0.662 1 97.5 330 LEU B N 1
ATOM 5959 C CA . LEU B 1 330 ? 19.031 -18.828 0.615 1 97.5 330 LEU B CA 1
ATOM 5960 C C . LEU B 1 330 ? 19 -17.859 -0.568 1 97.5 330 LEU B C 1
ATOM 5962 O O . LEU B 1 330 ? 19.906 -17.047 -0.735 1 97.5 330 LEU B O 1
ATOM 5966 N N . LEU B 1 331 ? 18.016 -18.016 -1.375 1 98.25 331 LEU B N 1
ATOM 5967 C CA . LEU B 1 331 ? 17.828 -17.109 -2.502 1 98.25 331 LEU B CA 1
ATOM 5968 C C . LEU B 1 331 ? 16.844 -16 -2.152 1 98.25 331 LEU B C 1
ATOM 5970 O O . LEU B 1 331 ? 17.031 -14.844 -2.527 1 98.25 331 LEU B O 1
ATOM 5974 N N . CYS B 1 332 ? 15.805 -16.297 -1.474 1 97.56 332 CYS B N 1
ATOM 5975 C CA . CYS B 1 332 ? 14.789 -15.352 -1.036 1 97.56 332 CYS B CA 1
ATOM 5976 C C . CYS B 1 332 ? 13.922 -15.953 0.065 1 97.56 332 CYS B C 1
ATOM 5978 O O . CYS B 1 332 ? 13.555 -17.125 0.006 1 97.56 332 CYS B O 1
ATOM 5980 N N . GLU B 1 333 ? 13.664 -15.258 1.062 1 96.81 333 GLU B N 1
ATOM 5981 C CA . GLU B 1 333 ? 12.648 -15.562 2.068 1 96.81 333 GLU B CA 1
ATOM 5982 C C . GLU B 1 333 ? 11.578 -14.469 2.125 1 96.81 333 GLU B C 1
ATOM 5984 O O . GLU B 1 333 ? 11.898 -13.289 2.225 1 96.81 333 GLU B O 1
ATOM 5989 N N . SER B 1 334 ? 10.414 -14.812 1.981 1 97.06 334 SER B N 1
ATOM 5990 C CA . SER B 1 334 ? 9.258 -13.93 2.051 1 97.06 334 SER B CA 1
ATOM 5991 C C . SER B 1 334 ? 8.375 -14.258 3.252 1 97.06 334 SER B C 1
ATOM 5993 O O . SER B 1 334 ? 7.887 -15.383 3.375 1 97.06 334 SER B O 1
ATOM 5995 N N . THR B 1 335 ? 8.125 -13.344 4.09 1 95.25 335 THR B N 1
ATOM 5996 C CA . THR B 1 335 ? 7.402 -13.555 5.34 1 95.25 335 THR B CA 1
ATOM 5997 C C . THR B 1 335 ? 6.055 -12.836 5.316 1 95.25 335 THR B C 1
ATOM 5999 O O . THR B 1 335 ? 5.957 -11.711 4.824 1 95.25 335 THR B O 1
ATOM 6002 N N . ALA B 1 336 ? 5.098 -13.445 5.969 1 95.88 336 ALA B N 1
ATOM 6003 C CA . ALA B 1 336 ? 3.748 -12.883 6.016 1 95.88 336 ALA B CA 1
ATOM 6004 C C . ALA B 1 336 ? 3.627 -11.836 7.117 1 95.88 336 ALA B C 1
ATOM 6006 O O . ALA B 1 336 ? 4.199 -11.992 8.195 1 95.88 336 ALA B O 1
ATOM 6007 N N . THR B 1 337 ? 2.922 -10.766 6.793 1 91.88 337 THR B N 1
ATOM 6008 C CA . THR B 1 337 ? 2.48 -9.789 7.781 1 91.88 337 THR B CA 1
ATOM 6009 C C . THR B 1 337 ? 0.972 -9.883 8 1 91.88 337 THR B C 1
ATOM 6011 O O . THR B 1 337 ? 0.199 -9.859 7.039 1 91.88 337 THR B O 1
ATOM 6014 N N . TYR B 1 338 ? 0.537 -9.984 9.297 1 92.38 338 TYR B N 1
ATOM 6015 C CA . TYR B 1 338 ? -0.879 -10.047 9.641 1 92.38 338 TYR B CA 1
ATOM 6016 C C . TYR B 1 338 ? -1.386 -8.703 10.141 1 92.38 338 TYR B C 1
ATOM 6018 O O . TYR B 1 338 ? -0.637 -7.934 10.75 1 92.38 338 TYR B O 1
ATOM 6026 N N . GLY B 1 339 ? -2.662 -8.422 9.766 1 89.94 339 GLY B N 1
ATOM 6027 C CA . GLY B 1 339 ? -3.299 -7.262 10.375 1 89.94 339 GLY B CA 1
ATOM 6028 C C . GLY B 1 339 ? -3.691 -7.488 11.82 1 89.94 339 GLY B C 1
ATOM 6029 O O . GLY B 1 339 ? -3.566 -8.602 12.344 1 89.94 339 GLY B O 1
ATOM 6030 N N . ASP B 1 340 ? -4.121 -6.461 12.5 1 87.88 340 ASP B N 1
ATOM 6031 C CA . ASP B 1 340 ? -4.535 -6.562 13.891 1 87.88 340 ASP B CA 1
ATOM 6032 C C . ASP B 1 340 ? -5.781 -5.719 14.156 1 87.88 340 ASP B C 1
ATOM 6034 O O . ASP B 1 340 ? -6.074 -5.379 15.305 1 87.88 340 ASP B O 1
ATOM 6038 N N . GLY B 1 341 ? -6.43 -5.352 13.164 1 89.12 341 GLY B N 1
ATOM 6039 C CA . GLY B 1 341 ? -7.629 -4.531 13.258 1 89.12 341 GLY B CA 1
ATOM 6040 C C . GLY B 1 341 ? -8.742 -4.988 12.336 1 89.12 341 GLY B C 1
ATOM 6041 O O . GLY B 1 341 ? -8.836 -6.172 12.008 1 89.12 341 GLY B O 1
ATOM 6042 N N . GLN B 1 342 ? -9.703 -4.02 11.984 1 91.62 342 GLN B N 1
ATOM 6043 C CA . GLN B 1 342 ? -10.844 -4.352 11.141 1 91.62 342 GLN B CA 1
ATOM 6044 C C . GLN B 1 342 ? -10.781 -3.609 9.812 1 91.62 342 GLN B C 1
ATOM 6046 O O . GLN B 1 342 ? -11.477 -3.973 8.859 1 91.62 342 GLN B O 1
ATOM 6051 N N . GLU B 1 343 ? -9.953 -2.631 9.695 1 89.31 343 GLU B N 1
ATOM 6052 C CA . GLU B 1 343 ? -9.906 -1.752 8.531 1 89.31 343 GLU B CA 1
ATOM 6053 C C . GLU B 1 343 ? -9.203 -2.43 7.355 1 89.31 343 GLU B C 1
ATOM 6055 O O . GLU B 1 343 ? -8.297 -3.24 7.551 1 89.31 343 GLU B O 1
ATOM 6060 N N . ALA B 1 344 ? -9.594 -2.055 6.18 1 93.56 344 ALA B N 1
ATOM 6061 C CA . ALA B 1 344 ? -8.938 -2.592 4.988 1 93.56 344 ALA B CA 1
ATOM 6062 C C . ALA B 1 344 ? -7.43 -2.357 5.035 1 93.56 344 ALA B C 1
ATOM 6064 O O . ALA B 1 344 ? -6.977 -1.231 5.254 1 93.56 344 ALA B O 1
ATOM 6065 N N . GLY B 1 345 ? -6.684 -3.416 4.867 1 90.88 345 GLY B N 1
ATOM 6066 C CA . GLY B 1 345 ? -5.234 -3.338 4.922 1 90.88 345 GLY B CA 1
ATOM 6067 C C . GLY B 1 345 ? -4.672 -3.65 6.297 1 90.88 345 GLY B C 1
ATOM 6068 O O . GLY B 1 345 ? -3.453 -3.736 6.469 1 90.88 345 GLY B O 1
ATOM 6069 N N . ASN B 1 346 ? -5.504 -3.785 7.281 1 90.25 346 ASN B N 1
ATOM 6070 C CA . ASN B 1 346 ? -5.098 -4.109 8.648 1 90.25 346 ASN B CA 1
ATOM 6071 C C . ASN B 1 346 ? -6.031 -5.137 9.281 1 90.25 346 ASN B C 1
ATOM 6073 O O . ASN B 1 346 ? -6.371 -5.027 10.461 1 90.25 346 ASN B O 1
ATOM 6077 N N . GLU B 1 347 ? -6.477 -6.047 8.609 1 94.81 347 GLU B N 1
ATOM 6078 C CA . GLU B 1 347 ? -7.469 -7 9.102 1 94.81 347 GLU B CA 1
ATOM 6079 C C . GLU B 1 347 ? -6.816 -8.109 9.914 1 94.81 347 GLU B C 1
ATOM 6081 O O . GLU B 1 347 ? -5.941 -8.82 9.414 1 94.81 347 GLU B O 1
ATOM 6086 N N . ALA B 1 348 ? -7.309 -8.203 11.117 1 94.19 348 ALA B N 1
ATOM 6087 C CA . ALA B 1 348 ? -6.793 -9.258 11.992 1 94.19 348 ALA B CA 1
ATOM 6088 C C . ALA B 1 348 ? -7.059 -10.641 11.406 1 94.19 348 ALA B C 1
ATOM 6090 O O . ALA B 1 348 ? -8.117 -10.875 10.82 1 94.19 348 ALA B O 1
ATOM 6091 N N . ASP B 1 349 ? -6.062 -11.57 11.492 1 94.19 349 ASP B N 1
ATOM 6092 C CA . ASP B 1 349 ? -6.145 -12.984 11.133 1 94.19 349 ASP B CA 1
ATOM 6093 C C . ASP B 1 349 ? -6.008 -13.18 9.625 1 94.19 349 ASP B C 1
ATOM 6095 O O . ASP B 1 349 ? -6.168 -14.297 9.125 1 94.19 349 ASP B O 1
ATOM 6099 N N . TYR B 1 350 ? -5.75 -12.148 8.906 1 96.69 350 TYR B N 1
ATOM 6100 C CA . TYR B 1 350 ? -5.484 -12.234 7.473 1 96.69 350 TYR B CA 1
ATOM 6101 C C . TYR B 1 350 ? -4.07 -11.781 7.148 1 96.69 350 TYR B C 1
ATOM 6103 O O . TYR B 1 350 ? -3.535 -10.883 7.809 1 96.69 350 TYR B O 1
ATOM 6111 N N . ILE B 1 351 ? -3.482 -12.406 6.18 1 96.5 351 ILE B N 1
ATOM 6112 C CA . ILE B 1 351 ? -2.232 -11.875 5.645 1 96.5 351 ILE B CA 1
ATOM 6113 C C . ILE B 1 351 ? -2.508 -10.602 4.848 1 96.5 351 ILE B C 1
ATOM 6115 O O . ILE B 1 351 ? -3.178 -10.641 3.814 1 96.5 351 ILE B O 1
ATOM 6119 N N . VAL B 1 352 ? -1.96 -9.523 5.273 1 95.19 352 VAL B N 1
ATOM 6120 C CA . VAL B 1 352 ? -2.234 -8.258 4.605 1 95.19 352 VAL B CA 1
ATOM 6121 C C . VAL B 1 352 ? -1.029 -7.844 3.764 1 95.19 352 VAL B C 1
ATOM 6123 O O . VAL B 1 352 ? -1.107 -6.898 2.977 1 95.19 352 VAL B O 1
ATOM 6126 N N . GLY B 1 353 ? 0.073 -8.523 3.875 1 94.69 353 GLY B N 1
ATOM 6127 C CA . GLY B 1 353 ? 1.28 -8.25 3.111 1 94.69 353 GLY B CA 1
ATOM 6128 C C . GLY B 1 353 ? 2.283 -9.383 3.154 1 94.69 353 GLY B C 1
ATOM 6129 O O . GLY B 1 353 ? 2.287 -10.18 4.094 1 94.69 353 GLY B O 1
ATOM 6130 N N . MET B 1 354 ? 3.107 -9.43 2.143 1 96.44 354 MET B N 1
ATOM 6131 C CA . MET B 1 354 ? 4.273 -10.312 2.09 1 96.44 354 MET B CA 1
ATOM 6132 C C . MET B 1 354 ? 5.551 -9.508 1.874 1 96.44 354 MET B C 1
ATOM 6134 O O . MET B 1 354 ? 5.57 -8.57 1.082 1 96.44 354 MET B O 1
ATOM 6138 N N . SER B 1 355 ? 6.59 -9.906 2.629 1 93.44 355 SER B N 1
ATOM 6139 C CA . SER B 1 355 ? 7.867 -9.25 2.381 1 93.44 355 SER B CA 1
ATOM 6140 C C . SER B 1 355 ? 8.453 -9.672 1.037 1 93.44 355 SER B C 1
ATOM 6142 O O . SER B 1 355 ? 8.125 -10.734 0.515 1 93.44 355 SER B O 1
ATOM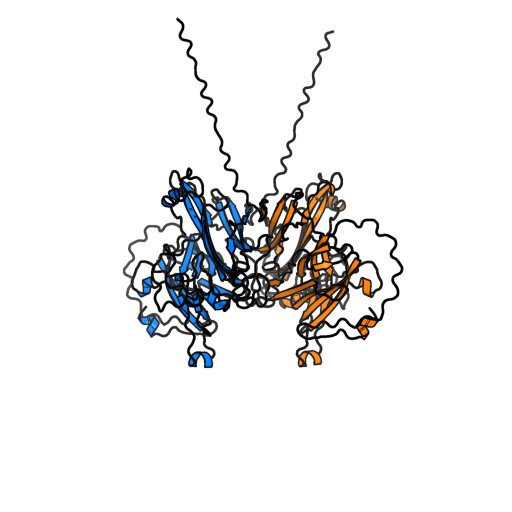 6144 N N . THR B 1 356 ? 9.25 -8.781 0.465 1 95.25 356 THR B N 1
ATOM 6145 C CA . THR B 1 356 ? 9.828 -9.031 -0.85 1 95.25 356 THR B CA 1
ATOM 6146 C C . THR B 1 356 ? 11.352 -9.008 -0.782 1 95.25 356 THR B C 1
ATOM 6148 O O . THR B 1 356 ? 11.93 -8.484 0.174 1 95.25 356 THR B O 1
ATOM 6151 N N . CYS B 1 357 ? 11.992 -9.648 -1.752 1 95.75 357 CYS B N 1
ATOM 6152 C CA . CYS B 1 357 ? 13.445 -9.664 -1.906 1 95.75 357 CYS B CA 1
ATOM 6153 C C . CYS B 1 357 ? 13.875 -8.82 -3.104 1 95.75 357 CYS B C 1
ATOM 6155 O O . CYS B 1 357 ? 13.32 -8.961 -4.195 1 95.75 357 CYS B O 1
ATOM 6157 N N . TYR B 1 358 ? 14.812 -7.969 -2.85 1 95.12 358 TYR B N 1
ATOM 6158 C CA . TYR B 1 358 ? 15.453 -7.172 -3.891 1 95.12 358 TYR B CA 1
ATOM 6159 C C . TYR B 1 358 ? 16.969 -7.289 -3.812 1 95.12 358 TYR B C 1
ATOM 6161 O O . TYR B 1 358 ? 17.656 -6.344 -3.406 1 95.12 358 TYR B O 1
ATOM 6169 N N . PRO B 1 359 ? 17.422 -8.406 -4.293 1 95 359 PRO B N 1
ATOM 6170 C CA . PRO B 1 359 ? 18.875 -8.516 -4.266 1 95 359 PRO B CA 1
ATOM 6171 C C . PRO B 1 359 ? 19.578 -7.488 -5.156 1 95 359 PRO B C 1
ATOM 6173 O O . PRO B 1 359 ? 19.031 -7.105 -6.199 1 95 359 PRO B O 1
ATOM 6176 N N . LYS B 1 360 ? 20.797 -7.133 -4.668 1 89.69 360 LYS B N 1
ATOM 6177 C CA . LYS B 1 360 ? 21.625 -6.34 -5.57 1 89.69 360 LYS B CA 1
ATOM 6178 C C . LYS B 1 360 ? 21.953 -7.121 -6.84 1 89.69 360 LYS B C 1
ATOM 6180 O O . LYS B 1 360 ? 22.109 -8.344 -6.801 1 89.69 360 LYS B O 1
ATOM 6185 N N . PRO B 1 361 ? 22.016 -6.352 -7.891 1 87 361 PRO B N 1
ATOM 6186 C CA . PRO B 1 361 ? 22.359 -7.059 -9.125 1 87 361 PRO B CA 1
ATOM 6187 C C . PRO B 1 361 ? 23.625 -7.898 -8.992 1 87 361 PRO B C 1
ATOM 6189 O O . PRO B 1 361 ? 24.656 -7.398 -8.523 1 87 361 PRO B O 1
ATOM 6192 N N . GLY B 1 362 ? 23.5 -9.117 -9.32 1 90.75 362 GLY B N 1
ATOM 6193 C CA . GLY B 1 362 ? 24.656 -10.008 -9.305 1 90.75 362 GLY B CA 1
ATOM 6194 C C . GLY B 1 362 ? 24.891 -10.664 -7.961 1 90.75 362 GLY B C 1
ATOM 6195 O O . GLY B 1 362 ? 25.703 -11.578 -7.844 1 90.75 362 GLY B O 1
ATOM 6196 N N . ALA B 1 363 ? 24.172 -10.297 -6.969 1 93.62 363 ALA B N 1
ATOM 6197 C CA . ALA B 1 363 ? 24.406 -10.82 -5.625 1 93.62 363 ALA B CA 1
ATOM 6198 C C . ALA B 1 363 ? 23.781 -12.203 -5.465 1 93.62 363 ALA B C 1
ATOM 6200 O O . ALA B 1 363 ? 24.297 -13.039 -4.715 1 93.62 363 ALA B O 1
ATOM 6201 N N . VAL B 1 364 ? 22.688 -12.469 -6.086 1 97.31 364 VAL B N 1
ATOM 6202 C CA . VAL B 1 364 ? 22 -13.75 -6.031 1 97.31 364 VAL B CA 1
ATOM 6203 C C . VAL B 1 364 ? 21.812 -14.305 -7.441 1 97.31 364 VAL B C 1
ATOM 6205 O O . VAL B 1 364 ? 21 -13.797 -8.219 1 97.31 364 VAL B O 1
ATOM 6208 N N . THR B 1 365 ? 22.562 -15.336 -7.695 1 97.06 365 THR B N 1
ATOM 6209 C CA . THR B 1 365 ? 22.562 -15.906 -9.039 1 97.06 365 THR B CA 1
ATOM 6210 C C . THR B 1 365 ? 22.156 -17.375 -8.992 1 97.06 365 THR B C 1
ATOM 6212 O O . THR B 1 365 ? 22.344 -18.047 -7.977 1 97.06 365 THR B O 1
ATOM 6215 N N . VAL B 1 366 ? 21.594 -17.812 -10.086 1 97.44 366 VAL B N 1
ATOM 6216 C CA . VAL B 1 366 ? 21.234 -19.219 -10.281 1 97.44 366 VAL B CA 1
ATOM 6217 C C . VAL B 1 366 ? 21.734 -19.688 -11.648 1 97.44 366 VAL B C 1
ATOM 6219 O O . VAL B 1 366 ? 21.797 -18.906 -12.602 1 97.44 366 VAL B O 1
ATOM 6222 N N . ARG B 1 367 ? 22.078 -20.938 -11.742 1 96.62 367 ARG B N 1
ATOM 6223 C CA . ARG B 1 367 ? 22.641 -21.5 -12.977 1 96.62 367 ARG B CA 1
ATOM 6224 C C . ARG B 1 367 ? 21.547 -22.172 -13.797 1 96.62 367 ARG B C 1
ATOM 6226 O O . ARG B 1 367 ? 20.484 -22.531 -13.273 1 96.62 367 ARG B O 1
ATOM 6233 N N . ASP B 1 368 ? 21.844 -22.391 -15.102 1 95.56 368 ASP B N 1
ATOM 6234 C CA . ASP B 1 368 ? 20.984 -23.188 -15.961 1 95.56 368 ASP B CA 1
ATOM 6235 C C . ASP B 1 368 ? 20.781 -24.578 -15.391 1 95.56 368 ASP B C 1
ATOM 6237 O O . ASP B 1 368 ? 21.734 -25.266 -15.047 1 95.56 368 ASP B O 1
ATOM 6241 N N . GLY B 1 369 ? 19.531 -24.969 -15.25 1 94.06 369 GLY B N 1
ATOM 6242 C CA . GLY B 1 369 ? 19.234 -26.328 -14.82 1 94.06 369 GLY B CA 1
ATOM 6243 C C . GLY B 1 369 ? 19.438 -26.531 -13.328 1 94.06 369 GLY B C 1
ATOM 6244 O O . GLY B 1 369 ? 19.484 -27.672 -12.852 1 94.06 369 GLY B O 1
ATOM 6245 N N . GLU B 1 370 ? 19.547 -25.438 -12.609 1 95.75 370 GLU B N 1
ATOM 6246 C CA . GLU B 1 370 ? 19.781 -25.594 -11.18 1 95.75 370 GLU B CA 1
ATOM 6247 C C . GLU B 1 370 ? 18.531 -26.125 -10.477 1 95.75 370 GLU B C 1
ATOM 6249 O O . GLU B 1 370 ? 17.406 -25.703 -10.781 1 95.75 370 GLU B O 1
ATOM 6254 N N . VAL B 1 371 ? 18.734 -27.094 -9.617 1 94.88 371 VAL B N 1
ATOM 6255 C CA . VAL B 1 371 ? 17.625 -27.609 -8.805 1 94.88 371 VAL B CA 1
ATOM 6256 C C . VAL B 1 371 ? 17.422 -26.719 -7.59 1 94.88 371 VAL B C 1
ATOM 6258 O O . VAL B 1 371 ? 18.297 -26.594 -6.738 1 94.88 371 VAL B O 1
ATOM 6261 N N . LEU B 1 372 ? 16.281 -26.125 -7.523 1 96.75 372 LEU B N 1
ATOM 6262 C CA . LEU B 1 372 ? 15.953 -25.234 -6.41 1 96.75 372 LEU B CA 1
ATOM 6263 C C . LEU B 1 372 ? 14.992 -25.906 -5.441 1 96.75 372 LEU B C 1
ATOM 6265 O O . LEU B 1 372 ? 14.219 -26.797 -5.84 1 96.75 372 LEU B O 1
ATOM 6269 N N . THR B 1 373 ? 15.094 -25.547 -4.199 1 97.06 373 THR B N 1
ATOM 6270 C CA . THR B 1 373 ? 14.203 -26.062 -3.164 1 97.06 373 THR B CA 1
ATOM 6271 C C . THR B 1 373 ? 13.25 -24.969 -2.682 1 97.06 373 THR B C 1
ATOM 6273 O O . THR B 1 373 ? 13.688 -23.922 -2.197 1 97.06 373 THR B O 1
ATOM 6276 N N . VAL B 1 374 ? 11.992 -25.188 -2.818 1 97.88 374 VAL B N 1
ATOM 6277 C CA . VAL B 1 374 ? 10.977 -24.281 -2.303 1 97.88 374 VAL B CA 1
ATOM 6278 C C . VAL B 1 374 ? 10.422 -24.828 -0.988 1 97.88 374 VAL B C 1
ATOM 6280 O O . VAL B 1 374 ? 10.133 -26.016 -0.871 1 97.88 374 VAL B O 1
ATOM 6283 N N . VAL B 1 375 ? 10.336 -23.938 0.005 1 98.38 375 VAL B N 1
ATOM 6284 C CA . VAL B 1 375 ? 9.859 -24.297 1.34 1 98.38 375 VAL B CA 1
ATOM 6285 C C . VAL B 1 375 ? 8.711 -23.375 1.74 1 98.38 375 VAL B C 1
ATOM 6287 O O . VAL B 1 375 ? 8.773 -22.172 1.538 1 98.38 375 VAL B O 1
ATOM 6290 N N . SER B 1 376 ? 7.645 -23.938 2.248 1 98.62 376 SER B N 1
ATOM 6291 C CA . SER B 1 376 ? 6.523 -23.172 2.779 1 98.62 376 SER B CA 1
ATOM 6292 C C . SER B 1 376 ? 6.211 -23.578 4.219 1 98.62 376 SER B C 1
ATOM 6294 O O . SER B 1 376 ? 6.18 -24.766 4.539 1 98.62 376 SER B O 1
ATOM 6296 N N . ASN B 1 377 ? 6.031 -22.609 5.066 1 98.44 377 ASN B N 1
ATOM 6297 C CA . ASN B 1 377 ? 5.719 -22.812 6.477 1 98.44 377 ASN B CA 1
ATOM 6298 C C . ASN B 1 377 ? 4.336 -22.281 6.828 1 98.44 377 ASN B C 1
ATOM 6300 O O . ASN B 1 377 ? 4.004 -21.141 6.5 1 98.44 377 ASN B O 1
ATOM 6304 N N . TYR B 1 378 ? 3.592 -23.109 7.504 1 98.56 378 TYR B N 1
ATOM 6305 C CA . TYR B 1 378 ? 2.271 -22.734 8.008 1 98.56 378 TYR B CA 1
ATOM 6306 C C . TYR B 1 378 ? 2.133 -23.078 9.484 1 98.56 378 TYR B C 1
ATOM 6308 O O . TYR B 1 378 ? 2.697 -24.078 9.953 1 98.56 378 TYR B O 1
ATOM 6316 N N . SER B 1 379 ? 1.36 -22.188 10.18 1 97.81 379 SER B N 1
ATOM 6317 C CA . SER B 1 379 ? 0.882 -22.625 11.484 1 97.81 379 SER B CA 1
ATOM 6318 C C . SER B 1 379 ? -0.015 -23.859 11.352 1 97.81 379 SER B C 1
ATOM 6320 O O . SER B 1 379 ? -0.862 -23.922 10.461 1 97.81 379 SER B O 1
ATOM 6322 N N . SER B 1 380 ? 0.207 -24.828 12.227 1 97.88 380 SER B N 1
ATOM 6323 C CA . SER B 1 380 ? -0.614 -26.047 12.188 1 97.88 380 SER B CA 1
ATOM 6324 C C . SER B 1 380 ? -1.392 -26.219 13.484 1 97.88 380 SER B C 1
ATOM 6326 O O . SER B 1 380 ? -1.762 -27.344 13.844 1 97.88 380 SER B O 1
ATOM 6328 N N . HIS B 1 381 ? -1.571 -25.125 14.234 1 96 381 HIS B N 1
ATOM 6329 C CA . HIS B 1 381 ? -2.414 -25.188 15.422 1 96 381 HIS B CA 1
ATOM 6330 C C . HIS B 1 381 ? -3.811 -25.688 15.086 1 96 381 HIS B C 1
ATOM 6332 O O . HIS B 1 381 ? -4.477 -26.297 15.93 1 96 381 HIS B O 1
ATOM 6338 N N . GLN B 1 382 ? -4.211 -25.453 13.938 1 95.81 382 GLN B N 1
ATOM 6339 C CA . GLN B 1 382 ? -5.438 -26 13.367 1 95.81 382 GLN B CA 1
ATOM 6340 C C . GLN B 1 382 ? -5.223 -26.438 11.922 1 95.81 382 GLN B C 1
ATOM 6342 O O . GLN B 1 382 ? -4.223 -26.078 11.297 1 95.81 382 GLN B O 1
ATOM 6347 N N . GLN B 1 383 ? -6.121 -27.281 11.445 1 96.75 383 GLN B N 1
ATOM 6348 C CA . GLN B 1 383 ? -6.07 -27.719 10.047 1 96.75 383 GLN B CA 1
ATOM 6349 C C . GLN B 1 383 ? -6.367 -26.547 9.109 1 96.75 383 GLN B C 1
ATOM 6351 O O . GLN B 1 383 ? -7.219 -25.703 9.398 1 96.75 383 GLN B O 1
ATOM 6356 N N . HIS B 1 384 ? -5.645 -26.484 8.023 1 98.06 384 HIS B N 1
ATOM 6357 C CA . HIS B 1 384 ? -5.945 -25.562 6.938 1 98.06 384 HIS B CA 1
ATOM 6358 C C . HIS B 1 384 ? -6.148 -26.297 5.621 1 98.06 384 HIS B C 1
ATOM 6360 O O . HIS B 1 384 ? -5.418 -27.234 5.312 1 98.06 384 HIS B O 1
ATOM 6366 N N . THR B 1 385 ? -7.168 -25.906 4.855 1 97.69 385 THR B N 1
ATOM 6367 C CA . THR B 1 385 ? -7.438 -26.547 3.564 1 97.69 385 THR B CA 1
ATOM 6368 C C . THR B 1 385 ? -7.219 -25.547 2.424 1 97.69 385 THR B C 1
ATOM 6370 O O . THR B 1 385 ? -7.465 -24.359 2.578 1 97.69 385 THR B O 1
ATOM 6373 N N . GLY B 1 386 ? -6.754 -26.078 1.304 1 96.44 386 GLY B N 1
ATOM 6374 C CA . GLY B 1 386 ? -6.645 -25.281 0.09 1 96.44 386 GLY B CA 1
ATOM 6375 C C . GLY B 1 386 ? -5.629 -24.172 0.198 1 96.44 386 GLY B C 1
ATOM 6376 O O . GLY B 1 386 ? -5.828 -23.078 -0.357 1 96.44 386 GLY B O 1
ATOM 6377 N N . VAL B 1 387 ? -4.59 -24.359 0.995 1 98 387 VAL B N 1
ATOM 6378 C CA . VAL B 1 387 ? -3.588 -23.312 1.124 1 98 387 VAL B CA 1
ATOM 6379 C C . VAL B 1 387 ? -2.605 -23.375 -0.042 1 98 387 VAL B C 1
ATOM 6381 O O . VAL B 1 387 ? -2.537 -24.391 -0.739 1 98 387 VAL B O 1
ATOM 6384 N N . MET B 1 388 ? -1.935 -22.328 -0.291 1 98.12 388 MET B N 1
ATOM 6385 C CA . MET B 1 388 ? -0.937 -22.266 -1.355 1 98.12 388 MET B CA 1
ATOM 6386 C C . MET B 1 388 ? 0.443 -21.938 -0.792 1 98.12 388 MET B C 1
ATOM 6388 O O . MET B 1 388 ? 0.556 -21.344 0.278 1 98.12 388 MET B O 1
ATOM 6392 N N . GLY B 1 389 ? 1.462 -22.453 -1.356 1 98.31 389 GLY B N 1
ATOM 6393 C CA . GLY B 1 389 ? 2.865 -22.156 -1.127 1 98.31 389 GLY B CA 1
ATOM 6394 C C . GLY B 1 389 ? 3.631 -21.875 -2.404 1 98.31 389 GLY B C 1
ATOM 6395 O O . GLY B 1 389 ? 4.293 -22.75 -2.949 1 98.31 389 GLY B O 1
ATOM 6396 N N . LEU B 1 390 ? 3.52 -20.641 -2.852 1 98.5 390 LEU B N 1
ATOM 6397 C CA . LEU B 1 390 ? 4.137 -20.234 -4.113 1 98.5 390 LEU B CA 1
ATOM 6398 C C . LEU B 1 390 ? 5.258 -19.234 -3.871 1 98.5 390 LEU B C 1
ATOM 6400 O O . LEU B 1 390 ? 5.16 -18.391 -2.977 1 98.5 390 LEU B O 1
ATOM 6404 N N . VAL B 1 391 ? 6.262 -19.312 -4.629 1 98.38 391 VAL B N 1
ATOM 6405 C CA . VAL B 1 391 ? 7.332 -18.328 -4.633 1 98.38 391 VAL B CA 1
ATOM 6406 C C . VAL B 1 391 ? 7.562 -17.812 -6.055 1 98.38 391 VAL B C 1
ATOM 6408 O O . VAL B 1 391 ? 7.797 -18.609 -6.973 1 98.38 391 VAL B O 1
ATOM 6411 N N . TYR B 1 392 ? 7.457 -16.5 -6.25 1 98 392 TYR B N 1
ATOM 6412 C CA . TYR B 1 392 ? 7.723 -15.797 -7.496 1 98 392 TYR B CA 1
ATOM 6413 C C . TYR B 1 392 ? 9.133 -15.227 -7.512 1 98 392 TYR B C 1
ATOM 6415 O O . TYR B 1 392 ? 9.555 -14.578 -6.547 1 98 392 TYR B O 1
ATOM 6423 N N . ILE B 1 393 ? 9.836 -15.422 -8.609 1 98.31 393 ILE B N 1
ATOM 6424 C CA . ILE B 1 393 ? 11.078 -14.672 -8.781 1 98.31 393 ILE B CA 1
ATOM 6425 C C . ILE B 1 393 ? 11.148 -14.109 -10.203 1 98.31 393 ILE B C 1
ATOM 6427 O O . ILE B 1 393 ? 10.531 -14.656 -11.125 1 98.31 393 ILE B O 1
ATOM 6431 N N . LEU B 1 394 ? 11.828 -13.008 -10.359 1 98.5 394 LEU B N 1
ATOM 6432 C CA . LEU B 1 394 ? 12.242 -12.453 -11.641 1 98.5 394 LEU B CA 1
ATOM 6433 C C . LEU B 1 394 ? 13.727 -12.688 -11.883 1 98.5 394 LEU B C 1
ATOM 6435 O O . LEU B 1 394 ? 14.555 -12.375 -11.023 1 98.5 394 LEU B O 1
ATOM 6439 N N . VAL B 1 395 ? 13.992 -13.227 -13.031 1 98.12 395 VAL B N 1
ATOM 6440 C CA . VAL B 1 395 ? 15.375 -13.594 -13.336 1 98.12 395 VAL B CA 1
ATOM 6441 C C . VAL B 1 395 ? 15.836 -12.852 -14.594 1 98.12 395 VAL B C 1
ATOM 6443 O O . VAL B 1 395 ? 15.195 -12.93 -15.641 1 98.12 395 VAL B O 1
ATOM 6446 N N . ALA B 1 396 ? 16.891 -12.062 -14.461 1 97.81 396 ALA B N 1
ATOM 6447 C CA . ALA B 1 396 ? 17.609 -11.562 -15.625 1 97.81 396 ALA B CA 1
ATOM 6448 C C . ALA B 1 396 ? 18.547 -12.617 -16.188 1 97.81 396 ALA B C 1
ATOM 6450 O O . ALA B 1 396 ? 19.672 -12.789 -15.703 1 97.81 396 ALA B O 1
ATOM 6451 N N . GLU B 1 397 ? 18.156 -13.305 -17.219 1 95.62 397 GLU B N 1
ATOM 6452 C CA . GLU B 1 397 ? 18.875 -14.461 -17.734 1 95.62 397 GLU B CA 1
ATOM 6453 C C . GLU B 1 397 ? 20.219 -14.047 -18.328 1 95.62 397 GLU B C 1
ATOM 6455 O O . GLU B 1 397 ? 20.312 -13 -18.984 1 95.62 397 GLU B O 1
ATOM 6460 N N . HIS B 1 398 ? 21.219 -14.852 -18.062 1 88.81 398 HIS B N 1
ATOM 6461 C CA . HIS B 1 398 ? 22.531 -14.641 -18.641 1 88.81 398 HIS B CA 1
ATOM 6462 C C . HIS B 1 398 ? 22.578 -15.094 -20.094 1 88.81 398 HIS B C 1
ATOM 6464 O O . HIS B 1 398 ? 21.875 -16.047 -20.469 1 88.81 398 HIS B O 1
ATOM 6470 N N . GLY B 1 399 ? 23.016 -14.25 -21.078 1 68.69 399 GLY B N 1
ATOM 6471 C CA . GLY B 1 399 ? 23.094 -14.484 -22.5 1 68.69 399 GLY B CA 1
ATOM 6472 C C . GLY B 1 399 ? 23.25 -15.953 -22.859 1 68.69 399 GLY B C 1
ATOM 6473 O O . GLY B 1 399 ? 23.578 -16.766 -22 1 68.69 399 GLY B O 1
ATOM 6474 N N . GLN B 1 400 ? 22.766 -16.469 -24.016 1 50.31 400 GLN B N 1
ATOM 6475 C CA . GLN B 1 400 ? 22.812 -17.781 -24.625 1 50.31 400 GLN B CA 1
ATOM 6476 C C . GLN B 1 400 ? 24.203 -18.406 -24.469 1 50.31 400 GLN B C 1
ATOM 6478 O O . GLN B 1 400 ? 25.219 -17.734 -24.688 1 50.31 400 GLN B O 1
ATOM 6483 N N . PRO B 1 401 ? 24.422 -19.547 -23.875 1 41.88 401 PRO B N 1
ATOM 6484 C CA . PRO B 1 401 ? 25.672 -20.328 -23.906 1 41.88 401 PRO B CA 1
ATOM 6485 C C . PRO B 1 401 ? 26.312 -20.359 -25.297 1 41.88 401 PRO B C 1
ATOM 6487 O O . PRO B 1 401 ? 25.594 -20.391 -26.312 1 41.88 401 PRO B O 1
ATOM 6490 N N . GLN B 1 402 ? 27.516 -19.766 -25.578 1 35.28 402 GLN B N 1
ATOM 6491 C CA . GLN B 1 402 ? 28.281 -20.484 -26.578 1 35.28 402 GLN B CA 1
ATOM 6492 C C . GLN B 1 402 ? 28.156 -22 -26.391 1 35.28 402 GLN B C 1
ATOM 6494 O O . GLN B 1 402 ? 27.922 -22.469 -25.266 1 35.28 402 GLN B O 1
ATOM 6499 N N . PRO B 1 403 ? 28.219 -22.828 -27.531 1 35.22 403 PRO B N 1
ATOM 6500 C CA . PRO B 1 403 ? 28.188 -24.281 -27.453 1 35.22 403 PRO B CA 1
ATOM 6501 C C . PRO B 1 403 ? 29.109 -24.844 -26.375 1 35.22 403 PRO B C 1
ATOM 6503 O O . PRO B 1 403 ? 30.312 -24.578 -26.375 1 35.22 403 PRO B O 1
ATOM 6506 N N . GLN B 1 404 ? 28.766 -24.938 -25.25 1 33.88 404 GLN B N 1
ATOM 6507 C CA . GLN B 1 404 ? 29.672 -25.547 -24.281 1 33.88 404 GLN B CA 1
ATOM 6508 C C . GLN B 1 404 ? 30.219 -26.875 -24.812 1 33.88 404 GLN B C 1
ATOM 6510 O O . GLN B 1 404 ? 29.484 -27.672 -25.406 1 33.88 404 GLN B O 1
ATOM 6515 N N . PRO B 1 405 ? 31.578 -26.953 -24.938 1 33.81 405 PRO B N 1
ATOM 6516 C CA . PRO B 1 405 ? 32.125 -28.281 -25.234 1 33.81 405 PRO B CA 1
ATOM 6517 C C . PRO B 1 405 ? 31.547 -29.359 -24.312 1 33.81 405 PRO B C 1
ATOM 6519 O O . PRO B 1 405 ? 31.047 -29.047 -23.234 1 33.81 405 PRO B O 1
ATOM 6522 N N . GLN B 1 406 ? 31.609 -30.609 -24.766 1 30.39 406 GLN B N 1
ATOM 6523 C CA . GLN B 1 406 ? 31.156 -31.906 -24.266 1 30.39 406 GLN B CA 1
ATOM 6524 C C . GLN B 1 406 ? 31.547 -32.094 -22.797 1 30.39 406 GLN B C 1
ATOM 6526 O O . GLN B 1 406 ? 32.688 -31.891 -22.422 1 30.39 406 GLN B O 1
ATOM 6531 N N . PRO B 1 407 ? 30.562 -31.984 -21.906 1 31.42 407 PRO B N 1
ATOM 6532 C CA . PRO B 1 407 ? 30.828 -32.125 -20.469 1 31.42 407 PRO B CA 1
ATOM 6533 C C . PRO B 1 407 ? 31.703 -33.344 -20.156 1 31.42 407 PRO B C 1
ATOM 6535 O O . PRO B 1 407 ? 31.453 -34.438 -20.672 1 31.42 407 PRO B O 1
ATOM 6538 N N . GLN B 1 408 ? 33 -33 -19.984 1 29.78 408 GLN B N 1
ATOM 6539 C CA . GLN B 1 408 ? 33.812 -34.094 -19.438 1 29.78 408 GLN B CA 1
ATOM 6540 C C . GLN B 1 408 ? 33.156 -34.719 -18.219 1 29.78 408 GLN B C 1
ATOM 6542 O O . GLN B 1 408 ? 32.469 -34.031 -17.453 1 29.78 408 GLN B O 1
ATOM 6547 N N . GLN B 1 409 ? 33.125 -36.094 -18.109 1 26.88 409 GLN B N 1
ATOM 6548 C CA . GLN B 1 409 ? 32.625 -37.062 -17.141 1 26.88 409 GLN B CA 1
ATOM 6549 C C . GLN B 1 409 ? 33.062 -36.719 -15.727 1 26.88 409 GLN B C 1
ATOM 6551 O O . GLN B 1 409 ? 34.25 -36.875 -15.391 1 26.88 409 GLN B O 1
ATOM 6556 N N . LEU B 1 410 ? 32.562 -35.594 -15.203 1 29.14 410 LEU B N 1
ATOM 6557 C CA . LEU B 1 410 ? 33.094 -35.375 -13.867 1 29.14 410 LEU B CA 1
ATOM 6558 C C . LEU B 1 410 ? 32.781 -36.531 -12.945 1 29.14 410 LEU B C 1
ATOM 6560 O O . LEU B 1 410 ? 31.703 -37.094 -12.992 1 29.14 410 LEU B O 1
ATOM 6564 N N . PRO B 1 411 ? 33.812 -37.031 -12.242 1 29.42 411 PRO B N 1
ATOM 6565 C CA . PRO B 1 411 ? 33.688 -38.219 -11.375 1 29.42 411 PRO B CA 1
ATOM 6566 C C . PRO B 1 411 ? 32.656 -38.031 -10.266 1 29.42 411 PRO B C 1
ATOM 6568 O O . PRO B 1 411 ? 32.344 -36.906 -9.906 1 29.42 411 PRO B O 1
ATOM 6571 N N . ALA B 1 412 ? 32.031 -39.094 -9.766 1 26.27 412 ALA B N 1
ATOM 6572 C CA . ALA B 1 412 ? 30.984 -39.406 -8.789 1 26.27 412 ALA B CA 1
ATOM 6573 C C . ALA B 1 412 ? 31.266 -38.75 -7.449 1 26.27 412 ALA B C 1
ATOM 6575 O O . ALA B 1 412 ? 32.25 -39.062 -6.773 1 26.27 412 ALA B O 1
ATOM 6576 N N . ALA B 1 413 ? 30.938 -37.469 -7.367 1 25.25 413 ALA B N 1
ATOM 6577 C CA . ALA B 1 413 ? 31.141 -36.75 -6.113 1 25.25 413 ALA B CA 1
ATOM 6578 C C . ALA B 1 413 ? 30.594 -37.531 -4.93 1 25.25 413 ALA B C 1
ATOM 6580 O O . ALA B 1 413 ? 29.594 -38.25 -5.055 1 25.25 413 ALA B O 1
ATOM 6581 N N . ALA B 1 414 ? 31.312 -37.5 -3.842 1 28.45 414 ALA B N 1
ATOM 6582 C CA . ALA B 1 414 ? 31.156 -38 -2.482 1 28.45 414 ALA B CA 1
ATOM 6583 C C . ALA B 1 414 ? 29.844 -37.531 -1.863 1 28.45 414 ALA B C 1
ATOM 6585 O O . ALA B 1 414 ? 29.281 -36.531 -2.271 1 28.45 414 ALA B O 1
ATOM 6586 N N . GLY B 1 415 ? 29.188 -38.25 -0.844 1 27.59 415 GLY B N 1
ATOM 6587 C CA . GLY B 1 415 ? 27.953 -38.344 -0.082 1 27.59 415 GLY B CA 1
ATOM 6588 C C . GLY B 1 415 ? 27.594 -37.062 0.635 1 27.59 415 GLY B C 1
ATOM 6589 O O . GLY B 1 415 ? 28.312 -36.625 1.539 1 27.59 415 GLY B O 1
ATOM 6590 N N . LYS B 1 416 ? 27.031 -36.062 -0.006 1 33.38 416 LYS B N 1
ATOM 6591 C CA . LYS B 1 416 ? 26.859 -34.719 0.535 1 33.38 416 LYS B CA 1
ATOM 6592 C C . LYS B 1 416 ? 25.953 -34.719 1.768 1 33.38 416 LYS B C 1
ATOM 6594 O O . LYS B 1 416 ? 24.938 -35.406 1.784 1 33.38 416 LYS B O 1
ATOM 6599 N N . PRO B 1 417 ? 26.406 -34.094 2.961 1 33.88 417 PRO B N 1
ATOM 6600 C CA . PRO B 1 417 ? 25.781 -33.969 4.281 1 33.88 417 PRO B CA 1
ATOM 6601 C C . PRO B 1 417 ? 24.406 -33.312 4.227 1 33.88 417 PRO B C 1
ATOM 6603 O O . PRO B 1 417 ? 24.094 -32.594 3.275 1 33.88 417 PRO B O 1
ATOM 6606 N N . GLY B 1 418 ? 23.438 -33.719 5.031 1 31.25 418 GLY B N 1
ATOM 6607 C CA . GLY B 1 418 ? 22.062 -33.312 5.273 1 31.25 418 GLY B CA 1
ATOM 6608 C C . GLY B 1 418 ? 21.906 -31.812 5.488 1 31.25 418 GLY B C 1
ATOM 6609 O O . GLY B 1 418 ? 22.828 -31.156 5.953 1 31.25 418 GLY B O 1
ATOM 6610 N N . LEU B 1 419 ? 21.172 -31.109 4.613 1 36.66 419 LEU B N 1
ATOM 6611 C CA . LEU B 1 419 ? 20.938 -29.672 4.559 1 36.66 419 LEU B CA 1
ATOM 6612 C C . LEU B 1 419 ? 20.344 -29.156 5.867 1 36.66 419 LEU B C 1
ATOM 6614 O O . LEU B 1 419 ? 19.266 -29.609 6.277 1 36.66 419 LEU B O 1
ATOM 6618 N N . CYS B 1 420 ? 21.094 -28.859 6.844 1 41.38 420 CYS B N 1
ATOM 6619 C CA . CYS B 1 420 ? 20.703 -28.25 8.109 1 41.38 420 CYS B CA 1
ATOM 6620 C C . CYS B 1 420 ? 20.469 -26.75 7.953 1 41.38 420 CYS B C 1
ATOM 6622 O O . CYS B 1 420 ? 21.203 -26.078 7.234 1 41.38 420 CYS B O 1
ATOM 6624 N N . PHE B 1 421 ? 19.219 -26.422 8.047 1 37.81 421 PHE B N 1
ATOM 6625 C CA . PHE B 1 421 ? 18.844 -25.016 7.953 1 37.81 421 PHE B CA 1
ATOM 6626 C C . PHE B 1 421 ? 18.953 -24.328 9.312 1 37.81 421 PHE B C 1
ATOM 6628 O O . PHE B 1 421 ? 18.594 -24.922 10.336 1 37.81 421 PHE B O 1
ATOM 6635 N N . SER B 1 422 ? 19.875 -23.578 9.57 1 34.47 422 SER B N 1
ATOM 6636 C CA . SER B 1 422 ? 20.125 -22.953 10.867 1 34.47 422 SER B CA 1
ATOM 6637 C C . SER B 1 422 ? 19.031 -21.969 11.227 1 34.47 422 SER B C 1
ATOM 6639 O O . SER B 1 422 ? 18.781 -21.703 12.406 1 34.47 422 SER B O 1
ATOM 6641 N N . PHE B 1 423 ? 18.75 -20.922 10.586 1 35.22 423 PHE B N 1
ATOM 6642 C CA . PHE B 1 423 ? 18.094 -19.766 11.219 1 35.22 423 PHE B CA 1
ATOM 6643 C C . PHE B 1 423 ? 16.578 -19.922 11.219 1 35.22 423 PHE B C 1
ATOM 6645 O O . PHE B 1 423 ? 16.016 -20.422 10.242 1 35.22 423 PHE B O 1
ATOM 6652 N N . PRO B 1 424 ? 15.82 -19.438 12.484 1 34.41 424 PRO B N 1
ATOM 6653 C CA . PRO B 1 424 ? 16.062 -19.219 13.914 1 34.41 424 PRO B CA 1
ATOM 6654 C C . PRO B 1 424 ? 16.25 -20.516 14.688 1 34.41 424 PRO B C 1
ATOM 6656 O O . PRO B 1 424 ? 16.781 -20.5 15.805 1 34.41 424 PRO B O 1
ATOM 6659 N N . VAL B 1 425 ? 15.344 -21.484 14.664 1 33.38 425 VAL B N 1
ATOM 6660 C CA . VAL B 1 425 ? 15.703 -22.75 15.289 1 33.38 425 VAL B CA 1
ATOM 6661 C C . VAL B 1 425 ? 16.312 -23.688 14.25 1 33.38 425 VAL B C 1
ATOM 6663 O O . VAL B 1 425 ? 15.828 -23.75 13.117 1 33.38 425 VAL B O 1
ATOM 6666 N N . SER B 1 426 ? 17.609 -24.125 14.422 1 36.19 426 SER B N 1
ATOM 6667 C CA . SER B 1 426 ? 18.391 -25.047 13.617 1 36.19 426 SER B CA 1
ATOM 6668 C C . SER B 1 426 ? 17.656 -26.375 13.414 1 36.19 426 SER B C 1
ATOM 6670 O O . SER B 1 426 ? 17.281 -27.031 14.383 1 36.19 426 SER B O 1
ATOM 6672 N N . TRP B 1 427 ? 16.812 -26.5 12.586 1 39.75 427 TRP B N 1
ATOM 6673 C CA . TRP B 1 427 ? 16.359 -27.875 12.391 1 39.75 427 TRP B CA 1
ATOM 6674 C C . TRP B 1 427 ? 16.969 -28.5 11.141 1 39.75 427 TRP B C 1
ATOM 6676 O O . TRP B 1 427 ? 17.344 -27.781 10.211 1 39.75 427 TRP B O 1
ATOM 6686 N N . CYS B 1 428 ? 17.75 -29.641 11.336 1 42.22 428 CYS B N 1
ATOM 6687 C CA . CYS B 1 428 ? 18.328 -30.422 10.25 1 42.22 428 CYS B CA 1
ATOM 6688 C C . CYS B 1 428 ? 17.281 -31.359 9.648 1 42.22 428 CYS B C 1
ATOM 6690 O O . CYS B 1 428 ? 16.406 -31.859 10.352 1 42.22 428 CYS B O 1
ATOM 6692 N N . LEU B 1 429 ? 17.047 -31.359 8.492 1 39.31 429 LEU B N 1
ATOM 6693 C CA . LEU B 1 429 ? 16.219 -32.375 7.855 1 39.31 429 LEU B CA 1
ATOM 6694 C C . LEU B 1 429 ? 16.672 -33.781 8.266 1 39.31 429 LEU B C 1
ATOM 6696 O O . LEU B 1 429 ? 17.875 -34.062 8.359 1 39.31 429 LEU B O 1
ATOM 6700 N N . PRO B 1 430 ? 15.867 -34.625 8.93 1 34.34 430 PRO B N 1
ATOM 6701 C CA . PRO B 1 430 ? 16.328 -35.969 9.211 1 34.34 430 PRO B CA 1
ATOM 6702 C C . PRO B 1 430 ? 16.953 -36.656 8 1 34.34 430 PRO B C 1
ATOM 6704 O O . PRO B 1 430 ? 16.594 -36.344 6.859 1 34.34 430 PRO B O 1
ATOM 6707 N N . SER B 1 431 ? 18.078 -37.406 8.258 1 34.28 431 SER B N 1
ATOM 6708 C CA . SER B 1 431 ? 18.859 -38.188 7.293 1 34.28 431 SER B CA 1
ATOM 6709 C C . SER B 1 431 ? 17.953 -38.969 6.363 1 34.28 431 SER B C 1
ATOM 6711 O O . SER B 1 431 ? 18.312 -39.219 5.207 1 34.28 431 SER B O 1
ATOM 6713 N N . TRP B 1 432 ? 16.906 -39.594 6.93 1 36.16 432 TRP B N 1
ATOM 6714 C CA . TRP B 1 432 ? 16.141 -40.5 6.074 1 36.16 432 TRP B CA 1
ATOM 6715 C C . TRP B 1 432 ? 15.5 -39.75 4.918 1 36.16 432 TRP B C 1
ATOM 6717 O O . TRP B 1 432 ? 15.18 -40.344 3.887 1 36.16 432 TRP B O 1
ATOM 6727 N N . LEU B 1 433 ? 15.18 -38.562 5.094 1 32.19 433 LEU B N 1
ATOM 6728 C CA . LEU B 1 433 ? 14.617 -37.812 3.979 1 32.19 433 LEU B CA 1
ATOM 6729 C C . LEU B 1 433 ? 15.719 -37.375 3.012 1 32.19 433 LEU B C 1
ATOM 6731 O O . LEU B 1 433 ? 15.43 -36.906 1.91 1 32.19 433 LEU B O 1
ATOM 6735 N N . SER B 1 434 ? 16.969 -37.219 3.428 1 31.52 434 SER B N 1
ATOM 6736 C CA . SER B 1 434 ? 18.094 -36.938 2.539 1 31.52 434 SER B CA 1
ATOM 6737 C C . SER B 1 434 ? 18.391 -38.125 1.64 1 31.52 434 SER B C 1
ATOM 6739 O O . SER B 1 434 ? 19.094 -38 0.637 1 31.52 434 SER B O 1
ATOM 6741 N N . SER B 1 435 ? 18.281 -39.344 2.188 1 31.44 435 SER B N 1
ATOM 6742 C CA . SER B 1 435 ? 18.688 -40.469 1.379 1 31.44 435 SER B CA 1
ATOM 6743 C C . SER B 1 435 ? 17.766 -40.656 0.18 1 31.44 435 SER B C 1
ATOM 6745 O O . SER B 1 435 ? 18.141 -41.312 -0.806 1 31.44 435 SER B O 1
ATOM 6747 N N . ASN B 1 436 ? 16.391 -40.656 0.474 1 28.58 436 ASN B N 1
ATOM 6748 C CA . ASN B 1 436 ? 15.562 -41.031 -0.662 1 28.58 436 ASN B CA 1
ATOM 6749 C C . ASN B 1 436 ? 15.383 -39.875 -1.642 1 28.58 436 ASN B C 1
ATOM 6751 O O . ASN B 1 436 ? 14.539 -39.969 -2.539 1 28.58 436 ASN B O 1
ATOM 6755 N N . LEU B 1 437 ? 15.797 -38.656 -1.248 1 26.3 437 LEU B N 1
ATOM 6756 C CA . LEU B 1 437 ? 15.711 -37.75 -2.404 1 26.3 437 LEU B CA 1
ATOM 6757 C C . LEU B 1 437 ? 16.953 -37.906 -3.281 1 26.3 437 LEU B C 1
ATOM 6759 O O . LEU B 1 437 ? 18.078 -37.938 -2.773 1 26.3 437 LEU B O 1
#

Sequence (874 aa):
MKMSAFLPLLVTLLSAAATLPSEALSVRGQLLKSQTFLSPPIFLRPGSVSNKWYHDIAFPRGHLALKSFNAEVVDDHGVPVPLHETYLHHWVVEPYYAPKDDAAGEARNRSKMIRHRNSGVCSQTLGQYYGLGSETRHTATWVPDPYGIEIGDPAAAPEGYEERWLVNVHAIDTRGAVDKLGCTECRCDLYNLTVDEFGRRIADDYAGGLLCCYDETRCKVEEGFVDVEARKVFLRYTVVWQDWSDAVLPVKIYIFDVTDRALLEGKTETACRVEYLVEECSSENRAKNDCVHVQVAKQILPRGGDIVFGVAHLHSGGIAASLHGEDGRLLCESTATYGDGQEAGNEADYIVGMSTCYPKPGAVTVRDGEVLTVVSNYSSHQQHTGVMGLVYILVAEHGQPQPQPQPQQLPAAAGKPGLCFSFPVSWCLPSWLSSNLMKMSAFLPLLVTLLSAAATLPSEALSVRGQLLKSQTFLSPPIFLRPGSVSNKWYHDIAFPRGHLALKSFNAEVVDDHGVPVPLHETYLHHWVVEPYYAPKDDAAGEARNRSKMIRHRNSGVCSQTLGQYYGLGSETRHTATWVPDPYGIEIGDPAAAPEGYEERWLVNVHAIDTRGAVDKLGCTECRCDLYNLTVDEFGRRIADDYAGGLLCCYDETRCKVEEGFVDVEARKVFLRYTVVWQDWSDAVLPVKIYIFDVTDRALLEGKTETACRVEYLVEECSSENRAKNDCVHVQVAKQILPRGGDIVFGVAHLHSGGIAASLHGEDGRLLCESTATYGDGQEAGNEADYIVGMSTCYPKPGAVTVRDGEVLTVVSNYSSHQQHTGVMGLVYILVAEHGQPQPQPQPQQLPAAAGKPGLCFSFPVSWCLPSWLSSNL

Radius of gyration: 30.28 Å; Cα contacts (8 Å, |Δi|>4): 2167; chains: 2; bounding box: 66×99×121 Å

InterPro domains:
  IPR011692 Stress up-regulated Nod 19 [PF07712] (32-398)
  IPR011692 Stress up-regulated Nod 19 [PTHR33390] (11-398)

Secondary structure (DSSP, 8-state):
------------------------B-TTSPBPEEEEEEPSPEEE-TTBEEEEEEPS-S---SSEEEEEEEEEEEETTSPBPPTTTEEEEEEEEEEEEEETT--TT-GGGGGG-EE---S-S-TTT---SEEESGGGGG---PPPTTEEEEE--TTTSPTTEEEEEEEEEEEEE-TTBS-HHHHHTTBHHHHT-SB-TTSPBPPTT--BSGGGS-TT-B--B-GGGTTPPPEEEEEEEEEEEEE--TTPEE-EEEEEETT--TTTTT-SS----SEEEEPPPPHHHHHTT--EEEEEEEEEESS-EEEEEEEEEE-TTEEEEEEE-TTS-EEEEEEEEEB-BSSTT-BBTSEEEE-EE-PPTTTSEE-TTEEEEEEEEEE-SS-EEEEEEEEEEEEEE----------------------EE-SSS-EEPPHHHHH--/------------------------B-TTSPBPEEEEEEPSPEEE-TTBEEEEEEPS-S---SSEEEEEEEEEEEETTSPBPPTTTEEEEEEEEEEEEEETT--TT-GGGGGG-EE---S-S-TTT---SEEESGGGGG---PPPTTEEEEE--TTTSPTTEEEEEEEEEEEEE-TTBSSHHHHHTTBHHHHT-SB-TTSPBPPTT--BSGGGS-TT-B--B-GGGTTPPPEEEEEEEEEEEEE--TTPEE-EEEEEETT--TTTTT-SS----SEEEEPPPPHHHHHTT--EEEEEEEEEESS-EEEEEEEEEE-TTEEEEEEE-TTS-EEEEEEEEEB-BSSTT-BBTSEEEE-EE-PPTTTSEE-TTEEEEEEEEEE-SS-EEEEEEEEEEEEEE------------------PPP-EE-SSS-EEPPHHHHH--

Organism: Setaria viridis (NCBI:txid4556)

pLDDT: mean 84.53, std 22.47, range [24.89, 98.62]

Foldseek 3Di:
DPPPPPPPPPPPPPPPPPPPPPFCADPVGFGKDKDKDWDPKDWDAAQAKAWDKDWQGDDDADWWFWFFKAKAKAFPVRHGDACLFKWFLKKFKFKKKFAPPPDHPDPVRVVVIGTDFFPAQPVVPHRGPDMATLQRVAATGGFDPPAGATDNPPVPHPPRIGMGMMMTTIMTGNVQAPDSQCSSLAFQVQLVDQFFPVRHGDDPPQGGADRRRYHGGGGDGDPVRPPDGIGIMIMMMMIMIGHDDPRYQYWTKYKDFLQWCQVVVVHPRTDHPFFDKQAADDPVCVVVVNQKDKGKDKDWDQFKAWWFKKWKYKWQQWAKKFKAWLVGHTQDIKGFDAADDGGHLRRHRTGNHIDMDGDDHPPHIHHHGIMMMMMTMGGRNDMGHHITIMMMTIGRGDDDDDPPPDPDPPDDDDDDDFNFDPPPNTDTDPPVVVVSD/DPPPPPPPPPPPPPPPPPPPPPFCADPVGFGKDKDKDWDPKDWDAAQAKAWDKDWQGDDDADWWFWFFKAKAKAFPVRHGDACLFKWFLKKFKFKKKFAPPDDHPDPVRVVVIGTDFFPAQPVPPHRGPDMATLQRVAATGGFDPPAGATDNPPVPHPPRIGMGMMMTTIMTGNVQAPDSQCSSLAFQVQLVDQFFPVGHGDDPPQGGADRRRYHGGGGDGDPVRPPPGIGIMIMMMMIMIGHDDPRYQYWTKYKDFLQWCQVVVVHPRTDHPFFDKQAADDPVCVVVVNQKDKGKDKDWDQFKAWWFKKWKYKWQQWAKKFKAWLVGHTQDIKGFDAADDGGHLRRHRTGNHIDMDGDDHPPHIHHHGIMMMMMTMGGRNDMGHHITIMMMTIGRGDPDDDPPPDPDPPDDDDDDDFNFDPPPNTDTDPPVVVVSD

Nearest PDB structures (foldseek):
  7f91-assembly1_A  TM=4.862E-01  e=6.891E-02  Corticium sp. (in: basidiomycete fungi)
  1pmh-assembly1_X  TM=4.382E-01  e=6.891E-02  Caldicellulosiruptor saccharolyticus
  7fbl-assembly1_A  TM=4.750E-01  e=1.927E-01  Corticium sp. (in: basidiomycete fungi)
  7f91-assembly1_A  TM=4.862E-01  e=7.782E-02  Corticium sp. (in: basidiomycete fungi)
  7fbl-assembly1_A  TM=4.750E-01  e=2.059E-01  Corticium sp. (in: basidiomycete fungi)

Solvent-accessible surface area (backbone atoms only — not comparable to full-atom values): 46566 Å² total; per-residue (Å²): 137,86,79,77,80,77,74,79,79,78,76,76,77,78,74,76,77,72,77,72,74,72,71,24,39,34,81,82,64,40,49,35,43,32,43,36,35,52,48,74,79,42,75,40,27,49,13,20,23,42,50,49,75,43,70,67,46,80,66,94,80,55,49,27,20,42,28,32,68,46,46,49,50,18,36,70,33,61,42,69,52,24,52,75,43,41,31,38,68,30,36,37,32,32,45,26,33,33,51,65,84,52,63,88,80,50,70,82,56,57,77,64,47,41,79,52,54,43,71,22,64,28,59,89,74,53,31,49,78,45,70,47,32,53,24,31,66,48,37,85,55,66,42,39,56,55,39,20,42,72,39,51,50,74,84,74,44,56,89,70,37,37,78,39,33,31,38,36,43,33,35,34,23,32,41,52,29,75,46,49,69,48,52,77,23,16,26,18,78,53,33,69,58,61,46,30,93,83,68,43,74,53,60,89,82,58,61,33,16,72,61,39,50,36,59,75,33,47,31,48,46,34,81,90,30,70,80,47,71,63,43,56,31,27,48,36,36,37,41,31,30,30,72,56,51,92,76,46,43,59,40,43,44,36,48,43,47,30,50,24,45,16,60,82,67,73,37,86,62,66,47,53,61,66,44,45,74,44,65,49,48,51,73,68,33,50,75,67,70,55,32,64,43,78,44,65,20,59,48,60,39,72,72,22,23,27,39,49,34,32,36,41,46,65,38,71,53,44,46,36,29,35,37,23,41,72,87,61,47,81,71,37,66,16,41,54,38,68,22,81,45,76,41,59,74,25,27,48,83,32,41,22,16,31,34,60,35,68,48,53,88,72,72,37,70,47,51,63,57,34,45,28,37,33,38,28,34,25,51,7,83,46,65,44,33,38,33,39,39,33,39,40,36,32,28,39,59,60,76,81,76,70,84,71,74,78,78,72,83,72,75,88,76,75,88,74,78,61,69,56,47,51,87,91,69,63,47,56,55,60,60,74,65,54,67,78,98,136,85,80,76,80,77,74,77,80,78,74,76,75,78,73,75,76,71,77,71,74,70,71,26,38,34,82,83,65,41,51,36,42,30,43,36,36,52,48,73,78,42,75,37,28,52,13,21,24,42,50,49,77,43,70,67,46,80,66,93,80,56,50,26,19,42,30,32,68,47,46,46,52,19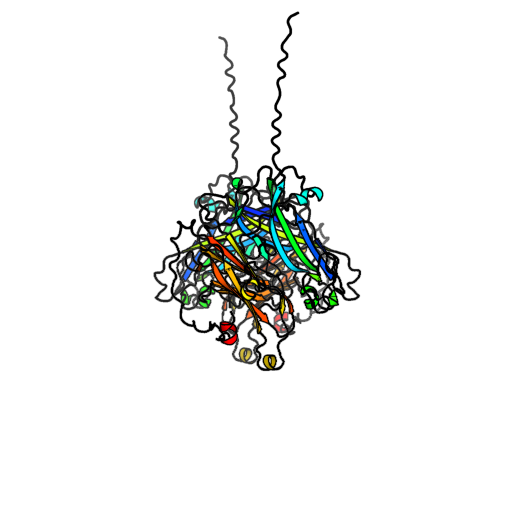,35,70,32,59,41,69,52,24,54,74,43,42,31,36,69,32,37,37,33,32,47,26,32,35,51,64,83,53,64,87,81,50,70,83,56,56,76,64,47,42,79,52,55,43,72,22,63,30,61,89,73,52,30,49,80,45,68,46,30,54,25,31,64,47,38,85,55,66,42,39,55,55,37,19,40,70,39,52,50,72,84,73,43,55,88,70,38,36,78,39,34,31,38,36,43,32,36,34,24,32,41,51,28,74,47,49,67,49,52,77,24,15,26,18,75,54,33,69,57,61,47,29,93,83,67,43,74,53,59,88,82,58,63,32,16,72,62,39,50,35,57,76,34,47,32,49,48,36,81,89,30,68,80,47,72,63,43,57,32,26,48,35,35,37,42,31,31,31,73,54,50,92,77,46,42,60,40,44,44,35,46,46,46,29,52,25,44,17,58,82,68,71,35,87,59,66,48,54,62,65,46,44,73,44,65,50,48,52,72,68,32,50,74,69,69,56,32,65,42,77,43,65,19,57,48,59,38,73,72,23,21,27,38,48,34,31,36,43,46,65,38,73,53,44,45,35,29,34,36,22,40,71,88,61,49,81,70,36,66,14,41,54,38,65,23,82,45,76,41,58,72,25,28,50,82,32,42,22,17,29,35,60,34,70,47,53,88,72,71,38,68,47,52,64,56,34,44,28,38,32,38,29,34,27,54,6,82,46,65,42,33,39,33,39,40,34,40,40,36,32,28,38,59,60,77,81,77,69,86,70,75,78,79,71,83,72,76,86,76,77,90,77,78,64,67,57,48,52,87,91,71,64,47,56,56,60,62,73,64,54,66,76,98